Protein AF-0000000076347969 (afdb_homodimer)

Organism: NCBI:txid165179

Sequence (878 aa):
MKRIGMLIGWLVWAAGSSAQSWSLDDCMKYAVKHATEVKREVVNVRQRKQDYQHAVAGFLPTVSGGVQGQYAWGRNIDPETNTYNNVTTFNNYYQLYAELNVFDGFATINALKQAKLSRDYSATAMRKIQDDRAIDVMQKYVDAAYAEASIQIASEKLNESKRMLAKMKRLYELGEKGRPDVVQMESQVAEDEYNLTHQENVAKQSLLALKSAMNFPVDEELKLELKSGYKEVSESGVNYEIVYQGFQHISPDLKSAEYEVERARYDYKIAKGRLLPSLSLGGGISTNYYKNLSQKGQYDGFASQFRNNQGEYLALTLSIPIYNSDRWHSVKKAHNDWQLAQVNLEETRRKLHDQIAQAVMDAEGYAKELHQMQKKVASDSLAYHMSSRKFEEGMLSTFDLHTAAQTLLESRIKELQMQMLLIIKQRLVAYYQGENLIKMKRIGMLIGWLVWAAGSSAQSWSLDDCMKYAVKHATEVKREVVNVRQRKQDYQHAVAGFLPTVSGGVQGQYAWGRNIDPETNTYNNVTTFNNYYQLYAELNVFDGFATINALKQAKLSRDYSATAMRKIQDDRAIDVMQKYVDAAYAEASIQIASEKLNESKRMLAKMKRLYELGEKGRPDVVQMESQVAEDEYNLTHQENVAKQSLLALKSAMNFPVDEELKLELKSGYKEVSESGVNYEIVYQGFQHISPDLKSAEYEVERARYDYKIAKGRLLPSLSLGGGISTNYYKNLSQKGQYDGFASQFRNNQGEYLALTLSIPIYNSDRWHSVKKAHNDWQLAQVNLEETRRKLHDQIAQAVMDAEGYAKELHQMQKKVASDSLAYHMSSRKFEEGMLSTFDLHTAAQTLLESRIKELQMQMLLIIKQRLVAYYQGENLIK

Structure (mmCIF, N/CA/C/O backbone):
data_AF-0000000076347969-model_v1
#
loop_
_entity.id
_entity.type
_entity.pdbx_description
1 polymer 'TolC family protein'
#
loop_
_atom_site.group_PDB
_atom_site.id
_atom_site.type_symbol
_atom_site.label_atom_id
_atom_site.label_alt_id
_atom_site.label_comp_id
_atom_site.label_asym_id
_atom_site.label_entity_id
_atom_site.label_seq_id
_atom_site.pdbx_PDB_ins_code
_atom_site.Cartn_x
_atom_site.Cartn_y
_atom_site.Cartn_z
_atom_site.occupancy
_atom_site.B_iso_or_equiv
_atom_site.auth_seq_id
_atom_site.auth_comp_id
_atom_site.auth_asym_id
_atom_site.auth_atom_id
_atom_site.pdbx_PDB_model_num
ATOM 1 N N . MET A 1 1 ? 59.656 -0.081 49.812 1 28.81 1 MET A N 1
ATOM 2 C CA . MET A 1 1 ? 59.031 1.203 49.5 1 28.81 1 MET A CA 1
ATOM 3 C C . MET A 1 1 ? 58.844 1.384 48 1 28.81 1 MET A C 1
ATOM 5 O O . MET A 1 1 ? 58.062 2.232 47.562 1 28.81 1 MET A O 1
ATOM 9 N N . LYS A 1 2 ? 59.875 0.924 47.188 1 31.64 2 LYS A N 1
ATOM 10 C CA . LYS A 1 2 ? 60 1.455 45.844 1 31.64 2 LYS A CA 1
ATOM 11 C C . LYS A 1 2 ? 58.906 0.905 44.938 1 31.64 2 LYS A C 1
ATOM 13 O O . LYS A 1 2 ? 58.656 1.444 43.844 1 31.64 2 LYS A O 1
ATOM 18 N N . ARG A 1 3 ? 58.594 -0.363 45.125 1 35.5 3 ARG A N 1
ATOM 19 C CA . ARG A 1 3 ? 57.875 -1.072 44.062 1 35.5 3 ARG A CA 1
ATOM 20 C C . ARG A 1 3 ? 56.469 -0.558 43.938 1 35.5 3 ARG A C 1
ATOM 22 O O . ARG A 1 3 ? 55.656 -1.129 43.188 1 35.5 3 ARG A O 1
ATOM 29 N N . ILE A 1 4 ? 56.094 0.316 44.938 1 36 4 ILE A N 1
ATOM 30 C CA . ILE A 1 4 ? 54.719 0.828 44.938 1 36 4 ILE A CA 1
ATOM 31 C C . ILE A 1 4 ? 54.469 1.705 43.719 1 36 4 ILE A C 1
ATOM 33 O O . ILE A 1 4 ? 53.375 2.23 43.531 1 36 4 ILE A O 1
ATOM 37 N N . GLY A 1 5 ? 55.625 2.055 43 1 34.72 5 GLY A N 1
ATOM 38 C CA . GLY A 1 5 ? 55.5 3.18 42.094 1 34.72 5 GLY A CA 1
ATOM 39 C C . GLY A 1 5 ? 54.625 2.879 40.875 1 34.72 5 GLY A C 1
ATOM 40 O O . GLY A 1 5 ? 54.031 3.789 40.281 1 34.72 5 GLY A O 1
ATOM 41 N N . MET A 1 6 ? 54.75 1.655 40.344 1 38.5 6 MET A N 1
ATOM 42 C CA . MET A 1 6 ? 54.344 1.509 38.969 1 38.5 6 MET A CA 1
ATOM 43 C C . MET A 1 6 ? 52.844 1.539 38.812 1 38.5 6 MET A C 1
ATOM 45 O O . MET A 1 6 ? 52.312 1.433 37.719 1 38.5 6 MET A O 1
ATOM 49 N N . LEU A 1 7 ? 52.094 1.315 39.906 1 37.5 7 LEU A N 1
ATOM 50 C CA . LEU A 1 7 ? 50.688 1.041 39.656 1 37.5 7 LEU A CA 1
ATOM 51 C C . LEU A 1 7 ? 49.938 2.307 39.188 1 37.5 7 LEU A C 1
ATOM 53 O O . LEU A 1 7 ? 48.812 2.244 38.719 1 37.5 7 LEU A O 1
ATOM 57 N N . ILE A 1 8 ? 50.594 3.504 39.5 1 36.22 8 ILE A N 1
ATOM 58 C CA . ILE A 1 8 ? 49.688 4.656 39.438 1 36.22 8 ILE A CA 1
ATOM 59 C C . ILE A 1 8 ? 49.406 5 37.969 1 36.22 8 ILE A C 1
ATOM 61 O O . ILE A 1 8 ? 48.469 5.742 37.688 1 36.22 8 ILE A O 1
ATOM 65 N N . GLY A 1 9 ? 50.406 4.664 37.094 1 37.31 9 GLY A N 1
ATOM 66 C CA . GLY A 1 9 ? 50.281 5.441 35.875 1 37.31 9 GLY A CA 1
ATOM 67 C C . GLY A 1 9 ? 49.031 5.078 35.031 1 37.31 9 GLY A C 1
ATOM 68 O O . GLY A 1 9 ? 48.75 5.719 34.031 1 37.31 9 GLY A O 1
ATOM 69 N N . TRP A 1 10 ? 48.656 3.836 35.156 1 40.47 10 TRP A N 1
ATOM 70 C CA . TRP A 1 10 ? 47.781 3.457 34.031 1 40.47 10 TRP A CA 1
ATOM 71 C C . TRP A 1 10 ? 46.406 4.141 34.156 1 40.47 10 TRP A C 1
ATOM 73 O O . TRP A 1 10 ? 45.469 3.74 33.469 1 40.47 10 TRP A O 1
ATOM 83 N N . LEU A 1 11 ? 46.156 4.867 35.281 1 32.38 11 LEU A N 1
ATOM 84 C CA . LEU A 1 11 ? 44.75 5.172 35.406 1 32.38 11 LEU A CA 1
ATOM 85 C C . LEU A 1 11 ? 44.25 6.031 34.25 1 32.38 11 LEU A C 1
ATOM 87 O O . LEU A 1 11 ? 43.188 5.781 33.688 1 32.38 11 LEU A O 1
ATOM 91 N N . VAL A 1 12 ? 44.719 7.32 34.219 1 34.75 12 VAL A N 1
ATOM 92 C CA . VAL A 1 12 ? 43.781 8.398 33.906 1 34.75 12 VAL A CA 1
ATOM 93 C C . VAL A 1 12 ? 43.562 8.492 32.406 1 34.75 12 VAL A C 1
ATOM 95 O O . VAL A 1 12 ? 43.125 9.523 31.906 1 34.75 12 VAL A O 1
ATOM 98 N N . TRP A 1 13 ? 44.094 7.629 31.578 1 37.62 13 TRP A N 1
ATOM 99 C CA . TRP A 1 13 ? 43.688 8.07 30.266 1 37.62 13 TRP A CA 1
ATOM 100 C C . TRP A 1 13 ? 42.156 8.117 30.156 1 37.62 13 TRP A C 1
ATOM 102 O O . TRP A 1 13 ? 41.531 7.098 29.891 1 37.62 13 TRP A O 1
ATOM 112 N N . ALA A 1 14 ? 41.5 8.602 31.219 1 35.88 14 ALA A N 1
ATOM 113 C CA . ALA A 1 14 ? 40.125 8.93 30.875 1 35.88 14 ALA A CA 1
ATOM 114 C C . ALA A 1 14 ? 40.062 9.719 29.562 1 35.88 14 ALA A C 1
ATOM 116 O O . ALA A 1 14 ? 40.5 10.859 29.5 1 35.88 14 ALA A O 1
ATOM 117 N N . ALA A 1 15 ? 40.438 9.164 28.422 1 35.78 15 ALA A N 1
ATOM 118 C CA . ALA A 1 15 ? 40.031 9.766 27.141 1 35.78 15 ALA A CA 1
ATOM 119 C C . ALA A 1 15 ? 38.688 10.484 27.266 1 35.78 15 ALA A C 1
ATOM 121 O O . ALA A 1 15 ? 37.688 9.859 27.578 1 35.78 15 ALA A O 1
ATOM 122 N N . GLY A 1 16 ? 38.594 11.602 27.844 1 36.12 16 GLY A N 1
ATOM 123 C CA . GLY A 1 16 ? 37.406 12.406 27.562 1 36.12 16 GLY A CA 1
ATOM 124 C C . GLY A 1 16 ? 36.906 12.25 26.141 1 36.12 16 GLY A C 1
ATOM 125 O O . GLY A 1 16 ? 37.562 12.711 25.188 1 36.12 16 GLY A O 1
ATOM 126 N N . SER A 1 17 ? 36.562 11.102 25.703 1 40.06 17 SER A N 1
ATOM 127 C CA . SER A 1 17 ? 35.844 11.078 24.438 1 40.06 17 SER A CA 1
ATOM 128 C C . SER A 1 17 ? 34.969 12.32 24.266 1 40.06 17 SER A C 1
ATOM 130 O O . SER A 1 17 ? 33.969 12.492 24.953 1 40.06 17 SER A O 1
ATOM 132 N N . SER A 1 18 ? 35.594 13.445 24.125 1 46.16 18 SER A N 1
ATOM 133 C CA . SER A 1 18 ? 34.781 14.57 23.672 1 46.16 18 SER A CA 1
ATOM 134 C C . SER A 1 18 ? 33.625 14.102 22.797 1 46.16 18 SER A C 1
ATOM 136 O O . SER A 1 18 ? 33.812 13.391 21.812 1 46.16 18 SER A O 1
ATOM 138 N N . ALA A 1 19 ? 32.625 13.852 23.328 1 54.56 19 ALA A N 1
ATOM 139 C CA . ALA A 1 19 ? 31.438 13.461 22.594 1 54.56 19 ALA A CA 1
ATOM 140 C C . ALA A 1 19 ? 31.297 14.266 21.297 1 54.56 19 ALA A C 1
ATOM 142 O O . ALA A 1 19 ? 31.156 15.492 21.344 1 54.56 19 ALA A O 1
ATOM 143 N N . GLN A 1 20 ? 31.859 13.914 20.219 1 70.31 20 GLN A N 1
ATOM 144 C CA . GLN A 1 20 ? 31.797 14.461 18.875 1 70.31 20 GLN A CA 1
ATOM 145 C C . GLN A 1 20 ? 30.359 14.859 18.516 1 70.31 20 GLN A C 1
ATOM 147 O O . GLN A 1 20 ? 29.422 14.117 18.766 1 70.31 20 GLN A O 1
ATOM 152 N N . SER A 1 21 ? 30.156 16.156 18.25 1 88.44 21 SER A N 1
ATOM 153 C CA . SER A 1 21 ? 28.859 16.672 17.812 1 88.44 21 SER A CA 1
ATOM 154 C C . SER A 1 21 ? 28.5 16.125 16.438 1 88.44 21 SER A C 1
ATOM 156 O O . SER A 1 21 ? 29.359 15.992 15.555 1 88.44 21 SER A O 1
ATOM 158 N N . TRP A 1 22 ? 27.391 15.562 16.344 1 92.69 22 TRP A N 1
ATOM 159 C CA . TRP A 1 22 ? 26.891 14.93 15.117 1 92.69 22 TRP A CA 1
ATOM 160 C C . TRP A 1 22 ? 26.141 15.938 14.25 1 92.69 22 TRP A C 1
ATOM 162 O O . TRP A 1 22 ? 25.203 16.594 14.719 1 92.69 22 TRP A O 1
ATOM 172 N N . SER A 1 23 ? 26.641 16.094 13.031 1 92.38 23 SER A N 1
ATOM 173 C CA . SER A 1 23 ? 25.953 16.922 12.047 1 92.38 23 SER A CA 1
ATOM 174 C C . SER A 1 23 ? 24.797 16.156 11.398 1 92.38 23 SER A C 1
ATOM 176 O O . SER A 1 23 ? 24.641 14.961 11.609 1 92.38 23 SER A O 1
ATOM 178 N N . LEU A 1 24 ? 24.016 16.891 10.656 1 93.25 24 LEU A N 1
ATOM 179 C CA . LEU A 1 24 ? 22.906 16.297 9.914 1 93.25 24 LEU A CA 1
ATOM 180 C C . LEU A 1 24 ? 23.406 15.188 8.992 1 93.25 24 LEU A C 1
ATOM 182 O O . LEU A 1 24 ? 22.859 14.086 8.984 1 93.25 24 LEU A O 1
ATOM 186 N N . ASP A 1 25 ? 24.5 15.398 8.305 1 94.38 25 ASP A N 1
ATOM 187 C CA . ASP A 1 25 ? 25.062 14.422 7.371 1 94.38 25 ASP A CA 1
ATOM 188 C C . ASP A 1 25 ? 25.578 13.188 8.109 1 94.38 25 ASP A C 1
ATOM 190 O O . ASP A 1 25 ? 25.422 12.062 7.633 1 94.38 25 ASP A O 1
ATOM 194 N N . ASP A 1 26 ? 26.172 13.445 9.25 1 94.88 26 ASP A N 1
ATOM 195 C CA . ASP A 1 26 ? 26.672 12.328 10.047 1 94.88 26 ASP A CA 1
ATOM 196 C C . ASP A 1 26 ? 25.531 11.406 10.477 1 94.88 26 ASP A C 1
ATOM 198 O O . ASP A 1 26 ? 25.641 10.188 10.398 1 94.88 26 ASP A O 1
ATOM 202 N N . CYS A 1 27 ? 24.453 12.031 10.898 1 96.5 27 CYS A N 1
ATOM 203 C CA . CYS A 1 27 ? 23.312 11.266 11.359 1 96.5 27 CYS A CA 1
ATOM 204 C C . CYS A 1 27 ? 22.688 10.484 10.219 1 96.5 27 CYS A C 1
ATOM 206 O O . CYS A 1 27 ? 22.344 9.305 10.375 1 96.5 27 CYS A O 1
ATOM 208 N N . MET A 1 28 ? 22.547 11.07 9.062 1 97 28 MET A N 1
ATOM 209 C CA . MET A 1 28 ? 21.969 10.406 7.895 1 97 28 MET A CA 1
ATOM 210 C C . MET A 1 28 ? 22.859 9.242 7.441 1 97 28 MET A C 1
ATOM 212 O O . MET A 1 28 ? 22.359 8.148 7.172 1 97 28 MET A O 1
ATOM 216 N N . LYS A 1 29 ? 24.172 9.445 7.41 1 96.56 29 LYS A N 1
ATOM 217 C CA . LYS A 1 29 ? 25.109 8.406 7 1 96.56 29 LYS A CA 1
ATOM 218 C C . LYS A 1 29 ? 25.062 7.211 7.949 1 96.56 29 LYS A C 1
ATOM 220 O O . LYS A 1 29 ? 25.016 6.062 7.508 1 96.56 29 LYS A O 1
ATOM 225 N N . TYR A 1 30 ? 25.062 7.582 9.227 1 96.69 30 TYR A N 1
ATOM 226 C CA . TYR A 1 30 ? 25 6.527 10.234 1 96.69 30 TYR A CA 1
ATOM 227 C C . TYR A 1 30 ? 23.703 5.73 10.109 1 96.69 30 TYR A C 1
ATOM 229 O O . TYR A 1 30 ? 23.719 4.5 10.172 1 96.69 30 TYR A O 1
ATOM 237 N N . ALA A 1 31 ? 22.562 6.406 9.961 1 97.62 31 ALA A N 1
ATOM 238 C CA . ALA A 1 31 ? 21.25 5.773 9.891 1 97.62 31 ALA A CA 1
ATOM 239 C C . ALA A 1 31 ? 21.156 4.828 8.695 1 97.62 31 ALA A C 1
ATOM 241 O O . ALA A 1 31 ? 20.672 3.703 8.82 1 97.62 31 ALA A O 1
ATOM 242 N N . VAL A 1 32 ? 21.688 5.293 7.562 1 97.44 32 VAL A N 1
ATOM 243 C CA . VAL A 1 32 ? 21.641 4.492 6.344 1 97.44 32 VAL A CA 1
ATOM 244 C C . VAL A 1 32 ? 22.484 3.232 6.523 1 97.44 32 VAL A C 1
ATOM 246 O O . VAL A 1 32 ? 22.047 2.135 6.148 1 97.44 32 VAL A O 1
ATOM 249 N N . LYS A 1 33 ? 23.625 3.338 7.125 1 96 33 LYS A N 1
ATOM 250 C CA . LYS A 1 33 ? 24.547 2.221 7.32 1 96 33 LYS A CA 1
ATOM 251 C C . LYS A 1 33 ? 23.969 1.197 8.297 1 96 33 LYS A C 1
ATOM 253 O O . LYS A 1 33 ? 24.219 -0.003 8.164 1 96 33 LYS A O 1
ATOM 258 N N . HIS A 1 34 ? 23.125 1.688 9.219 1 96.06 34 HIS A N 1
ATOM 259 C CA . HIS A 1 34 ? 22.672 0.803 10.289 1 96.06 34 HIS A CA 1
ATOM 260 C C . HIS A 1 34 ? 21.188 0.485 10.164 1 96.06 34 HIS A C 1
ATOM 262 O O . HIS A 1 34 ? 20.594 -0.133 11.055 1 96.06 34 HIS A O 1
ATOM 268 N N . ALA A 1 35 ? 20.594 0.897 9.062 1 96.44 35 ALA A N 1
ATOM 269 C CA . ALA A 1 35 ? 19.172 0.691 8.875 1 96.44 35 ALA A CA 1
ATOM 270 C C .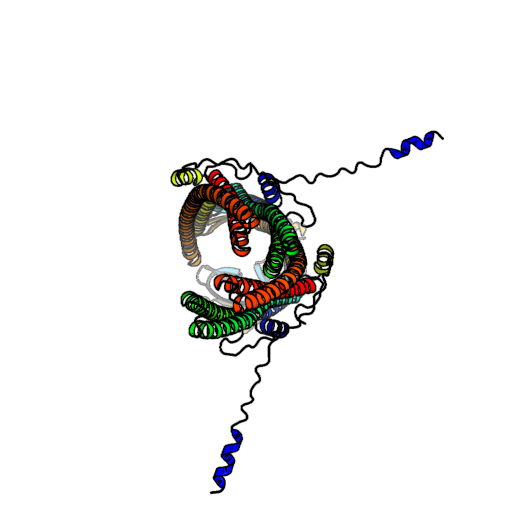 ALA A 1 35 ? 18.859 -0.778 8.609 1 96.44 35 ALA A C 1
ATOM 272 O O . ALA A 1 35 ? 19.5 -1.419 7.781 1 96.44 35 ALA A O 1
ATOM 273 N N . THR A 1 36 ? 17.828 -1.276 9.312 1 96.56 36 THR A N 1
ATOM 274 C CA . THR A 1 36 ? 17.375 -2.65 9.102 1 96.56 36 THR A CA 1
ATOM 275 C C . THR A 1 36 ? 16.875 -2.85 7.676 1 96.56 36 THR A C 1
ATOM 277 O O . THR A 1 36 ? 17.062 -3.92 7.094 1 96.56 36 THR A O 1
ATOM 280 N N . GLU A 1 37 ? 16.219 -1.869 7.141 1 96.81 37 GLU A N 1
ATOM 281 C CA . GLU A 1 37 ? 15.711 -1.935 5.777 1 96.81 37 GLU A CA 1
ATOM 282 C C . GLU A 1 37 ? 16.844 -2.115 4.77 1 96.81 37 GLU A C 1
ATOM 284 O O . GLU A 1 37 ? 16.688 -2.805 3.76 1 96.81 37 GLU A O 1
ATOM 289 N N . VAL A 1 38 ? 17.984 -1.458 4.977 1 96.75 38 VAL A N 1
ATOM 290 C CA . VAL A 1 38 ? 19.141 -1.597 4.094 1 96.75 38 VAL A CA 1
ATOM 291 C C . VAL A 1 38 ? 19.688 -3.016 4.191 1 96.75 38 VAL A C 1
ATOM 293 O O . VAL A 1 38 ? 20.031 -3.627 3.172 1 96.75 38 VAL A O 1
ATOM 296 N N . LYS A 1 39 ? 19.766 -3.566 5.418 1 96.69 39 LYS A N 1
ATOM 297 C CA . LYS A 1 39 ? 20.219 -4.945 5.605 1 96.69 39 LYS A CA 1
ATOM 298 C C . LYS A 1 39 ? 19.297 -5.922 4.875 1 96.69 39 LYS A C 1
ATOM 300 O O . LYS A 1 39 ? 19.781 -6.875 4.25 1 96.69 39 LYS A O 1
ATOM 305 N N . ARG A 1 40 ? 18.062 -5.703 4.988 1 97.75 40 ARG A N 1
ATOM 306 C CA . ARG A 1 40 ? 17.109 -6.539 4.273 1 97.75 40 ARG A CA 1
ATOM 307 C C . ARG A 1 40 ? 17.312 -6.441 2.768 1 97.75 40 ARG A C 1
ATOM 309 O O . ARG A 1 40 ? 17.234 -7.449 2.061 1 97.75 40 ARG A O 1
ATOM 316 N N . GLU A 1 41 ? 17.594 -5.25 2.262 1 97.31 41 GLU A N 1
ATOM 317 C CA . GLU A 1 41 ? 17.766 -5.051 0.826 1 97.31 41 GLU A CA 1
ATOM 318 C C . GLU A 1 41 ? 19.047 -5.727 0.328 1 97.31 41 GLU A C 1
ATOM 320 O O . GLU A 1 41 ? 19.094 -6.211 -0.804 1 97.31 41 GLU A O 1
ATOM 325 N N . VAL A 1 42 ? 20.031 -5.812 1.177 1 97.69 42 VAL A N 1
ATOM 326 C CA . VAL A 1 42 ? 21.234 -6.535 0.822 1 97.69 42 VAL A CA 1
ATOM 327 C C . VAL A 1 42 ? 20.906 -7.996 0.531 1 97.69 42 VAL A C 1
ATOM 329 O O . VAL A 1 42 ? 21.406 -8.578 -0.434 1 97.69 42 VAL A O 1
ATOM 332 N N . VAL A 1 43 ? 20.047 -8.609 1.383 1 98 43 VAL A N 1
ATOM 333 C CA . VAL A 1 43 ? 19.625 -9.984 1.178 1 98 43 VAL A CA 1
ATOM 334 C C . VAL A 1 43 ? 18.797 -10.086 -0.108 1 98 43 VAL A C 1
ATOM 336 O O . VAL A 1 43 ? 18.969 -11.023 -0.891 1 98 43 VAL A O 1
ATOM 339 N N . ASN A 1 44 ? 17.953 -9.117 -0.318 1 97.88 44 ASN A N 1
ATOM 340 C CA . ASN A 1 44 ? 17.141 -9.125 -1.526 1 97.88 44 ASN A CA 1
ATOM 341 C C . ASN A 1 44 ? 18 -9.008 -2.783 1 97.88 44 ASN A C 1
ATOM 343 O O . ASN A 1 44 ? 17.688 -9.609 -3.811 1 97.88 44 ASN A O 1
ATOM 347 N N . VAL A 1 45 ? 19.062 -8.156 -2.736 1 98 45 VAL A N 1
ATOM 348 C CA . VAL A 1 45 ? 19.984 -8.016 -3.852 1 98 45 VAL A CA 1
ATOM 349 C C . VAL A 1 45 ? 20.625 -9.375 -4.164 1 98 45 VAL A C 1
ATOM 351 O O . VAL A 1 45 ? 20.719 -9.766 -5.328 1 98 45 VAL A O 1
ATOM 354 N N . ARG A 1 46 ? 20.984 -10.109 -3.139 1 98.06 46 ARG A N 1
ATOM 355 C CA . ARG A 1 46 ? 21.547 -11.438 -3.312 1 98.06 46 ARG A CA 1
ATOM 356 C C . ARG A 1 46 ? 20.531 -12.398 -3.916 1 98.06 46 ARG A C 1
ATOM 358 O O . ARG A 1 46 ? 20.875 -13.195 -4.797 1 98.06 46 ARG A O 1
ATOM 365 N N . GLN A 1 47 ? 19.359 -12.289 -3.428 1 98.44 47 GLN A N 1
ATOM 366 C CA . GLN A 1 47 ? 18.297 -13.141 -3.945 1 98.44 47 GLN A CA 1
ATOM 367 C C . GLN A 1 47 ? 18.062 -12.883 -5.434 1 98.44 47 GLN A C 1
ATOM 369 O O . GLN A 1 47 ? 17.922 -13.82 -6.215 1 98.44 47 GLN A O 1
ATOM 374 N N . ARG A 1 48 ? 18 -11.617 -5.855 1 98.31 48 ARG A N 1
ATOM 375 C CA . ARG A 1 48 ? 17.781 -11.289 -7.258 1 98.31 48 ARG A CA 1
ATOM 376 C C . ARG A 1 48 ? 18.938 -11.781 -8.125 1 98.31 48 ARG A C 1
ATOM 378 O O . ARG A 1 48 ? 18.719 -12.234 -9.258 1 98.31 48 ARG A O 1
ATOM 385 N N . LYS A 1 49 ? 20.125 -11.719 -7.594 1 98.19 49 LYS A N 1
ATOM 386 C CA . LYS A 1 49 ? 21.281 -12.266 -8.297 1 98.19 49 LYS A CA 1
ATOM 387 C C . LYS A 1 49 ? 21.156 -13.773 -8.477 1 98.19 49 LYS A C 1
ATOM 389 O O . LYS A 1 49 ? 21.422 -14.297 -9.562 1 98.19 49 LYS A O 1
ATOM 394 N N . GLN A 1 50 ? 20.703 -14.445 -7.43 1 98.44 50 GLN A N 1
ATOM 395 C CA . GLN A 1 50 ? 20.516 -15.891 -7.492 1 98.44 50 GLN A CA 1
ATOM 396 C C . GLN A 1 50 ? 19.375 -16.25 -8.438 1 98.44 50 GLN A C 1
ATOM 398 O O . GLN A 1 50 ? 19.438 -17.266 -9.133 1 98.44 50 GLN A O 1
ATOM 403 N N . ASP A 1 51 ? 18.391 -15.461 -8.445 1 98.25 51 ASP A N 1
ATOM 404 C CA . ASP A 1 51 ? 17.297 -15.68 -9.383 1 98.25 51 ASP A CA 1
ATOM 405 C C . ASP A 1 51 ? 17.766 -15.578 -10.828 1 98.25 51 ASP A C 1
ATOM 407 O O . ASP A 1 51 ? 17.328 -16.344 -11.68 1 98.25 51 ASP A O 1
ATOM 411 N N . TYR A 1 52 ? 18.656 -14.633 -11.133 1 98.44 52 TYR A N 1
ATOM 412 C CA . TYR A 1 52 ? 19.234 -14.508 -12.461 1 98.44 52 TYR A CA 1
ATOM 413 C C . TYR A 1 52 ? 20.047 -15.742 -12.82 1 98.44 52 TYR A C 1
ATOM 415 O O . TYR A 1 52 ? 19.938 -16.266 -13.93 1 98.44 52 TYR A O 1
ATOM 423 N N . GLN A 1 53 ? 20.781 -16.281 -11.891 1 98.31 53 GLN A N 1
ATOM 424 C CA . GLN A 1 53 ? 21.562 -17.5 -12.109 1 98.31 53 GLN A CA 1
ATOM 425 C C . GLN A 1 53 ? 20.656 -18.703 -12.359 1 98.31 53 GLN A C 1
ATOM 427 O O . GLN A 1 53 ? 20.953 -19.547 -13.211 1 98.31 53 GLN A O 1
ATOM 432 N N . HIS A 1 54 ? 19.625 -18.734 -11.602 1 97.94 54 HIS A N 1
ATOM 433 C CA . HIS A 1 54 ? 18.641 -19.797 -11.789 1 97.94 54 HIS A CA 1
ATOM 434 C C . HIS A 1 54 ? 18.016 -19.734 -13.18 1 97.94 54 HIS A C 1
ATOM 436 O O . HIS A 1 54 ? 17.812 -20.766 -13.82 1 97.94 54 HIS A O 1
ATOM 442 N N . ALA A 1 55 ? 17.719 -18.531 -13.617 1 97.44 55 ALA A N 1
ATOM 443 C CA . ALA A 1 55 ? 17.125 -18.359 -14.945 1 97.44 55 ALA A CA 1
ATOM 444 C C . ALA A 1 55 ? 18.109 -18.797 -16.031 1 97.44 55 ALA A C 1
ATOM 446 O O . ALA A 1 55 ? 17.703 -19.375 -17.047 1 97.44 55 ALA A O 1
ATOM 447 N N . VAL A 1 56 ? 19.438 -18.547 -15.844 1 97.44 56 VAL A N 1
ATOM 448 C CA . VAL A 1 56 ? 20.469 -19 -16.766 1 97.44 56 VAL A CA 1
ATOM 449 C C . VAL A 1 56 ? 20.5 -20.531 -16.797 1 97.44 56 VAL A C 1
ATOM 451 O O . VAL A 1 56 ? 20.594 -21.141 -17.859 1 97.44 56 VAL A O 1
ATOM 454 N N . ALA A 1 57 ? 20.312 -21.094 -15.57 1 96.81 57 ALA A N 1
ATOM 455 C CA . ALA A 1 57 ? 20.344 -22.547 -15.445 1 96.81 57 ALA A CA 1
ATOM 456 C C . ALA A 1 57 ? 19.125 -23.188 -16.094 1 96.81 57 ALA A C 1
ATOM 458 O O . ALA A 1 57 ? 19.109 -24.391 -16.359 1 96.81 57 ALA A O 1
ATOM 459 N N . GLY A 1 58 ? 18.125 -22.375 -16.375 1 94.5 58 GLY A N 1
ATOM 460 C CA . GLY A 1 58 ? 16.938 -22.875 -17.062 1 94.5 58 GLY A CA 1
ATOM 461 C C . GLY A 1 58 ? 17.203 -23.359 -18.469 1 94.5 58 GLY A C 1
ATOM 462 O O . GLY A 1 58 ? 16.391 -24.078 -19.047 1 94.5 58 GLY A O 1
ATOM 463 N N . PHE A 1 59 ? 18.406 -23.047 -19.047 1 96 59 PHE A N 1
ATOM 464 C CA . PHE A 1 59 ? 18.797 -23.453 -20.391 1 96 59 PHE A CA 1
ATOM 465 C C . PHE A 1 59 ? 19.578 -24.766 -20.344 1 96 59 PHE A C 1
ATOM 467 O O . PHE A 1 59 ? 19.891 -25.328 -21.391 1 96 59 PHE A O 1
ATOM 474 N N . LEU A 1 60 ? 19.797 -25.297 -19.109 1 96.44 60 LEU A N 1
ATOM 475 C CA . LEU A 1 60 ? 20.531 -26.562 -18.953 1 96.44 60 LEU A CA 1
ATOM 476 C C . LEU A 1 60 ? 19.562 -27.734 -18.812 1 96.44 60 LEU A C 1
ATOM 478 O O . LEU A 1 60 ? 18.422 -27.562 -18.375 1 96.44 60 LEU A O 1
ATOM 482 N N . PRO A 1 61 ? 19.969 -28.953 -19.25 1 96.19 61 PRO A N 1
ATOM 483 C CA . PRO A 1 61 ? 19.109 -30.125 -19.078 1 96.19 61 PRO A CA 1
ATOM 484 C C . PRO A 1 61 ? 18.953 -30.547 -17.625 1 96.19 61 PRO A C 1
ATOM 486 O O . PRO A 1 61 ? 19.828 -30.25 -16.797 1 96.19 61 PRO A O 1
ATOM 489 N N . THR A 1 62 ? 17.891 -31.062 -17.297 1 96.75 62 THR A N 1
ATOM 490 C CA . THR A 1 62 ? 17.703 -31.75 -16.016 1 96.75 62 THR A CA 1
ATOM 491 C C . THR A 1 62 ? 18.125 -33.219 -16.109 1 96.75 62 THR A C 1
ATOM 493 O O . THR A 1 62 ? 17.875 -33.875 -17.125 1 96.75 62 THR A O 1
ATOM 496 N N . VAL A 1 63 ? 18.875 -33.656 -15.133 1 96.69 63 VAL A N 1
ATOM 497 C CA . VAL A 1 63 ? 19.328 -35.031 -15.102 1 96.69 63 VAL A CA 1
ATOM 498 C C . VAL A 1 63 ? 18.766 -35.719 -13.859 1 96.69 63 VAL A C 1
ATOM 500 O O . VAL A 1 63 ? 18.828 -35.188 -12.758 1 96.69 63 VAL A O 1
ATOM 503 N N . SER A 1 64 ? 18.203 -36.906 -14.141 1 96.88 64 SER A N 1
ATOM 504 C CA . SER A 1 64 ? 17.656 -37.688 -13.031 1 96.88 64 SER A CA 1
ATOM 505 C C . SER A 1 64 ? 17.984 -39.156 -13.188 1 96.88 64 SER A C 1
ATOM 507 O O . SER A 1 64 ? 18.203 -39.625 -14.305 1 96.88 64 SER A O 1
ATOM 509 N N . GLY A 1 65 ? 18.156 -39.812 -12.086 1 95.5 65 GLY A N 1
ATOM 510 C CA . GLY A 1 65 ? 18.344 -41.25 -12.023 1 95.5 65 GLY A CA 1
ATOM 511 C C . GLY A 1 65 ? 17.328 -41.938 -11.148 1 95.5 65 GLY A C 1
ATOM 512 O O . GLY A 1 65 ? 16.766 -41.344 -10.234 1 95.5 65 GLY A O 1
ATOM 513 N N . GLY A 1 66 ? 17.031 -43.25 -11.648 1 95.69 66 GLY A N 1
ATOM 514 C CA . GLY A 1 66 ? 16.062 -44 -10.867 1 95.69 66 GLY A CA 1
ATOM 515 C C . GLY A 1 66 ? 16.375 -45.5 -10.82 1 95.69 66 GLY A C 1
ATOM 516 O O . GLY A 1 66 ? 17 -46.031 -11.742 1 95.69 66 GLY A O 1
ATOM 517 N N . VAL A 1 67 ? 16.031 -46.125 -9.625 1 94.44 67 VAL A N 1
ATOM 518 C CA . VAL A 1 67 ? 16.078 -47.562 -9.414 1 94.44 67 VAL A CA 1
ATOM 519 C C . VAL A 1 67 ? 14.719 -48.062 -8.914 1 94.44 67 VAL A C 1
ATOM 521 O O . VAL A 1 67 ? 14.117 -47.438 -8.039 1 94.44 67 VAL A O 1
ATOM 524 N N . GLN A 1 68 ? 14.281 -49.125 -9.727 1 95.19 68 GLN A N 1
ATOM 525 C CA . GLN A 1 68 ? 13 -49.688 -9.328 1 95.19 68 GLN A CA 1
ATOM 526 C C . GLN A 1 68 ? 13.109 -51.188 -9.156 1 95.19 68 GLN A C 1
ATOM 528 O O . GLN A 1 68 ? 13.633 -51.906 -10.023 1 95.19 68 GLN A O 1
ATOM 533 N N . GLY A 1 69 ? 12.633 -51.656 -7.961 1 92.75 69 GLY A N 1
ATOM 534 C CA . GLY A 1 69 ? 12.461 -53.094 -7.707 1 92.75 69 GLY A CA 1
ATOM 535 C C . GLY A 1 69 ? 11.008 -53.5 -7.547 1 92.75 69 GLY A C 1
ATOM 536 O O . GLY A 1 69 ? 10.242 -52.812 -6.852 1 92.75 69 GLY A O 1
ATOM 537 N N . GLN A 1 70 ? 10.742 -54.562 -8.438 1 92.31 70 GLN A N 1
ATOM 538 C CA . GLN A 1 70 ? 9.344 -55 -8.422 1 92.31 70 GLN A CA 1
ATOM 539 C C . GLN A 1 70 ? 9.25 -56.5 -8.203 1 92.31 70 GLN A C 1
ATOM 541 O O . GLN A 1 70 ? 9.891 -57.281 -8.914 1 92.31 70 GLN A O 1
ATOM 546 N N . TYR A 1 71 ? 8.453 -56.812 -7.156 1 91.25 71 TYR A N 1
ATOM 547 C CA . TYR A 1 71 ? 8.07 -58.188 -6.883 1 91.25 71 TYR A CA 1
ATOM 548 C C . TYR A 1 71 ? 6.609 -58.438 -7.254 1 91.25 71 TYR A C 1
ATOM 550 O O . TYR A 1 71 ? 5.711 -57.75 -6.746 1 91.25 71 TYR A O 1
ATOM 558 N N . ALA A 1 72 ? 6.426 -59.344 -8.273 1 90.62 72 ALA A N 1
ATOM 559 C CA . ALA A 1 72 ? 5.062 -59.594 -8.75 1 90.62 72 ALA A CA 1
ATOM 560 C C . ALA A 1 72 ? 4.719 -61.062 -8.695 1 90.62 72 ALA A C 1
ATOM 562 O O . ALA A 1 72 ? 5.578 -61.938 -8.938 1 90.62 72 ALA A O 1
ATOM 563 N N . TRP A 1 73 ? 3.453 -61.312 -8.312 1 89.5 73 TRP A N 1
ATOM 564 C CA . TRP A 1 73 ? 2.973 -62.688 -8.258 1 89.5 73 TRP A CA 1
ATOM 565 C C . TRP A 1 73 ? 1.577 -62.812 -8.867 1 89.5 73 TRP A C 1
ATOM 567 O O . TRP A 1 73 ? 0.868 -61.812 -9 1 89.5 73 TRP A O 1
ATOM 577 N N . GLY A 1 74 ? 1.193 -63.906 -9.289 1 89.06 74 GLY A N 1
ATOM 578 C CA . GLY A 1 74 ? -0.04 -64.125 -10.023 1 89.06 74 GLY A CA 1
ATOM 579 C C . GLY A 1 74 ? 0.131 -64 -11.531 1 89.06 74 GLY A C 1
ATOM 580 O O . GLY A 1 74 ? 1.181 -64.375 -12.07 1 89.06 74 GLY A O 1
ATOM 581 N N . ARG A 1 75 ? -0.919 -63.562 -12.328 1 87 75 ARG A N 1
ATOM 582 C CA . ARG A 1 75 ? -0.835 -63.406 -13.773 1 87 75 ARG A CA 1
ATOM 583 C C . ARG A 1 75 ? -0.06 -62.125 -14.125 1 87 75 ARG A C 1
ATOM 585 O O . ARG A 1 75 ? -0.486 -61.031 -13.789 1 87 75 ARG A O 1
ATOM 592 N N . ASN A 1 76 ? 1.034 -62.438 -14.688 1 82.88 76 ASN A N 1
ATOM 593 C CA . ASN A 1 76 ? 1.88 -61.281 -15.016 1 82.88 76 ASN A CA 1
ATOM 594 C C . ASN A 1 76 ? 2.674 -61.531 -16.297 1 82.88 76 ASN A C 1
ATOM 596 O O . ASN A 1 76 ? 2.746 -62.656 -16.781 1 82.88 76 ASN A O 1
ATOM 600 N N . ILE A 1 77 ? 3.096 -60.438 -16.938 1 75.19 77 ILE A N 1
ATOM 601 C CA . ILE A 1 77 ? 3.857 -60.531 -18.188 1 75.19 77 ILE A CA 1
ATOM 602 C C . ILE A 1 77 ? 5.285 -61 -17.891 1 75.19 77 ILE A C 1
ATOM 604 O O . ILE A 1 77 ? 5.93 -60.469 -16.969 1 75.19 77 ILE A O 1
ATOM 608 N N . ASP A 1 78 ? 5.656 -62 -18.609 1 69 78 ASP A N 1
ATOM 609 C CA . ASP A 1 78 ? 7.062 -62.375 -18.578 1 69 78 ASP A CA 1
ATOM 610 C C . ASP A 1 78 ? 7.926 -61.375 -19.344 1 69 78 ASP A C 1
ATOM 612 O O . ASP A 1 78 ? 7.797 -61.219 -20.562 1 69 78 ASP A O 1
ATOM 616 N N . PRO A 1 79 ? 8.664 -60.688 -18.594 1 67.81 79 PRO A N 1
ATOM 617 C CA . PRO A 1 79 ? 9.398 -59.625 -19.281 1 67.81 79 PRO A CA 1
ATOM 618 C C . PRO A 1 79 ? 10.414 -60.156 -20.281 1 67.81 79 PRO A C 1
ATOM 620 O O . PRO A 1 79 ? 10.891 -59.406 -21.156 1 67.81 79 PRO A O 1
ATOM 623 N N . GLU A 1 80 ? 10.766 -61.438 -20.203 1 64 80 GLU A N 1
ATOM 624 C CA . GLU A 1 80 ? 11.695 -62.031 -21.156 1 64 80 GLU A CA 1
ATOM 625 C C . GLU A 1 80 ? 11.016 -62.344 -22.484 1 64 80 GLU A C 1
ATOM 627 O O . GLU A 1 80 ? 11.586 -62.125 -23.547 1 64 80 GLU A O 1
ATOM 632 N N . THR A 1 81 ? 9.844 -62.844 -22.328 1 64.88 81 THR A N 1
ATOM 633 C CA . THR A 1 81 ? 9.148 -63.312 -23.531 1 64.88 81 THR A CA 1
ATOM 634 C C . THR A 1 81 ? 8.008 -62.344 -23.891 1 64.88 81 THR A C 1
ATOM 636 O O . THR A 1 81 ? 7.48 -62.406 -25 1 64.88 81 THR A O 1
ATOM 639 N N . ASN A 1 82 ? 7.562 -61.531 -23.047 1 72.75 82 ASN A N 1
ATOM 640 C CA . ASN A 1 82 ? 6.453 -60.594 -23.188 1 72.75 82 ASN A CA 1
ATOM 641 C C . ASN A 1 82 ? 5.117 -61.312 -23.312 1 72.75 82 ASN A C 1
ATOM 643 O O . ASN A 1 82 ? 4.262 -60.906 -24.109 1 72.75 82 ASN A O 1
ATOM 647 N N . THR A 1 83 ? 4.965 -62.594 -22.594 1 72.44 83 THR A N 1
ATOM 648 C CA . THR A 1 83 ? 3.736 -63.375 -22.578 1 72.44 83 THR A CA 1
ATOM 649 C C . THR A 1 83 ? 3.17 -63.5 -21.172 1 72.44 83 THR A C 1
ATOM 651 O O . THR A 1 83 ? 3.916 -63.406 -20.188 1 72.44 83 THR A O 1
ATOM 654 N N . TYR A 1 84 ? 1.784 -63.562 -21.062 1 77.81 84 TYR A N 1
ATOM 655 C CA . TYR A 1 84 ? 1.113 -63.656 -19.781 1 77.81 84 TYR A CA 1
ATOM 656 C C . TYR A 1 84 ? 1.212 -65.062 -19.219 1 77.81 84 TYR A C 1
ATOM 658 O O . TYR A 1 84 ? 0.949 -66.062 -19.938 1 77.81 84 TYR A O 1
ATOM 666 N N . ASN A 1 85 ? 1.832 -65.188 -17.953 1 79.25 85 ASN A N 1
ATOM 667 C CA . ASN A 1 85 ? 1.89 -66.438 -17.234 1 79.25 85 ASN A CA 1
ATOM 668 C C . ASN A 1 85 ? 1.6 -66.25 -15.75 1 79.25 85 ASN A C 1
ATOM 670 O O . ASN A 1 85 ? 1.639 -65.125 -15.242 1 79.25 85 ASN A O 1
ATOM 674 N N . ASN A 1 86 ? 1.168 -67.312 -15.109 1 84.5 86 ASN A N 1
ATOM 675 C CA . ASN A 1 86 ? 1.041 -67.25 -13.656 1 84.5 86 ASN A CA 1
ATOM 676 C C . ASN A 1 86 ? 2.365 -67.625 -12.969 1 84.5 86 ASN A C 1
ATOM 678 O O . ASN A 1 86 ? 2.697 -68.812 -12.789 1 84.5 86 ASN A O 1
ATOM 682 N N . VAL A 1 87 ? 3.209 -66.625 -12.695 1 83.62 87 VAL A N 1
ATOM 683 C CA . VAL A 1 87 ? 4.539 -66.875 -12.133 1 83.62 87 VAL A CA 1
ATOM 684 C C . VAL A 1 87 ? 4.852 -65.75 -11.125 1 83.62 87 VAL A C 1
ATOM 686 O O . VAL A 1 87 ? 4.195 -64.688 -11.109 1 83.62 87 VAL A O 1
ATOM 689 N N . THR A 1 88 ? 5.863 -66.125 -10.156 1 87.88 88 THR A N 1
ATOM 690 C CA . THR A 1 88 ? 6.441 -65.125 -9.297 1 87.88 88 THR A CA 1
ATOM 691 C C . THR A 1 88 ? 7.738 -64.562 -9.898 1 87.88 88 THR A C 1
ATOM 693 O O . THR A 1 88 ? 8.648 -65.375 -10.219 1 87.88 88 THR A O 1
ATOM 696 N N . THR A 1 89 ? 7.695 -63.25 -10.055 1 86.88 89 THR A N 1
ATOM 697 C CA . THR A 1 89 ? 8.844 -62.656 -10.734 1 86.88 89 THR A CA 1
ATOM 698 C C . THR A 1 89 ? 9.43 -61.5 -9.914 1 86.88 89 THR A C 1
ATOM 700 O O . THR A 1 89 ? 8.734 -60.906 -9.102 1 86.88 89 THR A O 1
ATOM 703 N N . PHE A 1 90 ? 10.797 -61.406 -10.047 1 89.44 90 PHE A N 1
ATOM 704 C CA . PHE A 1 90 ? 11.492 -60.219 -9.562 1 89.44 90 PHE A CA 1
ATOM 705 C C . PHE A 1 90 ? 12.102 -59.438 -10.719 1 89.44 90 PHE A C 1
ATOM 707 O O . PHE A 1 90 ? 12.844 -60 -11.531 1 89.44 90 PHE A O 1
ATOM 714 N N . ASN A 1 91 ? 11.656 -58.219 -10.766 1 89.56 91 ASN A N 1
ATOM 715 C CA . ASN A 1 91 ? 12.203 -57.312 -11.781 1 89.56 91 ASN A CA 1
ATOM 716 C C . ASN A 1 91 ? 12.898 -56.125 -11.148 1 89.56 91 ASN A C 1
ATOM 718 O O . ASN A 1 91 ? 12.391 -55.531 -10.188 1 89.56 91 ASN A O 1
ATOM 722 N N . ASN A 1 92 ? 14.086 -55.812 -11.617 1 92.81 92 ASN A N 1
ATOM 723 C CA . ASN A 1 92 ? 14.859 -54.656 -11.203 1 92.81 92 ASN A CA 1
ATOM 724 C C . ASN A 1 92 ? 15.211 -53.781 -12.398 1 92.81 92 ASN A C 1
ATOM 726 O O . ASN A 1 92 ? 15.789 -54.25 -13.375 1 92.81 92 ASN A O 1
ATOM 730 N N . TYR A 1 93 ? 14.789 -52.5 -12.266 1 92.88 93 TYR A N 1
ATOM 731 C CA . TYR A 1 93 ? 15.016 -51.562 -13.367 1 92.88 93 TYR A CA 1
ATOM 732 C C . TYR A 1 93 ? 15.938 -50.438 -12.953 1 92.88 93 TYR A C 1
ATOM 734 O O . TYR A 1 93 ? 15.812 -49.906 -11.844 1 92.88 93 TYR A O 1
ATOM 742 N N . TYR A 1 94 ? 16.953 -50.094 -13.766 1 95 94 TYR A N 1
ATOM 743 C CA . TYR A 1 94 ? 17.828 -48.938 -13.625 1 95 94 TYR A CA 1
ATOM 744 C C . TYR A 1 94 ? 17.688 -47.969 -14.812 1 95 94 TYR A C 1
ATOM 746 O O . TYR A 1 94 ? 17.641 -48.438 -15.961 1 95 94 TYR A O 1
ATOM 754 N N . GLN A 1 95 ? 17.641 -46.75 -14.445 1 96.5 95 GLN A N 1
ATOM 755 C CA . GLN A 1 95 ? 17.5 -45.812 -15.555 1 96.5 95 GLN A CA 1
ATOM 756 C C . GLN A 1 95 ? 18.156 -44.469 -15.227 1 96.5 95 GLN A C 1
ATOM 758 O O . GLN A 1 95 ? 18.141 -44.031 -14.078 1 96.5 95 GLN A O 1
ATOM 763 N N . LEU A 1 96 ? 18.844 -43.844 -16.172 1 96.44 96 LEU A N 1
ATOM 764 C CA . LEU A 1 96 ? 19.328 -42.469 -16.188 1 96.44 96 LEU A CA 1
ATOM 765 C C . LEU A 1 96 ? 18.703 -41.656 -17.328 1 96.44 96 LEU A C 1
ATOM 767 O O . LEU A 1 96 ? 18.656 -42.156 -18.469 1 96.44 96 LEU A O 1
ATOM 771 N N . TYR A 1 97 ? 18.188 -40.531 -16.969 1 96.19 97 TYR A N 1
ATOM 772 C CA . TYR A 1 97 ? 17.422 -39.75 -17.953 1 96.19 97 TYR A CA 1
ATOM 773 C C . TYR A 1 97 ? 17.781 -38.281 -17.906 1 96.19 97 TYR A C 1
ATOM 775 O O . TYR A 1 97 ? 18 -37.719 -16.828 1 96.19 97 TYR A O 1
ATOM 783 N N . ALA A 1 98 ? 18.031 -37.625 -19.062 1 96.94 98 ALA A N 1
ATOM 784 C CA . ALA A 1 98 ? 18.25 -36.188 -19.188 1 96.94 98 ALA A CA 1
ATOM 785 C C . ALA A 1 98 ? 17.234 -35.562 -20.141 1 96.94 98 ALA A C 1
ATOM 787 O O . ALA A 1 98 ? 16.828 -36.188 -21.125 1 96.94 98 ALA A O 1
ATOM 788 N N . GLU A 1 99 ? 16.828 -34.406 -19.766 1 97.31 99 GLU A N 1
ATOM 789 C CA . GLU A 1 99 ? 15.852 -33.719 -20.578 1 97.31 99 GLU A CA 1
ATOM 790 C C . GLU A 1 99 ? 16.25 -32.25 -20.766 1 97.31 99 GLU A C 1
ATOM 792 O O . GLU A 1 99 ? 16.656 -31.578 -19.797 1 97.31 99 GLU A O 1
ATOM 797 N N . LEU A 1 100 ? 16.172 -31.75 -22 1 96.88 100 LEU A N 1
ATOM 798 C CA . LEU A 1 100 ? 16.5 -30.375 -22.359 1 96.88 100 LEU A CA 1
ATOM 799 C C . LEU A 1 100 ? 15.32 -29.688 -23.031 1 96.88 100 LEU A C 1
ATOM 801 O O . LEU A 1 100 ? 14.742 -30.219 -23.969 1 96.88 100 LEU A O 1
ATO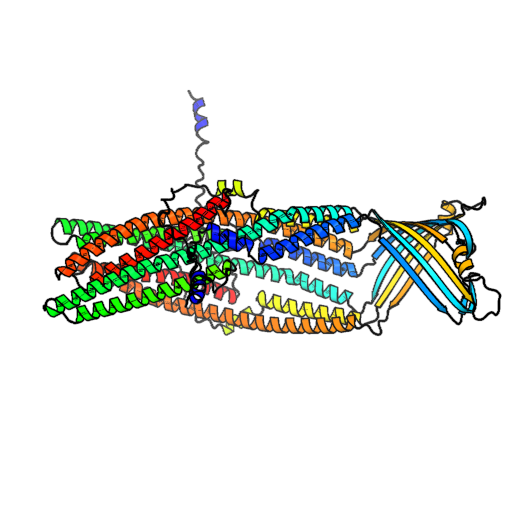M 805 N N . ASN A 1 101 ? 14.961 -28.547 -22.438 1 94.94 101 ASN A N 1
ATOM 806 C CA . ASN A 1 101 ? 13.969 -27.734 -23.109 1 94.94 101 ASN A CA 1
ATOM 807 C C . ASN A 1 101 ? 14.547 -27.031 -24.344 1 94.94 101 ASN A C 1
ATOM 809 O O . ASN A 1 101 ? 15.445 -26.203 -24.219 1 94.94 101 ASN A O 1
ATOM 813 N N . VAL A 1 102 ? 14.023 -27.328 -25.5 1 96.38 102 VAL A N 1
ATOM 814 C CA . VAL A 1 102 ? 14.562 -26.781 -26.75 1 96.38 102 VAL A CA 1
ATOM 815 C C . VAL A 1 102 ? 13.805 -25.516 -27.125 1 96.38 102 VAL A C 1
ATOM 817 O O . VAL A 1 102 ? 14.406 -24.516 -27.516 1 96.38 102 VAL A O 1
ATOM 820 N N . PHE A 1 103 ? 12.523 -25.625 -27.062 1 97.31 103 PHE A N 1
ATOM 821 C CA . PHE A 1 103 ? 11.656 -24.5 -27.375 1 97.31 103 PHE A CA 1
ATOM 822 C C . PHE A 1 103 ? 10.398 -24.531 -26.516 1 97.31 103 PHE A C 1
ATOM 824 O O . PHE A 1 103 ? 9.758 -25.578 -26.375 1 97.31 103 PHE A O 1
ATOM 831 N N . ASP A 1 104 ? 10.086 -23.406 -25.875 1 96.25 104 ASP A N 1
ATOM 832 C CA . ASP A 1 104 ? 8.906 -23.344 -25.016 1 96.25 104 ASP A CA 1
ATOM 833 C C . ASP A 1 104 ? 8.133 -22.047 -25.234 1 96.25 104 ASP A C 1
ATOM 835 O O . ASP A 1 104 ? 7.684 -21.422 -24.266 1 96.25 104 ASP A O 1
ATOM 839 N N . GLY A 1 105 ? 8.031 -21.562 -26.516 1 96.25 105 GLY A N 1
ATOM 840 C CA . GLY A 1 105 ? 7.328 -20.328 -26.828 1 96.25 105 GLY A CA 1
ATOM 841 C C . GLY A 1 105 ? 8.023 -19.094 -26.297 1 96.25 105 GLY A C 1
ATOM 842 O O . GLY A 1 105 ? 7.367 -18.141 -25.859 1 96.25 105 GLY A O 1
ATOM 843 N N . PHE A 1 106 ? 9.242 -19.141 -26.094 1 97.06 106 PHE A N 1
ATOM 844 C CA . PHE A 1 106 ? 10.117 -18.062 -25.656 1 97.06 106 PHE A CA 1
ATOM 845 C C . PHE A 1 106 ? 9.922 -17.781 -24.172 1 97.06 106 PHE A C 1
ATOM 847 O O . PHE A 1 106 ? 10.289 -16.703 -23.672 1 97.06 106 PHE A O 1
ATOM 854 N N . ALA A 1 107 ? 9.258 -18.672 -23.375 1 96.25 107 ALA A N 1
ATOM 855 C CA . ALA A 1 107 ? 9.031 -18.484 -21.953 1 96.25 107 ALA A CA 1
ATOM 856 C C . ALA A 1 107 ? 10.352 -18.422 -21.188 1 96.25 107 ALA A C 1
ATOM 858 O O . ALA A 1 107 ? 10.562 -17.531 -20.359 1 96.25 107 ALA A O 1
ATOM 859 N N . THR A 1 108 ? 11.266 -19.312 -21.484 1 96.5 108 THR A N 1
ATOM 860 C CA . THR A 1 108 ? 12.539 -19.391 -20.781 1 96.5 108 THR A CA 1
ATOM 861 C C . THR A 1 108 ? 13.398 -18.156 -21.062 1 96.5 108 THR A C 1
ATOM 863 O O . THR A 1 108 ? 13.992 -17.594 -20.156 1 96.5 108 THR A O 1
ATOM 866 N N . ILE A 1 109 ? 13.469 -17.719 -22.312 1 97.62 109 ILE A N 1
ATOM 867 C CA . ILE A 1 109 ? 14.273 -16.547 -22.672 1 97.62 109 ILE A CA 1
ATOM 868 C C . ILE A 1 109 ? 13.688 -15.297 -22.031 1 97.62 109 ILE A C 1
ATOM 870 O O . ILE A 1 109 ? 14.422 -14.438 -21.562 1 97.62 109 ILE A O 1
ATOM 874 N N . ASN A 1 110 ? 12.352 -15.188 -22.078 1 98.19 110 ASN A N 1
ATOM 875 C CA . ASN A 1 110 ? 11.711 -14.031 -21.453 1 98.19 110 ASN A CA 1
ATOM 876 C C . ASN A 1 110 ? 11.883 -14.055 -19.938 1 98.19 110 ASN A C 1
ATOM 878 O O . ASN A 1 110 ? 12.008 -13 -19.312 1 98.19 110 ASN A O 1
ATOM 882 N N . ALA A 1 111 ? 11.852 -15.234 -19.297 1 97.5 111 ALA A N 1
ATOM 883 C CA . ALA A 1 111 ? 12.141 -15.359 -17.859 1 97.5 111 ALA A CA 1
ATOM 884 C C . ALA A 1 111 ? 13.562 -14.883 -17.547 1 97.5 111 ALA A C 1
ATOM 886 O O . ALA A 1 111 ? 13.789 -14.242 -16.516 1 97.5 111 ALA A O 1
ATOM 887 N N . LEU A 1 112 ? 14.516 -15.219 -18.438 1 98.38 112 LEU A N 1
ATOM 888 C CA . LEU A 1 112 ? 15.883 -14.75 -18.281 1 98.38 112 LEU A CA 1
ATOM 889 C C . LEU A 1 112 ? 15.961 -13.227 -18.359 1 98.38 112 LEU A C 1
ATOM 891 O O . LEU A 1 112 ? 16.609 -12.586 -17.547 1 98.38 112 LEU A O 1
ATOM 895 N N . LYS A 1 113 ? 15.281 -12.703 -19.375 1 98.5 113 LYS A N 1
ATOM 896 C CA . LYS A 1 113 ? 15.281 -11.25 -19.547 1 98.5 113 LYS A CA 1
ATOM 897 C C . LYS A 1 113 ? 14.664 -10.57 -18.328 1 98.5 113 LYS A C 1
ATOM 899 O O . LYS A 1 113 ? 15.148 -9.531 -17.875 1 98.5 113 LYS A O 1
ATOM 904 N N . GLN A 1 114 ? 13.57 -11.148 -17.766 1 98.25 114 GLN A N 1
ATOM 905 C CA . GLN A 1 114 ? 12.914 -10.625 -16.562 1 98.25 114 GLN A CA 1
ATOM 906 C C . GLN A 1 114 ? 13.859 -10.664 -15.367 1 98.25 114 GLN A C 1
ATOM 908 O O . GLN A 1 114 ? 13.922 -9.695 -14.594 1 98.25 114 GLN A O 1
ATOM 913 N N . ALA A 1 115 ? 14.516 -11.766 -15.18 1 98.19 115 ALA A N 1
ATOM 914 C CA . ALA A 1 115 ? 15.453 -11.898 -14.062 1 98.19 115 ALA A CA 1
ATOM 915 C C . ALA A 1 115 ? 16.609 -10.914 -14.188 1 98.19 115 ALA A C 1
ATOM 917 O O . ALA A 1 115 ? 17.094 -10.375 -13.188 1 98.19 115 ALA A O 1
ATOM 918 N N . LYS A 1 116 ? 17.141 -10.75 -15.414 1 98.56 116 LYS A N 1
ATOM 919 C CA . LYS A 1 116 ? 18.188 -9.766 -15.648 1 98.56 116 LYS A CA 1
ATOM 920 C C . LYS A 1 116 ? 17.719 -8.359 -15.273 1 98.56 116 LYS A C 1
ATOM 922 O O . LYS A 1 116 ? 18.453 -7.609 -14.625 1 98.56 116 LYS A O 1
ATOM 927 N N . LEU A 1 117 ? 16.5 -8.039 -15.734 1 98.38 117 LEU A N 1
ATOM 928 C CA . LEU A 1 117 ? 15.898 -6.758 -15.391 1 98.38 117 LEU A CA 1
ATOM 929 C C . LEU A 1 117 ? 15.859 -6.57 -13.875 1 98.38 117 LEU A C 1
ATOM 931 O O . LEU A 1 117 ? 16.172 -5.492 -13.367 1 98.38 117 LEU A O 1
ATOM 935 N N . SER A 1 118 ? 15.461 -7.605 -13.109 1 98.25 118 SER A N 1
ATOM 936 C CA . SER A 1 118 ? 15.367 -7.566 -11.656 1 98.25 118 SER A CA 1
ATOM 937 C C . SER A 1 118 ? 16.734 -7.371 -11.016 1 98.25 118 SER A C 1
ATOM 939 O O . SER A 1 118 ? 16.875 -6.613 -10.055 1 98.25 118 SER A O 1
ATOM 941 N N . ARG A 1 119 ? 17.719 -8.055 -11.539 1 97.88 119 ARG A N 1
ATOM 942 C CA . ARG A 1 119 ? 19.078 -7.895 -11.047 1 97.88 119 ARG A CA 1
ATOM 943 C C . ARG A 1 119 ? 19.562 -6.461 -11.234 1 97.88 119 ARG A C 1
ATOM 945 O O . ARG A 1 119 ? 20.125 -5.863 -10.312 1 97.88 119 ARG A O 1
ATOM 952 N N . ASP A 1 120 ? 19.297 -5.91 -12.422 1 97.56 120 ASP A N 1
ATOM 953 C CA . ASP A 1 120 ? 19.734 -4.555 -12.734 1 97.56 120 ASP A CA 1
ATOM 954 C C . ASP A 1 120 ? 19 -3.523 -11.891 1 97.56 120 ASP A C 1
ATOM 956 O O . ASP A 1 120 ? 19.531 -2.447 -11.609 1 97.56 120 ASP A O 1
ATOM 960 N N . TYR A 1 121 ? 17.734 -3.822 -11.477 1 97.75 121 TYR A N 1
ATOM 961 C CA . TYR A 1 121 ? 16.891 -2.957 -10.656 1 97.75 121 TYR A CA 1
ATOM 962 C C . TYR A 1 121 ? 17.422 -2.84 -9.242 1 97.75 121 TYR A C 1
ATOM 964 O O . TYR A 1 121 ? 17.094 -1.904 -8.516 1 97.75 121 TYR A O 1
ATOM 972 N N . SER A 1 122 ? 18.281 -3.758 -8.773 1 98 122 SER A N 1
ATOM 973 C CA . SER A 1 122 ? 18.75 -3.855 -7.395 1 98 122 SER A CA 1
ATOM 974 C C . SER A 1 122 ? 19.406 -2.555 -6.938 1 98 122 SER A C 1
ATOM 976 O O . SER A 1 122 ? 19.219 -2.119 -5.805 1 98 122 SER A O 1
ATOM 978 N N . ALA A 1 123 ? 20.188 -1.96 -7.863 1 96.62 123 ALA A N 1
ATOM 979 C CA . ALA A 1 123 ? 20.844 -0.71 -7.508 1 96.62 123 ALA A CA 1
ATOM 980 C C . ALA A 1 123 ? 19.828 0.386 -7.203 1 96.62 123 ALA A C 1
ATOM 982 O O . ALA A 1 123 ? 20 1.134 -6.234 1 96.62 123 ALA A O 1
ATOM 983 N N . THR A 1 124 ? 18.812 0.446 -8.047 1 97.31 124 THR A N 1
ATOM 984 C CA . THR A 1 124 ? 17.75 1.425 -7.844 1 97.31 124 THR A CA 1
ATOM 985 C C . THR A 1 124 ? 17 1.156 -6.543 1 97.31 124 THR A C 1
ATOM 987 O O . THR A 1 124 ? 16.703 2.084 -5.785 1 97.31 124 THR A O 1
ATOM 990 N N . ALA A 1 125 ? 16.688 -0.086 -6.211 1 97.44 125 ALA A N 1
ATOM 991 C CA . ALA A 1 125 ? 15.992 -0.467 -4.984 1 97.44 125 ALA A CA 1
ATOM 992 C C . ALA A 1 125 ? 16.797 -0.076 -3.75 1 97.44 125 ALA A C 1
ATOM 994 O O . ALA A 1 125 ? 16.25 0.443 -2.777 1 97.44 125 ALA A O 1
ATOM 995 N N . MET A 1 126 ? 18.094 -0.32 -3.881 1 97.12 126 MET A N 1
ATOM 996 C CA . MET A 1 126 ? 18.984 0.037 -2.783 1 97.12 126 MET A CA 1
ATOM 997 C C . MET A 1 126 ? 18.984 1.546 -2.561 1 97.12 126 MET A C 1
ATOM 999 O O . MET A 1 126 ? 18.859 2.012 -1.427 1 97.12 126 MET A O 1
ATOM 1003 N N . ARG A 1 127 ? 19.156 2.281 -3.574 1 96.19 127 ARG A N 1
ATOM 1004 C CA . ARG A 1 127 ? 19.172 3.738 -3.486 1 96.19 127 ARG A CA 1
ATOM 1005 C C . ARG A 1 127 ? 17.875 4.262 -2.881 1 96.19 127 ARG A C 1
ATOM 1007 O O . ARG A 1 127 ? 17.891 5.176 -2.057 1 96.19 127 ARG A O 1
ATOM 1014 N N . LYS A 1 128 ? 16.734 3.729 -3.281 1 96.69 128 LYS A N 1
ATOM 1015 C CA . LYS A 1 128 ? 15.422 4.156 -2.781 1 96.69 128 LYS A CA 1
ATOM 1016 C C . LYS A 1 128 ? 15.336 4 -1.266 1 96.69 128 LYS A C 1
ATOM 1018 O O . LYS A 1 128 ? 14.922 4.926 -0.563 1 96.69 128 LYS A O 1
ATOM 1023 N N . ILE A 1 129 ? 15.75 2.885 -0.753 1 97.06 129 ILE A N 1
ATOM 1024 C CA . ILE A 1 129 ? 15.68 2.584 0.672 1 97.06 129 ILE A CA 1
ATOM 1025 C C . ILE A 1 129 ? 16.609 3.52 1.445 1 97.06 129 ILE A C 1
ATOM 1027 O O . ILE A 1 129 ? 16.234 4.023 2.51 1 97.06 129 ILE A O 1
ATOM 1031 N N . GLN A 1 130 ? 17.766 3.76 0.868 1 96.75 130 GLN A N 1
ATOM 1032 C CA . GLN A 1 130 ? 18.734 4.652 1.499 1 96.75 130 GLN A CA 1
ATOM 1033 C C . GLN A 1 130 ? 18.203 6.082 1.56 1 96.75 130 GLN A C 1
ATOM 1035 O O . GLN A 1 130 ? 18.266 6.734 2.605 1 96.75 130 GLN A O 1
ATOM 1040 N N . ASP A 1 131 ? 17.672 6.512 0.453 1 95.81 131 ASP A N 1
ATOM 1041 C CA . ASP A 1 131 ? 17.109 7.859 0.386 1 95.81 131 ASP A CA 1
ATOM 1042 C C . ASP A 1 131 ? 15.945 8.023 1.356 1 95.81 131 ASP A C 1
ATOM 1044 O O . ASP A 1 131 ? 15.844 9.039 2.041 1 95.81 131 ASP A O 1
ATOM 1048 N N . ASP A 1 132 ? 15.062 7.031 1.42 1 96.25 132 ASP A N 1
ATOM 1049 C CA . ASP A 1 132 ? 13.906 7.09 2.309 1 96.25 132 ASP A CA 1
ATOM 1050 C C . ASP A 1 132 ? 14.344 7.203 3.768 1 96.25 132 ASP A C 1
ATOM 1052 O O . ASP A 1 132 ? 13.766 7.98 4.535 1 96.25 132 ASP A O 1
ATOM 1056 N N . ARG A 1 133 ? 15.289 6.441 4.09 1 96.94 133 ARG A N 1
ATOM 1057 C CA . ARG A 1 133 ? 15.789 6.48 5.461 1 96.94 133 ARG A CA 1
ATOM 1058 C C . ARG A 1 133 ? 16.438 7.824 5.77 1 96.94 133 ARG A C 1
ATOM 1060 O O . ARG A 1 133 ? 16.219 8.398 6.836 1 96.94 133 ARG A O 1
ATOM 1067 N N . ALA A 1 134 ? 17.281 8.297 4.855 1 96.81 134 ALA A N 1
ATOM 1068 C CA . ALA A 1 134 ? 17.953 9.586 5.035 1 96.81 134 ALA A CA 1
ATOM 1069 C C . ALA A 1 134 ? 16.922 10.703 5.234 1 96.81 134 ALA A C 1
ATOM 1071 O O . ALA A 1 134 ? 17.078 11.539 6.125 1 96.81 134 ALA A O 1
ATOM 1072 N N . ILE A 1 135 ? 15.883 10.664 4.434 1 95.88 135 ILE A N 1
ATOM 1073 C CA . ILE A 1 135 ? 14.852 11.695 4.504 1 95.88 135 ILE A CA 1
ATOM 1074 C C . ILE A 1 135 ? 14.141 11.625 5.855 1 95.88 135 ILE A C 1
ATOM 1076 O O . ILE A 1 135 ? 13.891 12.656 6.484 1 95.88 135 ILE A O 1
ATOM 1080 N N . ASP A 1 136 ? 13.852 10.477 6.383 1 96.44 136 ASP A N 1
ATOM 1081 C CA . ASP A 1 136 ? 13.195 10.281 7.672 1 96.44 136 ASP A CA 1
ATOM 1082 C C . ASP A 1 136 ? 14.055 10.82 8.812 1 96.44 136 ASP A C 1
ATOM 1084 O O . ASP A 1 136 ? 13.562 11.531 9.688 1 96.44 136 ASP A O 1
ATOM 1088 N N . VAL A 1 137 ? 15.328 10.516 8.695 1 97.06 137 VAL A N 1
ATOM 1089 C CA . VAL A 1 137 ? 16.266 10.938 9.734 1 97.06 137 VAL A CA 1
ATOM 1090 C C . VAL A 1 137 ? 16.453 12.453 9.68 1 97.06 137 VAL A C 1
ATOM 1092 O O . VAL A 1 137 ? 16.578 13.102 10.719 1 97.06 137 VAL A O 1
ATOM 1095 N N . MET A 1 138 ? 16.5 12.992 8.477 1 95.38 138 MET A N 1
ATOM 1096 C CA . MET A 1 138 ? 16.609 14.438 8.32 1 95.38 138 MET A CA 1
ATOM 1097 C C . MET A 1 138 ? 15.5 15.156 9.086 1 95.38 138 MET A C 1
ATOM 1099 O O . MET A 1 138 ? 15.766 16.109 9.82 1 95.38 138 MET A O 1
ATOM 1103 N N . GLN A 1 139 ? 14.273 14.633 8.992 1 94.62 139 GLN A N 1
ATOM 1104 C CA . GLN A 1 139 ? 13.141 15.242 9.68 1 94.62 139 GLN A CA 1
ATOM 1105 C C . GLN A 1 139 ? 13.289 15.117 11.188 1 94.62 139 GLN A C 1
ATOM 1107 O O . GLN A 1 139 ? 13.07 16.094 11.922 1 94.62 139 GLN A O 1
ATOM 1112 N N . LYS A 1 140 ? 13.688 13.992 11.625 1 96.88 140 LYS A N 1
ATOM 1113 C CA . LYS A 1 140 ? 13.836 13.766 13.062 1 96.88 140 LYS A CA 1
ATOM 1114 C C . LYS A 1 140 ? 14.992 14.594 13.633 1 96.88 140 LYS A C 1
ATOM 1116 O O . LYS A 1 140 ? 14.93 15.047 14.773 1 96.88 140 LYS A O 1
ATOM 1121 N N . TYR A 1 141 ? 16.047 14.758 12.898 1 95.5 141 TYR A N 1
ATOM 1122 C CA . TYR A 1 141 ? 17.188 15.555 13.32 1 95.5 141 TYR A CA 1
ATOM 1123 C C . TYR A 1 141 ? 16.766 17 13.57 1 95.5 141 TYR A C 1
ATOM 1125 O O . TYR A 1 141 ? 17.109 17.578 14.602 1 95.5 141 TYR A O 1
ATOM 1133 N N . VAL A 1 142 ? 16.062 17.484 12.633 1 93.25 142 VAL A N 1
ATOM 1134 C CA . VAL A 1 142 ? 15.656 18.875 12.727 1 93.25 142 VAL A CA 1
ATOM 1135 C C . VAL A 1 142 ? 14.727 19.078 13.922 1 93.25 142 VAL A C 1
ATOM 1137 O O . VAL A 1 142 ? 14.828 20.062 14.641 1 93.25 142 VAL A O 1
ATOM 1140 N N . ASP A 1 143 ? 13.859 18.109 14.148 1 93.5 143 ASP A N 1
ATOM 1141 C CA . ASP A 1 143 ? 12.984 18.172 15.312 1 93.5 143 ASP A CA 1
ATOM 1142 C C . ASP A 1 143 ? 13.789 18.172 16.609 1 93.5 143 ASP A C 1
ATOM 1144 O O . ASP A 1 143 ? 13.5 18.938 17.531 1 93.5 143 ASP A O 1
ATOM 1148 N N . ALA A 1 144 ? 14.773 17.344 16.656 1 95.19 144 ALA A N 1
ATOM 1149 C CA . ALA A 1 144 ? 15.609 17.234 17.844 1 95.19 144 ALA A CA 1
ATOM 1150 C C . ALA A 1 144 ? 16.453 18.5 18.047 1 95.19 144 ALA A C 1
ATOM 1152 O O . ALA A 1 144 ? 16.578 19 19.156 1 95.19 144 ALA A O 1
ATOM 1153 N N . ALA A 1 145 ? 17.016 18.953 16.969 1 92.75 145 ALA A N 1
ATOM 1154 C CA . ALA A 1 145 ? 17.812 20.188 17.031 1 92.75 145 ALA A CA 1
ATOM 1155 C C . ALA A 1 145 ? 16.953 21.359 17.484 1 92.75 145 ALA A C 1
ATOM 1157 O O . ALA A 1 145 ? 17.406 22.188 18.297 1 92.75 145 ALA A O 1
ATOM 1158 N N . TYR A 1 146 ? 15.703 21.406 16.953 1 91.94 146 TYR A N 1
ATOM 1159 C CA . TYR A 1 146 ? 14.758 22.453 17.344 1 91.94 146 TYR A CA 1
ATOM 1160 C C . TYR A 1 146 ? 14.453 22.359 18.844 1 91.94 146 TYR A C 1
ATOM 1162 O O . TYR A 1 146 ? 14.469 23.375 19.547 1 91.94 146 TYR A O 1
ATOM 1170 N N . ALA A 1 147 ? 14.219 21.203 19.266 1 93.44 147 ALA A N 1
ATOM 1171 C CA . ALA A 1 147 ? 13.867 21.016 20.672 1 93.44 147 ALA A CA 1
ATOM 1172 C C . ALA A 1 147 ? 15.039 21.375 21.578 1 93.44 147 ALA A C 1
ATOM 1174 O O . ALA A 1 147 ? 14.844 22 22.625 1 93.44 147 ALA A O 1
ATOM 1175 N N . GLU A 1 148 ? 16.188 21.094 21.203 1 92.62 148 GLU A N 1
ATOM 1176 C CA . GLU A 1 148 ? 17.391 21.438 21.969 1 92.62 148 GLU A CA 1
ATOM 1177 C C . GLU A 1 148 ? 17.594 22.953 22.016 1 92.62 148 GLU A C 1
ATOM 1179 O O . GLU A 1 148 ? 17.891 23.516 23.078 1 92.62 148 GLU A O 1
ATOM 1184 N N . ALA A 1 149 ? 17.438 23.547 20.891 1 91.56 149 ALA A N 1
ATOM 1185 C CA . ALA A 1 149 ? 17.609 25 20.828 1 91.56 149 ALA A CA 1
ATOM 1186 C C . ALA A 1 149 ? 16.547 25.719 21.656 1 91.56 149 ALA A C 1
ATOM 1188 O O . ALA A 1 149 ? 16.812 26.781 22.219 1 91.56 149 ALA A O 1
ATOM 1189 N N . SER A 1 150 ? 15.375 25.094 21.781 1 92.88 150 SER A N 1
ATOM 1190 C CA . SER A 1 150 ? 14.266 25.688 22.516 1 92.88 150 SER A CA 1
ATOM 1191 C C . SER A 1 150 ? 14.562 25.719 24.016 1 92.88 150 SER A C 1
ATOM 1193 O O . SER A 1 150 ? 14.062 26.578 24.734 1 92.88 150 SER A O 1
ATOM 1195 N N . ILE A 1 151 ? 15.445 24.828 24.469 1 94.19 151 ILE A N 1
ATOM 1196 C CA . ILE A 1 151 ? 15.828 24.797 25.875 1 94.19 151 ILE A CA 1
ATOM 1197 C C . ILE A 1 151 ? 16.594 26.078 26.219 1 94.19 151 ILE A C 1
ATOM 1199 O O . ILE A 1 151 ? 16.328 26.703 27.266 1 94.19 151 ILE A O 1
ATOM 1203 N N . GLN A 1 152 ? 17.469 26.438 25.375 1 92.06 152 GLN A N 1
ATOM 1204 C CA . GLN A 1 152 ? 18.25 27.641 25.609 1 92.06 152 GLN A CA 1
ATOM 1205 C C . GLN A 1 152 ? 17.359 28.875 25.688 1 92.06 152 GLN A C 1
ATOM 1207 O O . GLN A 1 152 ? 17.547 29.734 26.547 1 92.06 152 GLN A O 1
ATOM 1212 N N . ILE A 1 153 ? 16.375 28.891 24.812 1 91.31 153 ILE A N 1
ATOM 1213 C CA . ILE A 1 153 ? 15.461 30.016 24.797 1 91.31 153 ILE A CA 1
ATOM 1214 C C . ILE A 1 153 ? 14.641 30.047 26.078 1 91.31 153 ILE A C 1
ATOM 1216 O O . ILE A 1 153 ? 14.484 31.109 26.703 1 91.31 153 ILE A O 1
ATOM 1220 N N . ALA A 1 154 ? 14.18 28.891 26.484 1 93.56 154 ALA A N 1
ATOM 1221 C CA . ALA A 1 154 ? 13.383 28.797 27.703 1 93.56 154 ALA A CA 1
ATOM 1222 C C . ALA A 1 154 ? 14.227 29.125 28.938 1 93.56 154 ALA A C 1
ATOM 1224 O O . ALA A 1 154 ? 13.75 29.766 29.875 1 93.56 154 ALA A O 1
ATOM 1225 N N . SER A 1 155 ? 15.469 28.734 28.938 1 95.5 155 SER A N 1
ATOM 1226 C CA . SER A 1 155 ? 16.375 29.016 30.047 1 95.5 155 SER A CA 1
ATOM 1227 C C . SER A 1 155 ? 16.656 30.516 30.172 1 95.5 155 SER A C 1
ATOM 1229 O O . SER A 1 155 ? 16.656 31.062 31.281 1 95.5 155 SER A O 1
ATOM 1231 N N . GLU A 1 156 ? 16.875 31.094 29.047 1 92.38 156 GLU A N 1
ATOM 1232 C CA . GLU A 1 156 ? 17.094 32.531 29.031 1 92.38 156 GLU A CA 1
ATOM 1233 C C . GLU A 1 156 ? 15.867 33.281 29.562 1 92.38 156 GLU A C 1
ATOM 1235 O O . GLU A 1 156 ? 16 34.25 30.312 1 92.38 156 GLU A O 1
ATOM 1240 N N . LYS A 1 157 ? 14.703 32.812 29.234 1 93.25 157 LYS A N 1
ATOM 1241 C CA . LYS A 1 157 ? 13.461 33.438 29.703 1 93.25 157 LYS A CA 1
ATOM 1242 C C . LYS A 1 157 ? 13.312 33.281 31.219 1 93.25 157 LYS A C 1
ATOM 1244 O O . LYS A 1 157 ? 12.898 34.219 31.891 1 93.25 157 LYS A O 1
ATOM 1249 N N . LEU A 1 158 ? 13.617 32.156 31.719 1 94.94 158 LEU A N 1
ATOM 1250 C CA . LEU A 1 158 ? 13.531 31.906 33.156 1 94.94 158 LEU A CA 1
ATOM 1251 C C . LEU A 1 158 ? 14.492 32.812 33.906 1 94.94 158 LEU A C 1
ATOM 1253 O O . LEU A 1 158 ? 14.125 33.406 34.938 1 94.94 158 LEU A O 1
ATOM 1257 N N . ASN A 1 159 ? 15.703 32.906 33.406 1 95.38 159 ASN A N 1
ATOM 1258 C CA . ASN A 1 159 ? 16.688 33.781 34.031 1 95.38 159 ASN A CA 1
ATOM 1259 C C . ASN A 1 159 ? 16.234 35.219 34.062 1 95.38 159 ASN A C 1
ATOM 1261 O O . ASN A 1 159 ? 16.422 35.906 35.062 1 95.38 159 ASN A O 1
ATOM 1265 N N . GLU A 1 160 ? 15.656 35.594 32.969 1 90.25 160 GLU A N 1
ATOM 1266 C CA . GLU A 1 160 ? 15.125 36.938 32.906 1 90.25 160 GLU A CA 1
ATOM 1267 C C . GLU A 1 160 ? 14.008 37.125 33.906 1 90.25 160 GLU A C 1
ATOM 1269 O O . GLU A 1 160 ? 13.953 38.156 34.594 1 90.25 160 GLU A O 1
ATOM 1274 N N . SER A 1 161 ? 13.117 36.188 34.062 1 92.88 161 SER A N 1
ATOM 1275 C CA . SER A 1 161 ? 12 36.281 35.031 1 92.88 161 SER A CA 1
ATOM 1276 C C . SER A 1 161 ? 12.5 36.281 36.469 1 92.88 161 SER A C 1
ATOM 1278 O O . SER A 1 161 ? 11.945 37 37.312 1 92.88 161 SER A O 1
ATOM 1280 N N . LYS A 1 162 ? 13.492 35.594 36.781 1 94.88 162 LYS A N 1
ATOM 1281 C CA . LYS A 1 162 ? 14.07 35.562 38.125 1 94.88 162 LYS A CA 1
ATOM 1282 C C . LYS A 1 162 ? 14.711 36.906 38.469 1 94.88 162 LYS A C 1
ATOM 1284 O O . LYS A 1 162 ? 14.594 37.375 39.594 1 94.88 162 LYS A O 1
ATOM 1289 N N . ARG A 1 163 ? 15.367 37.469 37.5 1 92 163 ARG A N 1
ATOM 1290 C CA . ARG A 1 163 ? 15.953 38.781 37.719 1 92 163 ARG A CA 1
ATOM 1291 C C . ARG A 1 163 ? 14.875 39.812 38 1 92 163 ARG A C 1
ATOM 1293 O O . ARG A 1 163 ? 15.039 40.656 38.906 1 92 163 ARG A O 1
ATOM 1300 N N . MET A 1 164 ? 13.828 39.688 37.281 1 89 164 MET A N 1
ATOM 1301 C CA . MET A 1 164 ? 12.734 40.625 37.469 1 89 164 MET A CA 1
ATOM 1302 C C . MET A 1 164 ? 12.07 40.438 38.844 1 89 164 MET A C 1
ATOM 1304 O O . MET A 1 164 ? 11.664 41.406 39.469 1 89 164 MET A O 1
ATOM 1308 N N . LEU A 1 165 ? 11.945 39.156 39.25 1 93 165 LEU A N 1
ATOM 1309 C CA . LEU A 1 165 ? 11.375 38.875 40.562 1 93 165 LEU A CA 1
ATOM 1310 C C . LEU A 1 165 ? 12.234 39.469 41.656 1 93 165 LEU A C 1
ATOM 1312 O O . LEU A 1 165 ? 11.719 40.062 42.625 1 93 165 LEU A O 1
ATOM 1316 N N . ALA A 1 166 ? 13.531 39.344 41.531 1 93.75 166 ALA A N 1
ATOM 1317 C CA . ALA A 1 166 ? 14.445 39.906 42.531 1 93.75 166 ALA A CA 1
ATOM 1318 C C . ALA A 1 166 ? 14.305 41.406 42.594 1 93.75 166 ALA A C 1
ATOM 1320 O O . ALA A 1 166 ? 14.32 42 43.688 1 93.75 166 ALA A O 1
ATOM 1321 N N . LYS A 1 167 ? 14.172 41.969 41.469 1 88.56 167 LYS A N 1
ATOM 1322 C CA . LYS A 1 167 ? 13.984 43.406 41.438 1 88.56 167 LYS A CA 1
ATOM 1323 C C . LYS A 1 167 ? 12.664 43.812 42.062 1 88.56 167 LYS A C 1
ATOM 1325 O O . LYS A 1 167 ? 12.602 44.781 42.812 1 88.56 167 LYS A O 1
ATOM 1330 N N . MET A 1 168 ? 11.586 43.031 41.812 1 88.81 168 MET A N 1
ATOM 1331 C CA . MET A 1 168 ? 10.266 43.312 42.344 1 88.81 168 MET A CA 1
ATOM 1332 C C . MET A 1 168 ? 10.266 43.188 43.875 1 88.81 168 MET A C 1
ATOM 1334 O O . MET A 1 168 ? 9.609 43.969 44.562 1 88.81 168 MET A O 1
ATOM 1338 N N . LYS A 1 169 ? 10.953 42.25 44.375 1 92.5 169 LYS A N 1
ATOM 1339 C CA . LYS A 1 169 ? 11.062 42.062 45.812 1 92.5 169 LYS A CA 1
ATOM 1340 C C . LYS A 1 169 ? 11.766 43.25 46.469 1 92.5 169 LYS A C 1
ATOM 1342 O O . LYS A 1 169 ? 11.352 43.719 47.531 1 92.5 1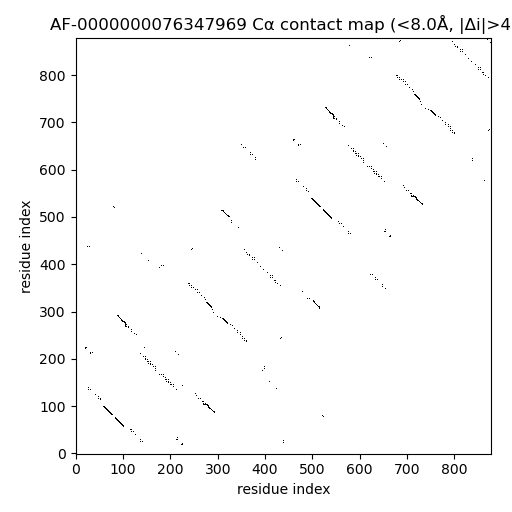69 LYS A O 1
ATOM 1347 N N . ARG A 1 170 ? 12.766 43.75 45.781 1 91.69 170 ARG A N 1
ATOM 1348 C CA . ARG A 1 170 ? 13.477 44.906 46.312 1 91.69 170 ARG A CA 1
ATOM 1349 C C . ARG A 1 170 ? 12.586 46.156 46.312 1 91.69 170 ARG A C 1
ATOM 1351 O O . ARG A 1 170 ? 12.586 46.938 47.281 1 91.69 170 ARG A O 1
ATOM 1358 N N . LEU A 1 171 ? 11.852 46.344 45.281 1 87.88 171 LEU A N 1
ATOM 1359 C CA . LEU A 1 171 ? 10.953 47.5 45.156 1 87.88 171 LEU A CA 1
ATOM 1360 C C . LEU A 1 171 ? 9.82 47.375 46.188 1 87.88 171 LEU A C 1
ATOM 1362 O O . LEU A 1 171 ? 9.352 48.406 46.719 1 87.88 171 LEU A O 1
ATOM 1366 N N . TYR A 1 172 ? 9.391 46.156 46.5 1 90.19 172 TYR A N 1
ATOM 1367 C CA . TYR A 1 172 ? 8.383 45.906 47.531 1 90.19 172 TYR A CA 1
ATOM 1368 C C . TYR A 1 172 ? 8.906 46.281 48.906 1 90.19 172 TYR A C 1
ATOM 1370 O O . TYR A 1 172 ? 8.203 46.906 49.688 1 90.19 172 TYR A O 1
ATOM 1378 N N . GLU A 1 173 ? 10.094 45.969 49.125 1 91.81 173 GLU A N 1
ATOM 1379 C CA . GLU A 1 173 ? 10.719 46.281 50.406 1 91.81 173 GLU A CA 1
ATOM 1380 C C . GLU A 1 173 ? 10.867 47.781 50.562 1 91.81 173 GLU A C 1
ATOM 1382 O O . GLU A 1 173 ? 10.781 48.312 51.688 1 91.81 173 GLU A O 1
ATOM 1387 N N . LEU A 1 174 ? 10.953 48.469 49.438 1 89.75 174 LEU A N 1
ATOM 1388 C CA . LEU A 1 174 ? 11.117 49.906 49.469 1 89.75 174 LEU A CA 1
ATOM 1389 C C . LEU A 1 174 ? 9.758 50.625 49.469 1 89.75 174 LEU A C 1
ATOM 1391 O O . LEU A 1 174 ? 9.695 51.844 49.531 1 89.75 174 LEU A O 1
ATOM 1395 N N . GLY A 1 175 ? 8.617 49.812 49.406 1 86.12 175 GLY A N 1
ATOM 1396 C CA . GLY A 1 175 ? 7.262 50.375 49.469 1 86.12 175 GLY A CA 1
ATOM 1397 C C . GLY A 1 175 ? 6.785 50.906 48.125 1 86.12 175 GLY A C 1
ATOM 1398 O O . GLY A 1 175 ? 5.73 51.531 48.062 1 86.12 175 GLY A O 1
ATOM 1399 N N . GLU A 1 176 ? 7.531 50.625 47.094 1 83.75 176 GLU A N 1
ATOM 1400 C CA . GLU A 1 176 ? 7.227 51.188 45.781 1 83.75 176 GLU A CA 1
ATOM 1401 C C . GLU A 1 176 ? 6.266 50.312 45.031 1 83.75 176 GLU A C 1
ATOM 1403 O O . GLU A 1 176 ? 5.578 50.781 44.094 1 83.75 176 GLU A O 1
ATOM 1408 N N . LYS A 1 177 ? 6.309 49 45.344 1 83.75 177 LYS A N 1
ATOM 1409 C CA . LYS A 1 177 ? 5.402 48.031 44.719 1 83.75 177 LYS A CA 1
ATOM 1410 C C . LYS A 1 177 ? 4.613 47.25 45.781 1 83.75 177 LYS A C 1
ATOM 1412 O O . LYS A 1 177 ? 5.004 47.219 46.938 1 83.75 177 LYS A O 1
ATOM 1417 N N . GLY A 1 178 ? 3.398 46.781 45.312 1 85.69 178 GLY A N 1
ATOM 1418 C CA . GLY A 1 178 ? 2.559 46.031 46.25 1 85.69 178 GLY A CA 1
ATOM 1419 C C . GLY A 1 178 ? 2.828 44.531 46.219 1 85.69 178 GLY A C 1
ATOM 1420 O O . GLY A 1 178 ? 3.545 44.031 45.344 1 85.69 178 GLY A O 1
ATOM 1421 N N . ARG A 1 179 ? 2.238 43.875 47.156 1 88.69 179 ARG A N 1
ATOM 1422 C CA . ARG A 1 179 ? 2.393 42.438 47.281 1 88.69 179 ARG A CA 1
ATOM 1423 C C . ARG A 1 179 ? 1.807 41.688 46.062 1 88.69 179 ARG A C 1
ATOM 1425 O O . ARG A 1 179 ? 2.361 40.688 45.625 1 88.69 179 ARG A O 1
ATOM 1432 N N . PRO A 1 180 ? 0.726 42.188 45.5 1 86.12 180 PRO A N 1
ATOM 1433 C CA . PRO A 1 180 ? 0.162 41.5 44.344 1 86.12 180 PRO A CA 1
ATOM 1434 C C . PRO A 1 180 ? 1.136 41.438 43.156 1 86.12 180 PRO A C 1
ATOM 1436 O O . PRO A 1 180 ? 1.153 40.469 42.406 1 86.12 180 PRO A O 1
ATOM 1439 N N . ASP A 1 181 ? 1.957 42.438 43 1 86.19 181 ASP A N 1
ATOM 1440 C CA . ASP A 1 181 ? 2.941 42.469 41.938 1 86.19 181 ASP A CA 1
ATOM 1441 C C . ASP A 1 181 ? 4.016 41.406 42.156 1 86.19 181 ASP A C 1
ATOM 1443 O O . ASP A 1 181 ? 4.426 40.719 41.188 1 86.19 181 ASP A O 1
ATOM 1447 N N . VAL A 1 182 ? 4.375 41.281 43.344 1 90.31 182 VAL A N 1
ATOM 1448 C CA . VAL A 1 182 ? 5.402 40.312 43.688 1 90.31 182 VAL A CA 1
ATOM 1449 C C . VAL A 1 182 ? 4.859 38.906 43.438 1 90.31 182 VAL A C 1
ATOM 1451 O O . VAL A 1 182 ? 5.531 38.062 42.844 1 90.31 182 VAL A O 1
ATOM 1454 N N . VAL A 1 183 ? 3.631 38.688 43.812 1 91.88 183 VAL A N 1
ATOM 1455 C CA . VAL A 1 183 ? 3.027 37.344 43.688 1 91.88 183 VAL A CA 1
ATOM 1456 C C . VAL A 1 183 ? 2.799 37.031 42.219 1 91.88 183 VAL A C 1
ATOM 1458 O O . VAL A 1 183 ? 2.951 35.875 41.781 1 91.88 183 VAL A O 1
ATOM 1461 N N . GLN A 1 184 ? 2.428 37.969 41.438 1 88.81 184 GLN A N 1
ATOM 1462 C CA . GLN A 1 184 ? 2.248 37.75 40 1 88.81 184 GLN A CA 1
ATOM 1463 C C . GLN A 1 184 ? 3.562 37.375 39.312 1 88.81 184 GLN A C 1
ATOM 1465 O O . GLN A 1 184 ? 3.584 36.5 38.438 1 88.81 184 GLN A O 1
ATOM 1470 N N . MET A 1 185 ? 4.57 38.031 39.781 1 88.69 185 MET A N 1
ATOM 1471 C CA . MET A 1 185 ? 5.875 37.688 39.219 1 88.69 185 MET A CA 1
ATOM 1472 C C . MET A 1 185 ? 6.344 36.312 39.656 1 88.69 185 MET A C 1
ATOM 1474 O O . MET A 1 185 ? 7 35.594 38.875 1 88.69 185 MET A O 1
ATOM 1478 N N . GLU A 1 186 ? 5.992 36 40.875 1 93.44 186 GLU A N 1
ATOM 1479 C CA . GLU A 1 186 ? 6.293 34.656 41.344 1 93.44 186 GLU A CA 1
ATOM 1480 C C . GLU A 1 186 ? 5.586 33.594 40.469 1 93.44 186 GLU A C 1
ATOM 1482 O O . GLU A 1 186 ? 6.168 32.562 40.156 1 93.44 186 GLU A O 1
ATOM 1487 N N . SER A 1 187 ? 4.379 33.844 40.094 1 92.88 187 SER A N 1
ATOM 1488 C CA . SER A 1 187 ? 3.613 32.969 39.219 1 92.88 187 SER A CA 1
ATOM 1489 C C . SER A 1 187 ? 4.273 32.812 37.844 1 92.88 187 SER A C 1
ATOM 1491 O O . SER A 1 187 ? 4.305 31.734 37.281 1 92.88 187 SER A O 1
ATOM 1493 N N . GLN A 1 188 ? 4.824 33.906 37.406 1 89.69 188 GLN A N 1
ATOM 1494 C CA . GLN A 1 188 ? 5.492 33.906 36.094 1 89.69 188 GLN A CA 1
ATOM 1495 C C . GLN A 1 188 ? 6.766 33.062 36.156 1 89.69 188 GLN A C 1
ATOM 1497 O O . GLN A 1 188 ? 7.062 32.312 35.219 1 89.69 188 GLN A O 1
ATOM 1502 N N . VAL A 1 189 ? 7.484 33.25 37.188 1 93.81 189 VAL A N 1
ATOM 1503 C CA . VAL A 1 189 ? 8.695 32.469 37.344 1 93.81 189 VAL A CA 1
ATOM 1504 C C . VAL A 1 189 ? 8.336 30.969 37.375 1 93.81 189 VAL A C 1
ATOM 1506 O O . VAL A 1 189 ? 9.008 30.141 36.75 1 93.81 189 VAL A O 1
ATOM 1509 N N . ALA A 1 190 ? 7.223 30.672 38.062 1 94.62 190 ALA A N 1
ATOM 1510 C CA . ALA A 1 190 ? 6.773 29.281 38.125 1 94.62 190 ALA A CA 1
ATOM 1511 C C . ALA A 1 190 ? 6.387 28.766 36.75 1 94.62 190 ALA A C 1
ATOM 1513 O O . ALA A 1 190 ? 6.672 27.609 36.406 1 94.62 190 ALA A O 1
ATOM 1514 N N . GLU A 1 191 ? 5.676 29.5 35.906 1 92.31 191 GLU A N 1
ATOM 1515 C CA . GLU A 1 191 ? 5.309 29.141 34.531 1 92.31 191 GLU A CA 1
ATOM 1516 C C . GLU A 1 191 ? 6.547 28.906 33.688 1 92.31 191 GLU A C 1
ATOM 1518 O O . GLU A 1 191 ? 6.594 27.938 32.906 1 92.31 191 GLU A O 1
ATOM 1523 N N . ASP A 1 192 ? 7.539 29.766 33.844 1 94.06 192 ASP A N 1
ATOM 1524 C CA . ASP A 1 192 ? 8.758 29.641 33.031 1 94.06 192 ASP A CA 1
ATOM 1525 C C . ASP A 1 192 ? 9.562 28.406 33.469 1 94.06 192 ASP A C 1
ATOM 1527 O O . ASP A 1 192 ? 10.219 27.781 32.625 1 94.06 192 ASP A O 1
ATOM 1531 N N . GLU A 1 193 ? 9.445 28.172 34.75 1 95.81 193 GLU A N 1
ATOM 1532 C CA . GLU A 1 193 ? 10.078 26.938 35.25 1 95.81 193 GLU A CA 1
ATOM 1533 C C . GLU A 1 193 ? 9.422 25.703 34.625 1 95.81 193 GLU A C 1
ATOM 1535 O O . GLU A 1 193 ? 10.109 24.766 34.219 1 95.81 193 GLU A O 1
ATOM 1540 N N . TYR A 1 194 ? 8.102 25.734 34.625 1 95.06 194 TYR A N 1
ATOM 1541 C CA . TYR A 1 194 ? 7.367 24.656 33.969 1 95.06 194 TYR A CA 1
ATOM 1542 C C . TYR A 1 194 ? 7.754 24.531 32.5 1 95.06 194 TYR A C 1
ATOM 1544 O O . TYR A 1 194 ? 8 23.422 32 1 95.06 194 TYR A O 1
ATOM 1552 N N . ASN A 1 195 ? 7.746 25.594 31.797 1 92.81 195 ASN A N 1
ATOM 1553 C CA . ASN A 1 195 ? 8.047 25.609 30.359 1 92.81 195 ASN A CA 1
ATOM 1554 C C . ASN A 1 195 ? 9.438 25.062 30.078 1 92.81 195 ASN A C 1
ATOM 1556 O O . ASN A 1 195 ? 9.641 24.344 29.094 1 92.81 195 ASN A O 1
ATOM 1560 N N . LEU A 1 196 ? 10.422 25.516 30.875 1 94.69 196 LEU A N 1
ATOM 1561 C CA . LEU A 1 196 ? 11.773 24.984 30.703 1 94.69 196 LEU A CA 1
ATOM 1562 C C . LEU A 1 196 ? 11.797 23.469 30.875 1 94.69 196 LEU A C 1
ATOM 1564 O O . LEU A 1 196 ? 12.375 22.766 30.047 1 94.69 196 LEU A O 1
ATOM 1568 N N . THR A 1 197 ? 11.125 23.016 31.922 1 96.44 197 THR A N 1
ATOM 1569 C CA . THR A 1 197 ? 11.055 21.578 32.156 1 96.44 197 THR A CA 1
ATOM 1570 C C . THR A 1 197 ? 10.375 20.859 31 1 96.44 197 THR A C 1
ATOM 1572 O O . THR A 1 197 ? 10.805 19.797 30.578 1 96.44 197 THR A O 1
ATOM 1575 N N . HIS A 1 198 ? 9.297 21.453 30.516 1 94 198 HIS A N 1
ATOM 1576 C CA . HIS A 1 198 ? 8.578 20.906 29.375 1 94 198 HIS A CA 1
ATOM 1577 C C . HIS A 1 198 ? 9.477 20.812 28.141 1 94 198 HIS A C 1
ATOM 1579 O O . HIS A 1 198 ? 9.492 19.797 27.453 1 94 198 HIS A O 1
ATOM 1585 N N . GLN A 1 199 ? 10.195 21.859 27.828 1 94.31 199 GLN A N 1
ATOM 1586 C CA . GLN A 1 199 ? 11.086 21.875 26.688 1 94.31 199 GLN A CA 1
ATOM 1587 C C . GLN A 1 199 ? 12.195 20.828 26.844 1 94.31 199 GLN A C 1
ATOM 1589 O O . GLN A 1 199 ? 12.609 20.203 25.859 1 94.31 199 GLN A O 1
ATOM 1594 N N . GLU A 1 200 ? 12.656 20.703 28.016 1 96.12 200 GLU A N 1
ATOM 1595 C CA . GLU A 1 200 ? 13.664 19.688 28.281 1 96.12 200 GLU A CA 1
ATOM 1596 C C . GLU A 1 200 ? 13.117 18.281 28 1 96.12 200 GLU A C 1
ATOM 1598 O O . GLU A 1 200 ? 13.82 17.453 27.438 1 96.12 200 GLU A O 1
ATOM 1603 N N . ASN A 1 201 ? 11.898 18.062 28.406 1 95.94 201 ASN A N 1
ATOM 1604 C CA . ASN A 1 201 ? 11.25 16.766 28.141 1 95.94 201 ASN A CA 1
ATOM 1605 C C . ASN A 1 201 ? 11.047 16.547 26.656 1 95.94 201 ASN A C 1
ATOM 1607 O O . ASN A 1 201 ? 11.234 15.438 26.156 1 95.94 201 ASN A O 1
ATOM 1611 N N . VAL A 1 202 ? 10.602 17.547 25.953 1 95.06 202 VAL A N 1
ATOM 1612 C CA . VAL A 1 202 ? 10.391 17.469 24.516 1 95.06 202 VAL A CA 1
ATOM 1613 C C . VAL A 1 202 ? 11.719 17.156 23.812 1 95.06 202 VAL A C 1
ATOM 1615 O O . VAL A 1 202 ? 11.766 16.391 22.859 1 95.06 202 VAL A O 1
ATOM 1618 N N . ALA A 1 203 ? 12.781 17.844 24.25 1 95.5 203 ALA A N 1
ATOM 1619 C CA . ALA A 1 203 ? 14.109 17.609 23.672 1 95.5 203 ALA A CA 1
ATOM 1620 C C . ALA A 1 203 ? 14.539 16.156 23.859 1 95.5 203 ALA A C 1
ATOM 1622 O O . ALA A 1 203 ? 15.062 15.531 22.938 1 95.5 203 ALA A O 1
ATOM 1623 N N . LYS A 1 204 ? 14.281 15.648 25.047 1 96.25 204 LYS A N 1
ATOM 1624 C CA . LYS A 1 204 ? 14.609 14.25 25.312 1 96.25 204 LYS A CA 1
ATOM 1625 C C . LYS A 1 204 ? 13.812 13.312 24.422 1 96.25 204 LYS A C 1
ATOM 1627 O O . LYS A 1 204 ? 14.352 12.336 23.891 1 96.25 204 LYS A O 1
ATOM 1632 N N . GLN A 1 205 ? 12.57 13.617 24.25 1 96.44 205 GLN A N 1
ATOM 1633 C CA . GLN A 1 205 ? 11.695 12.797 23.422 1 96.44 205 GLN A CA 1
ATOM 1634 C C . GLN A 1 205 ? 12.125 12.844 21.969 1 96.44 205 GLN A C 1
ATOM 1636 O O . GLN A 1 205 ? 12.148 11.812 21.297 1 96.44 205 GLN A O 1
ATOM 1641 N N . SER A 1 206 ? 12.391 14.031 21.484 1 97.12 206 SER A N 1
ATOM 1642 C CA . SER A 1 206 ? 12.805 14.195 20.094 1 97.12 206 SER A CA 1
ATOM 1643 C C . SER A 1 206 ? 14.148 13.523 19.828 1 97.12 206 SER A C 1
ATOM 1645 O O . SER A 1 206 ? 14.367 12.953 18.766 1 97.12 206 SER A O 1
ATOM 1647 N N . LEU A 1 207 ? 15.023 13.648 20.812 1 96.44 207 LEU A N 1
ATOM 1648 C CA . LEU A 1 207 ? 16.328 13.008 20.688 1 96.44 207 LEU A CA 1
ATOM 1649 C C . LEU A 1 207 ? 16.188 11.484 20.656 1 96.44 207 LEU A C 1
ATOM 1651 O O . LEU A 1 207 ? 16.859 10.805 19.891 1 96.44 207 LEU A O 1
ATOM 1655 N N . LEU A 1 208 ? 15.352 10.984 21.5 1 96.75 208 LEU A N 1
ATOM 1656 C CA . LEU A 1 208 ? 15.078 9.555 21.5 1 96.75 208 LEU A CA 1
ATOM 1657 C C . LEU A 1 208 ? 14.508 9.109 20.156 1 96.75 208 LEU A C 1
ATOM 1659 O O . LEU A 1 208 ? 14.867 8.039 19.656 1 96.75 208 LEU A O 1
ATOM 1663 N N . ALA A 1 209 ? 13.609 9.867 19.609 1 97.25 209 ALA A N 1
ATOM 1664 C CA . ALA A 1 209 ? 13.039 9.562 18.297 1 97.25 209 ALA A CA 1
ATOM 1665 C C . ALA A 1 209 ? 14.117 9.539 17.219 1 97.25 209 ALA A C 1
ATOM 1667 O O . ALA A 1 209 ? 14.086 8.695 16.328 1 97.25 209 ALA A O 1
ATOM 1668 N N . LEU A 1 210 ? 15.023 10.516 17.281 1 97.62 210 LEU A N 1
ATOM 1669 C CA . LEU A 1 210 ? 16.125 10.547 16.344 1 97.62 210 LEU A CA 1
ATOM 1670 C C . LEU A 1 210 ? 17.016 9.312 16.484 1 97.62 210 LEU A C 1
ATOM 1672 O O . LEU A 1 210 ? 17.359 8.664 15.5 1 97.62 210 LEU A O 1
ATOM 1676 N N . LYS A 1 211 ? 17.281 9.008 17.719 1 97.06 211 LYS A N 1
ATOM 1677 C CA . LYS A 1 211 ? 18.078 7.82 17.984 1 97.06 211 LYS A CA 1
ATOM 1678 C C . LYS A 1 211 ? 17.406 6.57 17.422 1 97.06 211 LYS A C 1
ATOM 1680 O O . LYS A 1 211 ? 18.078 5.734 16.797 1 97.06 211 LYS A O 1
ATOM 1685 N N . SER A 1 212 ? 16.172 6.484 17.641 1 96.94 212 SER A N 1
ATOM 1686 C CA . SER A 1 212 ? 15.414 5.344 17.141 1 96.94 212 SER A CA 1
ATOM 1687 C C . SER A 1 212 ? 15.477 5.27 15.617 1 96.94 212 SER A C 1
ATOM 1689 O O . SER A 1 212 ? 15.719 4.203 15.047 1 96.94 212 SER A O 1
ATOM 1691 N N . ALA A 1 213 ? 15.281 6.371 14.945 1 97.12 213 ALA A N 1
ATOM 1692 C CA . ALA A 1 213 ? 15.312 6.422 13.484 1 97.12 213 ALA A CA 1
ATOM 1693 C C . ALA A 1 213 ? 16.688 6.047 12.953 1 97.12 213 ALA A C 1
ATOM 1695 O O . ALA A 1 213 ? 16.812 5.465 11.875 1 97.12 213 ALA A O 1
ATOM 1696 N N . MET A 1 214 ? 17.703 6.328 13.727 1 97.19 214 MET A N 1
ATOM 1697 C CA . MET A 1 214 ? 19.094 6.07 13.336 1 97.19 214 MET A CA 1
ATOM 1698 C C . MET A 1 214 ? 19.5 4.648 13.703 1 97.19 214 MET A C 1
ATOM 1700 O O . MET A 1 214 ? 20.562 4.18 13.281 1 97.19 214 MET A O 1
ATOM 1704 N N . ASN A 1 215 ? 18.625 4.023 14.461 1 96.56 215 ASN A N 1
ATOM 1705 C CA . ASN A 1 215 ? 19.047 2.764 15.07 1 96.56 215 ASN A CA 1
ATOM 1706 C C . ASN A 1 215 ? 20.297 2.945 15.93 1 96.56 215 ASN A C 1
ATOM 1708 O O . ASN A 1 215 ? 21.219 2.131 15.875 1 96.56 215 ASN A O 1
ATOM 1712 N N . PHE A 1 216 ? 20.344 4.082 16.609 1 95.81 216 PHE A N 1
ATOM 1713 C CA . PHE A 1 216 ? 21.406 4.461 17.531 1 95.81 216 PHE A CA 1
ATOM 1714 C C . PHE A 1 216 ? 21.125 3.941 18.938 1 95.81 216 PHE A C 1
ATOM 1716 O O . PHE A 1 216 ? 19.984 3.99 19.406 1 95.81 216 PHE A O 1
ATOM 1723 N N . PRO A 1 217 ? 22.109 3.396 19.562 1 94.31 217 PRO A N 1
ATOM 1724 C CA . PRO A 1 217 ? 21.844 2.869 20.906 1 94.31 217 PRO A CA 1
ATOM 1725 C C . PRO A 1 217 ? 21.328 3.934 21.859 1 94.31 217 PRO A C 1
ATOM 1727 O O . PRO A 1 217 ? 21.875 5.035 21.922 1 94.31 217 PRO A O 1
ATOM 1730 N N . VAL A 1 218 ? 20.328 3.562 22.609 1 91.81 218 VAL A N 1
ATOM 1731 C CA . VAL A 1 218 ? 19.625 4.496 23.484 1 91.81 218 VAL A CA 1
ATOM 1732 C C . VAL A 1 218 ? 20.547 4.93 24.625 1 91.81 218 VAL A C 1
ATOM 1734 O O . VAL A 1 218 ? 20.469 6.066 25.094 1 91.81 218 VAL A O 1
ATOM 1737 N N . ASP A 1 219 ? 21.5 4.09 25.062 1 91.31 219 ASP A N 1
ATOM 1738 C CA . ASP A 1 219 ? 22.312 4.336 26.25 1 91.31 219 ASP A CA 1
ATOM 1739 C C . ASP A 1 219 ? 23.531 5.195 25.922 1 91.31 219 ASP A C 1
ATOM 1741 O O . ASP A 1 219 ? 24.188 5.73 26.812 1 91.31 219 ASP A O 1
ATOM 1745 N N . GLU A 1 220 ? 23.859 5.426 24.672 1 91.62 220 GLU A N 1
ATOM 1746 C CA . GLU A 1 220 ? 24.984 6.254 24.281 1 91.62 220 GLU A CA 1
ATOM 1747 C C . GLU A 1 220 ? 24.578 7.711 24.109 1 91.62 220 GLU A C 1
ATOM 1749 O O . GLU A 1 220 ? 23.453 8 23.703 1 91.62 220 GLU A O 1
ATOM 1754 N N . GLU A 1 221 ? 25.469 8.562 24.391 1 91.69 221 GLU A N 1
ATOM 1755 C CA . GLU A 1 221 ? 25.188 9.992 24.281 1 91.69 221 GLU A CA 1
ATOM 1756 C C . GLU A 1 221 ? 25.328 10.477 22.844 1 91.69 221 GLU A C 1
ATOM 1758 O O . GLU A 1 221 ? 26.266 10.086 22.141 1 91.69 221 GLU A O 1
ATOM 1763 N N . LEU A 1 222 ? 24.312 11.164 22.359 1 94.31 222 LEU A N 1
ATOM 1764 C CA . LEU A 1 222 ? 24.312 11.789 21.047 1 94.31 222 LEU A CA 1
ATOM 1765 C C . LEU A 1 222 ? 24.172 13.305 21.172 1 94.31 222 LEU A C 1
ATOM 1767 O O . LEU A 1 222 ? 23.141 13.812 21.609 1 94.31 222 LEU A O 1
ATOM 1771 N N . LYS A 1 223 ? 25.234 13.984 20.875 1 92.56 223 LYS A N 1
ATOM 1772 C CA . LYS A 1 223 ? 25.203 15.445 20.891 1 92.56 223 LYS A CA 1
ATOM 1773 C C . LYS A 1 223 ? 25.094 16.016 19.469 1 92.56 223 LYS A C 1
ATOM 1775 O O . LYS A 1 223 ? 25.891 15.656 18.594 1 92.56 223 LYS A O 1
ATOM 1780 N N . LEU A 1 224 ? 24.109 16.828 19.281 1 92.88 224 LEU A N 1
ATOM 1781 C CA . LEU A 1 224 ? 23.859 17.375 17.953 1 92.88 224 LEU A CA 1
ATOM 1782 C C . LEU A 1 224 ? 24.625 18.688 17.75 1 92.88 224 LEU A C 1
ATOM 1784 O O . LEU A 1 224 ? 24.812 19.453 18.703 1 92.88 224 LEU A O 1
ATOM 1788 N N . GLU A 1 225 ?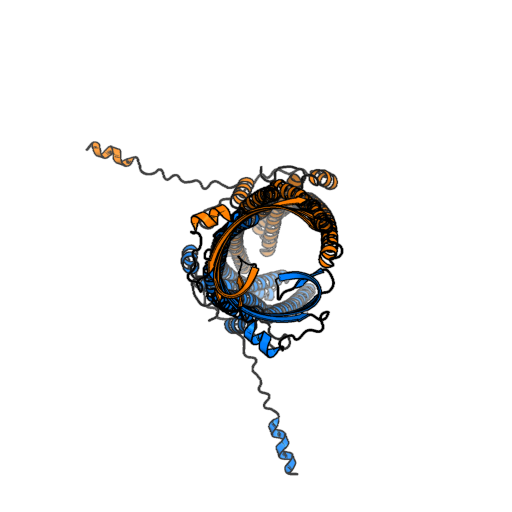 25.078 18.812 16.578 1 85.88 225 GLU A N 1
ATOM 1789 C CA . GLU A 1 225 ? 25.688 20.094 16.188 1 85.88 225 GLU A CA 1
ATOM 1790 C C . GLU A 1 225 ? 24.609 21.125 15.836 1 85.88 225 GLU A C 1
ATOM 1792 O O . GLU A 1 225 ? 23.859 20.938 14.883 1 85.88 225 GLU A O 1
ATOM 1797 N N . LEU A 1 226 ? 24.438 22.047 16.766 1 72.94 226 LEU A N 1
ATOM 1798 C CA . LEU A 1 226 ? 23.438 23.078 16.547 1 72.94 226 LEU A CA 1
ATOM 1799 C C . LEU A 1 226 ? 24.047 24.297 15.852 1 72.94 226 LEU A C 1
ATOM 1801 O O . LEU A 1 226 ? 24.922 24.953 16.422 1 72.94 226 LEU A O 1
ATOM 1805 N N . LYS A 1 227 ? 24.578 24.266 14.734 1 60.09 227 LYS A N 1
ATOM 1806 C CA . LYS A 1 227 ? 25.25 25.406 14.117 1 60.09 227 LYS A CA 1
ATOM 1807 C C . LYS A 1 227 ? 24.281 26.562 13.906 1 60.09 227 LYS A C 1
ATOM 1809 O O . LYS A 1 227 ? 23.172 26.375 13.383 1 60.09 227 LYS A O 1
ATOM 1814 N N . SER A 1 228 ? 24.469 27.641 14.625 1 52.56 228 SER A N 1
ATOM 1815 C CA . SER A 1 228 ? 23.766 28.922 14.578 1 52.56 228 SER A CA 1
ATOM 1816 C C . SER A 1 228 ? 23.75 29.484 13.156 1 52.56 228 SER A C 1
ATOM 1818 O O . SER A 1 228 ? 22.891 30.297 12.82 1 52.56 228 SER A O 1
ATOM 1820 N N . GLY A 1 229 ? 24.766 29.391 12.406 1 48.75 229 GLY A N 1
ATOM 1821 C CA . GLY A 1 229 ? 24.984 30.312 11.297 1 48.75 229 GLY A CA 1
ATOM 1822 C C . GLY A 1 229 ? 24.266 29.906 10.031 1 48.75 229 GLY A C 1
ATOM 1823 O O . GLY A 1 229 ? 24.906 29.672 9 1 48.75 229 GLY A O 1
ATOM 1824 N N . TYR A 1 230 ? 23.172 29.344 10.242 1 47.94 230 TYR A N 1
ATOM 1825 C CA . TYR A 1 230 ? 22.578 29 8.953 1 47.94 230 TYR A CA 1
ATOM 1826 C C . TYR A 1 230 ? 22.297 30.25 8.125 1 47.94 230 TYR A C 1
ATOM 1828 O O . TYR A 1 230 ? 21.672 31.203 8.609 1 47.94 230 TYR A O 1
ATOM 1836 N N . LYS A 1 231 ? 23.203 30.609 7.258 1 48.59 231 LYS A N 1
ATOM 1837 C CA . LYS A 1 231 ? 23.188 31.734 6.328 1 48.59 231 LYS A CA 1
ATOM 1838 C C . LYS A 1 231 ? 21.828 31.875 5.648 1 48.59 231 LYS A C 1
ATOM 1840 O O . LYS A 1 231 ? 21.125 30.891 5.449 1 48.59 231 LYS A O 1
ATOM 1845 N N . GLU A 1 232 ? 21.406 33.125 5.496 1 50.84 232 GLU A N 1
ATOM 1846 C CA . GLU A 1 232 ? 20.266 33.625 4.746 1 50.84 232 GLU A CA 1
ATOM 1847 C C . GLU A 1 232 ? 20.078 32.875 3.436 1 50.84 232 GLU A C 1
ATOM 1849 O O . GLU A 1 232 ? 21.016 32.75 2.648 1 50.84 232 GLU A O 1
ATOM 1854 N N . VAL A 1 233 ? 19.328 31.938 3.51 1 52.75 233 VAL A N 1
ATOM 1855 C CA . VAL A 1 233 ? 19.062 31.234 2.256 1 52.75 233 VAL A CA 1
ATOM 1856 C C . VAL A 1 233 ? 18.25 32.125 1.328 1 52.75 233 VAL A C 1
ATOM 1858 O O . VAL A 1 233 ? 17.25 32.719 1.742 1 52.75 233 VAL A O 1
ATOM 1861 N N . SER A 1 234 ? 18.875 32.531 0.259 1 52.53 234 SER A N 1
ATOM 1862 C CA . SER A 1 234 ? 18.297 33.344 -0.807 1 52.53 234 SER A CA 1
ATOM 1863 C C . SER A 1 234 ? 17 32.719 -1.337 1 52.53 234 SER A C 1
ATOM 1865 O O . SER A 1 234 ? 16.875 31.5 -1.341 1 52.53 234 SER A O 1
ATOM 1867 N N . GLU A 1 235 ? 15.953 33.5 -1.344 1 56.56 235 GLU A N 1
ATOM 1868 C CA . GLU A 1 235 ? 14.734 33.156 -2.066 1 56.56 235 GLU A CA 1
ATOM 1869 C C . GLU A 1 235 ? 15.047 32.562 -3.432 1 56.56 235 GLU A C 1
ATOM 1871 O O . GLU A 1 235 ? 15.562 33.25 -4.316 1 56.56 235 GLU A O 1
ATOM 1876 N N . SER A 1 236 ? 15.469 31.422 -3.545 1 58.47 236 SER A N 1
ATOM 1877 C CA . SER A 1 236 ? 15.703 30.938 -4.902 1 58.47 236 SER A CA 1
ATOM 1878 C C . SER A 1 236 ? 14.383 30.625 -5.605 1 58.47 236 SER A C 1
ATOM 1880 O O . SER A 1 236 ? 13.562 29.859 -5.086 1 58.47 236 SER A O 1
ATOM 1882 N N . GLY A 1 237 ? 13.773 31.609 -6.379 1 72.81 237 GLY A N 1
ATOM 1883 C CA . GLY A 1 237 ? 12.625 31.406 -7.254 1 72.81 237 GLY A CA 1
ATOM 1884 C C . GLY A 1 237 ? 12.75 30.172 -8.125 1 72.81 237 GLY A C 1
ATOM 1885 O O . GLY A 1 237 ? 12.891 30.281 -9.344 1 72.81 237 GLY A O 1
ATOM 1886 N N . VAL A 1 238 ? 12.82 28.969 -7.469 1 84.06 238 VAL A N 1
ATOM 1887 C CA . VAL A 1 238 ? 12.953 27.719 -8.219 1 84.06 238 VAL A CA 1
ATOM 1888 C C . VAL A 1 238 ? 11.602 27.312 -8.789 1 84.06 238 VAL A C 1
ATOM 1890 O O . VAL A 1 238 ? 10.586 27.359 -8.094 1 84.06 238 VAL A O 1
ATOM 1893 N N . ASN A 1 239 ? 11.602 27.125 -10.047 1 89.75 239 ASN A N 1
ATOM 1894 C CA . ASN A 1 239 ? 10.406 26.625 -10.719 1 89.75 239 ASN A CA 1
ATOM 1895 C C . ASN A 1 239 ? 10.266 25.109 -10.531 1 89.75 239 ASN A C 1
ATOM 1897 O O . ASN A 1 239 ? 11.117 24.344 -10.984 1 89.75 239 ASN A O 1
ATOM 1901 N N . TYR A 1 240 ? 9.219 24.688 -9.836 1 92.31 240 TYR A N 1
ATOM 1902 C CA . TYR A 1 240 ? 9.062 23.281 -9.492 1 92.31 240 TYR A CA 1
ATOM 1903 C C . TYR A 1 240 ? 8.906 22.422 -10.742 1 92.31 240 TYR A C 1
ATOM 1905 O O . TYR A 1 240 ? 9.25 21.25 -10.734 1 92.31 240 TYR A O 1
ATOM 1913 N N . GLU A 1 241 ? 8.391 23.016 -11.922 1 92.88 241 GLU A N 1
ATOM 1914 C CA . GLU A 1 241 ? 8.266 22.25 -13.164 1 92.88 241 GLU A CA 1
ATOM 1915 C C . GLU A 1 241 ? 9.633 21.875 -13.719 1 92.88 241 GLU A C 1
ATOM 1917 O O . GLU A 1 241 ? 9.82 20.75 -14.195 1 92.88 241 GLU A O 1
ATOM 1922 N N . ILE A 1 242 ? 10.5 22.766 -13.664 1 93.12 242 ILE A N 1
ATOM 1923 C CA . ILE A 1 242 ? 11.852 22.516 -14.148 1 93.12 242 ILE A CA 1
ATOM 1924 C C . ILE A 1 242 ? 12.523 21.453 -13.289 1 93.12 242 ILE A C 1
ATOM 1926 O O . ILE A 1 242 ? 13.188 20.547 -13.805 1 93.12 242 ILE A O 1
ATOM 1930 N N . VAL A 1 243 ? 12.328 21.562 -11.984 1 95 243 VAL A N 1
ATOM 1931 C CA . VAL A 1 243 ? 12.906 20.609 -11.055 1 95 243 VAL A CA 1
ATOM 1932 C C . VAL A 1 243 ? 12.336 19.219 -11.336 1 95 243 VAL A C 1
ATOM 1934 O O . VAL A 1 243 ? 13.078 18.234 -11.391 1 95 243 VAL A O 1
ATOM 1937 N N . TYR A 1 244 ? 11.07 19.188 -11.57 1 95.44 244 TYR A N 1
ATOM 1938 C CA . TYR A 1 244 ? 10.414 17.922 -11.852 1 95.44 244 TYR A CA 1
ATOM 1939 C C . TYR A 1 244 ? 10.961 17.297 -13.133 1 95.44 244 TYR A C 1
ATOM 1941 O O . TYR A 1 244 ? 11.289 16.109 -13.164 1 95.44 244 TYR A O 1
ATOM 1949 N N . GLN A 1 245 ? 11.062 18.031 -14.195 1 94.06 245 GLN A N 1
ATOM 1950 C CA . GLN A 1 245 ? 11.539 17.531 -15.477 1 94.06 245 GLN A CA 1
ATOM 1951 C C . GLN A 1 245 ? 12.969 17.016 -15.367 1 94.06 245 GLN A C 1
ATOM 1953 O O . GLN A 1 245 ? 13.336 16.047 -16.031 1 94.06 245 GLN A O 1
ATOM 1958 N N . GLY A 1 246 ? 13.727 17.656 -14.562 1 93.69 246 GLY A N 1
ATOM 1959 C CA . GLY A 1 246 ? 15.102 17.219 -14.383 1 93.69 246 GLY A CA 1
ATOM 1960 C C . GLY A 1 246 ? 15.227 15.969 -13.523 1 93.69 246 GLY A C 1
ATOM 1961 O O . GLY A 1 246 ? 16.109 15.141 -13.758 1 93.69 246 GLY A O 1
ATOM 1962 N N . PHE A 1 247 ? 14.328 15.734 -12.562 1 95.75 247 PHE A N 1
ATOM 1963 C CA . PHE A 1 247 ? 14.477 14.688 -11.562 1 95.75 247 PHE A CA 1
ATOM 1964 C C . PHE A 1 247 ? 13.742 13.414 -11.992 1 95.75 247 PHE A C 1
ATOM 1966 O O . PHE A 1 247 ? 14.07 12.32 -11.523 1 95.75 247 PHE A O 1
ATOM 1973 N N . GLN A 1 248 ? 12.742 13.531 -12.82 1 94.38 248 GLN A N 1
ATOM 1974 C CA . GLN A 1 248 ? 11.867 12.414 -13.156 1 94.38 248 GLN A CA 1
ATOM 1975 C C . GLN A 1 248 ? 12.672 11.242 -13.727 1 94.38 248 GLN A C 1
ATOM 1977 O O . GLN A 1 248 ? 12.312 10.078 -13.516 1 94.38 248 GLN A O 1
ATOM 1982 N N . HIS A 1 249 ? 13.82 11.5 -14.344 1 92.12 249 HIS A N 1
ATOM 1983 C CA . HIS A 1 249 ? 14.578 10.445 -15 1 92.12 249 HIS A CA 1
ATOM 1984 C C . HIS A 1 249 ? 15.539 9.766 -14.023 1 92.12 249 HIS A C 1
ATOM 1986 O O . HIS A 1 249 ? 16.047 8.68 -14.312 1 92.12 249 HIS A O 1
ATOM 1992 N N . ILE A 1 250 ? 15.742 10.336 -12.898 1 93.25 250 ILE A N 1
ATOM 1993 C CA . ILE A 1 250 ? 16.703 9.75 -11.969 1 93.25 250 ILE A CA 1
ATOM 1994 C C . ILE A 1 250 ? 16.016 9.359 -10.672 1 93.25 250 ILE A C 1
ATOM 1996 O O . ILE A 1 250 ? 16.641 8.836 -9.75 1 93.25 250 ILE A O 1
ATOM 2000 N N . SER A 1 251 ? 14.703 9.602 -10.539 1 95.88 251 SER A N 1
ATOM 2001 C CA . SER A 1 251 ? 13.93 9.297 -9.336 1 95.88 251 SER A CA 1
ATOM 2002 C C . SER A 1 251 ? 13.867 7.793 -9.086 1 95.88 251 SER A C 1
ATOM 2004 O O . SER A 1 251 ? 13.359 7.043 -9.914 1 95.88 251 SER A O 1
ATOM 2006 N N . PRO A 1 252 ? 14.305 7.352 -7.918 1 96.19 252 PRO A N 1
ATOM 2007 C CA . PRO A 1 252 ? 14.219 5.922 -7.617 1 96.19 252 PRO A CA 1
ATOM 2008 C C . PRO A 1 252 ? 12.781 5.41 -7.578 1 96.19 252 PRO A C 1
ATOM 2010 O O . PRO A 1 252 ? 12.516 4.27 -7.973 1 96.19 252 PRO A O 1
ATOM 2013 N N . ASP A 1 253 ? 11.852 6.242 -7.145 1 96.19 253 ASP A N 1
ATOM 2014 C CA . ASP A 1 253 ? 10.453 5.852 -7.086 1 96.19 253 ASP A CA 1
ATOM 2015 C C . ASP A 1 253 ? 9.891 5.598 -8.484 1 96.19 253 ASP A C 1
ATOM 2017 O O . ASP A 1 253 ? 9.219 4.594 -8.719 1 96.19 253 ASP A O 1
ATOM 2021 N N . LEU A 1 254 ? 10.211 6.516 -9.406 1 97.12 254 LEU A N 1
ATOM 2022 C CA . LEU A 1 254 ? 9.703 6.379 -10.766 1 97.12 254 LEU A CA 1
ATOM 2023 C C . LEU A 1 254 ? 10.375 5.211 -11.477 1 97.12 254 LEU A C 1
ATOM 2025 O O . LEU A 1 254 ? 9.711 4.441 -12.18 1 97.12 254 LEU A O 1
ATOM 2029 N N . LYS A 1 255 ? 11.68 5.07 -11.25 1 97.38 255 LYS A N 1
ATOM 2030 C CA . LYS A 1 255 ? 12.398 3.943 -11.844 1 97.38 255 LYS A CA 1
ATOM 2031 C C . LYS A 1 255 ? 11.859 2.613 -11.32 1 97.38 255 LYS A C 1
ATOM 2033 O O . LYS A 1 255 ? 11.789 1.633 -12.062 1 97.38 255 LYS A O 1
ATOM 2038 N N . SER A 1 256 ? 11.516 2.584 -10.062 1 97.94 256 SER A N 1
ATOM 2039 C CA . SER A 1 256 ? 10.938 1.378 -9.477 1 97.94 256 SER A CA 1
ATOM 2040 C C . SER A 1 256 ? 9.594 1.045 -10.117 1 97.94 256 SER A C 1
ATOM 2042 O O . SER A 1 256 ? 9.305 -0.119 -10.414 1 97.94 256 SER A O 1
ATOM 2044 N N . ALA A 1 257 ? 8.758 2.076 -10.336 1 97.88 257 ALA A N 1
ATOM 2045 C CA . ALA A 1 257 ? 7.465 1.863 -10.984 1 97.88 257 ALA A CA 1
ATOM 2046 C C . ALA A 1 257 ? 7.645 1.409 -12.43 1 97.88 257 ALA A C 1
ATOM 2048 O O . ALA A 1 257 ? 6.895 0.559 -12.922 1 97.88 257 ALA A O 1
ATOM 2049 N N . GLU A 1 258 ? 8.617 1.953 -13.133 1 98 258 GLU A N 1
ATOM 2050 C CA . GLU A 1 258 ? 8.93 1.54 -14.5 1 98 258 GLU A CA 1
ATOM 2051 C C . GLU A 1 258 ? 9.383 0.083 -14.547 1 98 258 GLU A C 1
ATOM 2053 O O . GLU A 1 258 ? 8.992 -0.665 -15.445 1 98 258 GLU A O 1
ATOM 2058 N N . TYR A 1 259 ? 10.203 -0.31 -13.578 1 98.19 259 TYR A N 1
ATOM 2059 C CA . TYR A 1 259 ? 10.633 -1.698 -13.453 1 98.19 259 TYR A CA 1
ATOM 2060 C C . TYR A 1 259 ? 9.438 -2.631 -13.32 1 98.19 259 TYR A C 1
ATOM 2062 O O . TYR A 1 259 ? 9.375 -3.672 -13.977 1 98.19 259 TYR A O 1
ATOM 2070 N N . GLU A 1 260 ? 8.5 -2.207 -12.508 1 98.38 260 GLU A N 1
ATOM 2071 C CA . GLU A 1 260 ? 7.324 -3.049 -12.281 1 98.38 260 GLU A CA 1
ATOM 2072 C C . GLU A 1 260 ? 6.516 -3.223 -13.562 1 98.38 260 GLU A C 1
ATOM 2074 O O . GLU A 1 260 ? 5.941 -4.289 -13.805 1 98.38 260 GLU A O 1
ATOM 2079 N N . VAL A 1 261 ? 6.41 -2.176 -14.398 1 98.62 261 VAL A N 1
ATOM 2080 C CA . VAL A 1 261 ? 5.688 -2.248 -15.664 1 98.62 261 VAL A CA 1
ATOM 2081 C C . VAL A 1 261 ? 6.383 -3.236 -16.594 1 98.62 261 VAL A C 1
ATOM 2083 O O . VAL A 1 261 ? 5.73 -4.105 -17.188 1 98.62 261 VAL A O 1
ATOM 2086 N N . GLU A 1 262 ? 7.699 -3.141 -16.703 1 98.62 262 GLU A N 1
ATOM 2087 C CA . GLU A 1 262 ? 8.453 -4.027 -17.578 1 98.62 262 GLU A CA 1
ATOM 2088 C C . GLU A 1 262 ? 8.414 -5.469 -17.078 1 98.62 262 GLU A C 1
ATOM 2090 O O . GLU A 1 262 ? 8.312 -6.406 -17.875 1 98.62 262 GLU A O 1
ATOM 2095 N N . ARG A 1 263 ? 8.516 -5.605 -15.758 1 98.5 263 ARG A N 1
ATOM 2096 C CA . ARG A 1 263 ? 8.414 -6.941 -15.172 1 98.5 263 ARG A CA 1
ATOM 2097 C C . ARG A 1 263 ? 7.078 -7.59 -15.516 1 98.5 263 ARG A C 1
ATOM 2099 O O . ARG A 1 263 ? 7.035 -8.75 -15.938 1 98.5 263 ARG A O 1
ATOM 2106 N N . ALA A 1 264 ? 5.98 -6.832 -15.344 1 98.56 264 ALA A N 1
ATOM 2107 C CA . ALA A 1 264 ? 4.645 -7.336 -15.656 1 98.56 264 ALA A CA 1
ATOM 2108 C C . ALA A 1 264 ? 4.508 -7.629 -17.141 1 98.56 264 ALA A C 1
ATOM 2110 O O . ALA A 1 264 ? 3.811 -8.57 -17.531 1 98.56 264 ALA A O 1
ATOM 2111 N N . ARG A 1 265 ? 5.137 -6.828 -18 1 98.56 265 ARG A N 1
ATOM 2112 C CA . ARG A 1 265 ? 5.133 -7.066 -19.438 1 98.56 265 ARG A CA 1
ATOM 2113 C C . ARG A 1 265 ? 5.766 -8.414 -19.766 1 98.56 265 ARG A C 1
ATOM 2115 O O . ARG A 1 265 ? 5.242 -9.164 -20.594 1 98.56 265 ARG A O 1
ATOM 2122 N N . TYR A 1 266 ? 6.891 -8.727 -19.078 1 98.62 266 TYR A N 1
ATOM 2123 C CA . TYR A 1 266 ? 7.531 -10.016 -19.297 1 98.62 266 TYR A CA 1
ATOM 2124 C C . TYR A 1 266 ? 6.652 -11.156 -18.797 1 98.62 266 TYR A C 1
ATOM 2126 O O . TYR A 1 266 ? 6.605 -12.227 -19.406 1 98.62 266 TYR A O 1
ATOM 2134 N N . ASP A 1 267 ? 5.945 -10.938 -17.719 1 98.44 267 ASP A N 1
ATOM 2135 C CA . ASP A 1 267 ? 4.996 -11.945 -17.266 1 98.44 267 ASP A CA 1
ATOM 2136 C C . ASP A 1 267 ? 3.93 -12.219 -18.312 1 98.44 267 ASP A C 1
ATOM 2138 O O . ASP A 1 267 ? 3.545 -13.375 -18.531 1 98.44 267 ASP A O 1
ATOM 2142 N N . TYR A 1 268 ? 3.455 -11.18 -19.031 1 98.56 268 TYR A N 1
ATOM 2143 C CA . TYR A 1 268 ? 2.469 -11.305 -20.109 1 98.56 268 TYR A CA 1
ATOM 2144 C C . TYR A 1 268 ? 3.041 -12.07 -21.297 1 98.56 268 TYR A C 1
ATOM 2146 O O . TYR A 1 268 ? 2.381 -12.945 -21.844 1 98.56 268 TYR A O 1
ATOM 2154 N N . LYS A 1 269 ? 4.297 -11.812 -21.562 1 98.5 269 LYS A N 1
ATOM 2155 C CA . LYS A 1 269 ? 4.965 -12.508 -22.656 1 98.5 269 LYS A CA 1
ATOM 2156 C C . LYS A 1 269 ? 5.164 -13.984 -22.328 1 98.5 269 LYS A C 1
ATOM 2158 O O . LYS A 1 269 ? 4.984 -14.852 -23.188 1 98.5 269 LYS A O 1
ATOM 2163 N N . ILE A 1 270 ? 5.539 -14.242 -21.094 1 98.19 270 ILE A N 1
ATOM 2164 C CA . ILE A 1 270 ? 5.734 -15.625 -20.641 1 98.19 270 ILE A CA 1
ATOM 2165 C C . ILE A 1 270 ? 4.406 -16.375 -20.703 1 98.19 270 ILE A C 1
ATOM 2167 O O . ILE A 1 270 ? 4.348 -17.5 -21.203 1 98.19 270 ILE A O 1
ATOM 2171 N N . ALA A 1 271 ? 3.34 -15.75 -20.234 1 97.69 271 ALA A N 1
ATOM 2172 C CA . ALA A 1 271 ? 2.016 -16.359 -20.281 1 97.69 271 ALA A CA 1
ATOM 2173 C C . ALA A 1 271 ? 1.583 -16.625 -21.719 1 97.69 271 ALA A C 1
ATOM 2175 O O . ALA A 1 271 ? 1.032 -17.688 -22.016 1 97.69 271 ALA A O 1
ATOM 2176 N N . LYS A 1 272 ? 1.829 -15.734 -22.656 1 97.19 272 LYS A N 1
ATOM 2177 C CA . LYS A 1 272 ? 1.509 -15.906 -24.062 1 97.19 272 LYS A CA 1
ATOM 2178 C C . LYS A 1 272 ? 2.309 -17.047 -24.672 1 97.19 272 LYS A C 1
ATOM 2180 O O . LYS A 1 272 ? 1.797 -17.797 -25.516 1 97.19 272 LYS A O 1
ATOM 2185 N N . GLY A 1 273 ? 3.541 -17.094 -24.188 1 96.62 273 GLY A N 1
ATOM 2186 C CA . GLY A 1 273 ? 4.395 -18.172 -24.688 1 96.62 273 GLY A CA 1
ATOM 2187 C C . GLY A 1 273 ? 3.857 -19.547 -24.375 1 96.62 273 GLY A C 1
ATOM 2188 O O . GLY A 1 273 ? 4.066 -20.5 -25.141 1 96.62 273 GLY A O 1
ATOM 2189 N N . ARG A 1 274 ? 3.098 -19.688 -23.359 1 95.12 274 ARG A N 1
ATOM 2190 C CA . ARG A 1 274 ? 2.582 -20.984 -22.906 1 95.12 274 ARG A CA 1
ATOM 2191 C C . ARG A 1 274 ? 1.432 -21.453 -23.797 1 95.12 274 ARG A C 1
ATOM 2193 O O . ARG A 1 274 ? 1.013 -22.609 -23.719 1 95.12 274 ARG A O 1
ATOM 2200 N N . LEU A 1 275 ? 0.941 -20.625 -24.75 1 96 275 LEU A N 1
ATOM 2201 C CA . LEU A 1 275 ? -0.086 -21 -25.719 1 96 275 LEU A CA 1
ATOM 2202 C C . LEU A 1 275 ? 0.539 -21.609 -26.953 1 96 275 LEU A C 1
ATOM 2204 O O . LEU A 1 275 ? -0.163 -22.203 -27.781 1 96 275 LEU A O 1
ATOM 2208 N N . LEU A 1 276 ? 1.885 -21.453 -27.047 1 96.75 276 LEU A N 1
ATOM 2209 C CA . LEU A 1 276 ? 2.59 -21.953 -28.234 1 96.75 276 LEU A CA 1
ATOM 2210 C C . LEU A 1 276 ? 3.08 -23.375 -28.016 1 96.75 276 LEU A C 1
ATOM 2212 O O . LEU A 1 276 ? 3.145 -23.859 -26.875 1 96.75 276 LEU A O 1
ATOM 2216 N N . PRO A 1 277 ? 3.418 -24.141 -29.109 1 96.31 277 PRO A N 1
ATOM 2217 C CA . PRO A 1 277 ? 3.982 -25.484 -28.953 1 96.31 277 PRO A CA 1
ATOM 2218 C C . PRO A 1 277 ? 5.312 -25.484 -28.188 1 96.31 277 PRO A C 1
ATOM 2220 O O . PRO A 1 277 ? 6.008 -24.469 -28.172 1 96.31 277 PRO A O 1
ATOM 2223 N N . SER A 1 278 ? 5.555 -26.531 -27.578 1 97 278 SER A N 1
ATOM 2224 C CA . SER A 1 278 ? 6.836 -26.703 -26.906 1 97 278 SER A CA 1
ATOM 2225 C C . SER A 1 278 ? 7.578 -27.938 -27.406 1 97 278 SER A C 1
ATOM 2227 O O . SER A 1 278 ? 6.957 -28.938 -27.766 1 97 278 SER A O 1
ATOM 2229 N N . LEU A 1 279 ? 8.898 -27.781 -27.516 1 97.56 279 LEU A N 1
ATOM 2230 C CA . LEU A 1 279 ? 9.781 -28.828 -28 1 97.56 279 LEU A CA 1
ATOM 2231 C C . LEU A 1 279 ? 10.812 -29.203 -26.938 1 97.56 279 LEU A C 1
ATOM 2233 O O . LEU A 1 279 ? 11.477 -28.328 -26.375 1 97.56 279 LEU A O 1
ATOM 2237 N N . SER A 1 280 ? 10.891 -30.484 -26.625 1 97.31 280 SER A N 1
ATOM 2238 C CA . SER A 1 280 ? 11.883 -30.953 -25.656 1 97.31 280 SER A CA 1
ATOM 2239 C C . SER A 1 280 ? 12.695 -32.094 -26.219 1 97.31 280 SER A C 1
ATOM 2241 O O . SER A 1 280 ? 12.188 -32.906 -27.016 1 97.31 280 SER A O 1
ATOM 2243 N N . LEU A 1 281 ? 13.945 -32.125 -25.859 1 97.44 281 LEU A N 1
ATOM 2244 C CA . LEU A 1 281 ? 14.852 -33.219 -26.203 1 97.44 281 LEU A CA 1
ATOM 2245 C C . LEU A 1 281 ? 15.188 -34.062 -24.969 1 97.44 281 LEU A C 1
ATOM 2247 O O . LEU A 1 281 ? 15.641 -33.531 -23.953 1 97.44 281 LEU A O 1
ATOM 2251 N N . GLY A 1 282 ? 14.836 -35.281 -25.016 1 96.81 282 GLY A N 1
ATOM 2252 C CA . GLY A 1 282 ? 15.148 -36.188 -23.922 1 96.81 282 GLY A CA 1
ATOM 2253 C C . GLY A 1 282 ? 16.016 -37.344 -24.359 1 96.81 282 GLY A C 1
ATOM 2254 O O . GLY A 1 282 ? 15.992 -37.781 -25.516 1 96.81 282 GLY A O 1
ATOM 2255 N N . GLY A 1 283 ? 16.812 -37.812 -23.422 1 95.31 283 GLY A N 1
ATOM 2256 C CA . GLY A 1 283 ? 17.625 -39 -23.609 1 95.31 283 GLY A CA 1
ATOM 2257 C C . GLY A 1 283 ? 17.844 -39.781 -22.312 1 95.31 283 GLY A C 1
ATOM 2258 O O . GLY A 1 283 ? 17.828 -39.188 -21.234 1 95.31 283 GLY A O 1
ATOM 2259 N N . GLY A 1 284 ? 18 -41.062 -22.547 1 95.44 284 GLY A N 1
ATOM 2260 C CA . GLY A 1 284 ? 18.188 -41.875 -21.359 1 95.44 284 GLY A CA 1
ATOM 2261 C C . GLY A 1 284 ? 18.875 -43.219 -21.641 1 95.44 284 GLY A C 1
ATOM 2262 O O . GLY A 1 284 ? 19.047 -43.594 -22.797 1 95.44 284 GLY A O 1
ATOM 2263 N N . ILE A 1 285 ? 19.453 -43.75 -20.609 1 95.62 285 ILE A N 1
ATOM 2264 C CA . ILE A 1 285 ? 20 -45.094 -20.578 1 95.62 285 ILE A CA 1
ATOM 2265 C C . ILE A 1 285 ? 19.297 -45.938 -19.516 1 95.62 285 ILE A C 1
ATOM 2267 O O . ILE A 1 285 ? 19.016 -45.438 -18.422 1 95.62 285 ILE A O 1
ATOM 2271 N N . SER A 1 286 ? 18.906 -47.062 -19.984 1 94.19 286 SER A N 1
ATOM 2272 C CA . SER A 1 286 ? 18.219 -47.938 -19.016 1 94.19 286 SER A CA 1
ATOM 2273 C C . SER A 1 286 ? 18.688 -49.375 -19.141 1 94.19 286 SER A C 1
ATOM 2275 O O . SER A 1 286 ? 19.219 -49.781 -20.188 1 94.19 286 SER A O 1
ATOM 2277 N N . THR A 1 287 ? 18.625 -50.156 -18.062 1 93.19 287 THR A N 1
ATOM 2278 C CA . THR A 1 287 ? 18.875 -51.594 -18 1 93.19 287 THR A CA 1
ATOM 2279 C C . THR A 1 287 ? 17.984 -52.25 -16.953 1 93.19 287 THR A C 1
ATOM 2281 O O . THR A 1 287 ? 17.266 -51.562 -16.219 1 93.19 287 THR A O 1
ATOM 2284 N N . ASN A 1 288 ? 17.859 -53.562 -17.094 1 91.56 288 ASN A N 1
ATOM 2285 C CA . ASN A 1 288 ? 17.031 -54.25 -16.125 1 91.56 288 ASN A CA 1
ATOM 2286 C C . ASN A 1 288 ? 17.578 -55.625 -15.805 1 91.56 288 ASN A C 1
ATOM 2288 O O . ASN A 1 288 ? 18.453 -56.156 -16.5 1 91.56 288 ASN A O 1
ATOM 2292 N N . TYR A 1 289 ? 17.234 -56.094 -14.664 1 89.69 289 TYR A N 1
ATOM 2293 C CA . TYR A 1 289 ? 17.469 -57.469 -14.195 1 89.69 289 TYR A CA 1
ATOM 2294 C C . TYR A 1 289 ? 16.141 -58.156 -13.875 1 89.69 289 TYR A C 1
ATOM 2296 O O . TYR A 1 289 ? 15.266 -57.594 -13.234 1 89.69 289 TYR A O 1
ATOM 2304 N N . TYR A 1 290 ? 16.078 -59.375 -14.492 1 88.56 290 TYR A N 1
ATOM 2305 C CA . TYR A 1 290 ? 14.859 -60.156 -14.312 1 88.56 290 TYR A CA 1
ATOM 2306 C C . TYR A 1 290 ? 15.172 -61.562 -13.773 1 88.56 290 TYR A C 1
ATOM 2308 O O . TYR A 1 290 ? 16.172 -62.156 -14.164 1 88.56 290 TYR A O 1
ATOM 2316 N N . LYS A 1 291 ? 14.289 -61.938 -12.828 1 86.88 291 LYS A N 1
ATOM 2317 C CA . LYS A 1 291 ? 14.383 -63.312 -12.32 1 86.88 291 LYS A CA 1
ATOM 2318 C C . LYS A 1 291 ? 13 -63.906 -12.086 1 86.88 291 LYS A C 1
ATOM 2320 O O . LYS A 1 291 ? 12.148 -63.281 -11.461 1 86.88 291 LYS A O 1
ATOM 2325 N N . ASN A 1 292 ? 12.789 -65 -12.75 1 85.75 292 ASN A N 1
ATOM 2326 C CA . ASN A 1 292 ? 11.609 -65.812 -12.422 1 85.75 292 ASN A CA 1
ATOM 2327 C C . ASN A 1 292 ? 11.852 -66.688 -11.188 1 85.75 292 ASN A C 1
ATOM 2329 O O . ASN A 1 292 ? 12.656 -67.625 -11.227 1 85.75 292 ASN A O 1
ATOM 2333 N N . LEU A 1 293 ? 11.094 -66.438 -10.25 1 85.31 293 LEU A N 1
ATOM 2334 C CA . LEU A 1 293 ? 11.352 -67.125 -8.977 1 85.31 293 LEU A CA 1
ATOM 2335 C C . LEU A 1 293 ? 10.586 -68.438 -8.875 1 85.31 293 LEU A C 1
ATOM 2337 O O . LEU A 1 293 ? 10.836 -69.188 -7.973 1 85.31 293 LEU A O 1
ATOM 2341 N N . SER A 1 294 ? 9.57 -68.5 -9.727 1 80.62 294 SER A N 1
ATOM 2342 C CA . SER A 1 294 ? 8.781 -69.75 -9.703 1 80.62 294 SER A CA 1
ATOM 2343 C C . SER A 1 294 ? 9.461 -70.875 -10.516 1 80.62 294 SER A C 1
ATOM 2345 O O . SER A 1 294 ? 9.125 -72 -10.367 1 80.62 294 SER A O 1
ATOM 2347 N N . GLN A 1 295 ? 10.18 -70.562 -11.508 1 74.75 295 GLN A N 1
ATOM 2348 C CA . GLN A 1 295 ? 10.766 -71.562 -12.383 1 74.75 295 GLN A CA 1
ATOM 2349 C C . GLN A 1 295 ? 12.227 -71.812 -12.031 1 74.75 295 GLN A C 1
ATOM 2351 O O . GLN A 1 295 ? 12.969 -70.875 -11.734 1 74.75 295 GLN A O 1
ATOM 2356 N N . LYS A 1 296 ? 12.57 -73.125 -11.68 1 71.62 296 LYS A N 1
ATOM 2357 C CA . LYS A 1 296 ? 13.906 -73.562 -11.32 1 71.62 296 LYS A CA 1
ATOM 2358 C C . LYS A 1 296 ? 14.852 -73.5 -12.516 1 71.62 296 LYS A C 1
ATOM 2360 O O . LYS A 1 296 ? 15.438 -74.5 -12.898 1 71.62 296 LYS A O 1
ATOM 2365 N N . GLY A 1 297 ? 14.797 -72.438 -13.32 1 62.38 297 GLY A N 1
ATOM 2366 C CA . GLY A 1 297 ? 15.672 -72.5 -14.484 1 62.38 297 GLY A CA 1
ATOM 2367 C C . GLY A 1 297 ? 16.875 -71.562 -14.367 1 62.38 297 GLY A C 1
ATOM 2368 O O . GLY A 1 297 ? 16.984 -70.812 -13.414 1 62.38 297 GLY A O 1
ATOM 2369 N N . GLN A 1 298 ? 17.891 -71.875 -15.344 1 66.25 298 GLN A N 1
ATOM 2370 C CA . GLN A 1 298 ? 19.141 -71.125 -15.398 1 66.25 298 GLN A CA 1
ATOM 2371 C C . GLN A 1 298 ? 18.906 -69.688 -15.883 1 66.25 298 GLN A C 1
ATOM 2373 O O . GLN A 1 298 ? 18.297 -69.438 -16.938 1 66.25 298 GLN A O 1
ATOM 2378 N N . TYR A 1 299 ? 18.969 -68.688 -15.016 1 75.25 299 TYR A N 1
ATOM 2379 C CA . TYR A 1 299 ? 18.922 -67.25 -15.375 1 75.25 299 TYR A CA 1
ATOM 2380 C C . TYR A 1 299 ? 20.328 -66.688 -15.406 1 75.25 299 TYR A C 1
ATOM 2382 O O . TYR A 1 299 ? 21.219 -67.125 -14.672 1 75.25 299 TYR A O 1
ATOM 2390 N N . ASP A 1 300 ? 20.469 -65.812 -16.375 1 80.62 300 ASP A N 1
ATOM 2391 C CA . ASP A 1 300 ? 21.734 -65.062 -16.406 1 80.62 300 ASP A CA 1
ATOM 2392 C C . ASP A 1 300 ? 21.938 -64.25 -15.125 1 80.62 300 ASP A C 1
ATOM 2394 O O . ASP A 1 300 ? 20.969 -63.844 -14.5 1 80.62 300 ASP A O 1
ATOM 2398 N N . GLY A 1 301 ? 23.25 -64.25 -14.758 1 85.94 301 GLY A N 1
ATOM 2399 C CA . GLY A 1 301 ? 23.594 -63.5 -13.562 1 85.94 301 GLY A CA 1
ATOM 2400 C C . GLY A 1 301 ? 23.297 -62 -13.68 1 85.94 301 GLY A C 1
ATOM 2401 O O . GLY A 1 301 ? 22.984 -61.531 -14.766 1 85.94 301 GLY A O 1
ATOM 2402 N N . PHE A 1 302 ? 23.359 -61.312 -12.539 1 90.31 302 PHE A N 1
ATOM 2403 C CA . PHE A 1 302 ? 23.031 -59.906 -12.453 1 90.31 302 PHE A CA 1
ATOM 2404 C C . PHE A 1 302 ? 23.922 -59.062 -13.367 1 90.31 302 PHE A C 1
ATOM 2406 O O . PHE A 1 302 ? 23.438 -58.25 -14.164 1 90.31 302 PHE A O 1
ATOM 2413 N N . ALA A 1 303 ? 25.203 -59.312 -13.32 1 91.44 303 ALA A N 1
ATOM 2414 C CA . ALA A 1 303 ? 26.172 -58.531 -14.078 1 91.44 303 ALA A CA 1
ATOM 2415 C C . ALA A 1 303 ? 25.969 -58.719 -15.586 1 91.44 303 ALA A C 1
ATOM 2417 O O . ALA A 1 303 ? 26.062 -57.75 -16.344 1 91.44 303 ALA A O 1
ATOM 2418 N N . SER A 1 304 ? 25.703 -59.906 -15.977 1 91.12 304 SER A N 1
ATOM 2419 C CA . SER A 1 304 ? 25.5 -60.188 -17.391 1 91.12 304 SER A CA 1
ATOM 2420 C C . SER A 1 304 ? 24.219 -59.531 -17.906 1 91.12 304 SER A C 1
ATOM 2422 O O . SER A 1 304 ? 24.219 -58.906 -18.969 1 91.12 304 SER A O 1
ATOM 2424 N N . GLN A 1 305 ? 23.266 -59.625 -17.109 1 90.69 305 GLN A N 1
ATOM 2425 C CA . GLN A 1 305 ? 22 -59.031 -17.531 1 90.69 305 GLN A CA 1
ATOM 2426 C C . GLN A 1 305 ? 22.078 -57.5 -17.562 1 90.69 305 GLN A C 1
ATOM 2428 O O . GLN A 1 305 ? 21.547 -56.875 -18.469 1 90.69 305 GLN A O 1
ATOM 2433 N N . PHE A 1 306 ? 22.781 -57.031 -16.594 1 91.31 306 PHE A N 1
ATOM 2434 C CA . PHE A 1 306 ? 22.922 -55.594 -16.5 1 91.31 306 PHE A CA 1
ATOM 2435 C C . PHE A 1 306 ? 23.594 -55 -17.75 1 91.31 306 PHE A C 1
ATOM 2437 O O . PHE A 1 306 ? 23.219 -53.938 -18.219 1 91.31 306 PHE A O 1
ATOM 2444 N N . ARG A 1 307 ? 24.516 -55.719 -18.266 1 90.88 307 ARG A N 1
ATOM 2445 C CA . ARG A 1 307 ? 25.234 -55.281 -19.453 1 90.88 307 ARG A CA 1
ATOM 2446 C C . ARG A 1 307 ? 24.453 -55.562 -20.734 1 90.88 307 ARG A C 1
ATOM 2448 O O . ARG A 1 307 ? 24.344 -54.719 -21.609 1 90.88 307 ARG A O 1
ATOM 2455 N N . ASN A 1 308 ? 23.844 -56.719 -20.781 1 87.69 308 ASN A N 1
ATOM 2456 C CA . ASN A 1 308 ? 23.219 -57.188 -22.016 1 87.69 308 ASN A CA 1
ATOM 2457 C C . ASN A 1 308 ? 21.844 -56.531 -22.219 1 87.69 308 ASN A C 1
ATOM 2459 O O . ASN A 1 308 ? 21.375 -56.438 -23.359 1 87.69 308 ASN A O 1
ATOM 2463 N N . ASN A 1 309 ? 21.281 -56.062 -21.125 1 88.56 309 ASN A N 1
ATOM 2464 C CA . ASN A 1 309 ? 19.938 -55.531 -21.25 1 88.56 309 ASN A CA 1
ATOM 2465 C C . ASN A 1 309 ? 19.984 -54 -21.375 1 88.56 309 ASN A C 1
ATOM 2467 O O . ASN A 1 309 ? 18.938 -53.344 -21.344 1 88.56 309 ASN A O 1
ATOM 2471 N N . GLN A 1 310 ? 21.078 -53.469 -21.609 1 92.12 310 GLN A N 1
ATOM 2472 C CA . GLN A 1 310 ? 21.234 -52.031 -21.672 1 92.12 310 GLN A CA 1
ATOM 2473 C C . GLN A 1 310 ? 20.641 -51.469 -22.969 1 92.12 310 GLN A C 1
ATOM 2475 O O . GLN A 1 310 ? 20.891 -52 -24.047 1 92.12 310 GLN A O 1
ATOM 2480 N N . GLY A 1 311 ? 19.844 -50.469 -22.75 1 91.75 311 GLY A N 1
ATOM 2481 C CA . GLY A 1 311 ? 19.297 -49.719 -23.875 1 91.75 311 GLY A CA 1
ATOM 2482 C C . GLY A 1 311 ? 19.453 -48.219 -23.719 1 91.75 311 GLY A C 1
ATOM 2483 O O . GLY A 1 311 ? 19.391 -47.688 -22.609 1 91.75 311 GLY A O 1
ATOM 2484 N N . GLU A 1 312 ? 19.703 -47.531 -24.844 1 94.19 312 GLU A N 1
ATOM 2485 C CA . GLU A 1 312 ? 19.797 -46.062 -24.891 1 94.19 312 GLU A CA 1
ATOM 2486 C C . GLU A 1 312 ? 18.812 -45.5 -25.891 1 94.19 312 GLU A C 1
ATOM 2488 O O . GLU A 1 312 ? 18.391 -46.156 -26.828 1 94.19 312 GLU A O 1
ATOM 2493 N N . TYR A 1 313 ? 18.438 -44.312 -25.641 1 94.06 313 TYR A N 1
ATOM 2494 C CA . TYR A 1 313 ? 17.531 -43.719 -26.594 1 94.06 313 TYR A CA 1
ATOM 2495 C C . TYR A 1 313 ? 17.625 -42.188 -26.547 1 94.06 313 TYR A C 1
ATOM 2497 O O . TYR A 1 313 ? 18.109 -41.625 -25.547 1 94.06 313 TYR A O 1
ATOM 2505 N N . LEU A 1 314 ? 17.266 -41.5 -27.656 1 94.88 314 LEU A N 1
ATOM 2506 C CA . LEU A 1 314 ? 17.047 -40.062 -27.812 1 94.88 314 LEU A CA 1
ATOM 2507 C C . LEU A 1 314 ? 15.656 -39.781 -28.359 1 94.88 314 LEU A C 1
ATOM 2509 O O . LEU A 1 314 ? 15.203 -40.438 -29.281 1 94.88 314 LEU A O 1
ATOM 2513 N N . ALA A 1 315 ? 15.039 -38.875 -27.703 1 96.25 315 ALA A N 1
ATOM 2514 C CA . ALA A 1 315 ? 13.664 -38.594 -28.125 1 96.25 315 ALA A CA 1
ATOM 2515 C C . ALA A 1 315 ? 13.422 -37.094 -28.25 1 96.25 315 ALA A C 1
ATOM 2517 O O . ALA A 1 315 ? 13.844 -36.312 -27.391 1 96.25 315 ALA A O 1
ATOM 2518 N N . LEU A 1 316 ? 12.797 -36.688 -29.344 1 96.69 316 LEU A N 1
ATOM 2519 C CA . LEU A 1 316 ? 12.281 -35.344 -29.547 1 96.69 316 LEU A CA 1
ATOM 2520 C C . LEU A 1 316 ? 10.766 -35.312 -29.406 1 96.69 316 LEU A C 1
ATOM 2522 O O . LEU A 1 316 ? 10.062 -36.062 -30.109 1 96.69 316 LEU A O 1
ATOM 2526 N N . THR A 1 317 ? 10.328 -34.531 -28.469 1 97 317 THR A N 1
ATOM 2527 C CA . THR A 1 317 ? 8.898 -34.5 -28.203 1 97 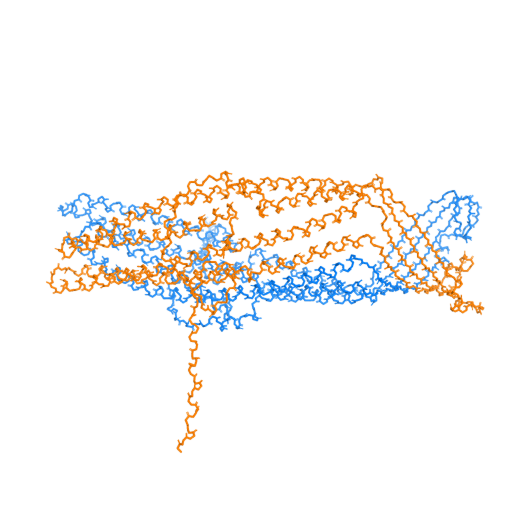317 THR A CA 1
ATOM 2528 C C . THR A 1 317 ? 8.336 -33.094 -28.438 1 97 317 THR A C 1
ATOM 2530 O O . THR A 1 317 ? 8.781 -32.125 -27.828 1 97 317 THR A O 1
ATOM 2533 N N . LEU A 1 318 ? 7.348 -32.969 -29.375 1 97 318 LEU A N 1
ATOM 2534 C CA . LEU A 1 318 ? 6.625 -31.734 -29.641 1 97 318 LEU A CA 1
ATOM 2535 C C . LEU A 1 318 ? 5.23 -31.781 -29.031 1 97 318 LEU A C 1
ATOM 2537 O O . LEU A 1 318 ? 4.441 -32.688 -29.328 1 97 318 LEU A O 1
ATOM 2541 N N . SER A 1 319 ? 5.008 -30.859 -28.141 1 96.31 319 SER A N 1
ATOM 2542 C CA . SER A 1 319 ? 3.695 -30.734 -27.516 1 96.31 319 SER A CA 1
ATOM 2543 C C . SER A 1 319 ? 2.977 -29.484 -28.016 1 96.31 319 SER A C 1
ATOM 2545 O O . SER A 1 319 ? 3.523 -28.375 -27.953 1 96.31 319 SER A O 1
ATOM 2547 N N . ILE A 1 320 ? 1.747 -29.641 -28.547 1 96.25 320 ILE A N 1
ATOM 2548 C CA . ILE A 1 320 ? 0.988 -28.531 -29.109 1 96.25 320 ILE A CA 1
ATOM 2549 C C . ILE A 1 320 ? -0.304 -28.328 -28.312 1 96.25 320 ILE A C 1
ATOM 2551 O O . ILE A 1 320 ? -1.271 -29.078 -28.5 1 96.25 320 ILE A O 1
ATOM 2555 N N . PRO A 1 321 ? -0.295 -27.344 -27.531 1 94.06 321 PRO A N 1
ATOM 2556 C CA . PRO A 1 321 ? -1.569 -27.031 -26.875 1 94.06 321 PRO A CA 1
ATOM 2557 C C . PRO A 1 321 ? -2.59 -26.422 -27.828 1 94.06 321 PRO A C 1
ATOM 2559 O O . PRO A 1 321 ? -2.316 -25.391 -28.469 1 94.06 321 PRO A O 1
ATOM 2562 N N . ILE A 1 322 ? -3.695 -27.016 -28.016 1 95.62 322 ILE A N 1
ATOM 2563 C CA . ILE A 1 322 ? -4.711 -26.547 -28.953 1 95.62 322 ILE A CA 1
ATOM 2564 C C . ILE A 1 322 ? -5.727 -25.672 -28.219 1 95.62 322 ILE A C 1
ATOM 2566 O O . ILE A 1 322 ? -5.992 -24.547 -28.625 1 95.62 322 ILE A O 1
ATOM 2570 N N . TYR A 1 323 ? -6.266 -26.234 -27.188 1 95.38 323 TYR A N 1
ATOM 2571 C CA . TYR A 1 323 ? -7.195 -25.438 -26.391 1 95.38 323 TYR A CA 1
ATOM 2572 C C . TYR A 1 323 ? -7.074 -25.797 -24.906 1 95.38 323 TYR A C 1
ATOM 2574 O O . TYR A 1 323 ? -7.168 -26.969 -24.531 1 95.38 323 TYR A O 1
ATOM 2582 N N . ASN A 1 324 ? -6.852 -24.75 -24.125 1 93.19 324 ASN A N 1
ATOM 2583 C CA . ASN A 1 324 ? -6.797 -24.828 -22.656 1 93.19 324 ASN A CA 1
ATOM 2584 C C . ASN A 1 324 ? -7.27 -23.531 -22.016 1 93.19 324 ASN A C 1
ATOM 2586 O O . ASN A 1 324 ? -6.602 -22.5 -22.109 1 93.19 324 ASN A O 1
ATOM 2590 N N . SER A 1 325 ? -8.359 -23.578 -21.422 1 93.81 325 SER A N 1
ATOM 2591 C CA . SER A 1 325 ? -8.977 -22.375 -20.891 1 93.81 325 SER A CA 1
ATOM 2592 C C . SER A 1 325 ? -8.117 -21.734 -19.812 1 93.81 325 SER A C 1
ATOM 2594 O O . SER A 1 325 ? -8.086 -20.516 -19.672 1 93.81 325 SER A O 1
ATOM 2596 N N . ASP A 1 326 ? -7.473 -22.531 -18.969 1 94.31 326 ASP A N 1
ATOM 2597 C CA . ASP A 1 326 ? -6.621 -22 -17.906 1 94.31 326 ASP A CA 1
ATOM 2598 C C . ASP A 1 326 ? -5.484 -21.156 -18.484 1 94.31 326 ASP A C 1
ATOM 2600 O O . ASP A 1 326 ? -5.172 -20.094 -17.953 1 94.31 326 ASP A O 1
ATOM 2604 N N . ARG A 1 327 ? -4.871 -21.656 -19.531 1 94.62 327 ARG A N 1
ATOM 2605 C CA . ARG A 1 327 ? -3.77 -20.938 -20.172 1 94.62 327 ARG A CA 1
ATOM 2606 C C . ARG A 1 327 ? -4.246 -19.609 -20.75 1 94.62 327 ARG A C 1
ATOM 2608 O O . ARG A 1 327 ? -3.58 -18.578 -20.609 1 94.62 327 ARG A O 1
ATOM 2615 N N . TRP A 1 328 ? -5.387 -19.703 -21.406 1 95.94 328 TRP A N 1
ATOM 2616 C CA . TRP A 1 328 ? -5.945 -18.484 -21.969 1 95.94 328 TRP A CA 1
ATOM 2617 C C . TRP A 1 328 ? -6.273 -17.469 -20.891 1 95.94 328 TRP A C 1
ATOM 2619 O O . TRP A 1 328 ? -6.004 -16.281 -21.031 1 95.94 328 TRP A O 1
ATOM 2629 N N . HIS A 1 329 ? -6.855 -17.938 -19.844 1 96.44 329 HIS A N 1
ATOM 2630 C CA . HIS A 1 329 ? -7.191 -17.078 -18.719 1 96.44 329 HIS A CA 1
ATOM 2631 C C . HIS A 1 329 ? -5.941 -16.453 -18.094 1 96.44 329 HIS A C 1
ATOM 2633 O O . HIS A 1 329 ? -5.941 -15.289 -17.734 1 96.44 329 HIS A O 1
ATOM 2639 N N . SER A 1 330 ? -4.914 -17.219 -17.969 1 97.19 330 SER A N 1
ATOM 2640 C CA . SER A 1 330 ? -3.658 -16.719 -17.406 1 97.19 330 SER A CA 1
ATOM 2641 C C . SER A 1 330 ? -3.094 -15.578 -18.234 1 97.19 330 SER A C 1
ATOM 2643 O O . SER A 1 330 ? -2.543 -14.617 -17.688 1 97.19 330 SER A O 1
ATOM 2645 N N . VAL A 1 331 ? -3.219 -15.68 -19.562 1 97.75 331 VAL A N 1
ATOM 2646 C CA . VAL A 1 331 ? -2.762 -14.617 -20.438 1 97.75 331 VAL A CA 1
ATOM 2647 C C . VAL A 1 331 ? -3.559 -13.336 -20.172 1 97.75 331 VAL A C 1
ATOM 2649 O O . VAL A 1 331 ? -2.982 -12.258 -20.031 1 97.75 331 VAL A O 1
ATOM 2652 N N . LYS A 1 332 ? -4.863 -13.508 -20.109 1 97.69 332 LYS A N 1
ATOM 2653 C CA . LYS A 1 332 ? -5.715 -12.352 -19.875 1 97.69 332 LYS A CA 1
ATOM 2654 C C . LYS A 1 332 ? -5.402 -11.711 -18.516 1 97.69 332 LYS A C 1
ATOM 2656 O O . LYS A 1 332 ? -5.352 -10.484 -18.406 1 97.69 332 LYS A O 1
ATOM 2661 N N . LYS A 1 333 ? -5.211 -12.516 -17.5 1 97.75 333 LYS A N 1
ATOM 2662 C CA . LYS A 1 333 ? -4.859 -12.023 -16.172 1 97.75 333 LYS A CA 1
ATOM 2663 C C . LYS A 1 333 ? -3.535 -11.266 -16.188 1 97.75 333 LYS A C 1
ATOM 2665 O O . LYS A 1 333 ? -3.426 -10.18 -15.625 1 97.75 333 LYS A O 1
ATOM 2670 N N . ALA A 1 334 ? -2.551 -11.867 -16.844 1 98 334 ALA A N 1
ATOM 2671 C CA . ALA A 1 334 ? -1.247 -11.211 -16.938 1 98 334 ALA A CA 1
ATOM 2672 C C . ALA A 1 334 ? -1.355 -9.875 -17.672 1 98 334 ALA A C 1
ATOM 2674 O O . ALA A 1 334 ? -0.671 -8.914 -17.312 1 98 334 ALA A O 1
ATOM 2675 N N . HIS A 1 335 ? -2.168 -9.867 -18.734 1 98.31 335 HIS A N 1
ATOM 2676 C CA . HIS A 1 335 ? -2.398 -8.625 -19.453 1 98.31 335 HIS A CA 1
ATOM 2677 C C . HIS A 1 335 ? -2.998 -7.562 -18.531 1 98.31 335 HIS A C 1
ATOM 2679 O O . HIS A 1 335 ? -2.564 -6.406 -18.547 1 98.31 335 HIS A O 1
ATOM 2685 N N . ASN A 1 336 ? -3.99 -7.918 -17.75 1 98.12 336 ASN A N 1
ATOM 2686 C CA . ASN A 1 336 ? -4.602 -7.004 -16.797 1 98.12 336 ASN A CA 1
ATOM 2687 C C . ASN A 1 336 ? -3.59 -6.523 -15.75 1 98.12 336 ASN A C 1
ATOM 2689 O O . ASN A 1 336 ? -3.576 -5.344 -15.391 1 98.12 336 ASN A O 1
ATOM 2693 N N . ASP A 1 337 ? -2.752 -7.391 -15.281 1 97.69 337 ASP A N 1
ATOM 2694 C CA . ASP A 1 337 ? -1.716 -7.02 -14.32 1 97.69 337 ASP A CA 1
ATOM 2695 C C . ASP A 1 337 ? -0.754 -5.996 -14.922 1 97.69 337 ASP A C 1
ATOM 2697 O O . ASP A 1 337 ? -0.309 -5.074 -14.227 1 97.69 337 ASP A O 1
ATOM 2701 N N . TRP A 1 338 ? -0.413 -6.199 -16.156 1 98.38 338 TRP A N 1
ATOM 2702 C CA . TRP A 1 338 ? 0.429 -5.242 -16.875 1 98.38 338 TRP A CA 1
ATOM 2703 C C . TRP A 1 338 ? -0.249 -3.877 -16.953 1 98.38 338 TRP A C 1
ATOM 2705 O O . TRP A 1 338 ? 0.386 -2.846 -16.719 1 98.38 338 TRP A O 1
ATOM 2715 N N . GLN A 1 339 ? -1.553 -3.867 -17.219 1 97.81 339 GLN A N 1
ATOM 2716 C CA . GLN A 1 339 ? -2.307 -2.617 -17.25 1 97.81 339 GLN A CA 1
ATOM 2717 C C . GLN A 1 339 ? -2.338 -1.954 -15.883 1 97.81 339 GLN A C 1
ATOM 2719 O O . GLN A 1 339 ? -2.213 -0.733 -15.773 1 97.81 339 GLN A O 1
ATOM 2724 N N . LEU A 1 340 ? -2.541 -2.74 -14.844 1 97.62 340 LEU A N 1
ATOM 2725 C CA . LEU A 1 340 ? -2.533 -2.215 -13.484 1 97.62 340 LEU A CA 1
ATOM 2726 C C . LEU A 1 340 ? -1.191 -1.569 -13.156 1 97.62 340 LEU A C 1
ATOM 2728 O O . LEU A 1 340 ? -1.144 -0.512 -12.531 1 97.62 340 LEU A O 1
ATOM 2732 N N . ALA A 1 341 ? -0.101 -2.217 -13.578 1 97.94 341 ALA A N 1
ATOM 2733 C CA . ALA A 1 341 ? 1.229 -1.652 -13.359 1 97.94 341 ALA A CA 1
ATOM 2734 C C . ALA A 1 341 ? 1.374 -0.306 -14.062 1 97.94 341 ALA A C 1
ATOM 2736 O O . ALA A 1 341 ? 2.027 0.604 -13.547 1 97.94 341 ALA A O 1
ATOM 2737 N N . GLN A 1 342 ? 0.778 -0.205 -15.227 1 97.94 342 GLN A N 1
ATOM 2738 C CA . GLN A 1 342 ? 0.815 1.055 -15.969 1 97.94 342 GLN A CA 1
ATOM 2739 C C . GLN A 1 342 ? 0.05 2.146 -15.227 1 97.94 342 GLN A C 1
ATOM 2741 O O . GLN A 1 342 ? 0.496 3.295 -15.164 1 97.94 342 GLN A O 1
ATOM 2746 N N . VAL A 1 343 ? -1.09 1.834 -14.672 1 96.81 343 VAL A N 1
ATOM 2747 C CA . VAL A 1 343 ? -1.868 2.775 -13.875 1 96.81 343 VAL A CA 1
ATOM 2748 C C . VAL A 1 343 ? -1.059 3.217 -12.656 1 96.81 343 VAL A C 1
ATOM 2750 O O . VAL A 1 343 ? -1.034 4.402 -12.312 1 96.81 343 VAL A O 1
ATOM 2753 N N . ASN A 1 344 ? -0.358 2.334 -12.031 1 96.56 344 ASN A N 1
ATOM 2754 C CA . ASN A 1 344 ? 0.47 2.652 -10.875 1 96.56 344 ASN A CA 1
ATOM 2755 C C . ASN A 1 344 ? 1.627 3.574 -11.25 1 96.56 344 ASN A C 1
ATOM 2757 O O . ASN A 1 344 ? 2.021 4.434 -10.461 1 96.56 344 ASN A O 1
ATOM 2761 N N . LEU A 1 345 ? 2.221 3.314 -12.398 1 97.44 345 LEU A N 1
ATOM 2762 C CA . LEU A 1 345 ? 3.277 4.195 -12.883 1 97.44 345 LEU A CA 1
ATOM 2763 C C . LEU A 1 345 ? 2.76 5.621 -13.047 1 97.44 345 LEU A C 1
ATOM 2765 O O . LEU A 1 345 ? 3.42 6.578 -12.633 1 97.44 345 LEU A O 1
ATOM 2769 N N . GLU A 1 346 ? 1.6 5.754 -13.641 1 95.62 346 GLU A N 1
ATOM 2770 C CA . GLU A 1 346 ? 0.989 7.07 -13.797 1 95.62 346 GLU A CA 1
ATOM 2771 C C . GLU A 1 346 ? 0.751 7.734 -12.445 1 95.62 346 GLU A C 1
ATOM 2773 O O . GLU A 1 346 ? 0.991 8.93 -12.289 1 95.62 346 GLU A O 1
ATOM 2778 N N . GLU A 1 347 ? 0.259 7.02 -11.5 1 94.94 347 GLU A N 1
ATOM 2779 C CA . GLU A 1 347 ? 0.038 7.531 -10.148 1 94.94 347 GLU A CA 1
ATOM 2780 C C . GLU A 1 347 ? 1.346 7.988 -9.508 1 94.94 347 GLU A C 1
ATOM 2782 O O . GLU A 1 347 ? 1.396 9.039 -8.875 1 94.94 347 GLU A O 1
ATOM 2787 N N . THR A 1 348 ? 2.371 7.18 -9.672 1 96.31 348 THR A N 1
ATOM 2788 C CA . THR A 1 348 ? 3.676 7.508 -9.109 1 96.31 348 THR A CA 1
ATOM 2789 C C . THR A 1 348 ? 4.223 8.797 -9.719 1 96.31 348 THR A C 1
ATOM 2791 O O . THR A 1 348 ? 4.812 9.617 -9.023 1 96.31 348 THR A O 1
ATOM 2794 N N . ARG A 1 349 ? 4.043 8.922 -10.984 1 95.31 349 ARG A N 1
ATOM 2795 C CA . ARG A 1 349 ? 4.453 10.141 -11.672 1 95.31 349 ARG A CA 1
ATOM 2796 C C . ARG A 1 349 ? 3.754 11.367 -11.086 1 95.31 349 ARG A C 1
ATOM 2798 O O . ARG A 1 349 ? 4.395 12.383 -10.812 1 95.31 349 ARG A O 1
ATOM 2805 N N . ARG A 1 350 ? 2.523 11.273 -10.938 1 93.38 350 ARG A N 1
ATOM 2806 C CA . ARG A 1 350 ? 1.732 12.367 -10.391 1 93.38 350 ARG A CA 1
ATOM 2807 C C . ARG A 1 350 ? 2.15 12.688 -8.961 1 93.38 350 ARG A C 1
ATOM 2809 O O . ARG A 1 350 ? 2.303 13.859 -8.594 1 93.38 350 ARG A O 1
ATOM 2816 N N . LYS A 1 351 ? 2.289 11.68 -8.148 1 94.12 351 LYS A N 1
ATOM 2817 C CA . LYS A 1 351 ? 2.691 11.867 -6.762 1 94.12 351 LYS A CA 1
ATOM 2818 C C . LYS A 1 351 ? 4.055 12.547 -6.668 1 94.12 351 LYS A C 1
ATOM 2820 O O . LYS A 1 351 ? 4.266 13.422 -5.828 1 94.12 351 LYS A O 1
ATOM 2825 N N . LEU A 1 352 ? 4.961 12.109 -7.508 1 96 352 LEU A N 1
ATOM 2826 C CA . LEU A 1 352 ? 6.277 12.742 -7.539 1 96 352 LEU A CA 1
ATOM 2827 C C . LEU A 1 352 ? 6.168 14.219 -7.891 1 96 352 LEU A C 1
ATOM 2829 O O . LEU A 1 352 ? 6.789 15.062 -7.242 1 96 352 LEU A O 1
ATOM 2833 N N . HIS A 1 353 ? 5.375 14.508 -8.914 1 94.75 353 HIS A N 1
ATOM 2834 C CA . HIS A 1 353 ? 5.148 15.891 -9.312 1 94.75 353 HIS A CA 1
ATOM 2835 C C . HIS A 1 353 ? 4.605 16.719 -8.148 1 94.75 353 HIS A C 1
ATOM 2837 O O . HIS A 1 353 ? 5.117 17.797 -7.863 1 94.75 353 HIS A O 1
ATOM 2843 N N . ASP A 1 354 ? 3.629 16.188 -7.449 1 93.62 354 ASP A N 1
ATOM 2844 C CA . ASP A 1 354 ? 3.018 16.875 -6.316 1 93.62 354 ASP A CA 1
ATOM 2845 C C . ASP A 1 354 ? 4.031 17.094 -5.195 1 93.62 354 ASP A C 1
ATOM 2847 O O . ASP A 1 354 ? 4.062 18.156 -4.578 1 93.62 354 ASP A O 1
ATOM 2851 N N . GLN A 1 355 ? 4.793 16.125 -4.941 1 94.44 355 GLN A N 1
ATOM 2852 C CA . GLN A 1 355 ? 5.77 16.188 -3.861 1 94.44 355 GLN A CA 1
ATOM 2853 C C . GLN A 1 355 ? 6.816 17.266 -4.133 1 94.44 355 GLN A C 1
ATOM 2855 O O . GLN A 1 355 ? 7.184 18.031 -3.234 1 94.44 355 GLN A O 1
ATOM 2860 N N . ILE A 1 356 ? 7.281 17.328 -5.316 1 95.38 356 ILE A N 1
ATOM 2861 C CA . ILE A 1 356 ? 8.273 18.312 -5.695 1 95.38 356 ILE A CA 1
ATOM 2862 C C . ILE A 1 356 ? 7.66 19.719 -5.625 1 95.38 356 ILE A C 1
ATOM 2864 O O . ILE A 1 356 ? 8.258 20.641 -5.059 1 95.38 356 ILE A O 1
ATOM 2868 N N . ALA A 1 357 ? 6.438 19.844 -6.168 1 93.81 357 ALA A N 1
ATOM 2869 C CA . ALA A 1 357 ? 5.738 21.125 -6.102 1 93.81 357 ALA A CA 1
ATOM 2870 C C . ALA A 1 357 ? 5.559 21.5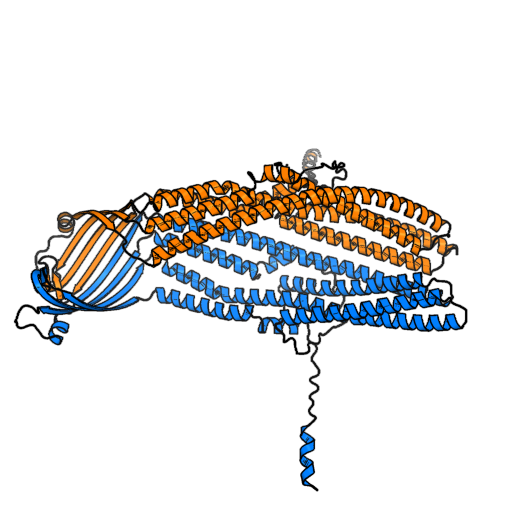78 -4.652 1 93.81 357 ALA A C 1
ATOM 2872 O O . ALA A 1 357 ? 5.816 22.734 -4.32 1 93.81 357 ALA A O 1
ATOM 2873 N N . GLN A 1 358 ? 5.188 20.672 -3.793 1 93.81 358 GLN A N 1
ATOM 2874 C CA . GLN A 1 358 ? 4.977 20.984 -2.383 1 93.81 358 GLN A CA 1
ATOM 2875 C C . GLN A 1 358 ? 6.277 21.391 -1.707 1 93.81 358 GLN A C 1
ATOM 2877 O O . GLN A 1 358 ? 6.301 22.359 -0.93 1 93.81 358 GLN A O 1
ATOM 2882 N N . ALA A 1 359 ? 7.297 20.656 -1.998 1 94.38 359 ALA A N 1
ATOM 2883 C CA . ALA A 1 359 ? 8.586 20.969 -1.386 1 94.38 359 ALA A CA 1
ATOM 2884 C C . ALA A 1 359 ? 9.055 22.375 -1.771 1 94.38 359 ALA A C 1
ATOM 2886 O O . ALA A 1 359 ? 9.5 23.141 -0.917 1 94.38 359 ALA A O 1
ATOM 2887 N N . VAL A 1 360 ? 8.93 22.734 -3.004 1 93.94 360 VAL A N 1
ATOM 2888 C CA . VAL A 1 360 ? 9.352 24.031 -3.5 1 93.94 360 VAL A CA 1
ATOM 2889 C C . VAL A 1 360 ? 8.469 25.125 -2.898 1 93.94 360 VAL A C 1
ATOM 2891 O O . VAL A 1 360 ? 8.977 26.141 -2.41 1 93.94 360 VAL A O 1
ATOM 2894 N N . MET A 1 361 ? 7.16 24.875 -2.871 1 91.44 361 MET A N 1
ATOM 2895 C CA . MET A 1 361 ? 6.219 25.844 -2.32 1 91.44 361 MET A CA 1
ATOM 2896 C C . MET A 1 361 ? 6.457 26.047 -0.828 1 91.44 361 MET A C 1
ATOM 2898 O O . MET A 1 361 ? 6.395 27.172 -0.332 1 91.44 361 MET A O 1
ATOM 2902 N N . ASP A 1 362 ? 6.746 25 -0.155 1 92.62 362 ASP A N 1
ATOM 2903 C CA . ASP A 1 362 ? 7.035 25.094 1.272 1 92.62 362 ASP A CA 1
ATOM 2904 C C . ASP A 1 362 ? 8.312 25.891 1.522 1 92.62 362 ASP A C 1
ATOM 2906 O O . ASP A 1 362 ? 8.352 26.734 2.414 1 92.62 362 ASP A O 1
ATOM 2910 N N . ALA A 1 363 ? 9.336 25.578 0.782 1 93.12 363 ALA A N 1
ATOM 2911 C CA . ALA A 1 363 ? 10.594 26.312 0.943 1 93.12 363 ALA A CA 1
ATOM 2912 C C . ALA A 1 363 ? 10.391 27.812 0.743 1 93.12 363 ALA A C 1
ATOM 2914 O O . ALA A 1 363 ? 10.867 28.625 1.541 1 93.12 363 ALA A O 1
ATOM 2915 N N . GLU A 1 364 ? 9.633 28.125 -0.26 1 91.75 364 GLU A N 1
ATOM 2916 C CA . GLU A 1 364 ? 9.344 29.531 -0.531 1 91.75 364 GLU A CA 1
ATOM 2917 C C . GLU A 1 364 ? 8.484 30.141 0.575 1 91.75 364 GLU A C 1
ATOM 2919 O O . GLU A 1 364 ? 8.742 31.266 1.02 1 91.75 364 GLU A O 1
ATOM 2924 N N . GLY A 1 365 ? 7.469 29.359 0.987 1 91.5 365 GLY A N 1
ATOM 2925 C CA . GLY A 1 365 ? 6.598 29.844 2.051 1 91.5 365 GLY A CA 1
ATOM 2926 C C . GLY A 1 365 ? 7.32 30.062 3.365 1 91.5 365 GLY A C 1
ATOM 2927 O O . GLY A 1 365 ? 7.168 31.109 3.996 1 91.5 365 GLY A O 1
ATOM 2928 N N . TYR A 1 366 ? 8.164 29.188 3.748 1 92.56 366 TYR A N 1
ATOM 2929 C CA . TYR A 1 366 ? 8.898 29.297 5.004 1 92.56 366 TYR A CA 1
ATOM 2930 C C . TYR A 1 366 ? 9.93 30.406 4.941 1 92.56 366 TYR A C 1
ATOM 2932 O O . TYR A 1 366 ? 10.195 31.078 5.945 1 92.56 366 TYR A O 1
ATOM 2940 N N . ALA A 1 367 ? 10.547 30.625 3.789 1 92.12 367 ALA A N 1
ATOM 2941 C CA . ALA A 1 367 ? 11.477 31.75 3.631 1 92.12 367 ALA A CA 1
ATOM 2942 C C . ALA A 1 367 ? 10.781 33.062 3.873 1 92.12 367 ALA A C 1
ATOM 2944 O O . ALA A 1 367 ? 11.297 33.938 4.602 1 92.12 367 ALA A O 1
ATOM 2945 N N . LYS A 1 368 ? 9.602 33.188 3.299 1 91.62 368 LYS A N 1
ATOM 2946 C CA . LYS A 1 368 ? 8.828 34.406 3.473 1 91.62 368 LYS A CA 1
ATOM 2947 C C . LYS A 1 368 ? 8.398 34.594 4.926 1 91.62 368 LYS A C 1
ATOM 2949 O O . LYS A 1 368 ? 8.5 35.688 5.48 1 91.62 368 LYS A O 1
ATOM 2954 N N . GLU A 1 369 ? 7.949 33.5 5.527 1 92.44 369 GLU A N 1
ATOM 2955 C CA . GLU A 1 369 ? 7.504 33.562 6.918 1 92.44 369 GLU A CA 1
ATOM 2956 C C . GLU A 1 369 ? 8.664 33.875 7.859 1 92.44 369 GLU A C 1
ATOM 2958 O O . GLU A 1 369 ? 8.492 34.594 8.844 1 92.44 369 GLU A O 1
ATOM 2963 N N . LEU A 1 370 ? 9.844 33.344 7.531 1 92.12 370 LEU A N 1
ATOM 2964 C CA . LEU A 1 370 ? 11.016 33.594 8.359 1 92.12 370 LEU A CA 1
ATOM 2965 C C . LEU A 1 370 ? 11.383 35.062 8.32 1 92.12 370 LEU A C 1
ATOM 2967 O O . LEU A 1 370 ? 11.648 35.688 9.359 1 92.12 370 LEU A O 1
ATOM 2971 N N . HIS A 1 371 ? 11.328 35.656 7.18 1 91.06 371 HIS A N 1
ATOM 2972 C CA . HIS A 1 371 ? 11.633 37.094 7.031 1 91.06 371 HIS A CA 1
ATOM 2973 C C . HIS A 1 371 ? 10.68 37.938 7.852 1 91.06 371 HIS A C 1
ATOM 2975 O O . HIS A 1 371 ? 11.109 38.844 8.562 1 91.06 371 HIS A O 1
ATOM 2981 N N . GLN A 1 372 ? 9.406 37.531 7.797 1 91.56 372 GLN A N 1
ATOM 2982 C CA . GLN A 1 372 ? 8.398 38.281 8.539 1 91.56 372 GLN A CA 1
ATOM 2983 C C . GLN A 1 372 ? 8.562 38.094 10.047 1 91.56 372 GLN A C 1
ATOM 2985 O O . GLN A 1 372 ? 8.398 39.031 10.82 1 91.56 372 GLN A O 1
ATOM 2990 N N . MET A 1 373 ? 8.891 36.906 10.422 1 92.38 373 MET A N 1
ATOM 2991 C CA . MET A 1 373 ? 9.047 36.594 11.844 1 92.38 373 MET A CA 1
ATOM 2992 C C . MET A 1 373 ? 10.273 37.281 12.422 1 92.38 373 MET A C 1
ATOM 2994 O O . MET A 1 373 ? 10.266 37.719 13.578 1 92.38 373 MET A O 1
ATOM 2998 N N . GLN A 1 374 ? 11.344 37.469 11.625 1 92.06 374 GLN A N 1
ATOM 2999 C CA . GLN A 1 374 ? 12.523 38.188 12.062 1 92.06 374 GLN A CA 1
ATOM 3000 C C . GLN A 1 374 ? 12.195 39.656 12.336 1 92.06 374 GLN A C 1
ATOM 3002 O O . GLN A 1 374 ? 12.672 40.219 13.32 1 92.06 374 GLN A O 1
ATOM 3007 N N . LYS A 1 375 ? 11.328 40.156 11.516 1 90.5 375 LYS A N 1
ATOM 3008 C CA . LYS A 1 375 ? 10.859 41.531 11.75 1 90.5 375 LYS A CA 1
ATOM 3009 C C . LYS A 1 375 ? 10.055 41.625 13.039 1 90.5 375 LYS A C 1
ATOM 3011 O O . LYS A 1 375 ? 10.195 42.562 13.805 1 90.5 375 LYS A O 1
ATOM 3016 N N . LYS A 1 376 ? 9.242 40.594 13.25 1 92.62 376 LYS A N 1
ATOM 3017 C CA . LYS A 1 376 ? 8.43 40.594 14.461 1 92.62 376 LYS A CA 1
ATOM 3018 C C . LYS A 1 376 ? 9.297 40.469 15.711 1 92.62 376 LYS A C 1
ATOM 3020 O O . LYS A 1 376 ? 9.055 41.125 16.719 1 92.62 376 LYS A O 1
ATOM 3025 N N . VAL A 1 377 ? 10.297 39.625 15.625 1 93.81 377 VAL A N 1
ATOM 3026 C CA . VAL A 1 377 ? 11.188 39.438 16.766 1 93.81 377 VAL A CA 1
ATOM 3027 C C . VAL A 1 377 ? 11.898 40.75 17.094 1 93.81 377 VAL A C 1
ATOM 3029 O O . VAL A 1 377 ? 12.055 41.125 18.25 1 93.81 377 VAL A O 1
ATOM 3032 N N . ALA A 1 378 ? 12.312 41.469 16.109 1 92.56 378 ALA A N 1
ATOM 3033 C CA . ALA A 1 378 ? 12.969 42.75 16.328 1 92.56 378 ALA A CA 1
ATOM 3034 C C . ALA A 1 378 ? 12.023 43.75 17 1 92.56 378 ALA A C 1
ATOM 3036 O O . ALA A 1 378 ? 12.414 44.438 17.938 1 92.56 378 ALA A O 1
ATOM 3037 N N . SER A 1 379 ? 10.789 43.688 16.5 1 90.19 379 SER A N 1
ATOM 3038 C CA . SER A 1 379 ? 9.789 44.594 17.078 1 90.19 379 SER A CA 1
ATOM 3039 C C . SER A 1 379 ? 9.438 44.188 18.5 1 90.19 379 SER A C 1
ATOM 3041 O O . SER A 1 379 ? 9.289 45.031 19.375 1 90.19 379 SER A O 1
ATOM 3043 N N . ASP A 1 380 ? 9.305 42.875 18.719 1 92.25 380 ASP A N 1
ATOM 3044 C CA . ASP A 1 380 ? 8.984 42.375 20.047 1 92.25 380 ASP A CA 1
ATOM 3045 C C . ASP A 1 380 ? 10.117 42.656 21.031 1 92.25 380 ASP A C 1
ATOM 3047 O O . ASP A 1 380 ? 9.875 42.906 22.219 1 92.25 380 ASP A O 1
ATOM 3051 N N . SER A 1 381 ? 11.344 42.594 20.578 1 92.31 381 SER A N 1
ATOM 3052 C CA . SER A 1 381 ? 12.5 42.875 21.422 1 92.31 381 SER A CA 1
ATOM 3053 C C . SER A 1 381 ? 12.508 44.312 21.875 1 92.31 381 SER A C 1
ATOM 3055 O O . SER A 1 381 ? 12.75 44.594 23.047 1 92.31 381 SER A O 1
ATOM 3057 N N . LEU A 1 382 ? 12.203 45.219 20.953 1 91.38 382 LEU A N 1
ATOM 3058 C CA . LEU A 1 382 ? 12.133 46.656 21.281 1 91.38 382 LEU A CA 1
ATOM 3059 C C . LEU A 1 382 ? 10.984 46.938 22.234 1 91.38 382 LEU A C 1
ATOM 3061 O O . LEU A 1 382 ? 11.133 47.688 23.188 1 91.38 382 LEU A O 1
ATOM 3065 N N . ALA A 1 383 ? 9.852 46.281 21.969 1 87.5 383 ALA A N 1
ATOM 3066 C CA . ALA A 1 383 ? 8.68 46.469 22.812 1 87.5 383 ALA A CA 1
ATOM 3067 C C . ALA A 1 383 ? 8.961 45.969 24.234 1 87.5 383 ALA A C 1
ATOM 3069 O O . ALA A 1 383 ? 8.555 46.625 25.203 1 87.5 383 ALA A O 1
ATOM 3070 N N . TYR A 1 384 ? 9.625 44.906 24.359 1 91.12 384 TYR A N 1
ATOM 3071 C CA . TYR A 1 384 ? 9.961 44.375 25.672 1 91.12 384 TYR A CA 1
ATOM 3072 C C . TYR A 1 384 ? 10.93 45.312 26.406 1 91.12 384 TYR A C 1
ATOM 3074 O O . TYR A 1 384 ? 10.766 45.562 27.594 1 91.12 384 TYR A O 1
ATOM 3082 N N . HIS A 1 385 ? 11.906 45.844 25.75 1 90.38 385 HIS A N 1
ATOM 3083 C CA . HIS A 1 385 ? 12.891 46.719 26.344 1 90.38 385 HIS A CA 1
ATOM 3084 C C . HIS A 1 385 ? 12.234 48 26.875 1 90.38 385 HIS A C 1
ATOM 3086 O O . HIS A 1 385 ? 12.508 48.406 28 1 90.38 385 HIS A O 1
ATOM 3092 N N . MET A 1 386 ? 11.367 48.5 26.094 1 87.62 386 MET A N 1
ATOM 3093 C CA . MET A 1 386 ? 10.688 49.719 26.5 1 87.62 386 MET A CA 1
ATOM 3094 C C . MET A 1 386 ? 9.727 49.469 27.656 1 87.62 386 MET A C 1
ATOM 3096 O O . MET A 1 386 ? 9.617 50.281 28.578 1 87.62 386 MET A O 1
ATOM 3100 N N . SER A 1 387 ? 9.031 48.312 27.578 1 86.12 387 SER A N 1
ATOM 3101 C CA . SER A 1 387 ? 8.125 47.938 28.656 1 86.12 387 SER A CA 1
ATOM 3102 C C . SER A 1 387 ? 8.883 47.719 29.969 1 86.12 387 SER A C 1
ATOM 3104 O O . SER A 1 387 ? 8.398 48.062 31.047 1 86.12 387 SER A O 1
ATOM 3106 N N . SER A 1 388 ? 10.047 47.156 29.891 1 86.5 388 SER A N 1
ATOM 3107 C CA . SER A 1 388 ? 10.875 46.906 31.062 1 86.5 388 SER A CA 1
ATOM 3108 C C . SER A 1 388 ? 11.312 48.219 31.719 1 86.5 388 SER A C 1
ATOM 3110 O O . SER A 1 388 ? 11.289 48.344 32.938 1 86.5 388 SER A O 1
ATOM 3112 N N . ARG A 1 389 ? 11.617 49.219 30.953 1 84 389 ARG A N 1
ATOM 3113 C CA . ARG A 1 389 ? 12.023 50.531 31.453 1 84 389 ARG A CA 1
ATOM 3114 C C . ARG A 1 389 ? 10.859 51.25 32.125 1 84 389 ARG A C 1
ATOM 3116 O O . ARG A 1 389 ? 11.008 51.812 33.219 1 84 389 ARG A O 1
ATOM 3123 N N . LYS A 1 390 ? 9.75 51.188 31.484 1 84.88 390 LYS A N 1
ATOM 3124 C CA . LYS A 1 390 ? 8.555 51.812 32.062 1 84.88 390 LYS A CA 1
ATOM 3125 C C . LYS A 1 390 ? 8.141 51.156 33.344 1 84.88 390 LYS A C 1
ATOM 3127 O O . LYS A 1 390 ? 7.633 51.812 34.25 1 84.88 390 LYS A O 1
ATOM 3132 N N . PHE A 1 391 ? 8.281 49.875 33.344 1 82.81 391 PHE A N 1
ATOM 3133 C CA . PHE A 1 391 ? 7.953 49.125 34.531 1 82.81 391 PHE A CA 1
ATOM 3134 C C . PHE A 1 391 ? 8.859 49.531 35.688 1 82.81 391 PHE A C 1
ATOM 3136 O O . PHE A 1 391 ? 8.391 49.719 36.812 1 82.81 391 PHE A O 1
ATOM 3143 N N . GLU A 1 392 ? 10.07 49.781 35.438 1 79.19 392 GLU A N 1
ATOM 3144 C CA . GLU A 1 392 ? 11.039 50.188 36.438 1 79.19 392 GLU A CA 1
ATOM 3145 C C . GLU A 1 392 ? 10.727 51.594 36.969 1 79.19 392 GLU A C 1
ATOM 3147 O O . GLU A 1 392 ? 11.008 51.875 38.125 1 79.19 392 GLU A O 1
ATOM 3152 N N . GLU A 1 393 ? 10.016 52.344 36.125 1 80.38 393 GLU A N 1
ATOM 3153 C CA . GLU A 1 393 ? 9.648 53.688 36.531 1 80.38 393 GLU A CA 1
ATOM 3154 C C . GLU A 1 393 ? 8.281 53.719 37.219 1 80.38 393 GLU A C 1
ATOM 3156 O O . GLU A 1 393 ? 7.805 54.781 37.656 1 80.38 393 GLU A O 1
ATOM 3161 N N . GLY A 1 394 ? 7.613 52.469 37.375 1 76.44 394 GLY A N 1
ATOM 3162 C CA . GLY A 1 394 ? 6.34 52.344 38.062 1 76.44 394 GLY A CA 1
ATOM 3163 C C . GLY A 1 394 ? 5.148 52.688 37.188 1 76.44 394 GLY A C 1
ATOM 3164 O O . GLY A 1 394 ? 4.027 52.812 37.688 1 76.44 394 GLY A O 1
ATOM 3165 N N . MET A 1 395 ? 5.391 52.75 35.875 1 77.06 395 MET A N 1
ATOM 3166 C CA . MET A 1 395 ? 4.352 53.25 34.969 1 77.06 395 MET A CA 1
ATOM 3167 C C . MET A 1 395 ? 3.711 52.094 34.188 1 77.06 395 MET A C 1
ATOM 3169 O O . MET A 1 395 ? 2.953 52.344 33.25 1 77.06 395 MET A O 1
ATOM 3173 N N . LEU A 1 396 ? 4.133 50.875 34.5 1 79.38 396 LEU A N 1
ATOM 3174 C CA . LEU A 1 396 ? 3.584 49.719 33.781 1 79.38 396 LEU A CA 1
ATOM 3175 C C . LEU A 1 396 ? 3.209 48.594 34.75 1 79.38 396 LEU A C 1
ATOM 3177 O O . LEU A 1 396 ? 3.896 48.406 35.75 1 79.38 396 LEU A O 1
ATOM 3181 N N . SER A 1 397 ? 2.074 47.906 34.375 1 78.44 397 SER A N 1
ATOM 3182 C CA . SER A 1 397 ? 1.643 46.812 35.25 1 78.44 397 SER A CA 1
ATOM 3183 C C . SER A 1 397 ? 2.496 45.594 35.031 1 78.44 397 SER A C 1
ATOM 3185 O O . SER A 1 397 ? 3.143 45.438 34 1 78.44 397 SER A O 1
ATOM 3187 N N . THR A 1 398 ? 2.518 44.781 36.062 1 77.25 398 THR A N 1
ATOM 3188 C CA . THR A 1 398 ? 3.213 43.531 35.969 1 77.25 398 THR A CA 1
ATOM 3189 C C . THR A 1 398 ? 2.629 42.656 34.875 1 77.25 398 THR A C 1
ATOM 3191 O O . THR A 1 398 ? 3.361 41.938 34.188 1 77.25 398 THR A O 1
ATOM 3194 N N . PHE A 1 399 ? 1.352 42.781 34.688 1 76.38 399 PHE A N 1
ATOM 3195 C CA . PHE A 1 399 ? 0.668 42 33.625 1 76.38 399 PHE A CA 1
ATOM 3196 C C . PHE A 1 399 ? 1.14 42.438 32.25 1 76.38 399 PHE A C 1
ATOM 3198 O O . PHE A 1 399 ? 1.348 41.562 31.375 1 76.38 399 PHE A O 1
ATOM 3205 N N . ASP A 1 400 ? 1.347 43.688 32.062 1 81.5 400 ASP A N 1
ATOM 3206 C CA . ASP A 1 400 ? 1.79 44.188 30.766 1 81.5 400 ASP A CA 1
ATOM 3207 C C . ASP A 1 400 ? 3.217 43.75 30.453 1 81.5 400 ASP A C 1
ATOM 3209 O O . ASP A 1 400 ? 3.531 43.406 29.312 1 81.5 400 ASP A O 1
ATOM 3213 N N . LEU A 1 401 ? 4.027 43.812 31.453 1 83.06 401 LEU A N 1
ATOM 3214 C CA . LEU A 1 401 ? 5.402 43.375 31.266 1 83.06 401 LEU A CA 1
ATOM 3215 C C . LEU A 1 401 ? 5.449 41.875 30.922 1 83.06 401 LEU A C 1
ATOM 3217 O O . LEU A 1 401 ? 6.195 41.469 30.031 1 83.06 401 LEU A O 1
ATOM 3221 N N . HIS A 1 402 ? 4.629 41.156 31.578 1 80.88 402 HIS A N 1
ATOM 3222 C CA . HIS A 1 402 ? 4.555 39.719 31.312 1 80.88 402 HIS A CA 1
ATOM 3223 C C . HIS A 1 402 ? 4.098 39.469 29.875 1 80.88 402 HIS A C 1
ATOM 3225 O O . HIS A 1 402 ? 4.641 38.594 29.203 1 80.88 402 HIS A O 1
ATOM 3231 N N . THR A 1 403 ? 3.104 40.094 29.453 1 82.75 403 THR A N 1
ATOM 3232 C CA . THR A 1 403 ? 2.559 39.906 28.109 1 82.75 403 THR A CA 1
ATOM 3233 C C . THR A 1 403 ? 3.613 40.219 27.062 1 82.75 403 THR A C 1
ATOM 3235 O O . THR A 1 403 ? 3.734 39.5 26.062 1 82.75 403 THR A O 1
ATOM 3238 N N . ALA A 1 404 ? 4.371 41.25 27.266 1 84.94 404 ALA A N 1
ATOM 3239 C CA . ALA A 1 404 ? 5.438 41.625 26.328 1 84.94 404 ALA A CA 1
ATOM 3240 C C . ALA A 1 404 ? 6.52 40.531 26.297 1 84.94 404 ALA A C 1
ATOM 3242 O O . ALA A 1 404 ? 7.008 40.188 25.219 1 84.94 404 ALA A O 1
ATOM 3243 N N . ALA A 1 405 ? 6.859 40.062 27.453 1 87.31 405 ALA A N 1
ATOM 3244 C CA . ALA A 1 405 ? 7.883 39.031 27.547 1 87.31 405 ALA A CA 1
ATOM 3245 C C . ALA A 1 405 ? 7.422 37.75 26.875 1 87.31 405 ALA A C 1
ATOM 3247 O O . ALA A 1 405 ? 8.203 37.094 26.172 1 87.31 405 ALA A O 1
ATOM 3248 N N . GLN A 1 406 ? 6.172 37.406 27.109 1 84.62 406 GLN A N 1
ATOM 3249 C CA . GLN A 1 406 ? 5.613 36.188 26.531 1 84.62 406 GLN A CA 1
ATOM 3250 C C . GLN A 1 406 ? 5.527 36.281 25.016 1 84.62 406 GLN A C 1
ATOM 3252 O O . GLN A 1 406 ? 5.781 35.312 24.297 1 84.62 406 GLN A O 1
ATOM 3257 N N . THR A 1 407 ? 5.137 37.375 24.531 1 87.12 407 THR A N 1
ATOM 3258 C CA . THR A 1 407 ? 5.043 37.625 23.094 1 87.12 407 THR A CA 1
ATOM 3259 C C . THR A 1 407 ? 6.41 37.469 22.438 1 87.12 407 THR A C 1
ATOM 3261 O O . THR A 1 407 ? 6.531 36.875 21.375 1 87.12 407 THR A O 1
ATOM 3264 N N . LEU A 1 408 ? 7.469 38.031 23.062 1 90.5 408 LEU A N 1
ATOM 3265 C CA . LEU A 1 408 ? 8.828 37.938 22.547 1 90.5 408 LEU A CA 1
ATOM 3266 C C . LEU A 1 408 ? 9.289 36.469 22.531 1 90.5 408 LEU A C 1
ATOM 3268 O O . LEU A 1 408 ? 9.883 36 21.562 1 90.5 408 LEU A O 1
ATOM 3272 N N . LEU A 1 409 ? 8.984 35.812 23.594 1 89.19 409 LEU A N 1
ATOM 3273 C CA . LEU A 1 409 ? 9.352 34.375 23.672 1 89.19 409 LEU A CA 1
ATOM 3274 C C . LEU A 1 409 ? 8.703 33.594 22.547 1 89.19 409 LEU A C 1
ATOM 3276 O O . LEU A 1 409 ? 9.367 32.781 21.891 1 89.19 409 LEU A O 1
ATOM 3280 N N . GLU A 1 410 ? 7.41 33.75 22.328 1 88.25 410 GLU A N 1
ATOM 3281 C CA . GLU A 1 410 ? 6.664 33.031 21.297 1 88.25 410 GLU A CA 1
ATOM 3282 C C . GLU A 1 410 ? 7.23 33.312 19.906 1 88.25 410 GLU A C 1
ATOM 3284 O O . GLU A 1 410 ? 7.348 32.375 19.078 1 88.25 410 GLU A O 1
ATOM 3289 N N . SER A 1 411 ? 7.516 34.531 19.656 1 92.56 411 SER A N 1
ATOM 3290 C CA . SER A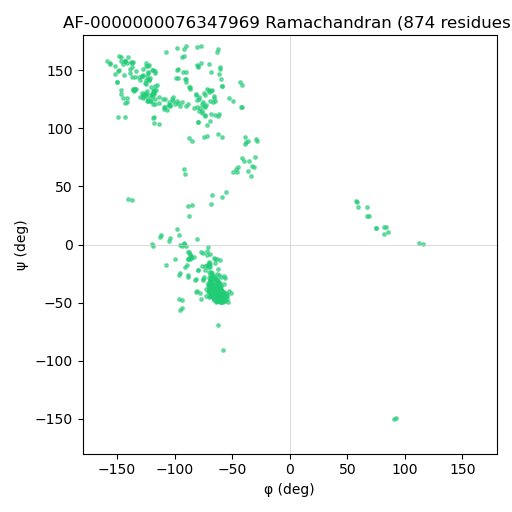 1 411 ? 8.055 34.875 18.344 1 92.56 411 SER A CA 1
ATOM 3291 C C . SER A 1 411 ? 9.438 34.281 18.125 1 92.56 411 SER A C 1
ATOM 3293 O O . SER A 1 411 ? 9.766 33.844 17.031 1 92.56 411 SER A O 1
ATOM 3295 N N . ARG A 1 412 ? 10.281 34.281 19.188 1 90.5 412 ARG A N 1
ATOM 3296 C CA . ARG A 1 412 ? 11.602 33.688 19.078 1 90.5 412 ARG A CA 1
ATOM 3297 C C . ARG A 1 412 ? 11.5 32.188 18.797 1 90.5 412 ARG A C 1
ATOM 3299 O O . ARG A 1 412 ? 12.258 31.641 17.984 1 90.5 412 ARG A O 1
ATOM 3306 N N . ILE A 1 413 ? 10.594 31.547 19.422 1 88.56 413 ILE A N 1
ATOM 3307 C CA . ILE A 1 413 ? 10.375 30.109 19.234 1 88.56 413 ILE A CA 1
ATOM 3308 C C . ILE A 1 413 ? 9.914 29.844 17.797 1 88.56 413 ILE A C 1
ATOM 3310 O O . ILE A 1 413 ? 10.406 28.938 17.141 1 88.56 413 ILE A O 1
ATOM 3314 N N . LYS A 1 414 ? 8.992 30.609 17.344 1 90 414 LYS A N 1
ATOM 3315 C CA . LYS A 1 414 ? 8.461 30.453 16 1 90 414 LYS A CA 1
ATOM 3316 C C . LYS A 1 414 ? 9.531 30.734 14.945 1 90 414 LYS A C 1
ATOM 3318 O O . LYS A 1 414 ? 9.57 30.062 13.906 1 90 414 LYS A O 1
ATOM 3323 N N . GLU A 1 415 ? 10.352 31.766 15.172 1 91.75 415 GLU A N 1
ATOM 3324 C CA . GLU A 1 415 ? 11.469 32.062 14.273 1 91.75 415 GLU A CA 1
ATOM 3325 C C . GLU A 1 415 ? 12.383 30.844 14.133 1 91.75 415 GLU A C 1
ATOM 3327 O O . GLU A 1 415 ? 12.742 30.469 13.016 1 91.75 415 GLU A O 1
ATOM 3332 N N . LEU A 1 416 ? 12.711 30.312 15.25 1 89.06 416 LEU A N 1
ATOM 3333 C CA . LEU A 1 416 ? 13.562 29.125 15.25 1 89.06 416 LEU A CA 1
ATOM 3334 C C . LEU A 1 416 ? 12.898 27.984 14.477 1 89.06 416 LEU A C 1
ATOM 3336 O O . LEU A 1 416 ? 13.562 27.281 13.711 1 89.06 416 LEU A O 1
ATOM 3340 N N . GLN A 1 417 ? 11.633 27.781 14.672 1 88.62 417 GLN A N 1
ATOM 3341 C CA . GLN A 1 417 ? 10.883 26.734 13.977 1 88.62 417 GLN A CA 1
ATOM 3342 C C . GLN A 1 417 ? 10.922 26.938 12.469 1 88.62 417 GLN A C 1
ATOM 3344 O O . GLN A 1 417 ? 11.164 25.984 11.719 1 88.62 417 GLN A O 1
ATOM 3349 N N . MET A 1 418 ? 10.633 28.109 12.039 1 90.62 418 MET A N 1
ATOM 3350 C CA . MET A 1 418 ? 10.625 28.406 10.617 1 90.62 418 MET A CA 1
ATOM 3351 C C . MET A 1 418 ? 12.008 28.203 10.008 1 90.62 418 MET A C 1
ATOM 3353 O O . MET A 1 418 ? 12.125 27.703 8.883 1 90.62 418 MET A O 1
ATOM 3357 N N . GLN A 1 419 ? 13.016 28.625 10.75 1 89.62 419 GLN A N 1
ATOM 3358 C CA . GLN A 1 419 ? 14.383 28.422 10.289 1 89.62 419 GLN A CA 1
ATOM 3359 C C . GLN A 1 419 ? 14.68 26.938 10.078 1 89.62 419 GLN A C 1
ATOM 3361 O O . GLN A 1 419 ? 15.258 26.562 9.055 1 89.62 419 GLN A O 1
ATOM 3366 N N . MET A 1 420 ? 14.281 26.203 11.008 1 88.5 420 MET A N 1
ATOM 3367 C CA . MET A 1 420 ? 14.531 24.766 10.953 1 88.5 420 MET A CA 1
ATOM 3368 C C . MET A 1 420 ? 13.758 24.125 9.805 1 88.5 420 MET A C 1
ATOM 3370 O O . MET A 1 420 ? 14.305 23.297 9.07 1 88.5 420 MET A O 1
ATOM 3374 N N . LEU A 1 421 ? 12.516 24.469 9.602 1 89.56 421 LEU A N 1
ATOM 3375 C CA . LEU A 1 421 ? 11.688 23.922 8.531 1 89.56 421 LEU A CA 1
ATOM 3376 C C . LEU A 1 421 ? 12.234 24.328 7.164 1 89.56 421 LEU A C 1
ATOM 3378 O O . LEU A 1 421 ? 12.188 23.531 6.219 1 89.56 421 LEU A O 1
ATOM 3382 N N . LEU A 1 422 ? 12.664 25.547 7.102 1 91.62 422 LEU A N 1
ATOM 3383 C CA . LEU A 1 422 ? 13.234 26.016 5.852 1 91.62 422 LEU A CA 1
ATOM 3384 C C . LEU A 1 422 ? 14.453 25.188 5.457 1 91.62 422 LEU A C 1
ATOM 3386 O O . LEU A 1 422 ? 14.602 24.812 4.293 1 91.62 422 LEU A O 1
ATOM 3390 N N . ILE A 1 423 ? 15.289 24.812 6.348 1 88.19 423 ILE A N 1
ATOM 3391 C CA . ILE A 1 423 ? 16.5 24.031 6.094 1 88.19 423 ILE A CA 1
ATOM 3392 C C . ILE A 1 423 ? 16.125 22.672 5.5 1 88.19 423 ILE A C 1
ATOM 3394 O O . ILE A 1 423 ? 16.719 22.234 4.516 1 88.19 423 ILE A O 1
ATOM 3398 N N . ILE A 1 424 ? 15.164 22.062 6.055 1 91 424 ILE A N 1
ATOM 3399 C CA . ILE A 1 424 ? 14.734 20.75 5.602 1 91 424 ILE A CA 1
ATOM 3400 C C . ILE A 1 424 ? 14.211 20.844 4.172 1 91 424 ILE A C 1
ATOM 3402 O O . ILE A 1 424 ? 14.562 20.016 3.32 1 91 424 ILE A O 1
ATOM 3406 N N . LYS A 1 425 ? 13.336 21.812 3.941 1 92.94 425 LYS A N 1
ATOM 3407 C CA . LYS A 1 425 ? 12.695 21.906 2.635 1 92.94 425 LYS A CA 1
ATOM 3408 C C . LYS A 1 425 ? 13.695 22.312 1.559 1 92.94 425 LYS A C 1
ATOM 3410 O O . LYS A 1 425 ? 13.617 21.844 0.42 1 92.94 425 LYS A O 1
ATOM 3415 N N . GLN A 1 426 ? 14.672 23.125 1.94 1 91.56 426 GLN A N 1
ATOM 3416 C CA . GLN A 1 426 ? 15.727 23.484 0.998 1 91.56 426 GLN A CA 1
ATOM 3417 C C . GLN A 1 426 ? 16.594 22.281 0.653 1 91.56 426 GLN A C 1
ATOM 3419 O O . GLN A 1 426 ? 16.969 22.094 -0.504 1 91.56 426 GLN A O 1
ATOM 3424 N N . ARG A 1 427 ? 16.922 21.516 1.629 1 92.5 427 ARG A N 1
ATOM 3425 C CA . ARG A 1 427 ? 17.672 20.297 1.396 1 92.5 427 ARG A CA 1
ATOM 3426 C C . ARG A 1 427 ? 16.906 19.344 0.483 1 92.5 427 ARG A C 1
ATOM 3428 O O . ARG A 1 427 ? 17.484 18.719 -0.405 1 92.5 427 ARG A O 1
ATOM 3435 N N . LEU A 1 428 ? 15.664 19.25 0.692 1 93.5 428 LEU A N 1
ATOM 3436 C CA . LEU A 1 428 ? 14.812 18.375 -0.118 1 93.5 428 LEU A CA 1
ATOM 3437 C C . LEU A 1 428 ? 14.75 18.875 -1.561 1 93.5 428 LEU A C 1
ATOM 3439 O O . LEU A 1 428 ? 14.82 18.062 -2.496 1 93.5 428 LEU A O 1
ATOM 3443 N N . VAL A 1 429 ? 14.594 20.172 -1.709 1 94.62 429 VAL A N 1
ATOM 3444 C CA . VAL A 1 429 ? 14.57 20.75 -3.047 1 94.62 429 VAL A CA 1
ATOM 3445 C C . VAL A 1 429 ? 15.898 20.5 -3.752 1 94.62 429 VAL A C 1
ATOM 3447 O O . VAL A 1 429 ? 15.914 20.141 -4.934 1 94.62 429 VAL A O 1
ATOM 3450 N N . ALA A 1 430 ? 16.969 20.609 -3.061 1 93.44 430 ALA A N 1
ATOM 3451 C CA . ALA A 1 430 ? 18.297 20.344 -3.625 1 93.44 430 ALA A CA 1
ATOM 3452 C C . ALA A 1 430 ? 18.406 18.875 -4.07 1 93.44 430 ALA A C 1
ATOM 3454 O O . ALA A 1 430 ? 18.984 18.594 -5.125 1 93.44 430 ALA A O 1
ATOM 3455 N N . TYR A 1 431 ? 17.875 17.984 -3.312 1 94.44 431 TYR A N 1
ATOM 3456 C CA . TYR A 1 431 ? 17.812 16.562 -3.674 1 94.44 431 TYR A CA 1
ATOM 3457 C C . TYR A 1 431 ? 17.078 16.375 -4.992 1 94.44 431 TYR A C 1
ATOM 3459 O O . TYR A 1 431 ? 17.531 15.641 -5.867 1 94.44 431 TYR A O 1
ATOM 3467 N N . TYR A 1 432 ? 15.938 17.078 -5.09 1 95.06 432 TYR A N 1
ATOM 3468 C CA . TYR A 1 432 ? 15.133 16.953 -6.301 1 95.06 432 TYR A CA 1
ATOM 3469 C C . TYR A 1 432 ? 15.82 17.609 -7.488 1 95.06 432 TYR A C 1
ATOM 3471 O O . TYR A 1 432 ? 15.469 17.359 -8.641 1 95.06 432 TYR A O 1
ATOM 3479 N N . GLN A 1 433 ? 16.75 18.438 -7.215 1 93.81 433 GLN A N 1
ATOM 3480 C CA . GLN A 1 433 ? 17.516 19.078 -8.281 1 93.81 433 GLN A CA 1
ATOM 3481 C C . GLN A 1 433 ? 18.703 18.203 -8.695 1 93.81 433 GLN A C 1
ATOM 3483 O O . GLN A 1 433 ? 19.453 18.562 -9.609 1 93.81 433 GLN A O 1
ATOM 3488 N N . GLY A 1 434 ? 18.969 17.125 -7.961 1 90.94 434 GLY A N 1
ATOM 3489 C CA . GLY A 1 434 ? 19.969 16.172 -8.383 1 90.94 434 GLY A CA 1
ATOM 3490 C C . GLY A 1 434 ? 21.156 16.094 -7.445 1 90.94 434 GLY A C 1
ATOM 3491 O O . GLY A 1 434 ? 22.109 15.336 -7.68 1 90.94 434 GLY A O 1
ATOM 3492 N N . GLU A 1 435 ? 21.078 16.891 -6.418 1 90.12 435 GLU A N 1
ATOM 3493 C CA . GLU A 1 435 ? 22.172 16.859 -5.449 1 90.12 435 GLU A CA 1
ATOM 3494 C C . GLU A 1 435 ? 22.031 15.672 -4.508 1 90.12 435 GLU A C 1
ATOM 3496 O O . GLU A 1 435 ? 20.922 15.195 -4.254 1 90.12 435 GLU A O 1
ATOM 3501 N N . ASN A 1 436 ? 23.172 15.227 -4.004 1 88.81 436 ASN A N 1
ATOM 3502 C CA . ASN A 1 436 ? 23.141 14.141 -3.029 1 88.81 436 ASN A CA 1
ATOM 3503 C C . ASN A 1 436 ? 22.5 14.586 -1.715 1 88.81 436 ASN A C 1
ATOM 3505 O O . ASN A 1 436 ? 22.781 15.688 -1.231 1 88.81 436 ASN A O 1
ATOM 3509 N N . LEU A 1 437 ? 21.609 13.75 -1.259 1 89.88 437 LEU A N 1
ATOM 3510 C CA . LEU A 1 437 ? 20.953 14.062 0.004 1 89.88 437 LEU A CA 1
ATOM 3511 C C . LEU A 1 437 ? 21.953 14.102 1.148 1 89.88 437 LEU A C 1
ATOM 3513 O O . LEU A 1 437 ? 21.891 14.992 2 1 89.88 437 LEU A O 1
ATOM 3517 N N . ILE A 1 438 ? 22.828 13.094 1.074 1 87.75 438 ILE A N 1
ATOM 3518 C CA . ILE A 1 438 ? 23.906 13.062 2.051 1 87.75 438 ILE A CA 1
ATOM 3519 C C . ILE A 1 438 ? 25.172 13.68 1.443 1 87.75 438 ILE A C 1
ATOM 3521 O O . ILE A 1 438 ? 25.625 13.25 0.387 1 87.75 438 ILE A O 1
ATOM 3525 N N . LYS A 1 439 ? 25.688 14.68 2.029 1 79.5 439 LYS A N 1
ATOM 3526 C CA . LYS A 1 439 ? 26.875 15.352 1.505 1 79.5 439 LYS A CA 1
ATOM 3527 C C . LYS A 1 439 ? 28.141 14.734 2.062 1 79.5 439 LYS A C 1
ATOM 3529 O O . LYS A 1 439 ? 28.156 14.203 3.176 1 79.5 439 LYS A O 1
ATOM 3534 N N . MET B 1 1 ? -4.66 52.906 -50.469 1 27.48 1 MET B N 1
ATOM 3535 C CA . MET B 1 1 ? -5.234 53.344 -49.219 1 27.48 1 MET B CA 1
ATOM 3536 C C . MET B 1 1 ? -6.156 52.25 -48.625 1 27.48 1 MET B C 1
ATOM 3538 O O . MET B 1 1 ? -6.367 52.188 -47.438 1 27.48 1 MET B O 1
ATOM 3542 N N . LYS B 1 2 ? -7.117 51.719 -49.531 1 32.09 2 LYS B N 1
ATOM 3543 C CA . LYS B 1 2 ? -8.336 51.125 -49 1 32.09 2 LYS B CA 1
ATOM 3544 C C . LYS B 1 2 ? -8.047 49.781 -48.344 1 32.09 2 LYS B C 1
ATOM 3546 O O . LYS B 1 2 ? -8.844 49.281 -47.531 1 32.09 2 LYS B O 1
ATOM 3551 N N . ARG B 1 3 ? -7.223 48.938 -49 1 34.78 3 ARG B N 1
ATOM 3552 C CA . ARG B 1 3 ? -7.238 47.5 -48.75 1 34.78 3 ARG B CA 1
ATOM 3553 C C . ARG B 1 3 ? -6.633 47.188 -47.406 1 34.78 3 ARG B C 1
ATOM 3555 O O . ARG B 1 3 ? -6.395 46.031 -47.094 1 34.78 3 ARG B O 1
ATOM 3562 N N . ILE B 1 4 ? -6.004 48.312 -46.781 1 35.56 4 ILE B N 1
ATOM 3563 C CA . ILE B 1 4 ? -5.305 48.156 -45.531 1 35.56 4 ILE B CA 1
ATOM 3564 C C . ILE B 1 4 ? -6.277 47.656 -44.438 1 35.56 4 ILE B C 1
ATOM 3566 O O . ILE B 1 4 ? -5.887 47.438 -43.312 1 35.56 4 ILE B O 1
ATOM 3570 N N . GLY B 1 5 ? -7.668 47.75 -44.781 1 32.59 5 GLY B N 1
ATOM 3571 C CA . GLY B 1 5 ? -8.625 47.719 -43.688 1 32.59 5 GLY B CA 1
ATOM 3572 C C . GLY B 1 5 ? -8.711 46.375 -43 1 32.59 5 GLY B C 1
ATOM 3573 O O . GLY B 1 5 ? -9.07 46.312 -41.812 1 32.59 5 GLY B O 1
ATOM 3574 N N . MET B 1 6 ? -8.672 45.312 -43.812 1 37.34 6 MET B N 1
ATOM 3575 C CA . MET B 1 6 ? -9.352 44.125 -43.312 1 37.34 6 MET B CA 1
ATOM 3576 C C . MET B 1 6 ? -8.516 43.406 -42.219 1 37.34 6 MET B C 1
ATOM 3578 O O . MET B 1 6 ? -8.914 42.375 -41.688 1 37.34 6 MET B O 1
ATOM 3582 N N . LEU B 1 7 ? -7.191 43.719 -42.188 1 37.88 7 LEU B N 1
ATOM 3583 C CA . LEU B 1 7 ? -6.383 42.75 -41.469 1 37.88 7 LEU B CA 1
ATOM 3584 C C . LEU B 1 7 ? -6.633 42.844 -39.969 1 37.88 7 LEU B C 1
ATOM 3586 O O . LEU B 1 7 ? -6.141 42 -39.188 1 37.88 7 LEU B O 1
ATOM 3590 N N . ILE B 1 8 ? -7.227 44 -39.5 1 34.97 8 ILE B N 1
ATOM 3591 C CA . ILE B 1 8 ? -7.086 44.281 -38.094 1 34.97 8 ILE B CA 1
ATOM 3592 C C . ILE B 1 8 ? -7.965 43.344 -37.281 1 34.97 8 ILE B C 1
ATOM 3594 O O . ILE B 1 8 ? -7.918 43.344 -36.031 1 34.97 8 ILE B O 1
ATOM 3598 N N . GLY B 1 9 ? -9.055 42.75 -37.938 1 35.88 9 GLY B N 1
ATOM 3599 C CA . GLY B 1 9 ? -10.07 42.281 -37 1 35.88 9 GLY B CA 1
ATOM 3600 C C . GLY B 1 9 ? -9.625 41.094 -36.188 1 35.88 9 GLY B C 1
ATOM 3601 O O . GLY B 1 9 ? -10.383 40.562 -35.375 1 35.88 9 GLY B O 1
ATOM 3602 N N . TRP B 1 10 ? -8.758 40.25 -36.75 1 40.44 10 TRP B N 1
ATOM 3603 C CA . TRP B 1 10 ? -8.773 38.906 -36.156 1 40.44 10 TRP B CA 1
ATOM 3604 C C . TRP B 1 10 ? -8.172 38.906 -34.75 1 40.44 10 TRP B C 1
ATOM 3606 O O . TRP B 1 10 ? -7.762 37.875 -34.25 1 40.44 10 TRP B O 1
ATOM 3616 N N . LEU B 1 11 ? -7.684 40.062 -34.25 1 31.66 11 LEU B N 1
ATOM 3617 C CA . LEU B 1 11 ? -6.801 39.938 -33.094 1 31.66 11 LEU B CA 1
ATOM 3618 C C . LEU B 1 11 ? -7.508 39.219 -31.953 1 31.66 11 LEU B C 1
ATOM 3620 O O . LEU B 1 11 ? -6.969 38.25 -31.375 1 31.66 11 LEU B O 1
ATOM 3624 N N . VAL B 1 12 ? -8.234 40 -31 1 33.19 12 VAL B N 1
ATOM 3625 C CA . VAL B 1 12 ? -8.102 39.906 -29.547 1 33.19 12 VAL B CA 1
ATOM 3626 C C . VAL B 1 12 ? -9.031 38.844 -29 1 33.19 12 VAL B C 1
ATOM 3628 O O . VAL B 1 12 ? -10.18 39.125 -28.641 1 33.19 12 VAL B O 1
ATOM 3631 N N . TRP B 1 13 ? -9.469 37.844 -29.719 1 37.41 13 TRP B N 1
ATOM 3632 C CA . TRP B 1 13 ? -10.266 36.938 -28.891 1 37.41 13 TRP B CA 1
ATOM 3633 C C . TRP B 1 13 ? -9.461 36.469 -27.688 1 37.41 13 TRP B C 1
ATOM 3635 O O . TRP B 1 13 ? -8.711 35.5 -27.781 1 37.41 13 TRP B O 1
ATOM 3645 N N . ALA B 1 14 ? -8.75 37.375 -27 1 36.12 14 ALA B N 1
ATOM 3646 C CA . ALA B 1 14 ? -8.273 36.938 -25.703 1 36.12 14 ALA B CA 1
ATOM 3647 C C . ALA B 1 14 ? -9.398 36.312 -24.891 1 36.12 14 ALA B C 1
ATOM 3649 O O . ALA B 1 14 ? -10.328 37 -24.453 1 36.12 14 ALA B O 1
ATOM 3650 N N . ALA B 1 15 ? -10.016 35.219 -25.297 1 36.97 15 ALA B N 1
ATOM 3651 C CA . ALA B 1 15 ? -10.875 34.469 -24.406 1 36.97 15 ALA B CA 1
ATOM 3652 C C . ALA B 1 15 ? -10.352 34.469 -22.969 1 36.97 15 ALA B C 1
ATOM 3654 O O . ALA B 1 15 ? -9.289 33.906 -22.688 1 36.97 15 ALA B O 1
ATOM 3655 N N . GLY B 1 16 ? -10.406 35.5 -22.266 1 37.03 16 GLY B N 1
ATOM 3656 C CA . GLY B 1 16 ? -10.266 35.375 -20.828 1 37.03 16 GLY B CA 1
ATOM 3657 C C . GLY B 1 16 ? -10.898 34.125 -20.266 1 37.03 16 GLY B C 1
ATOM 3658 O O . GLY B 1 16 ? -12.125 33.969 -20.266 1 37.03 16 GLY B O 1
ATOM 3659 N N . SER B 1 17 ? -10.508 32.938 -20.562 1 40.69 17 SER B N 1
ATOM 3660 C CA . SER B 1 17 ? -11 31.797 -19.797 1 40.69 17 SER B CA 1
ATOM 3661 C C . SER B 1 17 ? -11.281 32.188 -18.344 1 40.69 17 SER B C 1
ATOM 3663 O O . SER B 1 17 ? -10.352 32.406 -17.578 1 40.69 17 SER B O 1
ATOM 3665 N N . SER B 1 18 ? -12.211 33 -18.094 1 46.31 18 SER B N 1
ATOM 3666 C CA . SER B 1 18 ? -12.68 33.125 -16.719 1 46.31 18 SER B CA 1
ATOM 3667 C C . SER B 1 18 ? -12.5 31.844 -15.93 1 46.31 18 SER B C 1
ATOM 3669 O O . SER B 1 18 ? -12.984 30.781 -16.344 1 46.31 18 SER B O 1
ATOM 3671 N N . ALA B 1 19 ? -11.516 31.656 -15.367 1 55.81 19 ALA B N 1
ATOM 3672 C CA . ALA B 1 19 ? -11.281 30.5 -14.523 1 55.81 19 ALA B CA 1
ATOM 3673 C C . ALA B 1 19 ? -12.539 30.125 -13.742 1 55.81 19 ALA B C 1
ATOM 3675 O O . ALA B 1 19 ? -13.031 30.922 -12.938 1 55.81 19 ALA B O 1
ATOM 3676 N N . GLN B 1 20 ? -13.453 29.328 -14.203 1 72.06 20 GLN B N 1
ATOM 3677 C CA . GLN B 1 20 ? -14.672 28.766 -13.633 1 72.06 20 GLN B CA 1
ATOM 3678 C C . GLN B 1 20 ? -14.438 28.312 -12.195 1 72.06 20 GLN B C 1
ATOM 3680 O O . GLN B 1 20 ? -13.438 27.656 -11.891 1 72.06 20 GLN B O 1
ATOM 3685 N N . SER B 1 21 ? -15.188 28.938 -11.258 1 88.5 21 SER B N 1
ATOM 3686 C CA . SER B 1 21 ? -15.148 28.547 -9.852 1 88.5 21 SER B CA 1
ATOM 3687 C C . SER B 1 21 ? -15.703 27.141 -9.648 1 88.5 21 SER B C 1
ATOM 3689 O O . SER B 1 21 ? -16.688 26.75 -10.297 1 88.5 21 SER B O 1
ATOM 3691 N N . TRP B 1 22 ? -14.992 26.344 -9.031 1 93 22 TRP B N 1
ATOM 3692 C CA . TRP B 1 22 ? -15.328 24.938 -8.805 1 93 22 TRP B CA 1
ATOM 3693 C C . TRP B 1 22 ? -16.109 24.766 -7.496 1 93 22 TRP B C 1
ATOM 3695 O O . TRP B 1 22 ? -15.641 25.188 -6.438 1 93 22 TRP B O 1
ATOM 3705 N N . SER B 1 23 ? -17.344 24.25 -7.621 1 92.06 23 SER B N 1
ATOM 3706 C CA . SER B 1 23 ? -18.141 23.906 -6.441 1 92.06 23 SER B CA 1
ATOM 3707 C C . SER B 1 23 ? -17.672 22.594 -5.832 1 92.06 23 SER B C 1
ATOM 3709 O O . SER B 1 23 ? -16.859 21.891 -6.418 1 92.06 23 SER B O 1
ATOM 3711 N N . LEU B 1 24 ? -18.188 22.297 -4.684 1 92.81 24 LEU B N 1
ATOM 3712 C CA . LEU B 1 24 ? -17.891 21.047 -4.008 1 92.81 24 LEU B CA 1
ATOM 3713 C C . LEU B 1 24 ? -18.266 19.859 -4.895 1 92.81 24 LEU B C 1
ATOM 3715 O O . LEU B 1 24 ? -17.453 18.938 -5.062 1 92.81 24 LEU B O 1
ATOM 3719 N N . ASP B 1 25 ? -19.391 19.891 -5.539 1 94.19 25 ASP B N 1
ATOM 3720 C CA . ASP B 1 25 ? -19.859 18.812 -6.398 1 94.19 25 ASP B CA 1
ATOM 3721 C C . ASP B 1 25 ? -18.969 18.656 -7.633 1 94.19 25 ASP B C 1
ATOM 3723 O O . ASP B 1 25 ? -18.672 17.547 -8.062 1 94.19 25 ASP B O 1
ATOM 3727 N N . ASP B 1 26 ? -18.578 19.781 -8.164 1 94.88 26 ASP B N 1
ATOM 3728 C CA . ASP B 1 26 ? -17.672 19.75 -9.312 1 94.88 26 ASP B CA 1
ATOM 3729 C C . ASP B 1 26 ? -16.359 19.047 -8.969 1 94.88 26 ASP B C 1
ATOM 3731 O O . ASP B 1 26 ? -15.875 18.203 -9.734 1 94.88 26 ASP B O 1
ATOM 3735 N N . CYS B 1 27 ? -15.859 19.375 -7.793 1 96.44 27 CYS B N 1
ATOM 3736 C CA . CYS B 1 27 ? -14.586 18.797 -7.363 1 96.44 27 CYS B CA 1
ATOM 3737 C C . CYS B 1 27 ? -14.727 17.297 -7.117 1 96.44 27 CYS B C 1
ATOM 3739 O O . CYS B 1 27 ? -13.875 16.516 -7.535 1 96.44 27 CYS B O 1
ATOM 3741 N N . MET B 1 28 ? -15.789 16.906 -6.504 1 96.75 28 MET B N 1
ATOM 3742 C CA . MET B 1 28 ? -16.016 15.5 -6.238 1 96.75 28 MET B CA 1
ATOM 3743 C C . MET B 1 28 ? -16.188 14.719 -7.539 1 96.75 28 MET B C 1
ATOM 3745 O O . MET B 1 28 ? -15.602 13.648 -7.711 1 96.75 28 MET B O 1
ATOM 3749 N N . LYS B 1 29 ? -16.969 15.266 -8.492 1 96.44 29 LYS B N 1
ATOM 3750 C CA . LYS B 1 29 ? -17.203 14.609 -9.781 1 96.44 29 LYS B CA 1
ATOM 3751 C C . LYS B 1 29 ? -15.898 14.445 -10.555 1 96.44 29 LYS B C 1
ATOM 3753 O O . LYS B 1 29 ? -15.625 13.375 -11.102 1 96.44 29 LYS B O 1
ATOM 3758 N N . TYR B 1 30 ? -15.148 15.508 -10.57 1 96.56 30 TYR B N 1
ATOM 3759 C CA . TYR B 1 30 ? -13.859 15.469 -11.266 1 96.56 30 TYR B CA 1
ATOM 3760 C C . TYR B 1 30 ? -12.945 14.422 -10.641 1 96.56 30 TYR B C 1
ATOM 3762 O O . TYR B 1 30 ? -12.297 13.648 -11.359 1 96.56 30 TYR B O 1
ATOM 3770 N N . ALA B 1 31 ? -12.836 14.383 -9.289 1 97.12 31 ALA B N 1
ATOM 3771 C CA . ALA B 1 31 ? -11.945 13.477 -8.57 1 97.12 31 ALA B CA 1
ATOM 3772 C C . ALA B 1 31 ? -12.297 12.023 -8.859 1 97.12 31 ALA B C 1
ATOM 3774 O O . ALA B 1 31 ? -11.414 11.203 -9.109 1 97.12 31 ALA B O 1
ATOM 3775 N N . VAL B 1 32 ? -13.57 11.766 -8.852 1 97 32 VAL B N 1
ATOM 3776 C CA . VAL B 1 32 ? -14.023 10.398 -9.086 1 97 32 VAL B CA 1
ATOM 3777 C C . VAL B 1 32 ? -13.664 9.977 -10.508 1 97 32 VAL B C 1
ATOM 3779 O O . VAL B 1 32 ? -13.188 8.859 -10.734 1 97 32 VAL B O 1
ATOM 3782 N N . LYS B 1 33 ? -13.82 10.828 -11.438 1 95.25 33 LYS B N 1
ATOM 3783 C CA . LYS B 1 33 ? -13.562 10.531 -12.844 1 95.25 33 LYS B CA 1
ATOM 3784 C C . LYS B 1 33 ? -12.07 10.32 -13.102 1 95.25 33 LYS B C 1
ATOM 3786 O O . LYS B 1 33 ? -11.688 9.539 -13.969 1 95.25 33 LYS B O 1
ATOM 3791 N N . HIS B 1 34 ? -11.242 10.969 -12.281 1 94.69 34 HIS B N 1
ATOM 3792 C CA . HIS B 1 34 ? -9.812 10.961 -12.586 1 94.69 34 HIS B CA 1
ATOM 3793 C C . HIS B 1 34 ? -9.031 10.172 -11.531 1 94.69 34 HIS B C 1
ATOM 3795 O O . HIS B 1 34 ? -7.801 10.164 -11.547 1 94.69 34 HIS B O 1
ATOM 3801 N N . ALA B 1 35 ? -9.75 9.531 -10.617 1 95.31 35 ALA B N 1
ATOM 3802 C CA . ALA B 1 35 ? -9.102 8.797 -9.531 1 95.31 35 ALA B CA 1
ATOM 3803 C C . ALA B 1 35 ? -8.398 7.551 -10.062 1 95.31 35 ALA B C 1
ATOM 3805 O O . ALA B 1 35 ? -8.977 6.789 -10.836 1 95.31 35 ALA B O 1
ATOM 3806 N N . THR B 1 36 ? -7.191 7.375 -9.641 1 95.44 36 THR B N 1
ATOM 3807 C CA . THR B 1 36 ? -6.43 6.191 -10.031 1 95.44 36 THR B CA 1
ATOM 3808 C C . THR B 1 36 ? -7.102 4.922 -9.516 1 95.44 36 THR B C 1
ATOM 3810 O O . THR B 1 36 ? -7.062 3.881 -10.172 1 95.44 36 THR B O 1
ATOM 3813 N N . GLU B 1 37 ? -7.652 5.02 -8.32 1 96.06 37 GLU B N 1
ATOM 3814 C CA . GLU B 1 37 ? -8.352 3.877 -7.742 1 96.06 37 GLU B CA 1
ATOM 3815 C C . GLU B 1 37 ? -9.516 3.436 -8.625 1 96.06 37 GLU B C 1
ATOM 3817 O O . GLU B 1 37 ? -9.82 2.244 -8.719 1 96.06 37 GLU B O 1
ATOM 3822 N N . VAL B 1 38 ? -10.203 4.387 -9.203 1 96.38 38 VAL B N 1
ATOM 3823 C CA . VAL B 1 38 ? -11.297 4.07 -10.109 1 96.38 38 VAL B CA 1
ATOM 3824 C C . VAL B 1 38 ? -10.75 3.395 -11.367 1 96.38 38 VAL B C 1
ATOM 3826 O O . VAL B 1 38 ? -11.32 2.412 -11.852 1 96.38 38 VAL B O 1
ATOM 3829 N N . LYS B 1 39 ? -9.625 3.893 -11.891 1 95.88 39 LYS B N 1
ATOM 3830 C CA . LYS B 1 39 ? -8.984 3.27 -13.047 1 95.88 39 LYS B CA 1
ATOM 3831 C C . LYS B 1 39 ? -8.586 1.826 -12.742 1 95.88 39 LYS B C 1
ATOM 3833 O O . LYS B 1 39 ? -8.781 0.937 -13.57 1 95.88 39 LYS B O 1
ATOM 3838 N N . ARG B 1 40 ? -8.055 1.614 -11.586 1 97.12 40 ARG B N 1
ATOM 3839 C CA . ARG B 1 40 ? -7.703 0.264 -11.164 1 97.12 40 ARG B CA 1
ATOM 3840 C C . ARG B 1 40 ? -8.938 -0.629 -11.086 1 97.12 40 ARG B C 1
ATOM 3842 O O . ARG B 1 40 ? -8.898 -1.791 -11.5 1 97.12 40 ARG B O 1
ATOM 3849 N N . GLU B 1 41 ? -10.008 -0.062 -10.539 1 96.81 41 GLU B N 1
ATOM 3850 C CA . GLU B 1 41 ? -11.234 -0.85 -10.391 1 96.81 41 GLU B CA 1
ATOM 3851 C C . GLU B 1 41 ? -11.828 -1.201 -11.75 1 96.81 41 GLU B C 1
ATOM 3853 O O . GLU B 1 41 ? -12.422 -2.27 -11.914 1 96.81 41 GLU B O 1
ATOM 3858 N N . VAL B 1 42 ? -11.625 -0.375 -12.75 1 97.19 42 VAL B N 1
ATOM 3859 C CA . VAL B 1 42 ? -12.062 -0.69 -14.102 1 97.19 42 VAL B CA 1
ATOM 3860 C C . VAL B 1 42 ? -11.359 -1.955 -14.594 1 97.19 42 VAL B C 1
ATOM 3862 O O . VAL B 1 42 ? -11.992 -2.834 -15.18 1 97.19 42 VAL B O 1
ATOM 3865 N N . VAL B 1 43 ? -10.055 -2.064 -14.32 1 97.19 43 VAL B N 1
ATOM 3866 C CA . VAL B 1 43 ? -9.297 -3.254 -14.703 1 97.19 43 VAL B CA 1
ATOM 3867 C C . VAL B 1 43 ? -9.797 -4.461 -13.906 1 97.19 43 VAL B C 1
ATOM 3869 O O . VAL B 1 43 ? -9.961 -5.547 -14.461 1 97.19 43 VAL B O 1
ATOM 3872 N N . ASN B 1 44 ? -10.094 -4.254 -12.656 1 96.94 44 ASN B N 1
ATOM 3873 C CA . ASN B 1 44 ? -10.578 -5.34 -11.812 1 96.94 44 ASN B CA 1
ATOM 3874 C C . ASN B 1 44 ? -11.953 -5.832 -12.266 1 96.94 44 ASN B C 1
ATOM 3876 O O . ASN B 1 44 ? -12.242 -7.031 -12.203 1 96.94 44 ASN B O 1
ATOM 3880 N N . VAL B 1 45 ? -12.828 -4.879 -12.672 1 97.62 45 VAL B N 1
ATOM 3881 C CA . VAL B 1 45 ? -14.133 -5.246 -13.227 1 97.62 45 VAL B CA 1
ATOM 3882 C C . VAL B 1 45 ? -13.945 -6.133 -14.453 1 97.62 45 VAL B C 1
ATOM 3884 O O . VAL B 1 45 ? -14.617 -7.156 -14.594 1 97.62 45 VAL B O 1
ATOM 3887 N N . ARG B 1 46 ? -13.023 -5.793 -15.312 1 97.5 46 ARG B N 1
ATOM 3888 C CA . ARG B 1 46 ? -12.719 -6.605 -16.484 1 97.5 46 ARG B CA 1
ATOM 3889 C C . ARG B 1 46 ? -12.203 -7.98 -16.078 1 97.5 46 ARG B C 1
ATOM 3891 O O . ARG B 1 46 ? -12.602 -9 -16.641 1 97.5 46 ARG B O 1
ATOM 3898 N N . GLN B 1 47 ? -11.344 -8.016 -15.07 1 97.75 47 GLN B N 1
ATOM 3899 C CA . GLN B 1 47 ? -10.797 -9.273 -14.578 1 97.75 47 GLN B CA 1
ATOM 3900 C C . GLN B 1 47 ? -11.914 -10.18 -14.055 1 97.75 47 GLN B C 1
ATOM 3902 O O . GLN B 1 47 ? -11.938 -11.375 -14.359 1 97.75 47 GLN B O 1
ATOM 3907 N N . ARG B 1 48 ? -12.805 -9.625 -13.305 1 98 48 ARG B N 1
ATOM 3908 C CA . ARG B 1 48 ? -13.898 -10.422 -12.766 1 98 48 ARG B CA 1
ATOM 3909 C C . ARG B 1 48 ? -14.797 -10.945 -13.883 1 98 48 ARG B C 1
ATOM 3911 O O . ARG B 1 48 ? -15.281 -12.078 -13.812 1 98 48 ARG B O 1
ATOM 3918 N N . LYS B 1 49 ? -15.039 -10.133 -14.875 1 98 49 LYS B N 1
ATOM 3919 C CA . LYS B 1 49 ? -15.789 -10.586 -16.047 1 98 49 LYS B CA 1
ATOM 3920 C C . LYS B 1 49 ? -15.078 -11.734 -16.75 1 98 49 LYS B C 1
ATOM 3922 O O . LYS B 1 49 ? -15.703 -12.734 -17.109 1 98 49 LYS B O 1
ATOM 3927 N N . GLN B 1 50 ? -13.797 -11.594 -16.891 1 98 50 GLN B N 1
ATOM 3928 C CA . GLN B 1 50 ? -13 -12.633 -17.531 1 98 50 GLN B CA 1
ATOM 3929 C C . GLN B 1 50 ? -12.938 -13.891 -16.672 1 98 50 GLN B C 1
ATOM 3931 O O . GLN B 1 50 ? -12.898 -15.008 -17.188 1 98 50 GLN B O 1
ATOM 3936 N N . ASP B 1 51 ? -12.898 -13.711 -15.352 1 97.75 51 ASP B N 1
ATOM 3937 C CA . ASP B 1 51 ? -12.969 -14.852 -14.445 1 97.75 51 ASP B CA 1
ATOM 3938 C C . ASP B 1 51 ? -14.273 -15.625 -14.625 1 97.75 51 ASP B C 1
ATOM 3940 O O . ASP B 1 51 ? -14.273 -16.859 -14.594 1 97.75 51 ASP B O 1
ATOM 3944 N N . TYR B 1 52 ? -15.375 -14.961 -14.812 1 98.19 52 TYR B N 1
ATOM 3945 C CA . TYR B 1 52 ? -16.656 -15.594 -15.07 1 98.19 52 TYR B CA 1
ATOM 3946 C C . TYR B 1 52 ? -16.625 -16.359 -16.391 1 98.19 52 TYR B C 1
ATOM 3948 O O . TYR B 1 52 ? -17.078 -17.516 -16.453 1 98.19 52 TYR B O 1
ATOM 3956 N N . GLN B 1 53 ? -16.078 -15.781 -17.406 1 97.88 53 GLN B N 1
ATOM 3957 C CA . GLN B 1 53 ? -15.961 -16.453 -18.703 1 97.88 53 GLN B CA 1
ATOM 3958 C C . GLN B 1 53 ? -15.094 -17.703 -18.594 1 97.88 53 GLN B C 1
ATOM 3960 O O . GLN B 1 53 ? -15.383 -18.719 -19.219 1 97.88 53 GLN B O 1
ATOM 3965 N N . HIS B 1 54 ? -14.016 -17.594 -17.797 1 97.25 54 HIS B N 1
ATOM 3966 C CA . HIS B 1 54 ? -13.148 -18.734 -17.562 1 97.25 54 HIS B CA 1
ATOM 3967 C C . HIS B 1 54 ? -13.891 -19.859 -16.844 1 97.25 54 HIS B C 1
ATOM 3969 O O . HIS B 1 54 ? -13.711 -21.031 -17.156 1 97.25 54 HIS B O 1
ATOM 3975 N N . ALA B 1 55 ? -14.688 -19.438 -15.859 1 97.19 55 ALA B N 1
ATOM 3976 C CA . ALA B 1 55 ? -15.469 -20.422 -15.133 1 97.19 55 ALA B CA 1
ATOM 3977 C C . ALA B 1 55 ? -16.453 -21.125 -16.062 1 97.19 55 ALA B C 1
ATOM 3979 O O . ALA B 1 55 ? -16.672 -22.344 -15.945 1 97.19 55 ALA B O 1
ATOM 3980 N N . VAL B 1 56 ? -17.062 -20.438 -17.031 1 97.25 56 VAL B N 1
ATOM 3981 C CA . VAL B 1 56 ? -17.953 -21.031 -18.031 1 97.25 56 VAL B CA 1
ATOM 3982 C C . VAL B 1 56 ? -17.156 -21.984 -18.922 1 97.25 56 VAL B C 1
ATOM 3984 O O . VAL B 1 56 ? -17.625 -23.094 -19.219 1 97.25 56 VAL B O 1
ATOM 3987 N N . ALA B 1 57 ? -15.953 -21.578 -19.234 1 96.25 57 ALA B N 1
ATOM 3988 C CA . ALA B 1 57 ? -15.102 -22.391 -20.094 1 96.25 57 ALA B CA 1
ATOM 3989 C C . ALA B 1 57 ? -14.641 -23.656 -19.391 1 96.25 57 ALA B C 1
ATOM 3991 O O . ALA B 1 57 ? -14.18 -24.609 -20.016 1 96.25 57 ALA B O 1
ATOM 3992 N N . GLY B 1 58 ? -14.789 -23.688 -18.031 1 93.81 58 GLY B N 1
ATOM 3993 C CA . GLY B 1 58 ? -14.453 -24.859 -17.25 1 93.81 58 GLY B CA 1
ATOM 3994 C C . GLY B 1 58 ? -15.305 -26.062 -17.594 1 93.81 58 GLY B C 1
ATOM 3995 O O . GLY B 1 58 ? -14.953 -27.203 -17.266 1 93.81 58 GLY B O 1
ATOM 3996 N N . PHE B 1 59 ? -16.406 -25.844 -18.359 1 95.38 59 PHE B N 1
ATOM 3997 C CA . PHE B 1 59 ? -17.312 -26.922 -18.766 1 95.38 59 PHE B CA 1
ATOM 3998 C C . PHE B 1 59 ? -16.938 -27.438 -20.141 1 95.38 59 PHE B C 1
ATOM 4000 O O . PHE B 1 59 ? -17.531 -28.406 -20.625 1 95.38 59 PHE B O 1
ATOM 4007 N N . LEU B 1 60 ? -15.891 -26.875 -20.766 1 95.88 60 LEU B N 1
ATOM 4008 C CA . LEU B 1 60 ? -15.43 -27.312 -22.078 1 95.88 60 LEU B CA 1
ATOM 4009 C C . LEU B 1 60 ? -14.242 -28.266 -21.938 1 95.88 60 LEU B C 1
ATOM 4011 O O . LEU B 1 60 ? -13.508 -28.219 -20.953 1 95.88 60 LEU B O 1
ATOM 4015 N N . PRO B 1 61 ? -14.07 -29.219 -22.906 1 95.75 61 PRO B N 1
ATOM 4016 C CA . PRO B 1 61 ? -12.914 -30.109 -22.844 1 95.75 61 PRO B CA 1
ATOM 4017 C C . PRO B 1 61 ? -11.594 -29.391 -23.141 1 95.75 61 PRO B C 1
ATOM 4019 O O . PRO B 1 61 ? -11.586 -28.359 -23.797 1 95.75 61 PRO B O 1
ATOM 4022 N N . THR B 1 62 ? -10.562 -29.906 -22.656 1 95.44 62 THR B N 1
ATOM 4023 C CA . THR B 1 62 ? -9.219 -29.516 -23.062 1 95.44 62 THR B CA 1
ATOM 4024 C C . THR B 1 62 ? -8.734 -30.359 -24.234 1 95.44 62 THR B C 1
ATOM 4026 O O . THR B 1 62 ? -8.992 -31.562 -24.281 1 95.44 62 THR B O 1
ATOM 4029 N N . VAL B 1 63 ? -8.039 -29.688 -25.203 1 96.38 63 VAL B N 1
ATOM 4030 C CA . VAL B 1 63 ? -7.543 -30.391 -26.375 1 96.38 63 VAL B CA 1
ATOM 4031 C C . VAL B 1 63 ? -6.043 -30.156 -26.531 1 96.38 63 VAL B C 1
ATOM 4033 O O . VAL B 1 63 ? -5.574 -29.016 -26.422 1 96.38 63 VAL B O 1
ATOM 4036 N N . SER B 1 64 ? -5.359 -31.25 -26.703 1 95.5 64 SER B N 1
ATOM 4037 C CA . SER B 1 64 ? -3.918 -31.156 -26.922 1 95.5 64 SER B CA 1
ATOM 4038 C C . SER B 1 64 ? -3.451 -32.125 -28 1 95.5 64 SER B C 1
ATOM 4040 O O . SER B 1 64 ? -4.094 -33.156 -28.234 1 95.5 64 SER B O 1
ATOM 4042 N N . GLY B 1 65 ? -2.398 -31.766 -28.688 1 95.56 65 GLY B N 1
ATOM 4043 C CA . GLY B 1 65 ? -1.724 -32.594 -29.656 1 95.56 65 GLY B CA 1
ATOM 4044 C C . GLY B 1 65 ? -0.254 -32.812 -29.344 1 95.56 65 GLY B C 1
ATOM 4045 O O . GLY B 1 65 ? 0.35 -32.031 -28.609 1 95.56 65 GLY B O 1
ATOM 4046 N N . GLY B 1 66 ? 0.224 -33.906 -29.844 1 95.44 66 GLY B N 1
ATOM 4047 C CA . GLY B 1 66 ? 1.63 -34.188 -29.609 1 95.44 66 GLY B CA 1
ATOM 4048 C C . GLY B 1 66 ? 2.27 -35.031 -30.719 1 95.44 66 GLY B C 1
ATOM 4049 O O . GLY B 1 66 ? 1.587 -35.781 -31.391 1 95.44 66 GLY B O 1
ATOM 4050 N N . VAL B 1 67 ? 3.568 -34.75 -30.953 1 95.25 67 VAL B N 1
ATOM 4051 C CA . VAL B 1 67 ? 4.414 -35.531 -31.859 1 95.25 67 VAL B CA 1
ATOM 4052 C C . VAL B 1 67 ? 5.699 -35.938 -31.141 1 95.25 67 VAL B C 1
ATOM 4054 O O . VAL B 1 67 ? 6.297 -35.125 -30.422 1 95.25 67 VAL B O 1
ATOM 4057 N N . GLN B 1 68 ? 6.031 -37.188 -31.203 1 95.69 68 GLN B N 1
ATOM 4058 C CA . GLN B 1 68 ? 7.262 -37.656 -30.594 1 95.69 68 GLN B CA 1
ATOM 4059 C C . GLN B 1 68 ? 8.078 -38.5 -31.578 1 95.69 68 GLN B C 1
ATOM 4061 O O . GLN B 1 68 ? 7.547 -39.406 -32.25 1 95.69 68 GLN B O 1
ATOM 4066 N N . GLY B 1 69 ? 9.344 -38.125 -31.75 1 94.56 69 GLY B N 1
ATOM 4067 C CA . GLY B 1 69 ? 10.32 -38.938 -32.469 1 94.56 69 GLY B CA 1
ATOM 4068 C C . GLY B 1 69 ? 11.398 -39.531 -31.562 1 94.56 69 GLY B C 1
ATOM 4069 O O . GLY B 1 69 ? 11.992 -38.781 -30.766 1 94.56 69 GLY B O 1
ATOM 4070 N N . GLN B 1 70 ? 11.539 -40.812 -31.625 1 93.81 70 GLN B N 1
ATOM 4071 C CA . GLN B 1 70 ? 12.492 -41.469 -30.734 1 93.81 70 GLN B CA 1
ATOM 4072 C C . GLN B 1 70 ? 13.453 -42.344 -31.516 1 93.81 70 GLN B C 1
ATOM 4074 O O . GLN B 1 70 ? 13.031 -43.125 -32.375 1 93.81 70 GLN B O 1
ATOM 4079 N N . TYR B 1 71 ? 14.672 -42.125 -31.281 1 93.25 71 TYR B N 1
ATOM 4080 C CA . TYR B 1 71 ? 15.75 -42.969 -31.766 1 93.25 71 TYR B CA 1
ATOM 4081 C C . TYR B 1 71 ? 16.328 -43.844 -30.656 1 93.25 71 TYR B C 1
ATOM 4083 O O . TYR B 1 71 ? 16.766 -43.312 -29.625 1 93.25 71 TYR B O 1
ATOM 4091 N N . ALA B 1 72 ? 16.266 -45.156 -30.812 1 92.44 72 ALA B N 1
ATOM 4092 C CA . ALA B 1 72 ? 16.734 -46.031 -29.766 1 92.44 72 ALA B CA 1
ATOM 4093 C C . ALA B 1 72 ? 17.719 -47.062 -30.312 1 92.44 72 ALA B C 1
ATOM 4095 O O . ALA B 1 72 ? 17.578 -47.531 -31.438 1 92.44 72 ALA B O 1
ATOM 4096 N N . TRP B 1 73 ? 18.703 -47.406 -29.5 1 91.25 73 TRP B N 1
ATOM 4097 C CA . TRP B 1 73 ? 19.672 -48.438 -29.891 1 91.25 73 TRP B CA 1
ATOM 4098 C C . TRP B 1 73 ? 20.062 -49.281 -28.688 1 91.25 73 TRP B C 1
ATOM 4100 O O . TRP B 1 73 ? 19.859 -48.875 -27.531 1 91.25 73 TRP B O 1
ATOM 4110 N N . GLY B 1 74 ? 20.516 -50.406 -28.891 1 89.12 74 GLY B N 1
ATOM 4111 C CA . GLY B 1 74 ? 20.734 -51.438 -27.859 1 89.12 74 GLY B CA 1
ATOM 4112 C C . GLY B 1 74 ? 19.547 -52.375 -27.688 1 89.12 74 GLY B C 1
ATOM 4113 O O . GLY B 1 74 ? 18.875 -52.688 -28.656 1 89.12 74 GLY B O 1
ATOM 4114 N N . ARG B 1 75 ? 19.375 -52.875 -26.453 1 85.31 75 ARG B N 1
ATOM 4115 C CA . ARG B 1 75 ? 18.234 -53.75 -26.188 1 85.31 75 ARG B CA 1
ATOM 4116 C C . ARG B 1 75 ? 16.938 -52.969 -26.062 1 85.31 75 ARG B C 1
ATOM 4118 O O . ARG B 1 75 ? 16.812 -52.094 -25.188 1 85.31 75 ARG B O 1
ATOM 4125 N N . ASN B 1 76 ? 16.125 -53.25 -26.984 1 82 76 ASN B N 1
ATOM 4126 C CA . ASN B 1 76 ? 14.836 -52.562 -26.969 1 82 76 ASN B CA 1
ATOM 4127 C C . ASN B 1 76 ? 13.727 -53.438 -27.547 1 82 76 ASN B C 1
ATOM 4129 O O . ASN B 1 76 ? 13.992 -54.5 -28.109 1 82 76 ASN B O 1
ATOM 4133 N N . ILE B 1 77 ? 12.547 -53.062 -27.25 1 74.25 77 ILE B N 1
ATOM 4134 C CA . ILE B 1 77 ? 11.406 -53.844 -27.719 1 74.25 77 ILE B CA 1
ATOM 4135 C C . ILE B 1 77 ? 11.133 -53.531 -29.188 1 74.25 77 ILE B C 1
ATOM 4137 O O . ILE B 1 77 ? 11.047 -52.344 -29.578 1 74.25 77 ILE B O 1
ATOM 4141 N N . ASP B 1 78 ? 11.086 -54.562 -29.938 1 66.75 78 ASP B N 1
ATOM 4142 C CA . ASP B 1 78 ? 10.578 -54.406 -31.312 1 66.75 78 ASP B CA 1
ATOM 4143 C C . ASP B 1 78 ? 9.062 -54.219 -31.312 1 66.75 78 ASP B C 1
ATOM 4145 O O . ASP B 1 78 ? 8.32 -55.125 -30.922 1 66.75 78 ASP B O 1
ATOM 4149 N N . PRO B 1 79 ? 8.672 -53.094 -31.656 1 67.81 79 PRO B N 1
ATOM 4150 C CA . PRO B 1 79 ? 7.23 -52.844 -31.562 1 67.81 79 PRO B CA 1
ATOM 4151 C C . PRO B 1 79 ? 6.414 -53.75 -32.469 1 67.81 79 PRO B C 1
ATOM 4153 O O . PRO B 1 79 ? 5.207 -53.906 -32.281 1 67.81 79 PRO B O 1
ATOM 4156 N N . GLU B 1 80 ? 7.027 -54.344 -33.531 1 61.75 80 GLU B N 1
ATOM 4157 C CA . GLU B 1 80 ? 6.32 -55.25 -34.438 1 61.75 80 GLU B CA 1
ATOM 4158 C C . GLU B 1 80 ? 6.109 -56.625 -33.844 1 61.75 80 GLU B C 1
ATOM 4160 O O . GLU B 1 80 ? 5.023 -57.188 -33.969 1 61.75 80 GLU B O 1
ATOM 4165 N N . THR B 1 81 ? 7.133 -57.094 -33.312 1 64 81 THR B N 1
ATOM 4166 C CA . THR B 1 81 ? 7.062 -58.469 -32.781 1 64 81 THR B CA 1
ATOM 4167 C C . THR B 1 81 ? 6.844 -58.469 -31.281 1 64 81 THR B C 1
ATOM 4169 O O . THR B 1 81 ? 6.504 -59.5 -30.703 1 64 81 THR B O 1
ATOM 4172 N N . ASN B 1 82 ? 7 -57.312 -30.672 1 71.62 82 ASN B N 1
ATOM 4173 C CA . ASN B 1 82 ? 6.887 -57.125 -29.219 1 71.62 82 ASN B CA 1
ATOM 4174 C C . ASN B 1 82 ? 7.902 -58 -28.469 1 71.62 82 ASN B C 1
ATOM 4176 O O . ASN B 1 82 ? 7.578 -58.594 -27.438 1 71.62 82 ASN B O 1
ATOM 4180 N N . THR B 1 83 ? 9.047 -58.188 -29.141 1 70.69 83 THR B N 1
ATOM 4181 C CA . THR B 1 83 ? 10.117 -58.938 -28.516 1 70.69 83 THR B CA 1
ATOM 4182 C C . THR B 1 83 ? 11.367 -58.094 -28.344 1 70.69 83 THR B C 1
ATOM 4184 O O . THR B 1 83 ? 11.578 -57.125 -29.094 1 70.69 83 THR B O 1
ATOM 4187 N N . TYR B 1 84 ? 12.172 -58.375 -27.312 1 76.12 84 TYR B N 1
ATOM 4188 C CA . TYR B 1 84 ? 13.414 -57.656 -27.062 1 76.12 84 TYR B CA 1
ATOM 4189 C C . TYR B 1 84 ? 14.508 -58.094 -28.031 1 76.12 84 TYR B C 1
ATOM 4191 O O . TYR B 1 84 ? 14.719 -59.312 -28.219 1 76.12 84 TYR B O 1
ATOM 4199 N N . ASN B 1 85 ? 15.023 -57.125 -28.75 1 76.94 85 ASN B N 1
ATOM 4200 C CA . ASN B 1 85 ? 16.172 -57.375 -29.609 1 76.94 85 ASN B CA 1
ATOM 4201 C C . ASN B 1 85 ? 17.203 -56.25 -29.516 1 76.94 85 ASN B C 1
ATOM 4203 O O . ASN B 1 85 ? 16.906 -55.156 -29.031 1 76.94 85 ASN B O 1
ATOM 4207 N N . ASN B 1 86 ? 18.422 -56.594 -29.844 1 82.88 86 ASN B N 1
ATOM 4208 C CA . ASN B 1 86 ? 19.453 -55.562 -29.953 1 82.88 86 ASN B CA 1
ATOM 4209 C C . ASN B 1 86 ? 19.453 -54.906 -31.344 1 82.88 86 ASN B C 1
ATOM 4211 O O . ASN B 1 86 ? 20.078 -55.438 -32.281 1 82.88 86 ASN B O 1
ATOM 4215 N N . VAL B 1 87 ? 18.688 -53.875 -31.5 1 83.38 87 VAL B N 1
ATOM 4216 C CA . VAL B 1 87 ? 18.531 -53.219 -32.812 1 83.38 87 VAL B CA 1
ATOM 4217 C C . VAL B 1 87 ? 18.484 -51.688 -32.625 1 83.38 87 VAL B C 1
ATOM 4219 O O . VAL B 1 87 ? 18.297 -51.219 -31.516 1 83.38 87 VAL B O 1
ATOM 4222 N N . THR B 1 88 ? 18.734 -50.969 -33.75 1 88.06 88 THR B N 1
ATOM 4223 C CA . THR B 1 88 ? 18.484 -49.531 -33.812 1 88.06 88 THR B CA 1
ATOM 4224 C C . THR B 1 88 ? 17.141 -49.25 -34.469 1 88.06 88 THR B C 1
ATOM 4226 O O . THR B 1 88 ? 16.875 -49.75 -35.562 1 88.06 88 THR B O 1
ATOM 4229 N N . THR B 1 89 ? 16.359 -48.562 -33.75 1 87.75 89 THR B N 1
ATOM 4230 C CA . THR B 1 89 ? 15.008 -48.344 -34.25 1 87.75 89 THR B CA 1
ATOM 4231 C C . THR B 1 89 ? 14.672 -46.844 -34.25 1 87.75 89 THR B C 1
ATOM 4233 O O . THR B 1 89 ? 15.266 -46.094 -33.469 1 87.75 89 THR B O 1
ATOM 4236 N N . PHE B 1 90 ? 13.781 -46.438 -35.188 1 91.25 90 PHE B N 1
ATOM 4237 C CA . PHE B 1 90 ? 13.148 -45.125 -35.188 1 91.25 90 PHE B CA 1
ATOM 4238 C C . PHE B 1 90 ? 11.633 -45.25 -35.031 1 91.25 90 PHE B C 1
ATOM 4240 O O . PHE B 1 90 ? 11 -45.969 -35.812 1 91.25 90 PHE B O 1
ATOM 4247 N N . ASN B 1 91 ? 11.188 -44.656 -34.031 1 90.5 91 ASN B N 1
ATOM 4248 C CA . ASN B 1 91 ? 9.742 -44.625 -33.781 1 90.5 91 ASN B CA 1
ATOM 4249 C C . ASN B 1 91 ? 9.211 -43.188 -33.781 1 90.5 91 ASN B C 1
ATOM 4251 O O . ASN B 1 91 ? 9.828 -42.281 -33.219 1 90.5 91 ASN B O 1
ATOM 4255 N N . ASN B 1 92 ? 8.102 -42.938 -34.5 1 93.44 92 ASN B N 1
ATOM 4256 C CA . ASN B 1 92 ? 7.406 -41.656 -34.562 1 93.44 92 ASN B CA 1
ATOM 4257 C C . ASN B 1 92 ? 5.938 -41.812 -34.156 1 93.44 92 ASN B C 1
ATOM 4259 O O . ASN B 1 92 ? 5.219 -42.656 -34.719 1 93.44 92 ASN B O 1
ATOM 4263 N N . TYR B 1 93 ? 5.59 -41.031 -33.156 1 94.19 93 TYR B N 1
ATOM 4264 C CA . TYR B 1 93 ? 4.234 -41.125 -32.625 1 94.19 93 TYR B CA 1
ATOM 4265 C C . TYR B 1 93 ? 3.488 -39.781 -32.812 1 94.19 93 TYR B C 1
ATOM 4267 O O . TYR B 1 93 ? 4.047 -38.719 -32.562 1 94.19 93 TYR B O 1
ATOM 4275 N N . TYR B 1 94 ? 2.238 -39.844 -33.344 1 95.75 94 TYR B N 1
ATOM 4276 C CA . TYR B 1 94 ? 1.312 -38.719 -33.438 1 95.75 94 TYR B CA 1
ATOM 4277 C C . TYR B 1 94 ? 0.072 -38.969 -32.562 1 95.75 94 TYR B C 1
ATOM 4279 O O . TYR B 1 94 ? -0.485 -40.062 -32.594 1 95.75 94 TYR B O 1
ATOM 4287 N N . GLN B 1 95 ? -0.298 -37.906 -31.891 1 96.94 95 GLN B N 1
ATOM 4288 C CA . GLN B 1 95 ? -1.469 -38.094 -31.047 1 96.94 95 GLN B CA 1
ATOM 4289 C C . GLN B 1 95 ? -2.266 -36.812 -30.891 1 96.94 95 GLN B C 1
ATOM 4291 O O . GLN B 1 95 ? -1.688 -35.719 -30.812 1 96.94 95 GLN B O 1
ATOM 4296 N N . LEU B 1 96 ? -3.605 -36.875 -30.906 1 96.38 96 LEU B N 1
ATOM 4297 C CA . LEU B 1 96 ? -4.574 -35.875 -30.531 1 96.38 96 LEU B CA 1
ATOM 4298 C C . LEU B 1 96 ? -5.465 -36.344 -29.391 1 96.38 96 LEU B C 1
ATOM 4300 O O . LEU B 1 96 ? -5.984 -37.469 -29.438 1 96.38 96 LEU B O 1
ATOM 4304 N N . TYR B 1 97 ? -5.566 -35.5 -28.344 1 96.25 97 TYR B N 1
ATOM 4305 C CA . TYR B 1 97 ? -6.262 -35.938 -27.141 1 96.25 97 TYR B CA 1
ATOM 4306 C C . TYR B 1 97 ? -7.18 -34.844 -26.609 1 96.25 97 TYR B C 1
ATOM 4308 O O . TYR B 1 97 ? -6.824 -33.656 -26.625 1 96.25 97 TYR B O 1
ATOM 4316 N N . ALA B 1 98 ? -8.438 -35.219 -26.266 1 96.62 98 ALA B N 1
ATOM 4317 C CA . ALA B 1 98 ? -9.391 -34.344 -25.609 1 96.62 98 ALA B CA 1
ATOM 4318 C C . ALA B 1 98 ? -9.891 -34.938 -24.297 1 96.62 98 ALA B C 1
ATOM 4320 O O . ALA B 1 98 ? -10.047 -36.156 -24.188 1 96.62 98 ALA B O 1
ATOM 4321 N N . GLU B 1 99 ? -10.062 -34 -23.344 1 96.94 99 GLU B N 1
ATOM 4322 C CA . GLU B 1 99 ? -10.539 -34.438 -22.031 1 96.94 99 GLU B CA 1
ATOM 4323 C C . GLU B 1 99 ? -11.625 -33.531 -21.516 1 96.94 99 GLU B C 1
ATOM 4325 O O . GLU B 1 99 ? -11.5 -32.312 -21.578 1 96.94 99 GLU B O 1
ATOM 4330 N N . LEU B 1 100 ? -12.734 -34.156 -21 1 96.5 100 LEU B N 1
ATOM 4331 C CA . LEU B 1 100 ? -13.883 -33.406 -20.469 1 96.5 100 LEU B CA 1
ATOM 4332 C C . LEU B 1 100 ? -14.18 -33.844 -19.047 1 96.5 100 LEU B C 1
ATOM 4334 O O . LEU B 1 100 ? -14.258 -35.031 -18.75 1 96.5 100 LEU B O 1
ATOM 4338 N N . ASN B 1 101 ? -14.281 -32.844 -18.203 1 94.62 101 ASN B N 1
ATOM 4339 C CA . ASN B 1 101 ? -14.742 -33.094 -16.844 1 94.62 101 ASN B CA 1
ATOM 4340 C C . ASN B 1 101 ? -16.25 -33.344 -16.812 1 94.62 101 ASN B C 1
ATOM 4342 O O . ASN B 1 101 ? -17.031 -32.438 -17.078 1 94.62 101 ASN B O 1
ATOM 4346 N N . VAL B 1 102 ? -16.672 -34.5 -16.375 1 96.56 102 VAL B N 1
ATOM 4347 C CA . VAL B 1 102 ? -18.094 -34.812 -16.359 1 96.56 102 VAL B CA 1
ATOM 4348 C C . VAL B 1 102 ? -18.688 -34.531 -14.984 1 96.56 102 VAL B C 1
ATOM 4350 O O . VAL B 1 102 ? -19.766 -33.969 -14.883 1 96.56 102 VAL B O 1
ATOM 4353 N N . PHE B 1 103 ? -17.984 -35 -14.016 1 97.25 103 PHE B N 1
ATOM 4354 C CA . PHE B 1 103 ? -18.422 -34.781 -12.641 1 97.25 103 PHE B CA 1
ATOM 4355 C C . PHE B 1 103 ? -17.219 -34.625 -11.719 1 97.25 103 PHE B C 1
ATOM 4357 O O . PHE B 1 103 ? -16.25 -35.375 -11.805 1 97.25 103 PHE B O 1
ATOM 4364 N N . ASP B 1 104 ? -17.297 -33.562 -10.867 1 96.38 104 ASP B N 1
ATOM 4365 C CA . ASP B 1 104 ? -16.172 -33.312 -9.969 1 96.38 104 ASP B CA 1
ATOM 4366 C C . ASP B 1 104 ? -16.672 -32.875 -8.586 1 96.38 104 ASP B C 1
ATOM 4368 O O . ASP B 1 104 ? -16.109 -31.969 -7.969 1 96.38 104 ASP B O 1
ATOM 4372 N N . GLY B 1 105 ? -17.75 -33.469 -8.102 1 96.38 105 GLY B N 1
ATOM 4373 C CA . GLY B 1 105 ? -18.312 -33.125 -6.801 1 96.38 105 GLY B CA 1
ATOM 4374 C C . GLY B 1 105 ? -18.891 -31.75 -6.75 1 96.38 105 GLY B C 1
ATOM 4375 O O . GLY B 1 105 ? -18.781 -31.047 -5.738 1 96.38 105 GLY B O 1
ATOM 4376 N N . PHE B 1 106 ? -19.281 -31.219 -7.816 1 96.94 106 PHE B N 1
ATOM 4377 C CA . PHE B 1 106 ? -19.938 -29.922 -7.988 1 96.94 106 PHE B CA 1
ATOM 4378 C C . PHE B 1 106 ? -18.953 -28.781 -7.844 1 96.94 106 PHE B C 1
ATOM 4380 O O . PHE B 1 106 ? -19.344 -27.625 -7.625 1 96.94 106 PHE B O 1
ATOM 4387 N N . ALA B 1 107 ? -17.672 -29.062 -7.887 1 96.12 107 ALA B N 1
ATOM 4388 C CA . ALA B 1 107 ? -16.641 -28.016 -7.758 1 96.12 107 ALA B CA 1
ATOM 4389 C C . ALA B 1 107 ? -16.734 -27.016 -8.898 1 96.12 107 ALA B C 1
ATOM 4391 O O . ALA B 1 107 ? -16.719 -25.797 -8.672 1 96.12 107 ALA B O 1
ATOM 4392 N N . THR B 1 108 ? -16.891 -27.5 -10.117 1 96.38 108 THR B N 1
ATOM 4393 C CA . THR B 1 108 ? -16.938 -26.625 -11.297 1 96.38 108 THR B CA 1
ATOM 4394 C C . THR B 1 108 ? -18.188 -25.766 -11.281 1 96.38 108 THR B C 1
ATOM 4396 O O . THR B 1 108 ? -18.125 -24.562 -11.57 1 96.38 108 THR B O 1
ATOM 4399 N N . ILE B 1 109 ? -19.328 -26.297 -10.93 1 97.56 109 ILE B N 1
ATOM 4400 C CA . ILE B 1 109 ? -20.578 -25.547 -10.898 1 97.56 109 ILE B CA 1
ATOM 4401 C C . ILE B 1 109 ? -20.5 -24.484 -9.797 1 97.56 109 ILE B C 1
ATOM 4403 O O . ILE B 1 109 ? -20.953 -23.359 -9.984 1 97.56 109 ILE B O 1
ATOM 4407 N N . ASN B 1 110 ? -19.984 -24.875 -8.633 1 98.12 110 ASN B N 1
ATOM 4408 C CA . ASN B 1 110 ? -19.859 -23.906 -7.543 1 98.12 110 ASN B CA 1
ATOM 4409 C C . ASN B 1 110 ? -18.844 -22.812 -7.887 1 98.12 110 ASN B C 1
ATOM 4411 O O . ASN B 1 110 ? -19.016 -21.672 -7.484 1 98.12 110 ASN B O 1
ATOM 4415 N N . ALA B 1 111 ? -17.781 -23.172 -8.57 1 97.44 111 ALA B N 1
ATOM 4416 C CA . ALA B 1 111 ? -16.828 -22.172 -9.062 1 97.44 111 ALA B CA 1
ATOM 4417 C C . ALA B 1 111 ? -17.516 -21.172 -9.992 1 97.44 111 ALA B C 1
ATOM 4419 O O . ALA B 1 111 ? -17.219 -19.984 -9.961 1 97.44 111 ALA B O 1
ATOM 4420 N N . LEU B 1 112 ? -18.391 -21.656 -10.867 1 98.25 112 LEU B N 1
ATOM 4421 C CA . LEU B 1 112 ? -19.156 -20.797 -11.758 1 98.25 112 LEU B CA 1
ATOM 4422 C C . LEU B 1 112 ? -20.047 -19.844 -10.961 1 98.25 112 LEU B C 1
ATOM 4424 O O . LEU B 1 112 ? -20.094 -18.656 -11.242 1 98.25 112 LEU B O 1
ATOM 4428 N N . LYS B 1 113 ? -20.734 -20.422 -9.992 1 98.5 113 LYS B N 1
ATOM 4429 C CA . LYS B 1 113 ? -21.594 -19.594 -9.156 1 98.5 113 LYS B CA 1
ATOM 4430 C C . LYS B 1 113 ? -20.781 -18.531 -8.422 1 98.5 113 LYS B C 1
ATOM 4432 O O . LYS B 1 113 ? -21.219 -17.375 -8.312 1 98.5 113 LYS B O 1
ATOM 4437 N N . GLN B 1 114 ? -19.625 -18.875 -7.918 1 98.19 114 GLN B N 1
ATOM 4438 C CA . GLN B 1 114 ? -18.734 -17.953 -7.242 1 98.19 114 GLN B CA 1
ATOM 4439 C C . GLN B 1 114 ? -18.297 -16.828 -8.188 1 98.19 114 GLN B C 1
ATOM 4441 O O . GLN B 1 114 ? -18.281 -15.656 -7.801 1 98.19 114 GLN B O 1
ATOM 4446 N N . ALA B 1 115 ? -17.875 -17.203 -9.367 1 98.25 115 ALA B N 1
ATOM 4447 C CA . ALA B 1 115 ? -17.422 -16.219 -10.359 1 98.25 115 ALA B CA 1
ATOM 4448 C C . ALA B 1 115 ? -18.562 -15.273 -10.742 1 98.25 115 ALA B C 1
ATOM 4450 O O . ALA B 1 115 ? -18.344 -14.078 -10.961 1 98.25 115 ALA B O 1
ATOM 4451 N N . LYS B 1 116 ? -19.781 -15.82 -10.891 1 98.44 116 LYS B N 1
ATOM 4452 C CA . LYS B 1 116 ? -20.953 -14.992 -11.18 1 98.44 116 LYS B CA 1
ATOM 4453 C C . LYS B 1 116 ? -21.188 -13.977 -10.062 1 98.44 116 LYS B C 1
ATOM 4455 O O . LYS B 1 116 ? -21.438 -12.805 -10.328 1 98.44 116 LYS B O 1
ATOM 4460 N N . LEU B 1 117 ? -21.125 -14.469 -8.844 1 98.31 117 LEU B N 1
ATOM 4461 C CA . LEU B 1 117 ? -21.234 -13.602 -7.684 1 98.31 117 LEU B CA 1
ATOM 4462 C C . LEU B 1 117 ? -20.219 -12.469 -7.742 1 98.31 117 LEU B C 1
ATOM 4464 O O . LEU B 1 117 ? -20.562 -11.305 -7.484 1 98.31 117 LEU B O 1
ATOM 4468 N N . SER B 1 118 ? -18.984 -12.766 -8.047 1 98.06 118 SER B N 1
ATOM 4469 C CA . SER B 1 118 ? -17.906 -11.789 -8.141 1 98.06 118 SER B CA 1
ATOM 4470 C C . SER B 1 118 ? -18.188 -10.766 -9.242 1 98.06 118 SER B C 1
ATOM 4472 O O . SER B 1 118 ? -17.953 -9.57 -9.062 1 98.06 118 SER B O 1
ATOM 4474 N N . ARG B 1 119 ? -18.625 -11.234 -10.398 1 97.75 119 ARG B N 1
ATOM 4475 C CA . ARG B 1 119 ? -18.984 -10.336 -11.492 1 97.75 119 ARG B CA 1
ATOM 4476 C C . ARG B 1 119 ? -20.078 -9.367 -11.07 1 97.75 119 ARG B C 1
ATOM 4478 O O . ARG B 1 119 ? -19.984 -8.164 -11.32 1 97.75 119 ARG B O 1
ATOM 4485 N N . ASP B 1 120 ? -21.062 -9.891 -10.375 1 97.44 120 ASP B N 1
ATOM 4486 C CA . ASP B 1 120 ? -22.188 -9.07 -9.945 1 97.44 120 ASP B CA 1
ATOM 4487 C C . ASP B 1 120 ? -21.766 -8.078 -8.867 1 97.44 120 ASP B C 1
ATOM 4489 O O . ASP B 1 120 ? -22.344 -6.992 -8.75 1 97.44 120 ASP B O 1
ATOM 4493 N N . TYR B 1 121 ? -20.75 -8.422 -8.078 1 97.56 121 TYR B N 1
ATOM 4494 C CA . TYR B 1 121 ? -20.203 -7.586 -7.012 1 97.56 121 TYR B CA 1
ATOM 4495 C C . TYR B 1 121 ? -19.484 -6.367 -7.574 1 97.56 121 TYR B C 1
ATOM 4497 O O . TYR B 1 121 ? -19.266 -5.383 -6.867 1 97.56 121 TYR B O 1
ATOM 4505 N N . SER B 1 122 ? -19.141 -6.355 -8.859 1 97.81 122 SER B N 1
ATOM 4506 C CA . SER B 1 122 ? -18.297 -5.332 -9.484 1 97.81 122 SER B CA 1
ATOM 4507 C C . SER B 1 122 ? -18.938 -3.951 -9.359 1 97.81 122 SER B C 1
ATOM 4509 O O . SER B 1 122 ? -18.25 -2.961 -9.117 1 97.81 122 SER B O 1
ATOM 4511 N N . ALA B 1 123 ? -20.25 -3.945 -9.492 1 96.44 123 ALA B N 1
ATOM 4512 C CA . ALA B 1 123 ? -20.938 -2.662 -9.398 1 96.44 123 ALA B CA 1
ATOM 4513 C C . ALA B 1 123 ? -20.812 -2.07 -8 1 96.44 123 ALA B C 1
ATOM 4515 O O . ALA B 1 123 ? -20.562 -0.874 -7.844 1 96.44 123 ALA B O 1
ATOM 4516 N N . THR B 1 124 ? -21 -2.922 -6.996 1 97 124 THR B N 1
ATOM 4517 C CA . THR B 1 124 ? -20.844 -2.5 -5.609 1 97 124 THR B CA 1
ATOM 4518 C C . THR B 1 124 ? -19.422 -2.051 -5.328 1 97 124 THR B C 1
ATOM 4520 O O . THR B 1 124 ? -19.203 -1.029 -4.672 1 97 124 THR B O 1
ATOM 4523 N N . ALA B 1 125 ? -18.438 -2.77 -5.805 1 97.25 125 ALA B N 1
ATOM 4524 C CA . ALA B 1 125 ? -17.031 -2.43 -5.613 1 97.25 125 ALA B CA 1
ATOM 4525 C C . ALA B 1 125 ? -16.703 -1.067 -6.219 1 97.25 125 ALA B C 1
ATOM 4527 O O . ALA B 1 125 ? -16.016 -0.254 -5.598 1 97.25 125 ALA B O 1
ATOM 4528 N N . MET B 1 126 ? -17.203 -0.837 -7.402 1 96.94 126 MET B N 1
ATOM 4529 C CA . MET B 1 126 ? -17 0.44 -8.078 1 96.94 126 MET B CA 1
ATOM 4530 C C . MET B 1 126 ? -17.625 1.584 -7.285 1 96.94 126 MET B C 1
ATOM 4532 O O . MET B 1 126 ? -16.984 2.617 -7.078 1 96.94 126 MET B O 1
ATOM 4536 N N . ARG B 1 127 ? -18.844 1.381 -6.848 1 95.75 127 ARG B N 1
ATOM 4537 C CA . ARG B 1 127 ? -19.516 2.398 -6.059 1 95.75 127 ARG B CA 1
ATOM 4538 C C . ARG B 1 127 ? -18.75 2.721 -4.785 1 95.75 127 ARG B C 1
ATOM 4540 O O . ARG B 1 127 ? -18.625 3.889 -4.406 1 95.75 127 ARG B O 1
ATOM 4547 N N . LYS B 1 128 ? -18.266 1.747 -4.102 1 96.12 128 LYS B N 1
ATOM 4548 C CA . LYS B 1 128 ? -17.5 1.935 -2.869 1 96.12 128 LYS B CA 1
ATOM 4549 C C . LYS B 1 128 ? -16.281 2.824 -3.104 1 96.12 128 LYS B C 1
ATOM 4551 O O . LYS B 1 128 ? -16.047 3.773 -2.352 1 96.12 128 LYS B O 1
ATOM 4556 N N . ILE B 1 129 ? -15.523 2.553 -4.16 1 96.81 129 ILE B N 1
ATOM 4557 C CA . ILE B 1 129 ? -14.312 3.297 -4.48 1 96.81 129 ILE B CA 1
ATOM 4558 C C . ILE B 1 129 ? -14.664 4.742 -4.812 1 96.81 129 ILE B C 1
ATOM 4560 O O . ILE B 1 129 ? -13.977 5.672 -4.379 1 96.81 129 ILE B O 1
ATOM 4564 N N . GLN B 1 130 ? -15.727 4.902 -5.535 1 96.44 130 GLN B N 1
ATOM 4565 C CA . GLN B 1 130 ? -16.172 6.238 -5.914 1 96.44 130 GLN B CA 1
ATOM 4566 C C . GLN B 1 130 ? -16.609 7.043 -4.691 1 96.44 130 GLN B C 1
ATOM 4568 O O . GLN B 1 130 ? -16.219 8.203 -4.535 1 96.44 130 GLN B O 1
ATOM 4573 N N . ASP B 1 131 ? -17.375 6.391 -3.842 1 95.25 131 ASP B N 1
ATOM 4574 C CA . ASP B 1 131 ? -17.844 7.047 -2.625 1 95.25 131 ASP B CA 1
ATOM 4575 C C . ASP B 1 131 ? -16.672 7.422 -1.718 1 95.25 131 ASP B C 1
ATOM 4577 O O . ASP B 1 131 ? -16.641 8.523 -1.165 1 95.25 131 ASP B O 1
ATOM 4581 N N . ASP B 1 132 ? -15.75 6.516 -1.57 1 95.56 132 ASP B N 1
ATOM 4582 C CA . ASP B 1 132 ? -14.594 6.77 -0.723 1 95.56 132 ASP B CA 1
ATOM 4583 C C . ASP B 1 132 ? -13.789 7.965 -1.228 1 95.56 132 ASP B C 1
ATOM 4585 O O . ASP B 1 132 ? -13.352 8.805 -0.438 1 95.56 132 ASP B O 1
ATOM 4589 N N . ARG B 1 133 ? -13.602 8.023 -2.537 1 96.5 133 ARG B N 1
ATOM 4590 C CA . ARG B 1 133 ? -12.859 9.141 -3.119 1 96.5 133 ARG B CA 1
ATOM 4591 C C . ARG B 1 133 ? -13.617 10.453 -2.938 1 96.5 133 ARG B C 1
ATOM 4593 O O . ARG B 1 133 ? -13.023 11.477 -2.602 1 96.5 133 ARG B O 1
ATOM 4600 N N . ALA B 1 134 ? -14.922 10.383 -3.164 1 96.38 134 ALA B N 1
ATOM 4601 C CA . ALA B 1 134 ? -15.75 11.578 -2.994 1 96.38 134 ALA B CA 1
ATOM 4602 C C . ALA B 1 134 ? -15.672 12.102 -1.563 1 96.38 134 ALA B C 1
ATOM 4604 O O . ALA B 1 134 ? -15.516 13.305 -1.345 1 96.38 134 ALA B O 1
ATOM 4605 N N . ILE B 1 135 ? -15.742 11.203 -0.591 1 94.94 135 ILE B N 1
ATOM 4606 C CA . ILE B 1 135 ? -15.695 11.578 0.818 1 94.94 135 ILE B CA 1
ATOM 4607 C C . ILE B 1 135 ? -14.344 12.211 1.141 1 94.94 135 ILE B C 1
ATOM 4609 O O . ILE B 1 135 ? -14.273 13.227 1.833 1 94.94 135 ILE B O 1
ATOM 4613 N N . ASP B 1 136 ? -13.281 11.703 0.632 1 95.94 136 ASP B N 1
ATOM 4614 C CA . ASP B 1 136 ? -11.938 12.227 0.852 1 95.94 136 ASP B CA 1
ATOM 4615 C C . ASP B 1 136 ? -11.789 13.633 0.284 1 95.94 136 ASP B C 1
ATOM 4617 O O . ASP B 1 136 ? -11.266 14.531 0.95 1 95.94 136 ASP B O 1
ATOM 4621 N N . VAL B 1 137 ? -12.289 13.797 -0.942 1 96.69 137 VAL B N 1
ATOM 4622 C CA . VAL B 1 137 ? -12.195 15.094 -1.614 1 96.69 137 VAL B CA 1
ATOM 4623 C C . VAL B 1 137 ? -13.07 16.109 -0.893 1 96.69 137 VAL B C 1
ATOM 4625 O O . VAL B 1 137 ? -12.703 17.297 -0.792 1 96.69 137 VAL B O 1
ATOM 4628 N N . MET B 1 138 ? -14.242 15.688 -0.404 1 94.81 138 MET B N 1
ATOM 4629 C CA . MET B 1 138 ? -15.117 16.578 0.359 1 94.81 138 MET B CA 1
ATOM 4630 C C . MET B 1 138 ? -14.375 17.188 1.537 1 94.81 138 MET B C 1
ATOM 4632 O O . MET B 1 138 ? -14.438 18.406 1.752 1 94.81 138 MET B O 1
ATOM 4636 N N . GLN B 1 139 ? -13.586 16.359 2.211 1 93.88 139 GLN B N 1
ATOM 4637 C CA . GLN B 1 139 ? -12.828 16.844 3.363 1 93.88 139 GLN B CA 1
ATOM 4638 C C . GLN B 1 139 ? -11.742 17.828 2.939 1 93.88 139 GLN B C 1
ATOM 4640 O O . GLN B 1 139 ? -11.586 18.875 3.549 1 93.88 139 GLN B O 1
ATOM 4645 N N . LYS B 1 140 ? -11.031 17.516 1.915 1 96.38 140 LYS B N 1
ATOM 4646 C CA . LYS B 1 140 ? -9.953 18.375 1.442 1 96.38 140 LYS B CA 1
ATOM 4647 C C . LYS B 1 140 ? -10.508 19.703 0.9 1 96.38 140 LYS B C 1
ATOM 4649 O O . LYS B 1 140 ? -9.867 20.75 1.019 1 96.38 140 LYS B O 1
ATOM 4654 N N . TYR B 1 141 ? -11.688 19.656 0.273 1 95.12 141 TYR B N 1
ATOM 4655 C CA . TYR B 1 141 ? -12.328 20.859 -0.253 1 95.12 141 TYR B CA 1
ATOM 4656 C C . TYR B 1 141 ? -12.664 21.844 0.869 1 95.12 141 TYR B C 1
ATOM 4658 O O . TYR B 1 141 ? -12.375 23.031 0.77 1 95.12 141 TYR B O 1
ATOM 4666 N N . VAL B 1 142 ? -13.234 21.281 1.869 1 92.56 142 VAL B N 1
ATOM 4667 C CA . VAL B 1 142 ? -13.648 22.125 2.988 1 92.56 142 VAL B CA 1
ATOM 4668 C C . VAL B 1 142 ? -12.414 22.75 3.648 1 92.56 142 VAL B C 1
ATOM 4670 O O . VAL B 1 142 ? -12.422 23.922 4.008 1 92.56 142 VAL B O 1
ATOM 4673 N N . ASP B 1 143 ? -11.352 21.984 3.758 1 92.88 143 ASP B N 1
ATOM 4674 C CA . ASP B 1 143 ? -10.109 22.5 4.316 1 92.88 143 ASP B CA 1
ATOM 4675 C C . ASP B 1 143 ? -9.555 23.641 3.463 1 92.88 143 ASP B C 1
ATOM 4677 O O . ASP B 1 143 ? -9.125 24.672 3.99 1 92.88 143 ASP B O 1
ATOM 4681 N N . ALA B 1 144 ? -9.57 23.438 2.188 1 94.69 144 ALA B N 1
ATOM 4682 C CA . ALA B 1 144 ? -9.062 24.453 1.272 1 94.69 144 ALA B CA 1
ATOM 4683 C C . ALA B 1 144 ? -9.945 25.703 1.289 1 94.69 144 ALA B C 1
ATOM 4685 O O . ALA B 1 144 ? -9.438 26.828 1.301 1 94.69 144 ALA B O 1
ATOM 4686 N N . ALA B 1 145 ? -11.258 25.5 1.293 1 92.06 145 ALA B N 1
ATOM 4687 C CA . ALA B 1 145 ? -12.195 26.609 1.354 1 92.06 145 ALA B CA 1
ATOM 4688 C C . ALA B 1 145 ? -12.031 27.406 2.65 1 92.06 145 ALA B C 1
ATOM 4690 O O . ALA B 1 145 ? -12.039 28.641 2.639 1 92.06 145 ALA B O 1
ATOM 4691 N N . TYR B 1 146 ? -11.828 26.641 3.746 1 91.19 146 TYR B N 1
ATOM 4692 C CA . TYR B 1 146 ? -11.578 27.25 5.039 1 91.19 146 TYR B CA 1
ATOM 4693 C C . TYR B 1 146 ? -10.305 28.094 5.008 1 91.19 146 TYR B C 1
ATOM 4695 O O . TYR B 1 146 ? -10.289 29.234 5.469 1 91.19 146 TYR B O 1
ATOM 4703 N N . ALA B 1 147 ? -9.297 27.531 4.477 1 92.62 147 ALA B N 1
ATOM 4704 C CA . ALA B 1 147 ? -8.016 28.234 4.426 1 92.62 147 ALA B CA 1
ATOM 4705 C C . ALA B 1 147 ? -8.109 29.484 3.562 1 92.62 147 ALA B C 1
ATOM 4707 O O . ALA B 1 147 ? -7.547 30.531 3.912 1 92.62 147 ALA B O 1
ATOM 4708 N N . GLU B 1 148 ? -8.836 29.438 2.52 1 92 148 GLU B N 1
ATOM 4709 C CA . GLU B 1 148 ? -9.023 30.594 1.647 1 92 148 GLU B CA 1
ATOM 4710 C C . GLU B 1 148 ? -9.82 31.688 2.348 1 92 148 GLU B C 1
ATOM 4712 O O . GLU B 1 148 ? -9.453 32.875 2.277 1 92 148 GLU B O 1
ATOM 4717 N N . ALA B 1 149 ? -10.867 31.297 3.006 1 90.56 149 ALA B N 1
ATOM 4718 C CA . ALA B 1 149 ? -11.688 32.25 3.734 1 90.56 149 ALA B CA 1
ATOM 4719 C C . ALA B 1 149 ? -10.898 32.906 4.859 1 90.56 149 ALA B C 1
ATOM 4721 O O . ALA B 1 149 ? -11.125 34.094 5.18 1 90.56 149 ALA B O 1
ATOM 4722 N N . SER B 1 150 ? -9.969 32.188 5.402 1 91.56 150 SER B N 1
ATOM 4723 C CA . SER B 1 150 ? -9.172 32.688 6.516 1 91.56 150 SER B CA 1
ATOM 4724 C C . SER B 1 150 ? -8.242 33.812 6.062 1 91.56 150 SER B C 1
ATOM 4726 O O . SER B 1 150 ? -7.871 34.688 6.855 1 91.56 150 SER B O 1
ATOM 4728 N N . ILE B 1 151 ? -7.887 33.812 4.785 1 93.62 151 ILE B N 1
ATOM 4729 C CA . ILE B 1 151 ? -7.039 34.875 4.25 1 93.62 151 ILE B CA 1
ATOM 4730 C C . ILE B 1 151 ? -7.762 36.219 4.348 1 93.62 151 ILE B C 1
ATOM 4732 O O . ILE B 1 151 ? -7.168 37.219 4.754 1 93.62 151 ILE B O 1
ATOM 4736 N N . GLN B 1 152 ? -9.016 36.25 4.023 1 90.44 152 GLN B N 1
ATOM 4737 C CA . GLN B 1 152 ? -9.797 37.469 4.07 1 90.44 152 GLN B CA 1
ATOM 4738 C C . GLN B 1 152 ? -9.898 38 5.496 1 90.44 152 GLN B C 1
ATOM 4740 O O . GLN B 1 152 ? -9.758 39.219 5.727 1 90.44 152 GLN B O 1
ATOM 4745 N N . ILE B 1 153 ? -10.07 37.062 6.398 1 89.5 153 ILE B N 1
ATOM 4746 C CA . ILE B 1 153 ? -10.172 37.469 7.801 1 89.5 153 ILE B CA 1
ATOM 4747 C C . ILE B 1 153 ? -8.852 38.062 8.281 1 89.5 153 ILE B C 1
ATOM 4749 O O . ILE B 1 153 ? -8.82 39.094 8.93 1 89.5 153 ILE B O 1
ATOM 4753 N N . ALA B 1 154 ? -7.781 37.375 7.918 1 92.5 154 ALA B N 1
ATOM 4754 C CA . ALA B 1 154 ? -6.453 37.844 8.312 1 92.5 154 ALA B CA 1
ATOM 4755 C C . ALA B 1 154 ? -6.129 39.188 7.652 1 92.5 154 ALA B C 1
ATOM 4757 O O . ALA B 1 154 ? -5.523 40.062 8.281 1 92.5 154 ALA B O 1
ATOM 4758 N N . SER B 1 155 ? -6.547 39.375 6.438 1 94.62 155 SER B N 1
ATOM 4759 C CA . SER B 1 155 ? -6.312 40.625 5.711 1 94.62 155 SER B CA 1
ATOM 4760 C C . SER B 1 155 ? -7.066 41.781 6.348 1 94.62 155 SER B C 1
ATOM 4762 O O . SER B 1 155 ? -6.52 42.875 6.504 1 94.62 155 SER B O 1
ATOM 4764 N N . GLU B 1 156 ? -8.297 41.531 6.703 1 90.94 156 GLU B N 1
ATOM 4765 C CA . GLU B 1 156 ? -9.094 42.562 7.379 1 90.94 156 GLU B CA 1
ATOM 4766 C C . GLU B 1 156 ? -8.469 42.938 8.719 1 90.94 156 GLU B C 1
ATOM 4768 O O . GLU B 1 156 ? -8.445 44.125 9.07 1 90.94 156 GLU B O 1
ATOM 4773 N N . LYS B 1 157 ? -7.949 42 9.422 1 91.44 157 LYS B N 1
ATOM 4774 C CA . LYS B 1 157 ? -7.301 42.25 10.703 1 91.44 157 LYS B CA 1
ATOM 4775 C C . LYS B 1 157 ? -6.051 43.094 10.523 1 91.44 157 LYS B C 1
ATOM 4777 O O . LYS B 1 157 ? -5.805 44.031 11.305 1 91.44 157 LYS B O 1
ATOM 4782 N N . LEU B 1 158 ? -5.262 42.75 9.531 1 94.06 158 LEU B N 1
ATOM 4783 C CA . LEU B 1 158 ? -4.055 43.531 9.258 1 94.06 158 LEU B CA 1
ATOM 4784 C C . LEU B 1 158 ? -4.398 45 8.922 1 94.06 158 LEU B C 1
ATOM 4786 O O . LEU B 1 158 ? -3.758 45.906 9.422 1 94.06 158 LEU B O 1
ATOM 4790 N N . ASN B 1 159 ? -5.406 45.188 8.086 1 94.38 159 ASN B N 1
ATOM 4791 C CA . ASN B 1 159 ? -5.836 46.531 7.719 1 94.38 159 ASN B CA 1
ATOM 4792 C C . ASN B 1 159 ? -6.285 47.344 8.938 1 94.38 159 ASN B C 1
ATOM 4794 O O . ASN B 1 159 ? -5.961 48.531 9.062 1 94.38 159 ASN B O 1
ATOM 4798 N N . GLU B 1 160 ? -7 46.656 9.781 1 88.56 160 GLU B N 1
ATOM 4799 C CA . GLU B 1 160 ? -7.438 47.312 11.023 1 88.56 160 GLU B CA 1
ATOM 4800 C C . GLU B 1 160 ? -6.242 47.688 11.883 1 88.56 160 GLU B C 1
ATOM 4802 O O . GLU B 1 160 ? -6.207 48.812 12.43 1 88.56 160 GLU B O 1
ATOM 4807 N N . SER B 1 161 ? -5.277 46.781 12.039 1 91.56 161 SER B N 1
ATOM 4808 C CA . SER B 1 161 ? -4.094 47.062 12.844 1 91.56 161 SER B CA 1
ATOM 4809 C C . SER B 1 161 ? -3.27 48.219 12.258 1 91.56 161 SER B C 1
ATOM 4811 O O . SER B 1 161 ? -2.723 49.031 12.992 1 91.56 161 SER B O 1
ATOM 4813 N N . LYS B 1 162 ? -3.154 48.281 10.984 1 94 162 LYS B N 1
ATOM 4814 C CA . LYS B 1 162 ? -2.424 49.344 10.32 1 94 162 LYS B CA 1
ATOM 4815 C C . LYS B 1 162 ? -3.104 50.719 10.555 1 94 162 LYS B C 1
ATOM 4817 O O . LYS B 1 162 ? -2.432 51.719 10.773 1 94 162 LYS B O 1
ATOM 4822 N N . ARG B 1 163 ? -4.422 50.75 10.523 1 91.31 163 ARG B N 1
ATOM 4823 C CA . ARG B 1 163 ? -5.168 52 10.812 1 91.31 163 ARG B CA 1
ATOM 4824 C C . ARG B 1 163 ? -4.938 52.438 12.242 1 91.31 163 ARG B C 1
ATOM 4826 O O . ARG B 1 163 ? -4.754 53.625 12.5 1 91.31 163 ARG B O 1
ATOM 4833 N N . MET B 1 164 ? -4.918 51.5 13.102 1 87.56 164 MET B N 1
ATOM 4834 C CA . MET B 1 164 ? -4.703 51.812 14.516 1 87.56 164 MET B CA 1
ATOM 4835 C C . MET B 1 164 ? -3.293 52.344 14.742 1 87.56 164 MET B C 1
ATOM 4837 O O . MET B 1 164 ? -3.092 53.25 15.547 1 87.56 164 MET B O 1
ATOM 4841 N N . LEU B 1 165 ? -2.332 51.719 14.055 1 92.12 165 LEU B N 1
ATOM 4842 C CA . LEU B 1 165 ? -0.958 52.188 14.172 1 92.12 165 LEU B CA 1
ATOM 4843 C C . LEU B 1 165 ? -0.838 53.625 13.688 1 92.12 165 LEU B C 1
ATOM 4845 O O . LEU B 1 165 ? -0.165 54.438 14.32 1 92.12 165 LEU B O 1
ATOM 4849 N N . ALA B 1 166 ? -1.479 53.969 12.57 1 93 166 ALA B N 1
ATOM 4850 C CA . ALA B 1 166 ? -1.458 55.312 12.047 1 93 166 ALA B CA 1
ATOM 4851 C C . ALA B 1 166 ? -2.059 56.312 13.047 1 93 166 ALA B C 1
ATOM 4853 O O . ALA B 1 166 ? -1.528 57.406 13.242 1 93 166 ALA B O 1
ATOM 4854 N N . LYS B 1 167 ? -3.088 55.906 13.664 1 87.75 167 LYS B N 1
ATOM 4855 C CA . LYS B 1 167 ? -3.723 56.719 14.68 1 87.75 167 LYS B CA 1
ATOM 4856 C C . LYS B 1 167 ? -2.803 56.938 15.883 1 87.75 167 LYS B C 1
ATOM 4858 O O . LYS B 1 167 ? -2.695 58.031 16.422 1 87.75 167 LYS B O 1
ATOM 4863 N N . MET B 1 168 ? -2.172 55.781 16.312 1 87.5 168 MET B N 1
ATOM 4864 C CA . MET B 1 168 ? -1.276 55.844 17.469 1 87.5 168 MET B CA 1
ATOM 4865 C C . MET B 1 168 ? -0.086 56.75 17.188 1 87.5 168 MET B C 1
ATOM 4867 O O . MET B 1 168 ? 0.371 57.469 18.078 1 87.5 168 MET B O 1
ATOM 4871 N N . LYS B 1 169 ? 0.418 56.719 16.016 1 91.69 169 LYS B N 1
ATOM 4872 C CA . LYS B 1 169 ? 1.528 57.562 15.641 1 91.69 169 LYS B CA 1
ATOM 4873 C C . LYS B 1 169 ? 1.121 59.062 15.695 1 91.69 169 LYS B C 1
ATOM 4875 O O . LYS B 1 169 ? 1.895 59.906 16.156 1 91.69 169 LYS B O 1
ATOM 4880 N N . ARG B 1 170 ? -0.106 59.375 15.305 1 91.19 170 ARG B N 1
ATOM 4881 C CA . ARG B 1 170 ? -0.615 60.75 15.367 1 91.19 170 ARG B CA 1
ATOM 4882 C C . ARG B 1 170 ? -0.779 61.219 16.812 1 91.19 170 ARG B C 1
ATOM 4884 O O . ARG B 1 170 ? -0.434 62.344 17.141 1 91.19 170 ARG B O 1
ATOM 4891 N N . LEU B 1 171 ? -1.285 60.344 17.672 1 87.5 171 LEU B N 1
ATOM 4892 C CA . LEU B 1 171 ? -1.479 60.688 19.078 1 87.5 171 LEU B CA 1
ATOM 4893 C C . LEU B 1 171 ? -0.139 60.875 19.781 1 87.5 171 LEU B C 1
ATOM 4895 O O . LEU B 1 171 ? -0.022 61.688 20.703 1 87.5 171 LEU B O 1
ATOM 4899 N N . TYR B 1 172 ? 0.843 60.094 19.344 1 88.25 172 TYR B N 1
ATOM 4900 C CA . TYR B 1 172 ? 2.193 60.219 19.875 1 88.25 172 TYR B CA 1
ATOM 4901 C C . TYR B 1 172 ? 2.785 61.594 19.5 1 88.25 172 TYR B C 1
ATOM 4903 O O . TYR B 1 172 ? 3.402 62.25 20.328 1 88.25 172 TYR B O 1
ATOM 4911 N N . GLU B 1 173 ? 2.57 62.031 18.328 1 91.19 173 GLU B N 1
ATOM 4912 C CA . GLU B 1 173 ? 3.057 63.312 17.859 1 91.19 173 GLU B CA 1
ATOM 4913 C C . GLU B 1 173 ? 2.396 64.438 18.625 1 91.19 173 GLU B C 1
ATOM 4915 O O . GLU B 1 173 ? 3.021 65.5 18.859 1 91.19 173 GLU B O 1
ATOM 4920 N N . LEU B 1 174 ? 1.206 64.188 19.078 1 88.88 174 LEU B N 1
ATOM 4921 C CA . LEU B 1 174 ? 0.45 65.188 19.812 1 88.88 174 LEU B CA 1
ATOM 4922 C C . LEU B 1 174 ? 0.757 65.125 21.297 1 88.88 174 LEU B C 1
ATOM 4924 O O . LEU B 1 174 ? 0.26 65.938 22.078 1 88.88 174 LEU B O 1
ATOM 4928 N N . GLY B 1 175 ? 1.546 64.125 21.75 1 84.81 175 GLY B N 1
ATOM 4929 C CA . GLY B 1 175 ? 1.97 64 23.141 1 84.81 175 GLY B CA 1
ATOM 4930 C C . GLY B 1 175 ? 0.964 63.281 24 1 84.81 175 GLY B C 1
ATOM 4931 O O . GLY B 1 175 ? 1.113 63.25 25.234 1 84.81 175 GLY B O 1
ATOM 4932 N N . GLU B 1 176 ? -0.021 62.688 23.406 1 82.06 176 GLU B N 1
ATOM 4933 C CA . GLU B 1 176 ? -1.103 62.062 24.156 1 82.06 176 GLU B CA 1
ATOM 4934 C C . GLU B 1 176 ? -0.76 60.625 24.484 1 82.06 176 GLU B C 1
ATOM 4936 O O . GLU B 1 176 ? -1.311 60.031 25.438 1 82.06 176 GLU B O 1
ATOM 4941 N N . LYS B 1 177 ? 0.105 59.969 23.672 1 81.56 177 LYS B N 1
ATOM 4942 C CA . LYS B 1 177 ? 0.54 58.594 23.906 1 81.56 177 LYS B CA 1
ATOM 4943 C C . LYS B 1 177 ? 2.062 58.5 23.953 1 81.56 177 LYS B C 1
ATOM 4945 O O . LYS B 1 177 ? 2.758 59.375 23.484 1 81.56 177 LYS B O 1
ATOM 4950 N N . GLY B 1 178 ? 2.529 57.5 24.609 1 80.56 178 GLY B N 1
ATOM 4951 C CA . GLY B 1 178 ? 3.967 57.312 24.734 1 80.56 178 GLY B CA 1
ATOM 4952 C C . GLY B 1 178 ? 4.551 56.438 23.641 1 80.56 178 GLY B C 1
ATOM 4953 O O . GLY B 1 178 ? 3.814 55.812 22.891 1 80.56 178 GLY B O 1
ATOM 4954 N N . ARG B 1 179 ? 5.844 56.406 23.547 1 83.06 179 ARG B N 1
ATOM 4955 C CA . ARG B 1 179 ? 6.574 55.625 22.562 1 83.06 179 ARG B CA 1
ATOM 4956 C C . ARG B 1 179 ? 6.344 54.125 22.75 1 83.06 179 ARG B C 1
ATOM 4958 O O . ARG B 1 179 ? 6.234 53.375 21.781 1 83.06 179 ARG B O 1
ATOM 4965 N N . PRO B 1 180 ? 6.137 53.688 23.953 1 79 180 PRO B N 1
ATOM 4966 C CA . PRO B 1 180 ? 5.891 52.25 24.141 1 79 180 PRO B CA 1
ATOM 4967 C C . PRO B 1 180 ? 4.594 51.781 23.484 1 79 180 PRO B C 1
ATOM 4969 O O . PRO B 1 180 ? 4.523 50.656 23 1 79 180 PRO B O 1
ATOM 4972 N N . ASP B 1 181 ? 3.658 52.656 23.469 1 82.25 181 ASP B N 1
ATOM 4973 C CA . ASP B 1 181 ? 2.383 52.281 22.844 1 82.25 181 ASP B CA 1
ATOM 4974 C C . ASP B 1 181 ? 2.533 52.125 21.328 1 82.25 181 ASP B C 1
ATOM 4976 O O . ASP B 1 181 ? 1.961 51.188 20.75 1 82.25 181 ASP B O 1
ATOM 4980 N N . VAL B 1 182 ? 3.309 52.969 20.766 1 87.31 182 VAL B N 1
ATOM 4981 C CA . VAL B 1 182 ? 3.52 52.938 19.328 1 87.31 182 VAL B CA 1
ATOM 4982 C C . VAL B 1 182 ? 4.281 51.656 18.953 1 87.31 182 VAL B C 1
ATOM 4984 O O . VAL B 1 182 ? 3.912 50.969 18 1 87.31 182 VAL B O 1
ATOM 4987 N N . VAL B 1 183 ? 5.285 51.312 19.734 1 86.56 183 VAL B N 1
ATOM 4988 C CA . VAL B 1 183 ? 6.117 50.156 19.422 1 86.56 183 VAL B CA 1
ATOM 4989 C C . VAL B 1 183 ? 5.312 48.875 19.641 1 86.56 183 VAL B C 1
ATOM 4991 O O . VAL B 1 183 ? 5.492 47.906 18.906 1 86.56 183 VAL B O 1
ATOM 4994 N N . GLN B 1 184 ? 4.457 48.875 20.578 1 84.25 184 GLN B N 1
ATOM 4995 C CA . GLN B 1 184 ? 3.576 47.719 20.797 1 84.25 184 GLN B CA 1
ATOM 4996 C C . GLN B 1 184 ? 2.639 47.5 19.625 1 84.25 184 GLN B C 1
ATOM 4998 O O . GLN B 1 184 ? 2.381 46.375 19.219 1 84.25 184 GLN B O 1
ATOM 5003 N N . MET B 1 185 ? 2.174 48.594 19.156 1 86.81 185 MET B N 1
ATOM 5004 C CA . MET B 1 185 ? 1.28 48.5 18.016 1 86.81 185 MET B CA 1
ATOM 5005 C C . MET B 1 185 ? 2.045 48.062 16.766 1 86.81 185 MET B C 1
ATOM 5007 O O . MET B 1 185 ? 1.503 47.344 15.922 1 86.81 185 MET B O 1
ATOM 5011 N N . GLU B 1 186 ? 3.287 48.5 16.672 1 89.69 186 GLU B N 1
ATOM 5012 C CA . GLU B 1 186 ? 4.133 48.031 15.57 1 89.69 186 GLU B CA 1
ATOM 5013 C C . GLU B 1 186 ? 4.344 46.5 15.641 1 89.69 186 GLU B C 1
ATOM 5015 O O . GLU B 1 186 ? 4.34 45.844 14.609 1 89.69 186 GLU B O 1
ATOM 5020 N N . SER B 1 187 ? 4.484 46 16.797 1 88.81 187 SER B N 1
ATOM 5021 C CA . SER B 1 187 ? 4.598 44.562 17.016 1 88.81 187 SER B CA 1
ATOM 5022 C C . SER B 1 187 ? 3.332 43.812 16.578 1 88.81 187 SER B C 1
ATOM 5024 O O . SER B 1 187 ? 3.404 42.75 15.992 1 88.81 187 SER B O 1
ATOM 5026 N N . GLN B 1 188 ? 2.25 44.438 16.859 1 87.75 188 GLN B N 1
ATOM 5027 C CA . GLN B 1 188 ? 0.974 43.844 16.484 1 87.75 188 GLN B CA 1
ATOM 5028 C C . GLN B 1 188 ? 0.808 43.812 14.961 1 87.75 188 GLN B C 1
ATOM 5030 O O . GLN B 1 188 ? 0.326 42.812 14.414 1 87.75 188 GLN B O 1
ATOM 5035 N N . VAL B 1 189 ? 1.163 44.875 14.32 1 92.06 189 VAL B N 1
ATOM 5036 C CA . VAL B 1 189 ? 1.091 44.906 12.867 1 92.06 189 VAL B CA 1
ATOM 5037 C C . VAL B 1 189 ? 2.01 43.844 12.273 1 92.06 189 VAL B C 1
ATOM 5039 O O . VAL B 1 189 ? 1.633 43.156 11.328 1 92.06 189 VAL B O 1
ATOM 5042 N N . ALA B 1 190 ? 3.199 43.719 12.859 1 90.56 190 ALA B N 1
ATOM 5043 C CA . ALA B 1 190 ? 4.129 42.688 12.398 1 90.56 190 ALA B CA 1
ATOM 5044 C C . ALA B 1 190 ? 3.541 41.281 12.578 1 90.56 190 ALA B C 1
ATOM 5046 O O . ALA B 1 190 ? 3.719 40.406 11.727 1 90.56 190 ALA B O 1
ATOM 5047 N N . GLU B 1 191 ? 2.844 40.969 13.648 1 89.62 191 GLU B N 1
ATOM 5048 C CA . GLU B 1 191 ? 2.176 39.719 13.914 1 89.62 191 GLU B CA 1
ATOM 5049 C C . GLU B 1 191 ? 1.086 39.438 12.883 1 89.62 191 GLU B C 1
ATOM 5051 O O . GLU B 1 191 ? 0.958 38.312 12.391 1 89.62 191 GLU B O 1
ATOM 5056 N N . ASP B 1 192 ? 0.344 40.469 12.641 1 92.44 192 ASP B N 1
ATOM 5057 C CA . ASP B 1 192 ? -0.753 40.312 11.688 1 92.44 192 ASP B CA 1
ATOM 5058 C C . ASP B 1 192 ? -0.226 40.094 10.273 1 92.44 192 ASP B C 1
ATOM 5060 O O . ASP B 1 192 ? -0.841 39.375 9.484 1 92.44 192 ASP B O 1
ATOM 5064 N N . GLU B 1 193 ? 0.888 40.781 10.008 1 92.94 193 GLU B N 1
ATOM 5065 C CA . GLU B 1 193 ? 1.531 40.531 8.727 1 92.94 193 GLU B CA 1
ATOM 5066 C C . GLU B 1 193 ? 1.995 39.094 8.609 1 92.94 193 GLU B C 1
ATOM 5068 O O . GLU B 1 193 ? 1.797 38.438 7.57 1 92.94 193 GLU B O 1
ATOM 5073 N N . TYR B 1 194 ? 2.58 38.594 9.648 1 91.5 194 TYR B N 1
ATOM 5074 C CA . TYR B 1 194 ? 2.986 37.188 9.68 1 91.5 194 TYR B CA 1
ATOM 5075 C C . TYR B 1 194 ? 1.783 36.25 9.523 1 91.5 194 TYR B C 1
ATOM 5077 O O . TYR B 1 194 ? 1.824 35.312 8.758 1 91.5 194 TYR B O 1
ATOM 5085 N N . ASN B 1 195 ? 0.787 36.531 10.289 1 90.44 195 ASN B N 1
ATOM 5086 C CA . ASN B 1 195 ? -0.405 35.688 10.266 1 90.44 195 ASN B CA 1
ATOM 5087 C C . ASN B 1 195 ? -1.019 35.625 8.867 1 90.44 195 ASN B C 1
ATOM 5089 O O . ASN B 1 195 ? -1.465 34.562 8.43 1 90.44 195 ASN B O 1
ATOM 5093 N N . LEU B 1 196 ? -1.103 36.781 8.242 1 93.25 196 LEU B N 1
ATOM 5094 C CA . LEU B 1 196 ? -1.62 36.781 6.879 1 93.25 196 LEU B CA 1
ATOM 5095 C C . LEU B 1 196 ? -0.766 35.938 5.961 1 93.25 196 LEU B C 1
ATOM 5097 O O . LEU B 1 196 ? -1.294 35.094 5.215 1 93.25 196 LEU B O 1
ATOM 5101 N N . THR B 1 197 ? 0.526 36.094 6.023 1 92.94 197 THR B N 1
ATOM 5102 C CA . THR B 1 197 ? 1.438 35.312 5.219 1 92.94 197 THR B CA 1
ATOM 5103 C C . THR B 1 197 ? 1.265 33.812 5.531 1 92.94 197 THR B C 1
ATOM 5105 O O . THR B 1 197 ? 1.249 32.969 4.621 1 92.94 197 THR B O 1
ATOM 5108 N N . HIS B 1 198 ? 1.104 33.469 6.77 1 91.62 198 HIS B N 1
ATOM 5109 C CA . HIS B 1 198 ? 0.894 32.094 7.199 1 91.62 198 HIS B CA 1
ATOM 5110 C C . HIS B 1 198 ? -0.4 31.531 6.625 1 91.62 198 HIS B C 1
ATOM 5112 O O . HIS B 1 198 ? -0.42 30.406 6.121 1 91.62 198 HIS B O 1
ATOM 5118 N N . GLN B 1 199 ? -1.41 32.312 6.738 1 92.56 199 GLN B N 1
ATOM 5119 C CA . GLN B 1 199 ? -2.691 31.859 6.203 1 92.56 199 GLN B CA 1
ATOM 5120 C C . GLN B 1 199 ? -2.615 31.656 4.691 1 92.56 199 GLN B C 1
ATOM 5122 O O . GLN B 1 199 ? -3.238 30.734 4.148 1 92.56 199 GLN B O 1
ATOM 5127 N N . GLU B 1 200 ? -1.927 32.531 4.043 1 94.31 200 GLU B N 1
ATOM 5128 C CA . GLU B 1 200 ? -1.729 32.375 2.604 1 94.31 200 GLU B CA 1
ATOM 5129 C C . GLU B 1 200 ? -1 31.078 2.277 1 94.31 200 GLU B C 1
ATOM 5131 O O . GLU B 1 200 ? -1.354 30.391 1.324 1 94.31 200 GLU B O 1
ATOM 5136 N N . ASN B 1 201 ? -0.032 30.797 3.021 1 91.75 201 ASN B N 1
ATOM 5137 C CA . ASN B 1 201 ? 0.713 29.562 2.828 1 91.75 201 ASN B CA 1
ATOM 5138 C C . ASN B 1 201 ? -0.155 28.328 3.104 1 91.75 201 ASN B C 1
ATOM 5140 O O . ASN B 1 201 ? -0.09 27.344 2.371 1 91.75 201 ASN B O 1
ATOM 5144 N N . VAL B 1 202 ? -0.88 28.375 4.148 1 92.5 202 VAL B N 1
ATOM 5145 C CA . VAL B 1 202 ? -1.778 27.281 4.492 1 92.5 202 VAL B CA 1
ATOM 5146 C C . VAL B 1 202 ? -2.797 27.062 3.371 1 92.5 202 VAL B C 1
ATOM 5148 O O . VAL B 1 202 ? -3.133 25.938 3.031 1 92.5 202 VAL B O 1
ATOM 5151 N N . ALA B 1 203 ? -3.279 28.172 2.857 1 94.31 203 ALA B N 1
ATOM 5152 C CA . ALA B 1 203 ? -4.23 28.094 1.752 1 94.31 203 ALA B CA 1
ATOM 5153 C C . ALA B 1 203 ? -3.602 27.422 0.537 1 94.31 203 ALA B C 1
ATOM 5155 O O . ALA B 1 203 ? -4.227 26.562 -0.098 1 94.31 203 ALA B O 1
ATOM 5156 N N . LYS B 1 204 ? -2.404 27.781 0.246 1 94.12 204 LYS B N 1
ATOM 5157 C CA . LYS B 1 204 ? -1.698 27.172 -0.87 1 94.12 204 LYS B CA 1
ATOM 5158 C C . LYS B 1 204 ? -1.503 25.672 -0.631 1 94.12 204 LYS B C 1
ATOM 5160 O O . LYS B 1 204 ? -1.696 24.859 -1.54 1 94.12 204 LYS B O 1
ATOM 5165 N N . GLN B 1 205 ? -1.166 25.328 0.562 1 93.12 205 GLN B N 1
ATOM 5166 C CA . GLN B 1 205 ? -0.943 23.922 0.928 1 93.12 205 GLN B CA 1
ATOM 5167 C C . GLN B 1 205 ? -2.236 23.125 0.844 1 93.12 205 GLN B C 1
ATOM 5169 O O . GLN B 1 205 ? -2.246 22 0.328 1 93.12 205 GLN B O 1
ATOM 5174 N N . SER B 1 206 ? -3.248 23.703 1.395 1 95.25 206 SER B N 1
ATOM 5175 C CA . SER B 1 206 ? -4.535 23.016 1.387 1 95.25 206 SER B CA 1
ATOM 5176 C C . SER B 1 206 ? -5.066 22.859 -0.033 1 95.25 206 SER B C 1
ATOM 5178 O O . SER B 1 206 ? -5.672 21.828 -0.365 1 95.25 206 SER B O 1
ATOM 5180 N N . LEU B 1 207 ? -4.871 23.875 -0.814 1 95.5 207 LEU B N 1
ATOM 5181 C CA . LEU B 1 207 ? -5.293 23.797 -2.207 1 95.5 207 LEU B CA 1
ATOM 5182 C C . LEU B 1 207 ? -4.508 22.734 -2.955 1 95.5 207 LEU B C 1
ATOM 5184 O O . LEU B 1 207 ? -5.074 21.984 -3.764 1 95.5 207 LEU B O 1
ATOM 5188 N N . LEU B 1 208 ? -3.25 22.703 -2.75 1 94.44 208 LEU B N 1
ATOM 5189 C CA . LEU B 1 208 ? -2.426 21.656 -3.359 1 94.44 208 LEU B CA 1
ATOM 5190 C C . LEU B 1 208 ? -2.896 20.266 -2.936 1 94.44 208 LEU B C 1
ATOM 5192 O O . LEU B 1 208 ? -2.943 19.344 -3.754 1 94.44 208 LEU B O 1
ATOM 5196 N N . ALA B 1 209 ? -3.211 20.125 -1.673 1 95.31 209 ALA B N 1
ATOM 5197 C CA . ALA B 1 209 ? -3.73 18.859 -1.169 1 95.31 209 ALA B CA 1
ATOM 5198 C C . ALA B 1 209 ? -5.027 18.469 -1.875 1 95.31 209 ALA B C 1
ATOM 5200 O O . ALA B 1 209 ? -5.242 17.297 -2.207 1 95.31 209 ALA B O 1
ATOM 5201 N N . LEU B 1 210 ? -5.887 19.469 -2.035 1 96.88 210 LEU B N 1
ATOM 5202 C CA . LEU B 1 210 ? -7.133 19.234 -2.76 1 96.88 210 LEU B CA 1
ATOM 5203 C C . LEU B 1 210 ? -6.852 18.812 -4.199 1 96.88 210 LEU B C 1
ATOM 5205 O O . LEU B 1 210 ? -7.418 17.828 -4.691 1 96.88 210 LEU B O 1
ATOM 5209 N N . LYS B 1 211 ? -5.957 19.531 -4.82 1 95.81 211 LYS B N 1
ATOM 5210 C CA . LYS B 1 211 ? -5.594 19.188 -6.191 1 95.81 211 LYS B CA 1
ATOM 5211 C C . LYS B 1 211 ? -5.059 17.766 -6.285 1 95.81 211 LYS B C 1
ATOM 5213 O O . LYS B 1 211 ? -5.426 17.016 -7.195 1 95.81 211 LYS B O 1
ATOM 5218 N N . SER B 1 212 ? -4.262 17.438 -5.344 1 95.06 212 SER B N 1
ATOM 5219 C CA . SER B 1 212 ? -3.701 16.094 -5.309 1 95.06 212 SER B CA 1
ATOM 5220 C C . SER B 1 212 ? -4.797 15.047 -5.16 1 95.06 212 SER B C 1
ATOM 5222 O O . SER B 1 212 ? -4.805 14.047 -5.883 1 95.06 212 SER B O 1
ATOM 5224 N N . ALA B 1 213 ? -5.703 15.289 -4.258 1 95.75 213 ALA B N 1
ATOM 5225 C CA . ALA B 1 213 ? -6.797 14.352 -4.027 1 95.75 213 ALA B CA 1
ATOM 5226 C C . ALA B 1 213 ? -7.672 14.211 -5.273 1 95.75 213 ALA B C 1
ATOM 5228 O O . ALA B 1 213 ? -8.211 13.133 -5.543 1 95.75 213 ALA B O 1
ATOM 5229 N N . MET B 1 214 ? -7.781 15.227 -6.031 1 96.44 214 MET B N 1
ATOM 5230 C CA . MET B 1 214 ? -8.609 15.258 -7.234 1 96.44 214 MET B CA 1
ATOM 5231 C C . MET B 1 214 ? -7.84 14.719 -8.438 1 96.44 214 MET B C 1
ATOM 5233 O O . MET B 1 214 ? -8.414 14.523 -9.508 1 96.44 214 MET B O 1
ATOM 5237 N N . ASN B 1 215 ? -6.559 14.531 -8.195 1 95.06 215 ASN B N 1
ATOM 5238 C CA . ASN B 1 215 ? -5.699 14.25 -9.336 1 95.06 215 ASN B CA 1
ATOM 5239 C C . ASN B 1 215 ? -5.758 15.375 -10.367 1 95.06 215 ASN B C 1
ATOM 5241 O O . ASN B 1 215 ? -5.832 15.117 -11.57 1 95.06 215 ASN B O 1
ATOM 5245 N N . PHE B 1 216 ? -5.859 16.562 -9.867 1 94.5 216 PHE B N 1
ATOM 5246 C CA . PHE B 1 216 ? -5.879 17.797 -10.648 1 94.5 216 PHE B CA 1
ATOM 5247 C C . PHE B 1 216 ? -4.461 18.297 -10.906 1 94.5 216 PHE B C 1
ATOM 5249 O O . PHE B 1 216 ? -3.609 18.25 -10.016 1 94.5 216 PHE B O 1
ATOM 5256 N N . PRO B 1 217 ? -4.184 18.703 -12.141 1 90.31 217 PRO B N 1
ATOM 5257 C CA . PRO B 1 217 ? -2.822 19.156 -12.422 1 90.31 217 PRO B CA 1
ATOM 5258 C C . PRO B 1 217 ? -2.398 20.328 -11.547 1 90.31 217 PRO B C 1
ATOM 5260 O O . PRO B 1 217 ? -3.152 21.297 -11.391 1 90.31 217 PRO B O 1
ATOM 5263 N N . VAL B 1 218 ? -1.245 20.25 -11.07 1 87.94 218 VAL B N 1
ATOM 5264 C CA . VAL B 1 218 ? -0.734 21.203 -10.102 1 87.94 218 VAL B CA 1
ATOM 5265 C C . VAL B 1 218 ? -0.547 22.562 -10.773 1 87.94 218 VAL B C 1
ATOM 5267 O O . VAL B 1 218 ? -0.71 23.609 -10.141 1 87.94 218 VAL B O 1
ATOM 5270 N N . ASP B 1 219 ? -0.235 22.578 -12.07 1 84.94 219 ASP B N 1
ATOM 5271 C CA . ASP B 1 219 ? 0.124 23.812 -12.773 1 84.94 219 ASP B CA 1
ATOM 5272 C C . ASP B 1 219 ? -1.122 24.578 -13.211 1 84.94 219 ASP B C 1
ATOM 5274 O O . ASP B 1 219 ? -1.037 25.75 -13.578 1 84.94 219 ASP B O 1
ATOM 5278 N N . GLU B 1 220 ? -2.279 23.984 -13.117 1 88.81 220 GLU B N 1
ATOM 5279 C CA . GLU B 1 220 ? -3.518 24.641 -13.516 1 88.81 220 GLU B CA 1
ATOM 5280 C C . GLU B 1 220 ? -4.168 25.344 -12.336 1 88.81 220 GLU B C 1
ATOM 5282 O O . GLU B 1 220 ? -4.07 24.891 -11.195 1 88.81 220 GLU B O 1
ATOM 5287 N N . GLU B 1 221 ? -4.828 26.422 -12.664 1 91.25 221 GLU B N 1
ATOM 5288 C CA . GLU B 1 221 ? -5.477 27.203 -11.609 1 91.25 221 GLU B CA 1
ATOM 5289 C C . GLU B 1 221 ? -6.824 26.594 -11.227 1 91.25 221 GLU B C 1
ATOM 5291 O O . GLU B 1 221 ? -7.594 26.172 -12.102 1 91.25 221 GLU B O 1
ATOM 5296 N N . LEU B 1 222 ? -7.023 26.406 -9.953 1 94.25 222 LEU B N 1
ATOM 5297 C CA . LEU B 1 222 ? -8.281 25.938 -9.391 1 94.25 222 LEU B CA 1
ATOM 5298 C C . LEU B 1 222 ? -8.875 26.969 -8.438 1 94.25 222 LEU B C 1
ATOM 5300 O O . LEU B 1 222 ? -8.297 27.25 -7.379 1 94.25 222 LEU B O 1
ATOM 5304 N N . LYS B 1 223 ? -9.945 27.594 -8.852 1 92.88 223 LYS B N 1
ATOM 5305 C CA . LYS B 1 223 ? -10.641 28.547 -7.996 1 92.88 223 LYS B CA 1
ATOM 5306 C C . LYS B 1 223 ? -11.891 27.922 -7.375 1 92.88 223 LYS B C 1
ATOM 5308 O O . LYS B 1 223 ? -12.727 27.375 -8.086 1 92.88 223 LYS B O 1
ATOM 5313 N N . LEU B 1 224 ? -11.93 28.031 -6.086 1 92.88 224 LEU B N 1
ATOM 5314 C CA . LEU B 1 224 ? -13.039 27.406 -5.375 1 92.88 224 LEU B CA 1
ATOM 5315 C C . LEU B 1 224 ? -14.195 28.375 -5.215 1 92.88 224 LEU B C 1
ATOM 5317 O O . LEU B 1 224 ? -13.984 29.578 -5.07 1 92.88 224 LEU B O 1
ATOM 5321 N N . GLU B 1 225 ? -15.359 27.859 -5.332 1 85.88 225 GLU B N 1
ATOM 5322 C CA . GLU B 1 225 ? -16.562 28.641 -5.039 1 85.88 225 GLU B CA 1
ATOM 5323 C C . GLU B 1 225 ? -16.812 28.719 -3.535 1 85.88 225 GLU B C 1
ATOM 5325 O O . GLU B 1 225 ? -17.031 27.688 -2.883 1 85.88 225 GLU B O 1
ATOM 5330 N N . LEU B 1 226 ? -16.516 29.906 -3.029 1 73.5 226 LEU B N 1
ATOM 5331 C CA . LEU B 1 226 ? -16.719 30.094 -1.599 1 73.5 226 LEU B CA 1
ATOM 5332 C C . LEU B 1 226 ? -18.109 30.641 -1.314 1 73.5 226 LEU B C 1
ATOM 5334 O O . LEU B 1 226 ? -18.453 31.75 -1.714 1 73.5 226 LEU B O 1
ATOM 5338 N N . LYS B 1 227 ? -19.125 30.047 -1.54 1 61.28 227 LYS B N 1
ATOM 5339 C CA . LYS B 1 227 ? -20.469 30.594 -1.346 1 61.28 227 LYS B CA 1
ATOM 5340 C C . LYS B 1 227 ? -20.719 30.922 0.122 1 61.28 227 LYS B C 1
ATOM 5342 O O . LYS B 1 227 ? -20.469 30.109 1.002 1 61.28 227 LYS B O 1
ATOM 5347 N N . SER B 1 228 ? -20.812 32.156 0.47 1 52.88 228 SER B N 1
ATOM 5348 C CA . SER B 1 228 ? -21.141 32.75 1.768 1 52.88 228 SER B CA 1
ATOM 5349 C C . SER B 1 228 ? -22.438 32.125 2.32 1 52.88 228 SER B C 1
ATOM 5351 O O . SER B 1 228 ? -22.625 32.094 3.535 1 52.88 228 SER B O 1
ATOM 5353 N N . GLY B 1 229 ? -23.406 31.906 1.569 1 49.12 229 GLY B N 1
ATOM 5354 C CA . GLY B 1 229 ? -24.766 31.844 2.068 1 49.12 229 GLY B CA 1
ATOM 5355 C C . GLY B 1 229 ? -25.172 30.453 2.523 1 49.12 229 GLY B C 1
ATOM 5356 O O . GLY B 1 229 ? -26.125 29.875 1.981 1 49.12 229 GLY B O 1
ATOM 5357 N N . TYR B 1 230 ? -24.234 29.781 3.021 1 48.41 230 TYR B N 1
ATOM 5358 C CA . TYR B 1 230 ? -24.719 28.469 3.453 1 48.41 230 TYR B CA 1
ATOM 5359 C C . TYR B 1 230 ? -25.828 28.625 4.492 1 48.41 230 TYR B C 1
ATOM 5361 O O . TYR B 1 230 ? -25.656 29.344 5.484 1 48.41 230 TYR B O 1
ATOM 5369 N N . LYS B 1 231 ? -27.031 28.641 4.008 1 48.75 231 LYS B N 1
ATOM 5370 C CA . LYS B 1 231 ? -28.281 28.766 4.758 1 48.75 231 LYS B CA 1
ATOM 5371 C C . LYS B 1 231 ? -28.25 27.922 6.023 1 48.75 231 LYS B C 1
ATOM 5373 O O . LYS B 1 231 ? -27.609 26.859 6.051 1 48.75 231 LYS B O 1
ATOM 5378 N N . GLU B 1 232 ? -28.734 28.484 7.113 1 50.72 232 GLU B N 1
ATOM 5379 C CA . GLU B 1 232 ? -29.031 27.906 8.414 1 50.72 232 GLU B CA 1
ATOM 5380 C C . GLU B 1 232 ? -29.578 26.484 8.281 1 50.72 232 GLU B C 1
ATOM 5382 O O . GLU B 1 232 ? -30.547 26.25 7.551 1 50.72 232 GLU B O 1
ATOM 5387 N N . VAL B 1 233 ? -28.734 25.594 8.266 1 52.78 233 VAL B N 1
ATOM 5388 C CA . VAL B 1 233 ? -29.234 24.234 8.227 1 52.78 233 VAL B CA 1
ATOM 5389 C C . VAL B 1 233 ? -30 23.938 9.516 1 52.78 233 VAL B C 1
ATOM 5391 O O . VAL B 1 233 ? -29.5 24.203 10.617 1 52.78 233 VAL B O 1
ATOM 5394 N N . SER B 1 234 ? -31.234 23.797 9.375 1 52.41 234 SER B N 1
ATOM 5395 C CA . SER B 1 234 ? -32.156 23.422 10.445 1 52.41 234 SER B CA 1
ATOM 5396 C C . SER B 1 234 ? -31.656 22.203 11.219 1 52.41 234 SER B C 1
ATOM 5398 O O . SER B 1 234 ? -31 21.328 10.648 1 52.41 234 SER B O 1
ATOM 5400 N N . GLU B 1 235 ? -31.516 22.375 12.516 1 56.03 235 GLU B N 1
ATOM 5401 C CA . GLU B 1 235 ? -31.312 21.25 13.43 1 56.03 235 GLU B CA 1
ATOM 5402 C C . GLU B 1 235 ? -32.188 20.047 13.039 1 56.03 235 GLU B C 1
ATOM 5404 O O . GLU B 1 235 ? -33.406 20.094 13.195 1 56.03 235 GLU B O 1
ATOM 5409 N N . SER B 1 236 ? -31.906 19.422 12.062 1 58.09 236 SER B N 1
ATOM 5410 C CA . SER B 1 236 ? -32.781 18.266 11.812 1 58.09 236 SER B CA 1
ATOM 5411 C C . SER B 1 236 ? -32.531 17.156 12.812 1 58.09 236 SER B C 1
ATOM 5413 O O . SER B 1 236 ? -31.391 16.719 12.984 1 58.09 236 SER B O 1
ATOM 5415 N N . GLY B 1 237 ? -33.281 17.109 13.922 1 72.94 237 GLY B N 1
ATOM 5416 C CA . GLY B 1 237 ? -33.281 15.992 14.859 1 72.94 237 GLY B CA 1
ATOM 5417 C C . GLY B 1 237 ? -33.344 14.633 14.18 1 72.94 237 GLY B C 1
ATOM 5418 O O . GLY B 1 237 ? -34.375 13.953 14.234 1 72.94 237 GLY B O 1
ATOM 5419 N N . VAL B 1 238 ? -32.281 14.297 13.453 1 83.88 238 VAL B N 1
ATOM 5420 C CA . VAL B 1 238 ? -32.25 13.023 12.75 1 83.88 238 VAL B CA 1
ATOM 5421 C C . VAL B 1 238 ? -31.859 11.906 13.727 1 83.88 238 VAL B C 1
ATOM 5423 O O . VAL B 1 238 ? -30.922 12.062 14.508 1 83.88 238 VAL B O 1
ATOM 5426 N N . ASN B 1 239 ? -32.688 10.906 13.812 1 90.62 239 ASN B N 1
ATOM 5427 C CA . ASN B 1 239 ? -32.375 9.719 14.609 1 90.62 239 ASN B CA 1
ATOM 5428 C C . ASN B 1 239 ? -31.406 8.797 13.883 1 90.62 239 ASN B C 1
ATOM 5430 O O . ASN B 1 239 ? -31.734 8.258 12.82 1 90.62 239 ASN B O 1
ATOM 5434 N N . TYR B 1 240 ? -30.219 8.594 14.477 1 93.62 240 TYR B N 1
ATOM 5435 C CA . TYR B 1 240 ? -29.172 7.844 13.781 1 93.62 240 TYR B CA 1
ATOM 5436 C C . TYR B 1 240 ? -29.594 6.387 13.594 1 93.62 240 TYR B C 1
ATOM 5438 O O . TYR B 1 240 ? -29.141 5.727 12.648 1 93.62 240 TYR B O 1
ATOM 5446 N N . GLU B 1 241 ? -30.469 5.824 14.484 1 94.75 241 GLU B N 1
ATOM 5447 C CA . GLU B 1 241 ? -30.938 4.445 14.328 1 94.75 241 GLU B CA 1
ATOM 5448 C C . GLU B 1 241 ? -31.766 4.285 13.07 1 94.75 241 GLU B C 1
ATOM 5450 O O . GLU B 1 241 ? -31.641 3.281 12.359 1 94.75 241 GLU B O 1
ATOM 5455 N N . ILE B 1 242 ? -32.594 5.191 12.844 1 93.56 242 ILE B N 1
ATOM 5456 C CA . ILE B 1 242 ? -33.469 5.164 11.656 1 93.56 242 ILE B CA 1
ATOM 5457 C C . ILE B 1 242 ? -32.594 5.277 10.398 1 93.56 242 ILE B C 1
ATOM 5459 O O . ILE B 1 242 ? -32.812 4.566 9.422 1 93.56 242 ILE B O 1
ATOM 5463 N N . VAL B 1 243 ? -31.625 6.141 10.445 1 95.12 243 VAL B N 1
ATOM 5464 C CA . VAL B 1 243 ? -30.703 6.32 9.32 1 95.12 243 VAL B CA 1
ATOM 5465 C C . VAL B 1 243 ? -29.953 5.023 9.062 1 95.12 243 VAL B C 1
ATOM 5467 O O . VAL B 1 243 ? -29.828 4.586 7.914 1 95.12 243 VAL B O 1
ATOM 5470 N N . TYR B 1 244 ? -29.453 4.445 10.133 1 96 244 TYR B N 1
ATOM 5471 C CA . TYR B 1 244 ? -28.719 3.195 10.008 1 96 244 TYR B CA 1
ATOM 5472 C C . TYR B 1 244 ? -29.578 2.109 9.383 1 96 244 TYR B C 1
ATOM 5474 O O . TYR B 1 244 ? -29.156 1.416 8.461 1 96 244 TYR B O 1
ATOM 5482 N N . GLN B 1 245 ? -30.812 1.924 9.82 1 94.56 245 GLN B N 1
ATOM 5483 C CA . GLN B 1 245 ? -31.719 0.888 9.32 1 94.56 245 GLN B CA 1
ATOM 5484 C C . GLN B 1 245 ? -32.031 1.096 7.84 1 94.56 245 GLN B C 1
ATOM 5486 O O . GLN B 1 245 ? -32.188 0.129 7.09 1 94.56 245 GLN B O 1
ATOM 5491 N N . GLY B 1 246 ? -32.094 2.293 7.512 1 93.31 246 GLY B N 1
ATOM 5492 C CA . GLY B 1 246 ? -32.344 2.598 6.117 1 93.31 246 GLY B CA 1
ATOM 5493 C C . GLY B 1 246 ? -31.156 2.398 5.211 1 93.31 246 GLY B C 1
ATOM 5494 O O . GLY B 1 246 ? -31.297 1.991 4.059 1 93.31 246 GLY B O 1
ATOM 5495 N N . PHE B 1 247 ? -29.922 2.572 5.715 1 95.62 247 PHE B N 1
ATOM 5496 C CA . PHE B 1 247 ? -28.734 2.604 4.887 1 95.62 247 PHE B CA 1
ATOM 5497 C C . PHE B 1 247 ? -28.062 1.232 4.84 1 95.62 247 PHE B C 1
ATOM 5499 O O . PHE B 1 247 ? -27.328 0.924 3.9 1 95.62 247 PHE B O 1
ATOM 5506 N N . GLN B 1 248 ? -28.234 0.445 5.797 1 94.25 248 GLN B N 1
ATOM 5507 C CA . GLN B 1 248 ? -27.516 -0.817 5.941 1 94.25 248 GLN B CA 1
ATOM 5508 C C . GLN B 1 248 ? -27.703 -1.699 4.711 1 94.25 248 GLN B C 1
ATOM 5510 O O . GLN B 1 248 ? -26.812 -2.451 4.332 1 94.25 248 GLN B O 1
ATOM 5515 N N . HIS B 1 249 ? -28.844 -1.581 3.984 1 91.88 249 HIS B N 1
ATOM 5516 C CA . HIS B 1 249 ? -29.141 -2.463 2.861 1 91.88 249 HIS B CA 1
ATOM 5517 C C . HIS B 1 249 ? -28.531 -1.931 1.567 1 91.88 249 HIS B C 1
ATOM 5519 O O . HIS B 1 249 ? -28.422 -2.66 0.579 1 91.88 249 HIS B O 1
ATOM 5525 N N . ILE B 1 250 ? -28.094 -0.731 1.622 1 92.88 250 ILE B N 1
ATOM 5526 C CA . ILE B 1 250 ? -27.578 -0.166 0.384 1 92.88 250 ILE B CA 1
ATOM 5527 C C . ILE B 1 250 ? -26.109 0.219 0.572 1 92.88 250 ILE B C 1
ATOM 5529 O O . ILE B 1 250 ? -25.469 0.713 -0.357 1 92.88 250 ILE B O 1
ATOM 5533 N N . SER B 1 251 ? -25.516 -0.006 1.784 1 95.62 251 SER B N 1
ATOM 5534 C CA . SER B 1 251 ? -24.141 0.342 2.096 1 95.62 251 SER B CA 1
ATOM 5535 C C . SER B 1 251 ? -23.156 -0.493 1.276 1 95.62 251 SER B C 1
ATOM 5537 O O . SER B 1 251 ? -23.141 -1.721 1.386 1 95.62 251 SER B O 1
ATOM 5539 N N . PRO B 1 252 ? -22.328 0.18 0.549 1 95.94 252 PRO B N 1
ATOM 5540 C CA . PRO B 1 252 ? -21.344 -0.583 -0.219 1 95.94 252 PRO B CA 1
ATOM 5541 C C . PRO B 1 252 ? -20.391 -1.379 0.671 1 95.94 252 PRO B C 1
ATOM 5543 O O . PRO B 1 252 ? -19.969 -2.482 0.306 1 95.94 252 PRO B O 1
ATOM 5546 N N . ASP B 1 253 ? -20.047 -0.904 1.847 1 96.06 253 ASP B N 1
ATOM 5547 C CA . ASP B 1 253 ? -19.156 -1.599 2.77 1 96.06 253 ASP B CA 1
ATOM 5548 C C . ASP B 1 253 ? -19.797 -2.893 3.275 1 96.06 253 ASP B C 1
ATOM 5550 O O . ASP B 1 253 ? -19.141 -3.939 3.303 1 96.06 253 ASP B O 1
ATOM 5554 N N . LEU B 1 254 ? -21.031 -2.77 3.615 1 97.06 254 LEU B N 1
ATOM 5555 C CA . LEU B 1 254 ? -21.719 -3.947 4.137 1 97.06 254 LEU B CA 1
ATOM 5556 C C . LEU B 1 254 ? -21.969 -4.969 3.033 1 97.06 254 LEU B C 1
ATOM 5558 O O . LEU B 1 254 ? -21.781 -6.172 3.24 1 97.06 254 LEU B O 1
ATOM 5562 N N . LYS B 1 255 ? -22.359 -4.473 1.873 1 97.38 255 LYS B N 1
ATOM 5563 C CA . LYS B 1 255 ? -22.562 -5.367 0.735 1 97.38 255 LYS B CA 1
ATOM 5564 C C . LYS B 1 255 ? -21.266 -6.074 0.357 1 97.38 255 LYS B C 1
ATOM 5566 O O . LYS B 1 255 ? -21.281 -7.238 -0.051 1 97.38 255 LYS B O 1
ATOM 5571 N N . SER B 1 256 ? -20.156 -5.375 0.463 1 97.94 256 SER B N 1
ATOM 5572 C CA . SER B 1 256 ? -18.859 -5.98 0.186 1 97.94 256 SER B CA 1
ATOM 5573 C C . SER B 1 256 ? -18.531 -7.09 1.187 1 97.94 256 SER B C 1
ATOM 5575 O O . SER B 1 256 ? -18.031 -8.148 0.81 1 97.94 256 SER B O 1
ATOM 5577 N N . ALA B 1 257 ? -18.812 -6.844 2.439 1 97.94 257 ALA B N 1
ATOM 5578 C CA . ALA B 1 257 ? -18.578 -7.855 3.465 1 97.94 257 ALA B CA 1
ATOM 5579 C C . ALA B 1 257 ? -19.484 -9.07 3.256 1 97.94 257 ALA B C 1
ATOM 5581 O O . ALA B 1 257 ? -19.062 -10.211 3.457 1 97.94 257 ALA B O 1
ATOM 5582 N N . GLU B 1 258 ? -20.734 -8.836 2.871 1 98.06 258 GLU B N 1
ATOM 5583 C CA . GLU B 1 258 ? -21.672 -9.922 2.562 1 98.06 258 GLU B CA 1
ATOM 5584 C C . GLU B 1 258 ? -21.172 -10.758 1.387 1 98.06 258 GLU B C 1
ATOM 5586 O O . GLU B 1 258 ? -21.266 -11.984 1.405 1 98.06 258 GLU B O 1
ATOM 5591 N N . TYR B 1 259 ? -20.672 -10.07 0.414 1 98.19 259 TYR B N 1
ATOM 5592 C CA . TYR B 1 259 ? -20.078 -10.75 -0.731 1 98.19 259 TYR B CA 1
ATOM 5593 C C . TYR B 1 259 ? -18.953 -11.68 -0.29 1 98.19 259 TYR B C 1
ATOM 5595 O O . TYR B 1 259 ? -18.859 -12.82 -0.744 1 98.19 259 TYR B O 1
ATOM 5603 N N . GLU B 1 260 ? -18.094 -11.219 0.609 1 98.5 260 GLU B N 1
ATOM 5604 C CA . GLU B 1 260 ? -16.953 -12.016 1.063 1 98.5 260 GLU B CA 1
ATOM 5605 C C . GLU B 1 260 ? -17.422 -13.273 1.793 1 98.5 260 GLU B C 1
ATOM 5607 O O . GLU B 1 260 ? -16.781 -14.328 1.682 1 98.5 260 GLU B O 1
ATOM 5612 N N . VAL B 1 261 ? -18.5 -13.172 2.518 1 98.69 261 VAL B N 1
ATOM 5613 C CA . VAL B 1 261 ? -19.047 -14.32 3.225 1 98.69 261 VAL B CA 1
ATOM 5614 C C . VAL B 1 261 ? -19.531 -15.359 2.219 1 98.69 261 VAL B C 1
ATOM 5616 O O . VAL B 1 261 ? -19.219 -16.547 2.334 1 98.69 261 VAL B O 1
ATOM 5619 N N . GLU B 1 262 ? -20.281 -14.914 1.219 1 98.69 262 GLU B N 1
ATOM 5620 C CA . GLU B 1 262 ? -20.812 -15.836 0.215 1 98.69 262 GLU B CA 1
ATOM 5621 C C . GLU B 1 262 ? -19.688 -16.453 -0.621 1 98.69 262 GLU B C 1
ATOM 5623 O O . GLU B 1 262 ? -19.75 -17.625 -0.971 1 98.69 262 GLU B O 1
ATOM 5628 N N . ARG B 1 263 ? -18.688 -15.625 -0.921 1 98.62 263 ARG B N 1
ATOM 5629 C CA . ARG B 1 263 ? -17.547 -16.125 -1.659 1 98.62 263 ARG B CA 1
ATOM 5630 C C . ARG B 1 263 ? -16.844 -17.234 -0.883 1 98.62 263 ARG B C 1
ATOM 5632 O O . ARG B 1 263 ? -16.531 -18.297 -1.441 1 98.62 263 ARG B O 1
ATOM 5639 N N . ALA B 1 264 ? -16.594 -16.969 0.389 1 98.69 264 ALA B N 1
ATOM 5640 C CA . ALA B 1 264 ? -15.938 -17.969 1.243 1 98.69 264 ALA B CA 1
ATOM 5641 C C . ALA B 1 264 ? -16.797 -19.219 1.381 1 98.69 264 ALA B C 1
ATOM 5643 O O . ALA B 1 264 ? -16.266 -20.328 1.478 1 98.69 264 ALA B O 1
ATOM 5644 N N . ARG B 1 265 ? -18.109 -19.062 1.418 1 98.69 265 ARG B N 1
ATOM 5645 C CA . ARG B 1 265 ? -19.016 -20.203 1.472 1 98.69 265 ARG B CA 1
ATOM 5646 C C . ARG B 1 265 ? -18.844 -21.094 0.241 1 98.69 265 ARG B C 1
ATOM 5648 O O . ARG B 1 265 ? -18.812 -22.328 0.354 1 98.69 265 ARG B O 1
ATOM 5655 N N . TYR B 1 266 ? -18.734 -20.453 -0.917 1 98.62 266 TYR B N 1
ATOM 5656 C CA . TYR B 1 266 ? -18.531 -21.219 -2.139 1 98.62 266 TYR B CA 1
ATOM 5657 C C . TYR B 1 266 ? -17.172 -21.906 -2.121 1 98.62 266 TYR B C 1
ATOM 5659 O O . TYR B 1 266 ? -17.031 -23.031 -2.615 1 98.62 266 TYR B O 1
ATOM 5667 N N . ASP B 1 267 ? -16.172 -21.266 -1.582 1 98.56 267 ASP B N 1
ATOM 5668 C CA . ASP B 1 267 ? -14.875 -21.922 -1.433 1 98.56 267 ASP B CA 1
ATOM 5669 C C . ASP B 1 267 ? -14.992 -23.188 -0.587 1 98.56 267 ASP B C 1
ATOM 5671 O O . ASP B 1 267 ? -14.367 -24.203 -0.896 1 98.56 267 ASP B O 1
ATOM 5675 N N . TYR B 1 268 ? -15.766 -23.109 0.453 1 98.56 268 TYR B N 1
ATOM 5676 C CA . TYR B 1 268 ? -16 -24.25 1.323 1 98.56 268 TYR B CA 1
ATOM 5677 C C . TYR B 1 268 ? -16.719 -25.375 0.57 1 98.56 268 TYR B C 1
ATOM 5679 O O . TYR B 1 268 ? -16.328 -26.547 0.674 1 98.56 268 TYR B O 1
ATOM 5687 N N . LYS B 1 269 ? -17.656 -25.031 -0.26 1 98.44 269 LYS B N 1
ATOM 5688 C CA . LYS B 1 269 ? -18.391 -26.016 -1.051 1 98.44 269 LYS B CA 1
ATOM 5689 C C . LYS B 1 269 ? -17.484 -26.672 -2.088 1 98.44 269 LYS B C 1
ATOM 5691 O O . LYS B 1 269 ? -17.578 -27.891 -2.322 1 98.44 269 LYS B O 1
ATOM 5696 N N . ILE B 1 270 ? -16.672 -25.844 -2.664 1 98.25 270 ILE B N 1
ATOM 5697 C CA . ILE B 1 270 ? -15.734 -26.359 -3.654 1 98.25 270 ILE B CA 1
ATOM 5698 C C . ILE B 1 270 ? -14.766 -27.344 -2.986 1 98.25 270 ILE B C 1
ATOM 5700 O O . ILE B 1 270 ? -14.516 -28.422 -3.508 1 98.25 270 ILE B O 1
ATOM 5704 N N . ALA B 1 271 ? -14.211 -26.953 -1.848 1 98 271 ALA B N 1
ATOM 5705 C CA . ALA B 1 271 ? -13.297 -27.828 -1.111 1 98 271 ALA B CA 1
ATOM 5706 C C . ALA B 1 271 ? -13.977 -29.141 -0.721 1 98 271 ALA B C 1
ATOM 5708 O O . ALA B 1 271 ? -13.375 -30.203 -0.819 1 98 271 ALA B O 1
ATOM 5709 N N . LYS B 1 272 ? -15.242 -29.125 -0.298 1 97.25 272 LYS B N 1
ATOM 5710 C CA . LYS B 1 272 ? -16.016 -30.312 0.052 1 97.25 272 LYS B CA 1
ATOM 5711 C C . LYS B 1 272 ? -16.219 -31.203 -1.166 1 97.25 272 LYS B C 1
ATOM 5713 O O . LYS B 1 272 ? -16.203 -32.438 -1.054 1 97.25 272 LYS B O 1
ATOM 5718 N N . GLY B 1 273 ? -16.469 -30.469 -2.25 1 96.75 273 GLY B N 1
ATOM 5719 C CA . GLY B 1 273 ? -16.656 -31.219 -3.48 1 96.75 273 GLY B CA 1
ATOM 5720 C C . GLY B 1 273 ? -15.453 -32.062 -3.859 1 96.75 273 GLY B C 1
ATOM 5721 O O . GLY B 1 273 ? -15.602 -33.125 -4.461 1 96.75 273 GLY B O 1
ATOM 5722 N N . ARG B 1 274 ? -14.289 -31.688 -3.49 1 95.56 274 ARG B N 1
ATOM 5723 C CA . ARG B 1 274 ? -13.055 -32.375 -3.861 1 95.56 274 ARG B CA 1
ATOM 5724 C C . ARG B 1 274 ? -12.883 -33.656 -3.066 1 95.56 274 ARG B C 1
ATOM 5726 O O . ARG B 1 274 ? -12.031 -34.5 -3.396 1 95.56 274 ARG B O 1
ATOM 5733 N N . LEU B 1 275 ? -13.727 -33.938 -2.059 1 96.5 275 LEU B N 1
ATOM 5734 C CA . LEU B 1 275 ? -13.719 -35.188 -1.302 1 96.5 275 LEU B CA 1
ATOM 5735 C C . LEU B 1 275 ? -14.555 -36.25 -2 1 96.5 275 LEU B C 1
ATOM 5737 O O . LEU B 1 275 ? -14.469 -37.438 -1.66 1 96.5 275 LEU B O 1
ATOM 5741 N N . LEU B 1 276 ? -15.32 -35.844 -3.008 1 96.94 276 LEU B N 1
ATOM 5742 C CA . LEU B 1 276 ? -16.219 -36.75 -3.703 1 96.94 276 LEU B CA 1
ATOM 5743 C C . LEU B 1 276 ? -15.555 -37.344 -4.93 1 96.94 276 LEU B C 1
ATOM 5745 O O . LEU B 1 276 ? -14.531 -36.844 -5.395 1 96.94 276 LEU B O 1
ATOM 5749 N N . PRO B 1 277 ? -16.094 -38.469 -5.469 1 96.5 277 PRO B N 1
ATOM 5750 C CA . PRO B 1 277 ? -15.539 -39.031 -6.703 1 96.5 277 PRO B CA 1
ATOM 5751 C C . PRO B 1 277 ? -15.617 -38.062 -7.883 1 96.5 277 PRO B C 1
ATOM 5753 O O . PRO B 1 277 ? -16.453 -37.188 -7.895 1 96.5 277 PRO B O 1
ATOM 5756 N N . SER B 1 278 ? -14.703 -38.219 -8.734 1 97 278 SER B N 1
ATOM 5757 C CA . SER B 1 278 ? -14.727 -37.406 -9.961 1 97 278 SER B CA 1
ATOM 5758 C C . SER B 1 278 ? -14.766 -38.312 -11.195 1 97 278 SER B C 1
ATOM 5760 O O . SER B 1 278 ? -14.195 -39.406 -11.195 1 97 278 SER B O 1
ATOM 5762 N N . LEU B 1 279 ? -15.5 -37.875 -12.203 1 97.75 279 LEU B N 1
ATOM 5763 C CA . LEU B 1 279 ? -15.68 -38.594 -13.453 1 97.75 279 LEU B CA 1
ATOM 5764 C C . LEU B 1 279 ? -15.211 -37.75 -14.641 1 97.75 279 LEU B C 1
ATOM 5766 O O . LEU B 1 279 ? -15.602 -36.594 -14.773 1 97.75 279 LEU B O 1
ATOM 5770 N N . SER B 1 280 ? -14.273 -38.312 -15.406 1 97.25 280 SER B N 1
ATOM 5771 C CA . SER B 1 280 ? -13.805 -37.625 -16.594 1 97.25 280 SER B CA 1
ATOM 5772 C C . SER B 1 280 ? -13.961 -38.5 -17.844 1 97.25 280 SER B C 1
ATOM 5774 O O . SER B 1 280 ? -13.875 -39.719 -17.781 1 97.25 280 SER B O 1
ATOM 5776 N N . LEU B 1 281 ? -14.273 -37.812 -18.953 1 97.62 281 LEU B N 1
ATOM 5777 C CA . LEU B 1 281 ? -14.367 -38.438 -20.266 1 97.62 281 LEU B CA 1
ATOM 5778 C C . LEU B 1 281 ? -13.211 -38 -21.156 1 97.62 281 LEU B C 1
ATOM 5780 O O . LEU B 1 281 ? -12.992 -36.812 -21.359 1 97.62 281 LEU B O 1
ATOM 5784 N N . GLY B 1 282 ? -12.375 -38.969 -21.547 1 96.88 282 GLY B N 1
ATOM 5785 C CA . GLY B 1 282 ? -11.266 -38.688 -22.453 1 96.88 282 GLY B CA 1
ATOM 5786 C C . GLY B 1 282 ? -11.375 -39.438 -23.781 1 96.88 282 GLY B C 1
ATOM 5787 O O . GLY B 1 282 ? -12.008 -40.469 -23.844 1 96.88 282 GLY B O 1
ATOM 5788 N N . GLY B 1 283 ? -10.852 -38.812 -24.828 1 96 283 GLY B N 1
ATOM 5789 C CA . GLY B 1 283 ? -10.75 -39.438 -26.141 1 96 283 GLY B CA 1
ATOM 5790 C C . GLY B 1 283 ? -9.555 -38.938 -26.938 1 96 283 GLY B C 1
ATOM 5791 O O . GLY B 1 283 ? -9.102 -37.812 -26.75 1 96 283 GLY B O 1
ATOM 5792 N N . GLY B 1 284 ? -9.086 -39.875 -27.75 1 96 284 GLY B N 1
ATOM 5793 C CA . GLY B 1 284 ? -7.918 -39.5 -28.531 1 96 284 GLY B CA 1
ATOM 5794 C C . GLY B 1 284 ? -7.77 -40.312 -29.812 1 96 284 GLY B C 1
ATOM 5795 O O . GLY B 1 284 ? -8.469 -41.312 -30.016 1 96 284 GLY B O 1
ATOM 5796 N N . ILE B 1 285 ? -7.078 -39.75 -30.766 1 96.69 285 ILE B N 1
ATOM 5797 C CA . ILE B 1 285 ? -6.648 -40.375 -32 1 96.69 285 ILE B CA 1
ATOM 5798 C C . ILE B 1 285 ? -5.121 -40.406 -32.062 1 96.69 285 ILE B C 1
ATOM 5800 O O . ILE B 1 285 ? -4.469 -39.438 -31.703 1 96.69 285 ILE B O 1
ATOM 5804 N N . SER B 1 286 ? -4.609 -41.562 -32.25 1 95.56 286 SER B N 1
ATOM 5805 C CA . SER B 1 286 ? -3.156 -41.688 -32.344 1 95.56 286 SER B CA 1
ATOM 5806 C C . SER B 1 286 ? -2.744 -42.562 -33.531 1 95.56 286 SER B C 1
ATOM 5808 O O . SER B 1 286 ? -3.537 -43.375 -34.031 1 95.56 286 SER B O 1
ATOM 5810 N N . THR B 1 287 ? -1.591 -42.312 -34.125 1 95.19 287 THR B N 1
ATOM 5811 C CA . THR B 1 287 ? -0.947 -43.125 -35.156 1 95.19 287 THR B CA 1
ATOM 5812 C C . THR B 1 287 ? 0.568 -43.125 -34.969 1 95.19 287 THR B C 1
ATOM 5814 O O . THR B 1 287 ? 1.097 -42.375 -34.125 1 95.19 287 THR B O 1
ATOM 5817 N N . ASN B 1 288 ? 1.288 -44.125 -35.5 1 92.94 288 ASN B N 1
ATOM 5818 C CA . ASN B 1 288 ? 2.736 -44.188 -35.375 1 92.94 288 ASN B CA 1
ATOM 5819 C C . ASN B 1 288 ? 3.408 -44.688 -36.625 1 92.94 288 ASN B C 1
ATOM 5821 O O . ASN B 1 288 ? 2.74 -45.219 -37.531 1 92.94 288 ASN B O 1
ATOM 5825 N N . TYR B 1 289 ? 4.582 -44.375 -36.812 1 91.12 289 TYR B N 1
ATOM 5826 C CA . TYR B 1 289 ? 5.496 -44.875 -37.844 1 91.12 289 TYR B CA 1
ATOM 5827 C C . TYR B 1 289 ? 6.727 -45.5 -37.219 1 91.12 289 TYR B C 1
ATOM 5829 O O . TYR B 1 289 ? 7.328 -44.969 -36.281 1 91.12 289 TYR B O 1
ATOM 5837 N N . TYR B 1 290 ? 7.066 -46.719 -37.625 1 89.12 290 TYR B N 1
ATOM 5838 C CA . TYR B 1 290 ? 8.195 -47.469 -37.094 1 89.12 290 TYR B CA 1
ATOM 5839 C C . TYR B 1 290 ? 9.133 -47.906 -38.219 1 89.12 290 TYR B C 1
ATOM 5841 O O . TYR B 1 290 ? 8.68 -48.281 -39.281 1 89.12 290 TYR B O 1
ATOM 5849 N N . LYS B 1 291 ? 10.406 -47.781 -37.938 1 87.75 291 LYS B N 1
ATOM 5850 C CA . LYS B 1 291 ? 11.406 -48.281 -38.844 1 87.75 291 LYS B CA 1
ATOM 5851 C C . LYS B 1 291 ? 12.586 -48.906 -38.094 1 87.75 291 LYS B C 1
ATOM 5853 O O . LYS B 1 291 ? 13.117 -48.312 -37.156 1 87.75 291 LYS B O 1
ATOM 5858 N N . ASN B 1 292 ? 12.898 -50.156 -38.438 1 86.19 292 ASN B N 1
ATOM 5859 C CA . ASN B 1 292 ? 14.125 -50.781 -37.969 1 86.19 292 ASN B CA 1
ATOM 5860 C C . ASN B 1 292 ? 15.312 -50.406 -38.844 1 86.19 292 ASN B C 1
ATOM 5862 O O . ASN B 1 292 ? 15.375 -50.781 -40 1 86.19 292 ASN B O 1
ATOM 5866 N N . LEU B 1 293 ? 16.219 -49.781 -38.281 1 85.75 293 LEU B N 1
ATOM 5867 C CA . LEU B 1 293 ? 17.328 -49.25 -39.062 1 85.75 293 LEU B CA 1
ATOM 5868 C C . LEU B 1 293 ? 18.453 -50.25 -39.188 1 85.75 293 LEU B C 1
ATOM 5870 O O . LEU B 1 293 ? 19.375 -50.062 -40 1 85.75 293 LEU B O 1
ATOM 5874 N N . SER B 1 294 ? 18.453 -51.219 -38.344 1 81.62 294 SER B N 1
ATOM 5875 C CA . SER B 1 294 ? 19.484 -52.25 -38.375 1 81.62 294 SER B CA 1
ATOM 5876 C C . SER B 1 294 ? 19.172 -53.312 -39.406 1 81.62 294 SER B C 1
ATOM 5878 O O . SER B 1 294 ? 20.062 -54.094 -39.812 1 81.62 294 SER B O 1
ATOM 5880 N N . GLN B 1 295 ? 17.938 -53.625 -39.719 1 75.38 295 GLN B N 1
ATOM 5881 C CA . GLN B 1 295 ? 17.562 -54.719 -40.625 1 75.38 295 GLN B CA 1
ATOM 5882 C C . GLN B 1 295 ? 17.203 -54.156 -42 1 75.38 295 GLN B C 1
ATOM 5884 O O . GLN B 1 295 ? 16.531 -53.156 -42.125 1 75.38 295 GLN B O 1
ATOM 5889 N N . LYS B 1 296 ? 17.891 -54.625 -43.125 1 70.56 296 LYS B N 1
ATOM 5890 C CA . LYS B 1 296 ? 17.688 -54.25 -44.531 1 70.56 296 LYS B CA 1
ATOM 5891 C C . LYS B 1 296 ? 16.359 -54.75 -45.062 1 70.56 296 LYS B C 1
ATOM 5893 O O . LYS B 1 296 ? 16.016 -54.5 -46.219 1 70.56 296 LYS B O 1
ATOM 5898 N N . GLY B 1 297 ? 15.297 -54.781 -44.188 1 62.56 297 GLY B N 1
ATOM 5899 C CA . GLY B 1 297 ? 14.086 -55.344 -44.75 1 62.56 297 GLY B CA 1
ATOM 5900 C C . GLY B 1 297 ? 13.102 -54.312 -45.25 1 62.56 297 GLY B C 1
ATOM 5901 O O . GLY B 1 297 ? 13.312 -53.094 -45.062 1 62.56 297 GLY B O 1
ATOM 5902 N N . GLN B 1 298 ? 12.062 -54.906 -46 1 66.81 298 GLN B N 1
ATOM 5903 C CA . GLN B 1 298 ? 11.016 -54.094 -46.625 1 66.81 298 GLN B CA 1
ATOM 5904 C C . GLN B 1 298 ? 10.055 -53.531 -45.531 1 66.81 298 GLN B C 1
ATOM 5906 O O . GLN B 1 298 ? 9.477 -54.312 -44.781 1 66.81 298 GLN B O 1
ATOM 5911 N N . TYR B 1 299 ? 10.141 -52.312 -45.156 1 76.06 299 TYR B N 1
ATOM 5912 C CA . TYR B 1 299 ? 9.172 -51.656 -44.281 1 76.06 299 TYR B CA 1
ATOM 5913 C C . TYR B 1 299 ? 8.156 -50.875 -45.094 1 76.06 299 TYR B C 1
ATOM 5915 O O . TYR B 1 299 ? 8.469 -50.375 -46.188 1 76.06 299 TYR B O 1
ATOM 5923 N N . ASP B 1 300 ? 6.941 -50.906 -44.594 1 81 300 ASP B N 1
ATOM 5924 C CA . ASP B 1 300 ? 5.922 -50.062 -45.25 1 81 300 ASP B CA 1
ATOM 5925 C C . ASP B 1 300 ? 6.289 -48.594 -45.188 1 81 300 ASP B C 1
ATOM 5927 O O . ASP B 1 300 ? 6.957 -48.156 -44.25 1 81 300 ASP B O 1
ATOM 5931 N N . GLY B 1 301 ? 5.879 -47.906 -46.281 1 86.38 301 GLY B N 1
ATOM 5932 C CA . GLY B 1 301 ? 6.16 -46.469 -46.344 1 86.38 301 GLY B CA 1
ATOM 5933 C C . GLY B 1 301 ? 5.457 -45.688 -45.25 1 86.38 301 GLY B C 1
ATOM 5934 O O . GLY B 1 301 ? 4.578 -46.219 -44.562 1 86.38 301 GLY B O 1
ATOM 5935 N N . PHE B 1 302 ? 5.848 -44.469 -45.031 1 90.81 302 PHE B N 1
ATOM 5936 C CA . PHE B 1 302 ? 5.336 -43.594 -44 1 90.81 302 PHE B CA 1
ATOM 5937 C C . PHE B 1 302 ? 3.826 -43.406 -44.125 1 90.81 302 PHE B C 1
ATOM 5939 O O . PHE B 1 302 ? 3.09 -43.594 -43.156 1 90.81 302 PHE B O 1
ATOM 5946 N N . ALA B 1 303 ? 3.35 -43.125 -45.312 1 92 303 ALA B N 1
ATOM 5947 C CA . ALA B 1 303 ? 1.938 -42.844 -45.531 1 92 303 ALA B CA 1
ATOM 5948 C C . ALA B 1 303 ? 1.069 -44.062 -45.25 1 92 303 ALA B C 1
ATOM 5950 O O . ALA B 1 303 ? -0.015 -43.938 -44.656 1 92 303 ALA B O 1
ATOM 5951 N N . SER B 1 304 ? 1.514 -45.156 -45.656 1 91.75 304 SER B N 1
ATOM 5952 C CA . SER B 1 304 ? 0.762 -46.406 -45.438 1 91.75 304 SER B CA 1
ATOM 5953 C C . SER B 1 304 ? 0.698 -46.75 -43.938 1 91.75 304 SER B C 1
ATOM 5955 O O . SER B 1 304 ? -0.37 -47.062 -43.406 1 91.75 304 SER B O 1
ATOM 5957 N N . GLN B 1 305 ? 1.759 -46.562 -43.281 1 92.12 305 GLN B N 1
ATOM 5958 C CA . GLN B 1 305 ? 1.776 -46.844 -41.875 1 92.12 305 GLN B CA 1
ATOM 5959 C C . GLN B 1 305 ? 0.928 -45.844 -41.094 1 92.12 305 GLN B C 1
ATOM 5961 O O . GLN B 1 305 ? 0.234 -46.25 -40.125 1 92.12 305 GLN B O 1
ATOM 5966 N N . PHE B 1 306 ? 1.015 -44.656 -41.531 1 92.56 306 PHE B N 1
ATOM 5967 C CA . PHE B 1 306 ? 0.261 -43.594 -40.875 1 92.56 306 PHE B CA 1
ATOM 5968 C C . PHE B 1 306 ? -1.232 -43.906 -40.906 1 92.56 306 PHE B C 1
ATOM 5970 O O . PHE B 1 306 ? -1.942 -43.656 -39.906 1 92.56 306 PHE B O 1
ATOM 5977 N N . ARG B 1 307 ? -1.745 -44.406 -41.938 1 92.75 307 ARG B N 1
ATOM 5978 C CA . ARG B 1 307 ? -3.162 -44.719 -42.094 1 92.75 307 ARG B CA 1
ATOM 5979 C C . ARG B 1 307 ? -3.51 -46.031 -41.438 1 92.75 307 ARG B C 1
ATOM 5981 O O . ARG B 1 307 ? -4.516 -46.156 -40.719 1 92.75 307 ARG B O 1
ATOM 5988 N N . ASN B 1 308 ? -2.666 -47 -41.562 1 91.62 308 ASN B N 1
ATOM 5989 C CA . ASN B 1 308 ? -2.977 -48.344 -41.094 1 91.62 308 ASN B CA 1
ATOM 5990 C C . ASN B 1 308 ? -2.783 -48.5 -39.594 1 91.62 308 ASN B C 1
ATOM 5992 O O . ASN B 1 308 ? -3.398 -49.344 -38.969 1 91.62 308 ASN B O 1
ATOM 5996 N N . ASN B 1 309 ? -1.948 -47.594 -39.031 1 90.94 309 ASN B N 1
ATOM 5997 C CA . ASN B 1 309 ? -1.664 -47.719 -37.625 1 90.94 309 ASN B CA 1
ATOM 5998 C C . ASN B 1 309 ? -2.559 -46.812 -36.781 1 90.94 309 ASN B C 1
ATOM 6000 O O . ASN B 1 309 ? -2.365 -46.688 -35.562 1 90.94 309 ASN B O 1
ATOM 6004 N N . GLN B 1 310 ? -3.512 -46.219 -37.375 1 93.75 310 GLN B N 1
ATOM 6005 C CA . GLN B 1 310 ? -4.371 -45.281 -36.688 1 93.75 310 GLN B CA 1
ATOM 6006 C C . GLN B 1 310 ? -5.285 -46 -35.688 1 93.75 310 GLN B C 1
ATOM 6008 O O . GLN B 1 310 ? -5.863 -47.031 -36 1 93.75 310 GLN B O 1
ATOM 6013 N N . GLY B 1 311 ? -5.27 -45.406 -34.469 1 94.38 311 GLY B N 1
ATOM 6014 C CA . GLY B 1 311 ? -6.176 -45.875 -33.438 1 94.38 311 GLY B CA 1
ATOM 6015 C C . GLY B 1 311 ? -6.961 -44.75 -32.781 1 94.38 311 GLY B C 1
ATOM 6016 O O . GLY B 1 311 ? -6.461 -43.656 -32.625 1 94.38 311 GLY B O 1
ATOM 6017 N N . GLU B 1 312 ? -8.211 -45.062 -32.5 1 95.31 312 GLU B N 1
ATOM 6018 C CA . GLU B 1 312 ? -9.078 -44.125 -31.781 1 95.31 312 GLU B CA 1
ATOM 6019 C C . GLU B 1 312 ? -9.625 -44.781 -30.5 1 95.31 312 GLU B C 1
ATOM 6021 O O . GLU B 1 312 ? -9.75 -46 -30.438 1 95.31 312 GLU B O 1
ATOM 6026 N N . TYR B 1 313 ? -9.82 -43.938 -29.516 1 95.38 313 TYR B N 1
ATOM 6027 C CA . TYR B 1 313 ? -10.375 -44.531 -28.297 1 95.38 313 TYR B CA 1
ATOM 6028 C C . TYR B 1 313 ? -11.18 -43.5 -27.531 1 95.38 313 TYR B C 1
ATOM 6030 O O . TYR B 1 313 ? -11.023 -42.312 -27.719 1 95.38 313 TYR B O 1
ATOM 6038 N N . LEU B 1 314 ? -12.125 -43.938 -26.766 1 95.31 314 LEU B N 1
ATOM 6039 C CA . LEU B 1 314 ? -12.875 -43.219 -25.734 1 95.31 314 LEU B CA 1
ATOM 6040 C C . LEU B 1 314 ? -12.695 -43.875 -24.375 1 95.31 314 LEU B C 1
ATOM 6042 O O . LEU B 1 314 ? -12.68 -45.125 -24.266 1 95.31 314 LEU B O 1
ATOM 6046 N N . ALA B 1 315 ? -12.469 -43.031 -23.391 1 95.94 315 ALA B N 1
ATOM 6047 C CA . ALA B 1 315 ? -12.242 -43.594 -22.062 1 95.94 315 ALA B CA 1
ATOM 6048 C C . ALA B 1 315 ? -13.031 -42.812 -21.016 1 95.94 315 ALA B C 1
ATOM 6050 O O . ALA B 1 315 ? -13.047 -41.594 -21.016 1 95.94 315 ALA B O 1
ATOM 6051 N N . LEU B 1 316 ? -13.734 -43.531 -20.172 1 96.88 316 LEU B N 1
ATOM 6052 C CA . LEU B 1 316 ? -14.367 -42.969 -18.984 1 96.88 316 LEU B CA 1
ATOM 6053 C C . LEU B 1 316 ? -13.586 -43.344 -17.719 1 96.88 316 LEU B C 1
ATOM 6055 O O . LEU B 1 316 ? -13.344 -44.531 -17.484 1 96.88 316 LEU B O 1
ATOM 6059 N N . THR B 1 317 ? -13.188 -42.312 -17.031 1 97.31 317 THR B N 1
ATOM 6060 C CA . THR B 1 317 ? -12.359 -42.594 -15.859 1 97.31 317 THR B CA 1
ATOM 6061 C C . THR B 1 317 ? -13.031 -42.062 -14.594 1 97.31 317 THR B C 1
ATOM 6063 O O . THR B 1 317 ? -13.367 -40.875 -14.492 1 97.31 317 THR B O 1
ATOM 6066 N N . LEU B 1 318 ? -13.242 -43 -13.625 1 97.44 318 LEU B N 1
ATOM 6067 C CA . LEU B 1 318 ? -13.773 -42.625 -12.32 1 97.44 318 LEU B CA 1
ATOM 6068 C C . LEU B 1 318 ? -12.672 -42.625 -11.266 1 97.44 318 LEU B C 1
ATOM 6070 O O . LEU B 1 318 ? -11.992 -43.625 -11.07 1 97.44 318 LEU B O 1
ATOM 6074 N N . SER B 1 319 ? -12.453 -41.5 -10.672 1 96.62 319 SER B N 1
ATOM 6075 C CA . SER B 1 319 ? -11.477 -41.375 -9.594 1 96.62 319 SER B CA 1
ATOM 6076 C C . SER B 1 319 ? -12.156 -41.156 -8.242 1 96.62 319 SER B C 1
ATOM 6078 O O . SER B 1 319 ? -12.914 -40.219 -8.062 1 96.62 319 SER B O 1
ATOM 6080 N N . ILE B 1 320 ? -11.945 -42.094 -7.285 1 96.38 320 ILE B N 1
ATOM 6081 C CA . ILE B 1 320 ? -12.594 -42.031 -5.98 1 96.38 320 ILE B CA 1
ATOM 6082 C C . ILE B 1 320 ? -11.555 -41.781 -4.895 1 96.38 320 ILE B C 1
ATOM 6084 O O . ILE B 1 320 ? -10.812 -42.719 -4.523 1 96.38 320 ILE B O 1
ATOM 6088 N N . PRO B 1 321 ? -11.469 -40.625 -4.414 1 95 321 PRO B N 1
ATOM 6089 C CA . PRO B 1 321 ? -10.578 -40.406 -3.273 1 95 321 PRO B CA 1
ATOM 6090 C C . PRO B 1 321 ? -11.086 -41.062 -1.996 1 95 321 PRO B C 1
ATOM 6092 O O . PRO B 1 321 ? -12.227 -40.844 -1.588 1 95 321 PRO B O 1
ATOM 6095 N N . ILE B 1 322 ? -10.297 -41.875 -1.438 1 95.69 322 ILE B N 1
ATOM 6096 C CA . ILE B 1 322 ? -10.68 -42.594 -0.225 1 95.69 322 ILE B CA 1
ATOM 6097 C C . ILE B 1 322 ? -10.156 -41.844 1 1 95.69 322 ILE B C 1
ATOM 6099 O O . ILE B 1 322 ? -10.922 -41.531 1.917 1 95.69 322 ILE B O 1
ATOM 6103 N N . TYR B 1 323 ? -8.828 -41.625 1.003 1 95.12 323 TYR B N 1
ATOM 6104 C CA . TYR B 1 323 ? -8.227 -40.844 2.086 1 95.12 323 TYR B CA 1
ATOM 6105 C C . TYR B 1 323 ? -7.098 -39.969 1.565 1 95.12 323 TYR B C 1
ATOM 6107 O O . TYR B 1 323 ? -6.168 -40.469 0.922 1 95.12 323 TYR B O 1
ATOM 6115 N N . ASN B 1 324 ? -7.219 -38.719 1.769 1 94.56 324 ASN B N 1
ATOM 6116 C CA . ASN B 1 324 ? -6.203 -37.719 1.49 1 94.56 324 ASN B CA 1
ATOM 6117 C C . ASN B 1 324 ? -6.195 -36.625 2.551 1 94.56 324 ASN B C 1
ATOM 6119 O O . ASN B 1 324 ? -7.121 -35.812 2.623 1 94.56 324 ASN B O 1
ATOM 6123 N N . SER B 1 325 ? -5.242 -36.594 3.314 1 95.38 325 SER B N 1
ATOM 6124 C CA . SER B 1 325 ? -5.199 -35.688 4.445 1 95.38 325 SER B CA 1
ATOM 6125 C C . SER B 1 325 ? -5.188 -34.25 3.975 1 95.38 325 SER B C 1
ATOM 6127 O O . SER B 1 325 ? -5.727 -33.344 4.648 1 95.38 325 SER B O 1
ATOM 6129 N N . ASP B 1 326 ? -4.559 -33.906 2.916 1 95.5 326 ASP B N 1
ATOM 6130 C CA . ASP B 1 326 ? -4.5 -32.562 2.395 1 95.5 326 ASP B CA 1
ATOM 6131 C C . ASP B 1 326 ? -5.891 -32.031 2.025 1 95.5 326 ASP B C 1
ATOM 6133 O O . ASP B 1 326 ? -6.227 -30.891 2.301 1 95.5 326 ASP B O 1
ATOM 6137 N N . ARG B 1 327 ? -6.711 -32.875 1.4 1 95.31 327 ARG B N 1
ATOM 6138 C CA . ARG B 1 327 ? -8.055 -32.469 0.997 1 95.31 327 ARG B CA 1
ATOM 6139 C C . ARG B 1 327 ? -8.938 -32.219 2.213 1 95.31 327 ARG B C 1
ATOM 6141 O O . ARG B 1 327 ? -9.703 -31.234 2.238 1 95.31 327 ARG B O 1
ATOM 6148 N N . TRP B 1 328 ? -8.781 -33.062 3.176 1 96.81 328 TRP B N 1
ATOM 6149 C CA . TRP B 1 328 ? -9.555 -32.875 4.398 1 96.81 328 TRP B CA 1
ATOM 6150 C C . TRP B 1 328 ? -9.148 -31.578 5.098 1 96.81 328 TRP B C 1
ATOM 6152 O O . TRP B 1 328 ? -10.008 -30.844 5.582 1 96.81 328 TRP B O 1
ATOM 6162 N N . HIS B 1 329 ? -7.867 -31.406 5.156 1 97.12 329 HIS B N 1
ATOM 6163 C CA . HIS B 1 329 ? -7.363 -30.172 5.762 1 97.12 329 HIS B CA 1
ATOM 6164 C C . HIS B 1 329 ? -7.867 -28.938 5.016 1 97.12 329 HIS B C 1
ATOM 6166 O O . HIS B 1 329 ? -8.227 -27.938 5.637 1 97.12 329 HIS B O 1
ATOM 6172 N N . SER B 1 330 ? -7.867 -28.969 3.756 1 98.06 330 SER B N 1
ATOM 6173 C CA . SER B 1 330 ? -8.344 -27.859 2.941 1 98.06 330 SER B CA 1
ATOM 6174 C C . SER B 1 330 ? -9.797 -27.531 3.246 1 98.06 330 SER B C 1
ATOM 6176 O O . SER B 1 330 ? -10.188 -26.359 3.262 1 98.06 330 SER B O 1
ATOM 6178 N N . VAL B 1 331 ? -10.641 -28.578 3.457 1 98 331 VAL B N 1
ATOM 6179 C CA . VAL B 1 331 ? -12.047 -28.375 3.797 1 98 331 VAL B CA 1
ATOM 6180 C C . VAL B 1 331 ? -12.156 -27.656 5.133 1 98 331 VAL B C 1
ATOM 6182 O O . VAL B 1 331 ? -12.906 -26.672 5.262 1 98 331 VAL B O 1
ATOM 6185 N N . LYS B 1 332 ? -11.391 -28.109 6.055 1 98.31 332 LYS B N 1
ATOM 6186 C CA . LYS B 1 332 ? -11.43 -27.484 7.375 1 98.31 332 LYS B CA 1
ATOM 6187 C C . LYS B 1 332 ? -10.938 -26.031 7.316 1 98.31 332 LYS B C 1
ATOM 6189 O O . LYS B 1 332 ? -11.508 -25.156 7.961 1 98.31 332 LYS B O 1
ATOM 6194 N N . LYS B 1 333 ? -9.883 -25.812 6.602 1 98.31 333 LYS B N 1
ATOM 6195 C CA . LYS B 1 333 ? -9.367 -24.469 6.426 1 98.31 333 LYS B CA 1
ATOM 6196 C C . LYS B 1 333 ? -10.406 -23.547 5.785 1 98.31 333 LYS B C 1
ATOM 6198 O O . LYS B 1 333 ? -10.625 -22.438 6.242 1 98.31 333 LYS B O 1
ATOM 6203 N N . ALA B 1 334 ? -11.031 -24.031 4.711 1 98.5 334 ALA B N 1
ATOM 6204 C CA . ALA B 1 334 ? -12.047 -23.25 4.023 1 98.5 334 ALA B CA 1
ATOM 6205 C C . ALA B 1 334 ? -13.219 -22.938 4.945 1 98.5 334 ALA B C 1
ATOM 6207 O O . ALA B 1 334 ? -13.797 -21.859 4.887 1 98.5 334 ALA B O 1
ATOM 6208 N N . HIS B 1 335 ? -13.617 -23.922 5.738 1 98.5 335 HIS B N 1
ATOM 6209 C CA . HIS B 1 335 ? -14.672 -23.703 6.719 1 98.5 335 HIS B CA 1
ATOM 6210 C C . HIS B 1 335 ? -14.297 -22.578 7.691 1 98.5 335 HIS B C 1
ATOM 6212 O O . HIS B 1 335 ? -15.117 -21.719 7.996 1 98.5 335 HIS B O 1
ATOM 6218 N N . ASN B 1 336 ? -13.078 -22.594 8.227 1 98.5 336 ASN B N 1
ATOM 6219 C CA . ASN B 1 336 ? -12.586 -21.547 9.109 1 98.5 336 ASN B CA 1
ATOM 6220 C C . ASN B 1 336 ? -12.578 -20.188 8.422 1 98.5 336 ASN B C 1
ATOM 6222 O O . ASN B 1 336 ? -12.945 -19.172 9.031 1 98.5 336 ASN B O 1
ATOM 6226 N N . ASP B 1 337 ? -12.18 -20.172 7.23 1 98.5 337 ASP B N 1
ATOM 6227 C CA . ASP B 1 337 ? -12.172 -18.922 6.477 1 98.5 337 ASP B CA 1
ATOM 6228 C C . ASP B 1 337 ? -13.586 -18.359 6.324 1 98.5 337 ASP B C 1
ATOM 6230 O O . ASP B 1 337 ? -13.781 -17.156 6.375 1 98.5 337 ASP B O 1
ATOM 6234 N N . TRP B 1 338 ? -14.547 -19.266 6.082 1 98.62 338 TRP B N 1
ATOM 6235 C CA . TRP B 1 338 ? -15.945 -18.859 6.008 1 98.62 338 TRP B CA 1
ATOM 6236 C C . TRP B 1 338 ? -16.406 -18.266 7.332 1 98.62 338 TRP B C 1
ATOM 6238 O O . TRP B 1 338 ? -17.062 -17.219 7.355 1 98.62 338 TRP B O 1
ATOM 6248 N N . GLN B 1 339 ? -16.016 -18.812 8.43 1 98.44 339 GLN B N 1
ATOM 6249 C CA . GLN B 1 339 ? -16.344 -18.281 9.75 1 98.44 339 GLN B CA 1
ATOM 6250 C C . GLN B 1 339 ? -15.688 -16.922 9.984 1 98.44 339 GLN B C 1
ATOM 6252 O O . GLN B 1 339 ? -16.297 -16.016 10.547 1 98.44 339 GLN B O 1
ATOM 6257 N N . LEU B 1 340 ? -14.438 -16.828 9.578 1 98.19 340 LEU B N 1
ATOM 6258 C CA . LEU B 1 340 ? -13.734 -15.547 9.703 1 98.19 340 LEU B CA 1
ATOM 6259 C C . LEU B 1 340 ? -14.453 -14.453 8.922 1 98.19 340 LEU B C 1
ATOM 6261 O O . LEU B 1 340 ? -14.562 -13.32 9.398 1 98.19 340 LEU B O 1
ATOM 6265 N N . ALA B 1 341 ? -14.883 -14.789 7.715 1 98.44 341 ALA B N 1
ATOM 6266 C CA . ALA B 1 341 ? -15.617 -13.82 6.91 1 98.44 341 ALA B CA 1
ATOM 6267 C C . ALA B 1 341 ? -16.891 -13.367 7.621 1 98.44 341 ALA B C 1
ATOM 6269 O O . ALA B 1 341 ? -17.281 -12.203 7.523 1 98.44 341 ALA B O 1
ATOM 6270 N N . GLN B 1 342 ? -17.531 -14.289 8.344 1 98.56 342 GLN B N 1
ATOM 6271 C CA . GLN B 1 342 ? -18.719 -13.953 9.109 1 98.56 342 GLN B CA 1
ATOM 6272 C C . GLN B 1 342 ? -18.391 -13 10.25 1 98.56 342 GLN B C 1
ATOM 6274 O O . GLN B 1 342 ? -19.156 -12.062 10.523 1 98.56 342 GLN B O 1
ATOM 6279 N N . VAL B 1 343 ? -17.328 -13.203 10.922 1 98.38 343 VAL B N 1
ATOM 6280 C CA . VAL B 1 343 ? -16.875 -12.312 11.992 1 98.38 343 VAL B CA 1
ATOM 6281 C C . VAL B 1 343 ? -16.594 -10.93 11.422 1 98.38 343 VAL B C 1
ATOM 6283 O O . VAL B 1 343 ? -16.969 -9.914 12.016 1 98.38 343 VAL B O 1
ATOM 6286 N N . ASN B 1 344 ? -15.945 -10.898 10.297 1 98.12 344 ASN B N 1
ATOM 6287 C CA . ASN B 1 344 ? -15.641 -9.625 9.656 1 98.12 344 ASN B CA 1
ATOM 6288 C C . ASN B 1 344 ? -16.906 -8.875 9.266 1 98.12 344 ASN B C 1
ATOM 6290 O O . ASN B 1 344 ? -16.953 -7.645 9.328 1 98.12 344 ASN B O 1
ATOM 6294 N N . LEU B 1 345 ? -17.906 -9.594 8.766 1 98.19 345 LEU B N 1
ATOM 6295 C CA . LEU B 1 345 ? -19.188 -8.977 8.445 1 98.19 345 LEU B CA 1
ATOM 6296 C C . LEU B 1 345 ? -19.797 -8.328 9.688 1 98.19 345 LEU B C 1
ATOM 6298 O O . LEU B 1 345 ? -20.281 -7.195 9.617 1 98.19 345 LEU B O 1
ATOM 6302 N N . GLU B 1 346 ? -19.719 -8.984 10.812 1 97.88 346 GLU B N 1
ATOM 6303 C CA . GLU B 1 346 ? -20.234 -8.43 12.062 1 97.88 346 GLU B CA 1
ATOM 6304 C C . GLU B 1 346 ? -19.469 -7.184 12.469 1 97.88 346 GLU B C 1
ATOM 6306 O O . GLU B 1 346 ? -20.062 -6.203 12.93 1 97.88 346 GLU B O 1
ATOM 6311 N N . GLU B 1 347 ? -18.203 -7.227 12.336 1 97.5 347 GLU B N 1
ATOM 6312 C CA . GLU B 1 347 ? -17.375 -6.066 12.633 1 97.5 347 GLU B CA 1
ATOM 6313 C C . GLU B 1 347 ? -17.734 -4.883 11.742 1 97.5 347 GLU B C 1
ATOM 6315 O O . GLU B 1 347 ? -17.812 -3.746 12.211 1 97.5 347 GLU B O 1
ATOM 6320 N N . THR B 1 348 ? -17.906 -5.18 10.453 1 97.81 348 THR B N 1
ATOM 6321 C CA . THR B 1 348 ? -18.25 -4.133 9.492 1 97.81 348 THR B CA 1
ATOM 6322 C C . THR B 1 348 ? -19.609 -3.51 9.836 1 97.81 348 THR B C 1
ATOM 6324 O O . THR B 1 348 ? -19.781 -2.295 9.719 1 97.81 348 THR B O 1
ATOM 6327 N N . ARG B 1 349 ? -20.516 -4.332 10.25 1 97.25 349 ARG B N 1
ATOM 6328 C CA . ARG B 1 349 ? -21.828 -3.854 10.688 1 97.25 349 ARG B CA 1
ATOM 6329 C C . ARG B 1 349 ? -21.703 -2.895 11.867 1 97.25 349 ARG B C 1
ATOM 6331 O O . ARG B 1 349 ? -22.297 -1.82 11.867 1 97.25 349 ARG B O 1
ATOM 6338 N N . ARG B 1 350 ? -20.969 -3.254 12.828 1 97.06 350 ARG B N 1
ATOM 6339 C CA . ARG B 1 350 ? -20.75 -2.418 14.008 1 97.06 350 ARG B CA 1
ATOM 6340 C C . ARG B 1 350 ? -20.062 -1.109 13.633 1 97.06 350 ARG B C 1
ATOM 6342 O O . ARG B 1 350 ? -20.469 -0.039 14.094 1 97.06 350 ARG B O 1
ATOM 6349 N N . LYS B 1 351 ? -19.031 -1.207 12.836 1 97.06 351 LYS B N 1
ATOM 6350 C CA . LYS B 1 351 ? -18.312 -0.016 12.414 1 97.06 351 LYS B CA 1
ATOM 6351 C C . LYS B 1 351 ? -19.219 0.951 11.664 1 97.06 351 LYS B C 1
ATOM 6353 O O . LYS B 1 351 ? -19.141 2.164 11.867 1 97.06 351 LYS B O 1
ATOM 6358 N N . LEU B 1 352 ? -20.047 0.389 10.758 1 97.19 352 LEU B N 1
ATOM 6359 C CA . LEU B 1 352 ? -20.984 1.223 10.016 1 97.19 352 LEU B CA 1
ATOM 6360 C C . LEU B 1 352 ? -21.953 1.93 10.961 1 97.19 352 LEU B C 1
ATOM 6362 O O . LEU B 1 352 ? -22.188 3.131 10.828 1 97.19 352 LEU B O 1
ATOM 6366 N N . HIS B 1 353 ? -22.484 1.188 11.945 1 96.81 353 HIS B N 1
ATOM 6367 C CA . HIS B 1 353 ? -23.375 1.755 12.953 1 96.81 353 HIS B CA 1
ATOM 6368 C C . HIS B 1 353 ? -22.703 2.906 13.695 1 96.81 353 HIS B C 1
ATOM 6370 O O . HIS B 1 353 ? -23.281 3.986 13.828 1 96.81 353 HIS B O 1
ATOM 6376 N N . ASP B 1 354 ? -21.484 2.701 14.109 1 96.56 354 ASP B N 1
ATOM 6377 C CA . ASP B 1 354 ? -20.734 3.713 14.844 1 96.56 354 ASP B CA 1
ATOM 6378 C C . ASP B 1 354 ? -20.469 4.945 13.977 1 96.56 354 ASP B C 1
ATOM 6380 O O . ASP B 1 354 ? -20.578 6.078 14.453 1 96.56 354 ASP B O 1
ATOM 6384 N N . GLN B 1 355 ? -20.125 4.738 12.781 1 95.88 355 GLN B N 1
ATOM 6385 C CA . GLN B 1 355 ? -19.828 5.832 11.859 1 95.88 355 GLN B CA 1
ATOM 6386 C C . GLN B 1 355 ? -21.047 6.707 11.625 1 95.88 355 GLN B C 1
ATOM 6388 O O . GLN B 1 355 ? -20.953 7.938 11.617 1 95.88 355 GLN B O 1
ATOM 6393 N N . ILE B 1 356 ? -22.172 6.082 11.438 1 96.19 356 ILE B N 1
ATOM 6394 C CA . ILE B 1 356 ? -23.406 6.82 11.211 1 96.19 356 ILE B CA 1
ATOM 6395 C C . ILE B 1 356 ? -23.781 7.586 12.477 1 96.19 356 ILE B C 1
ATOM 6397 O O . ILE B 1 356 ? -24.109 8.773 12.414 1 96.19 356 ILE B O 1
ATOM 6401 N N . ALA B 1 357 ? -23.703 6.918 13.633 1 96.31 357 ALA B N 1
ATOM 6402 C CA . ALA B 1 357 ? -24 7.578 14.906 1 96.31 357 ALA B CA 1
ATOM 6403 C C . ALA B 1 357 ? -23.078 8.781 15.109 1 96.31 357 ALA B C 1
ATOM 6405 O O . ALA B 1 357 ? -23.547 9.859 15.492 1 96.31 357 ALA B O 1
ATOM 6406 N N . GLN B 1 358 ? -21.828 8.617 14.812 1 95.81 358 GLN B N 1
ATOM 6407 C CA . GLN B 1 358 ? -20.859 9.695 14.984 1 95.81 358 GLN B CA 1
ATOM 6408 C C . GLN B 1 358 ? -21.156 10.859 14.039 1 95.81 358 GLN B C 1
ATOM 6410 O O . GLN B 1 358 ? -21.078 12.023 14.438 1 95.81 358 GLN B O 1
ATOM 6415 N N . ALA B 1 359 ? -21.484 10.531 12.828 1 95.06 359 ALA B N 1
ATOM 6416 C CA . ALA B 1 359 ? -21.766 11.578 11.852 1 95.06 359 ALA B CA 1
ATOM 6417 C C . ALA B 1 359 ? -22.969 12.406 12.273 1 95.06 359 ALA B C 1
ATOM 6419 O O . ALA B 1 359 ? -22.953 13.641 12.203 1 95.06 359 ALA B O 1
ATOM 6420 N N . VAL B 1 360 ? -24.016 11.773 12.742 1 94.88 360 VAL B N 1
ATOM 6421 C CA . VAL B 1 360 ? -25.234 12.445 13.164 1 94.88 360 VAL B CA 1
ATOM 6422 C C . VAL B 1 360 ? -24.953 13.281 14.414 1 94.88 360 VAL B C 1
ATOM 6424 O O . VAL B 1 360 ? -25.344 14.453 14.492 1 94.88 360 VAL B O 1
ATOM 6427 N N . MET B 1 361 ? -24.203 12.711 15.352 1 94.44 361 MET B N 1
ATOM 6428 C CA . MET B 1 361 ? -23.859 13.422 16.578 1 94.44 361 MET B CA 1
ATOM 6429 C C . MET B 1 361 ? -22.984 14.633 16.281 1 94.44 361 MET B C 1
ATOM 6431 O O . MET B 1 361 ? -23.156 15.695 16.875 1 94.44 361 MET B O 1
ATOM 6435 N N . ASP B 1 362 ? -22.078 14.438 15.422 1 93.94 362 ASP B N 1
ATOM 6436 C CA . ASP B 1 362 ? -21.203 15.547 15.031 1 93.94 362 ASP B CA 1
ATOM 6437 C C . ASP B 1 362 ? -22.016 16.672 14.383 1 93.94 362 ASP B C 1
ATOM 6439 O O . ASP B 1 362 ? -21.812 17.844 14.688 1 93.94 362 ASP B O 1
ATOM 6443 N N . ALA B 1 363 ? -22.906 16.328 13.453 1 93.44 363 ALA B N 1
ATOM 6444 C CA . ALA B 1 363 ? -23.719 17.344 12.781 1 93.44 363 ALA B CA 1
ATOM 6445 C C . ALA B 1 363 ? -24.547 18.141 13.789 1 93.44 363 ALA B C 1
ATOM 6447 O O . ALA B 1 363 ? -24.594 19.375 13.734 1 93.44 363 ALA B O 1
ATOM 6448 N N . GLU B 1 364 ? -25.109 17.422 14.734 1 92.44 364 GLU B N 1
ATOM 6449 C CA . GLU B 1 364 ? -25.906 18.078 15.773 1 92.44 364 GLU B CA 1
ATOM 6450 C C . GLU B 1 364 ? -25.016 18.938 16.672 1 92.44 364 GLU B C 1
ATOM 6452 O O . GLU B 1 364 ? -25.375 20.062 17.016 1 92.44 364 GLU B O 1
ATOM 6457 N N . GLY B 1 365 ? -23.875 18.344 17.047 1 92.81 365 GLY B N 1
ATOM 6458 C CA . GLY B 1 365 ? -22.953 19.062 17.891 1 92.81 365 GLY B CA 1
ATOM 6459 C C . GLY B 1 365 ? -22.422 20.328 17.25 1 92.81 365 GLY B C 1
ATOM 6460 O O . GLY B 1 365 ? -22.453 21.406 17.859 1 92.81 365 GLY B O 1
ATOM 6461 N N . TYR B 1 366 ? -22.031 20.281 16.016 1 92.81 366 TYR B N 1
ATOM 6462 C CA . TYR B 1 366 ? -21.484 21.438 15.305 1 92.81 366 TYR B CA 1
ATOM 6463 C C . TYR B 1 366 ? -22.562 22.484 15.07 1 92.81 366 TYR B C 1
ATOM 6465 O O . TYR B 1 366 ? -22.297 23.688 15.086 1 92.81 366 TYR B O 1
ATOM 6473 N N . ALA B 1 367 ? -23.797 22.094 14.82 1 91.81 367 ALA B N 1
ATOM 6474 C CA . ALA B 1 367 ? -24.891 23.031 14.672 1 91.81 367 ALA B CA 1
ATOM 6475 C C . ALA B 1 367 ? -25.094 23.844 15.945 1 91.81 367 ALA B C 1
ATOM 6477 O O . ALA B 1 367 ? -25.219 25.078 15.891 1 91.81 367 ALA B O 1
ATOM 6478 N N . LYS B 1 368 ? -25.031 23.125 17.062 1 91.62 368 LYS B N 1
ATOM 6479 C CA . LYS B 1 368 ? -25.188 23.797 18.344 1 91.62 368 LYS B CA 1
ATOM 6480 C C . LYS B 1 368 ? -24.016 24.734 18.625 1 91.62 368 LYS B C 1
ATOM 6482 O O . LYS B 1 368 ? -24.203 25.875 19.062 1 91.62 368 LYS B O 1
ATOM 6487 N N . GLU B 1 369 ? -22.828 24.234 18.312 1 92.56 369 GLU B N 1
ATOM 6488 C CA . GLU B 1 369 ? -21.625 25.031 18.547 1 92.56 369 GLU B CA 1
ATOM 6489 C C . GLU B 1 369 ? -21.609 26.25 17.641 1 92.56 369 GLU B C 1
ATOM 6491 O O . GLU B 1 369 ? -21.172 27.328 18.047 1 92.56 369 GLU B O 1
ATOM 6496 N N . LEU B 1 370 ? -22.078 26.078 16.422 1 92.69 370 LEU B N 1
ATOM 6497 C CA . LEU B 1 370 ? -22.109 27.203 15.484 1 92.69 370 LEU B CA 1
ATOM 6498 C C . LEU B 1 370 ? -23.047 28.297 15.984 1 92.69 370 LEU B C 1
ATOM 6500 O O . LEU B 1 370 ? -22.688 29.484 15.953 1 92.69 370 LEU B O 1
ATOM 6504 N N . HIS B 1 371 ? -24.156 27.891 16.516 1 91.38 371 HIS B N 1
ATOM 6505 C CA . HIS B 1 371 ? -25.109 28.844 17.062 1 91.38 371 HIS B CA 1
ATOM 6506 C C . HIS B 1 371 ? -24.516 29.625 18.234 1 91.38 371 HIS B C 1
ATOM 6508 O O . HIS B 1 371 ? -24.641 30.859 18.297 1 91.38 371 HIS B O 1
ATOM 6514 N N . GLN B 1 372 ? -23.781 28.922 19.062 1 93.31 372 GLN B N 1
ATOM 6515 C CA . GLN B 1 372 ? -23.156 29.547 20.219 1 93.31 372 GLN B CA 1
ATOM 6516 C C . GLN B 1 372 ? -22.031 30.484 19.781 1 93.31 372 GLN B C 1
ATOM 6518 O O . GLN B 1 372 ? -21.859 31.562 20.344 1 93.31 372 GLN B O 1
ATOM 6523 N N . MET B 1 373 ? -21.312 30.047 18.797 1 94 373 MET B N 1
ATOM 6524 C CA . MET B 1 373 ? -20.172 30.828 18.328 1 94 373 MET B CA 1
ATOM 6525 C C . MET B 1 373 ? -20.641 32.094 17.625 1 94 373 MET B C 1
ATOM 6527 O O . MET B 1 373 ? -19.984 33.125 17.719 1 94 373 MET B O 1
ATOM 6531 N N . GLN B 1 374 ? -21.75 32.031 16.906 1 93.44 374 GLN B N 1
ATOM 6532 C CA . GLN B 1 374 ? -22.312 33.219 16.281 1 93.44 374 GLN B CA 1
ATOM 6533 C C . GLN B 1 374 ? -22.688 34.25 17.328 1 93.44 374 GLN B C 1
ATOM 6535 O O . GLN B 1 374 ? -22.453 35.469 17.125 1 93.44 374 GLN B O 1
ATOM 6540 N N . LYS B 1 375 ? -23.172 33.781 18.453 1 94.25 375 LYS B N 1
ATOM 6541 C CA . LYS B 1 375 ? -23.469 34.688 19.547 1 94.25 375 LYS B CA 1
ATOM 6542 C C . LYS B 1 375 ? -22.203 35.281 20.125 1 94.25 375 LYS B C 1
ATOM 6544 O O . LYS B 1 375 ? -22.156 36.5 20.438 1 94.25 375 LYS B O 1
ATOM 6549 N N . LYS B 1 376 ? -21.203 34.406 20.234 1 95.81 376 LYS B N 1
ATOM 6550 C CA . LYS B 1 376 ? -19.922 34.906 20.766 1 95.81 376 LYS B CA 1
ATOM 6551 C C . LYS B 1 376 ? -19.312 35.938 19.844 1 95.81 376 LYS B C 1
ATOM 6553 O O . LYS B 1 376 ? -18.781 36.969 20.297 1 95.81 376 LYS B O 1
ATOM 6558 N N . VAL B 1 377 ? -19.375 35.75 18.562 1 94.81 377 VAL B N 1
ATOM 6559 C CA . VAL B 1 377 ? -18.812 36.688 17.594 1 94.81 377 VAL B CA 1
ATOM 6560 C C . VAL B 1 377 ? -19.547 38 17.688 1 94.81 377 VAL B C 1
ATOM 6562 O O . VAL B 1 377 ? -18.922 39.062 17.641 1 94.81 377 VAL B O 1
ATOM 6565 N N . ALA B 1 378 ? -20.828 38 17.875 1 94.31 378 ALA B N 1
ATOM 6566 C CA . ALA B 1 378 ? -21.609 39.219 18.031 1 94.31 378 ALA B CA 1
ATOM 6567 C C . ALA B 1 378 ? -21.188 40 19.281 1 94.31 378 ALA B C 1
ATOM 6569 O O . ALA B 1 378 ? -21 41.219 19.25 1 94.31 378 ALA B O 1
ATOM 6570 N N . SER B 1 379 ? -20.969 39.219 20.359 1 95.19 379 SER B N 1
ATOM 6571 C CA . SER B 1 379 ? -20.547 39.812 21.609 1 95.19 379 SER B CA 1
ATOM 6572 C C . SER B 1 379 ? -19.141 40.375 21.516 1 95.19 379 SER B C 1
ATOM 6574 O O . SER B 1 379 ? -18.859 41.469 21.984 1 95.19 379 SER B O 1
ATOM 6576 N N . ASP B 1 380 ? -18.312 39.562 20.875 1 94.56 380 ASP B N 1
ATOM 6577 C CA . ASP B 1 380 ? -16.922 39.969 20.734 1 94.56 380 ASP B CA 1
ATOM 6578 C C . ASP B 1 380 ? -16.797 41.188 19.812 1 94.56 380 ASP B C 1
ATOM 6580 O O . ASP B 1 380 ? -15.938 42.031 20 1 94.56 380 ASP B O 1
ATOM 6584 N N . SER B 1 381 ? -17.609 41.281 18.828 1 93.31 381 SER B N 1
ATOM 6585 C CA . SER B 1 381 ? -17.625 42.438 17.922 1 93.31 381 SER B CA 1
ATOM 6586 C C . SER B 1 381 ? -18.016 43.688 18.656 1 93.31 381 SER B C 1
ATOM 6588 O O . SER B 1 381 ? -17.391 44.75 18.469 1 93.31 381 SER B O 1
ATOM 6590 N N . LEU B 1 382 ? -19.031 43.625 19.578 1 94 382 LEU B N 1
ATOM 6591 C CA . LEU B 1 382 ? -19.469 44.781 20.375 1 94 382 LEU B CA 1
ATOM 6592 C C . LEU B 1 382 ? -18.375 45.188 21.359 1 94 382 LEU B C 1
ATOM 6594 O O . LEU B 1 382 ? -18.109 46.375 21.531 1 94 382 LEU B O 1
ATOM 6598 N N . ALA B 1 383 ? -17.781 44.156 21.953 1 92.75 383 ALA B N 1
ATOM 6599 C CA . ALA B 1 383 ? -16.719 44.438 22.906 1 92.75 383 ALA B CA 1
ATOM 6600 C C . ALA B 1 383 ? -15.547 45.125 22.234 1 92.75 383 ALA B C 1
ATOM 6602 O O . ALA B 1 383 ? -14.961 46.062 22.797 1 92.75 383 ALA B O 1
ATOM 6603 N N . TYR B 1 384 ? -15.219 44.719 21.094 1 93.31 384 TYR B N 1
ATOM 6604 C CA . TYR B 1 384 ? -14.133 45.344 20.359 1 93.31 384 TYR B CA 1
ATOM 6605 C C . TYR B 1 384 ? -14.484 46.781 19.984 1 93.31 384 TYR B C 1
ATOM 6607 O O . TYR B 1 384 ? -13.648 47.688 20.094 1 93.31 384 TYR B O 1
ATOM 6615 N N . HIS B 1 385 ? -15.703 47.062 19.578 1 91.38 385 HIS B N 1
ATOM 6616 C CA . HIS B 1 385 ? -16.156 48.406 19.203 1 91.38 385 HIS B CA 1
ATOM 6617 C C . HIS B 1 385 ? -16.094 49.344 20.391 1 91.38 385 HIS B C 1
ATOM 6619 O O . HIS B 1 385 ? -15.586 50.469 20.266 1 91.38 385 HIS B O 1
ATOM 6625 N N . MET B 1 386 ? -16.484 48.875 21.516 1 91.81 386 MET B N 1
ATOM 6626 C CA . MET B 1 386 ? -16.469 49.688 22.719 1 91.81 386 MET B CA 1
ATOM 6627 C C . MET B 1 386 ? -15.047 49.969 23.172 1 91.81 386 MET B C 1
ATOM 6629 O O . MET B 1 386 ? -14.719 51.094 23.578 1 91.81 386 MET B O 1
ATOM 6633 N N . SER B 1 387 ? -14.258 48.875 23.062 1 90.81 387 SER B N 1
ATOM 6634 C CA . SER B 1 387 ? -12.859 49.031 23.453 1 90.81 387 SER B CA 1
ATOM 6635 C C . SER B 1 387 ? -12.133 50 22.531 1 90.81 387 SER B C 1
ATOM 6637 O O . SER B 1 387 ? -11.281 50.781 22.984 1 90.81 387 SER B O 1
ATOM 6639 N N . SER B 1 388 ? -12.445 49.969 21.281 1 87.81 388 SER B N 1
ATOM 6640 C CA . SER B 1 388 ? -11.836 50.906 20.312 1 87.81 388 SER B CA 1
ATOM 6641 C C . SER B 1 388 ? -12.195 52.344 20.609 1 87.81 388 SER B C 1
ATOM 6643 O O . SER B 1 388 ? -11.336 53.219 20.547 1 87.81 388 SER B O 1
ATOM 6645 N N . ARG B 1 389 ? -13.406 52.656 21.062 1 86 389 ARG B N 1
ATOM 6646 C CA . ARG B 1 389 ? -13.859 54 21.406 1 86 389 ARG B CA 1
ATOM 6647 C C . ARG B 1 389 ? -13.172 54.5 22.672 1 86 389 ARG B C 1
ATOM 6649 O O . ARG B 1 389 ? -12.719 55.625 22.734 1 86 389 ARG B O 1
ATOM 6656 N N . LYS B 1 390 ? -13.148 53.594 23.641 1 88.56 390 LYS B N 1
ATOM 6657 C CA . LYS B 1 390 ? -12.492 53.938 24.891 1 88.56 390 LYS B CA 1
ATOM 6658 C C . LYS B 1 390 ? -11.008 54.219 24.672 1 88.56 390 LYS B C 1
ATOM 6660 O O . LYS B 1 390 ? -10.438 55.094 25.344 1 88.56 390 LYS B O 1
ATOM 6665 N N . PHE B 1 391 ? -10.484 53.438 23.859 1 84.44 391 PHE B N 1
ATOM 6666 C CA . PHE B 1 391 ? -9.07 53.625 23.547 1 84.44 391 PHE B CA 1
ATOM 6667 C C . PHE B 1 391 ? -8.82 54.969 22.875 1 84.44 391 PHE B C 1
ATOM 6669 O O . PHE B 1 391 ? -7.855 55.656 23.203 1 84.44 391 PHE B O 1
ATOM 6676 N N . GLU B 1 392 ? -9.672 55.406 22.031 1 79.62 392 GLU B N 1
ATOM 6677 C CA . GLU B 1 392 ? -9.562 56.688 21.344 1 79.62 392 GLU B CA 1
ATOM 6678 C C . GLU B 1 392 ? -9.711 57.875 22.312 1 79.62 392 GLU B C 1
ATOM 6680 O O . GLU B 1 392 ? -9.117 58.938 22.109 1 79.62 392 GLU B O 1
ATOM 6685 N N . GLU B 1 393 ? -10.391 57.562 23.406 1 79.81 393 GLU B N 1
ATOM 6686 C CA . GLU B 1 393 ? -10.594 58.594 24.422 1 79.81 393 GLU B CA 1
ATOM 6687 C C . GLU B 1 393 ? -9.477 58.562 25.469 1 79.81 393 GLU B C 1
ATOM 6689 O O . GLU B 1 393 ? -9.477 59.375 26.406 1 79.81 393 GLU B O 1
ATOM 6694 N N . GLY B 1 394 ? -8.531 57.625 25.281 1 76.69 394 GLY B N 1
ATOM 6695 C CA . GLY B 1 394 ? -7.383 57.531 26.172 1 76.69 394 GLY B CA 1
ATOM 6696 C C . GLY B 1 394 ? -7.656 56.75 27.438 1 76.69 394 GLY B C 1
ATOM 6697 O O . GLY B 1 394 ? -6.852 56.781 28.375 1 76.69 394 GLY B O 1
ATOM 6698 N N . MET B 1 395 ? -8.766 56 27.453 1 77.5 395 MET B N 1
ATOM 6699 C CA . MET B 1 395 ? -9.195 55.344 28.703 1 77.5 395 MET B CA 1
ATOM 6700 C C . MET B 1 395 ? -8.883 53.844 28.672 1 77.5 395 MET B C 1
ATOM 6702 O O . MET B 1 395 ? -9.305 53.125 29.562 1 77.5 395 MET B O 1
ATOM 6706 N N . LEU B 1 396 ? -8.211 53.375 27.656 1 80.88 396 LEU B N 1
ATOM 6707 C CA . LEU B 1 396 ? -7.914 51.969 27.531 1 80.88 396 LEU B CA 1
ATOM 6708 C C . LEU B 1 396 ? -6.477 51.75 27.078 1 80.88 396 LEU B C 1
ATOM 6710 O O . LEU B 1 396 ? -5.957 52.531 26.266 1 80.88 396 LEU B O 1
ATOM 6714 N N . SER B 1 397 ? -5.91 50.688 27.609 1 77.94 397 SER B N 1
ATOM 6715 C CA . SER B 1 397 ? -4.527 50.406 27.234 1 77.94 397 SER B CA 1
ATOM 6716 C C . SER B 1 397 ? -4.453 49.719 25.875 1 77.94 397 SER B C 1
ATOM 6718 O O . SER B 1 397 ? -5.445 49.156 25.406 1 77.94 397 SER B O 1
ATOM 6720 N N . THR B 1 398 ? -3.32 49.906 25.25 1 76 398 THR B N 1
ATOM 6721 C CA . THR B 1 398 ? -3.066 49.25 23.969 1 76 398 THR B CA 1
ATOM 6722 C C . THR B 1 398 ? -3.199 47.719 24.109 1 76 398 THR B C 1
ATOM 6724 O O . THR B 1 398 ? -3.68 47.062 23.188 1 76 398 THR B O 1
ATOM 6727 N N . PHE B 1 399 ? -2.836 47.188 25.219 1 77.44 399 PHE B N 1
ATOM 6728 C CA . PHE B 1 399 ? -2.918 45.781 25.453 1 77.44 399 PHE B CA 1
ATOM 6729 C C . PHE B 1 399 ? -4.371 45.312 25.5 1 77.44 399 PHE B C 1
ATOM 6731 O O . PHE B 1 399 ? -4.703 44.25 24.984 1 77.44 399 PHE B O 1
ATOM 6738 N N . ASP B 1 400 ? -5.207 46.125 26.172 1 82.62 400 ASP B N 1
ATOM 6739 C CA . ASP B 1 400 ? -6.621 45.781 26.266 1 82.62 400 ASP B CA 1
ATOM 6740 C C . ASP B 1 400 ? -7.27 45.781 24.875 1 82.62 400 ASP B C 1
ATOM 6742 O O . ASP B 1 400 ? -8.086 44.906 24.578 1 82.62 400 ASP B O 1
ATOM 6746 N N . LEU B 1 401 ? -6.934 46.719 24.125 1 83.69 401 LEU B N 1
ATOM 6747 C CA . LEU B 1 401 ? -7.469 46.781 22.766 1 83.69 401 LEU B CA 1
ATOM 6748 C C . LEU B 1 401 ? -7.012 45.594 21.938 1 83.69 401 LEU B C 1
ATOM 6750 O O . LEU B 1 401 ? -7.809 45 21.219 1 83.69 401 LEU B O 1
ATOM 6754 N N . HIS B 1 402 ? -5.766 45.25 22.094 1 80.62 402 HIS B N 1
ATOM 6755 C CA . HIS B 1 402 ? -5.223 44.094 21.375 1 80.62 402 HIS B CA 1
ATOM 6756 C C . HIS B 1 402 ? -5.934 42.812 21.797 1 80.62 402 HIS B C 1
ATOM 6758 O O . HIS B 1 402 ? -6.242 41.969 20.953 1 80.62 402 HIS B O 1
ATOM 6764 N N . THR B 1 403 ? -6.133 42.656 22.984 1 83.5 403 THR B N 1
ATOM 6765 C CA . THR B 1 403 ? -6.793 41.469 23.5 1 83.5 403 THR B CA 1
ATOM 6766 C C . THR B 1 403 ? -8.211 41.344 22.938 1 83.5 403 THR B C 1
ATOM 6768 O O . THR B 1 403 ? -8.641 40.25 22.562 1 83.5 403 THR B O 1
ATOM 6771 N N . ALA B 1 404 ? -8.859 42.438 22.938 1 88.25 404 ALA B N 1
ATOM 6772 C CA . ALA B 1 404 ? -10.211 42.438 22.391 1 88.25 404 ALA B CA 1
ATOM 6773 C C . ALA B 1 404 ? -10.211 42.094 20.906 1 88.25 404 ALA B C 1
ATOM 6775 O O . ALA B 1 404 ? -11.039 41.312 20.453 1 88.25 404 ALA B O 1
ATOM 6776 N N . ALA B 1 405 ? -9.297 42.656 20.188 1 87.88 405 ALA B N 1
ATOM 6777 C CA . ALA B 1 405 ? -9.188 42.406 18.75 1 87.88 405 ALA B CA 1
ATOM 6778 C C . ALA B 1 405 ? -8.844 40.938 18.5 1 87.88 405 ALA B C 1
ATOM 6780 O O . ALA B 1 405 ? -9.398 40.312 17.578 1 87.88 405 ALA B O 1
ATOM 6781 N N . GLN B 1 406 ? -7.922 40.406 19.234 1 85.31 406 GLN B N 1
ATOM 6782 C CA . GLN B 1 406 ? -7.492 39.031 19.094 1 85.31 406 GLN B CA 1
ATOM 6783 C C . GLN B 1 406 ? -8.625 38.062 19.422 1 85.31 406 GLN B C 1
ATOM 6785 O O . GLN B 1 406 ? -8.789 37.031 18.766 1 85.31 406 GLN B O 1
ATOM 6790 N N . THR B 1 407 ? -9.328 38.375 20.453 1 89.38 407 THR B N 1
ATOM 6791 C CA . THR B 1 407 ? -10.453 37.531 20.844 1 89.38 407 THR B CA 1
ATOM 6792 C C . THR B 1 407 ? -11.5 37.469 19.734 1 89.38 407 THR B C 1
ATOM 6794 O O . THR B 1 407 ? -12.031 36.406 19.422 1 89.38 407 THR B O 1
ATOM 6797 N N . LEU B 1 408 ? -11.789 38.625 19.172 1 91.56 408 LEU B N 1
ATOM 6798 C CA . LEU B 1 408 ? -12.742 38.688 18.062 1 91.56 408 LEU B CA 1
ATOM 6799 C C . LEU B 1 408 ? -12.242 37.875 16.875 1 91.56 408 LEU B C 1
ATOM 6801 O O . LEU B 1 408 ? -13.008 37.156 16.25 1 91.56 408 LEU B O 1
ATOM 6805 N N . LEU B 1 409 ? -11.016 38 16.578 1 89.5 409 LEU B N 1
ATOM 6806 C CA . LEU B 1 409 ? -10.43 37.25 15.469 1 89.5 409 LEU B CA 1
ATOM 6807 C C . LEU B 1 409 ? -10.562 35.75 15.695 1 89.5 409 LEU B C 1
ATOM 6809 O O . LEU B 1 409 ? -10.953 35.031 14.789 1 89.5 409 LEU B O 1
ATOM 6813 N N . GLU B 1 410 ? -10.227 35.281 16.844 1 88.5 410 GLU B N 1
ATOM 6814 C CA . GLU B 1 410 ? -10.289 33.844 17.188 1 88.5 410 GLU B CA 1
ATOM 6815 C C . GLU B 1 410 ? -11.719 33.312 17.047 1 88.5 410 GLU B C 1
ATOM 6817 O O . GLU B 1 410 ? -11.93 32.219 16.547 1 88.5 410 GLU B O 1
ATOM 6822 N N . SER B 1 411 ? -12.594 34.125 17.594 1 92.94 411 SER B N 1
ATOM 6823 C CA . SER B 1 411 ? -13.984 33.656 17.516 1 92.94 411 SER B CA 1
ATOM 6824 C C . SER B 1 411 ? -14.469 33.594 16.078 1 92.94 411 SER B C 1
ATOM 6826 O O . SER B 1 411 ? -15.219 32.688 15.711 1 92.94 411 SER B O 1
ATOM 6828 N N . ARG B 1 412 ? -14.109 34.562 15.227 1 90.5 412 ARG B N 1
ATOM 6829 C CA . ARG B 1 412 ? -14.484 34.562 13.82 1 90.5 412 ARG B CA 1
ATOM 6830 C C . ARG B 1 412 ? -13.906 33.344 13.102 1 90.5 412 ARG B C 1
ATOM 6832 O O . ARG B 1 412 ? -14.586 32.719 12.289 1 90.5 412 ARG B O 1
ATOM 6839 N N . ILE B 1 413 ? -12.727 33 13.375 1 88.38 413 ILE B N 1
ATOM 6840 C CA . ILE B 1 413 ? -12.062 31.859 12.781 1 88.38 413 ILE B CA 1
ATOM 6841 C C . ILE B 1 413 ? -12.781 30.578 13.195 1 88.38 413 ILE B C 1
ATOM 6843 O O . ILE B 1 413 ? -13.039 29.703 12.367 1 88.38 413 ILE B O 1
ATOM 6847 N N . LYS B 1 414 ? -13.055 30.5 14.422 1 89.88 414 LYS B N 1
ATOM 6848 C CA . LYS B 1 414 ? -13.734 29.312 14.945 1 89.88 414 LYS B CA 1
ATOM 6849 C C . LYS B 1 414 ? -15.133 29.172 14.352 1 89.88 414 LYS B C 1
ATOM 6851 O O . LYS B 1 414 ? -15.586 28.062 14.062 1 89.88 414 LYS B O 1
ATOM 6856 N N . GLU B 1 415 ? -15.844 30.297 14.305 1 92.06 415 GLU B N 1
ATOM 6857 C CA . GLU B 1 415 ? -17.156 30.281 13.664 1 92.06 415 GLU B CA 1
ATOM 6858 C C . GLU B 1 415 ? -17.078 29.719 12.25 1 92.06 415 GLU B C 1
ATOM 6860 O O . GLU B 1 415 ? -17.875 28.844 11.883 1 92.06 415 GLU B O 1
ATOM 6865 N N . LEU B 1 416 ? -16.156 30.219 11.5 1 88.88 416 LEU B N 1
ATOM 6866 C CA . LEU B 1 416 ? -15.945 29.75 10.141 1 88.88 416 LEU B CA 1
ATOM 6867 C C . LEU B 1 416 ? -15.641 28.25 10.133 1 88.88 416 LEU B C 1
ATOM 6869 O O . LEU B 1 416 ? -16.156 27.516 9.297 1 88.88 416 LEU B O 1
ATOM 6873 N N . GLN B 1 417 ? -14.828 27.75 11.016 1 88.44 417 GLN B N 1
ATOM 6874 C CA . GLN B 1 417 ? -14.477 26.344 11.133 1 88.44 417 GLN B CA 1
ATOM 6875 C C . GLN B 1 417 ? -15.703 25.484 11.406 1 88.44 417 GLN B C 1
ATOM 6877 O O . GLN B 1 417 ? -15.898 24.453 10.766 1 88.44 417 GLN B O 1
ATOM 6882 N N . MET B 1 418 ? -16.422 25.922 12.359 1 89.75 418 MET B N 1
ATOM 6883 C CA . MET B 1 418 ? -17.625 25.188 12.719 1 89.75 418 MET B CA 1
ATOM 6884 C C . MET B 1 418 ? -18.609 25.125 11.547 1 89.75 418 MET B C 1
ATOM 6886 O O . MET B 1 418 ? -19.234 24.094 11.312 1 89.75 418 MET B O 1
ATOM 6890 N N . GLN B 1 419 ? -18.75 26.234 10.914 1 89.5 419 GLN B N 1
ATOM 6891 C CA . GLN B 1 419 ? -19.609 26.266 9.734 1 89.5 419 GLN B CA 1
ATOM 6892 C C . GLN B 1 419 ? -19.172 25.25 8.688 1 89.5 419 GLN B C 1
ATOM 6894 O O . GLN B 1 419 ? -19.984 24.516 8.141 1 89.5 419 GLN B O 1
ATOM 6899 N N . MET B 1 420 ? -17.938 25.219 8.438 1 88.25 420 MET B N 1
ATOM 6900 C CA . MET B 1 420 ? -17.375 24.312 7.43 1 88.25 420 MET B CA 1
ATOM 6901 C C . MET B 1 420 ? -17.547 22.859 7.852 1 88.25 420 MET B C 1
ATOM 6903 O O . MET B 1 420 ? -17.922 22.016 7.039 1 88.25 420 MET B O 1
ATOM 6907 N N . LEU B 1 421 ? -17.297 22.531 9.078 1 89.56 421 LEU B N 1
ATOM 6908 C CA . LEU B 1 421 ? -17.422 21.172 9.594 1 89.56 421 LEU B CA 1
ATOM 6909 C C . LEU B 1 421 ? -18.875 20.719 9.547 1 89.56 421 LEU B C 1
ATOM 6911 O O . LEU B 1 421 ? -19.156 19.547 9.258 1 89.56 421 LEU B O 1
ATOM 6915 N N . LEU B 1 422 ? -19.719 21.625 9.898 1 91.12 422 LEU B N 1
ATOM 6916 C CA . LEU B 1 422 ? -21.141 21.312 9.867 1 91.12 422 LEU B CA 1
ATOM 6917 C C . LEU B 1 422 ? -21.578 20.922 8.453 1 91.12 422 LEU B C 1
ATOM 6919 O O . LEU B 1 422 ? -22.328 19.953 8.273 1 91.12 422 LEU B O 1
ATOM 6923 N N . ILE B 1 423 ? -21.156 21.562 7.469 1 87.31 423 ILE B N 1
ATOM 6924 C CA . ILE B 1 423 ? -21.5 21.297 6.078 1 87.31 423 ILE B CA 1
ATOM 6925 C C . ILE B 1 423 ? -21.094 19.875 5.707 1 87.31 423 ILE B C 1
ATOM 6927 O O . ILE B 1 423 ? -21.875 19.141 5.102 1 87.31 423 ILE B O 1
ATOM 6931 N N . ILE B 1 424 ? -19.922 19.469 6.066 1 90.62 424 ILE B N 1
ATOM 6932 C CA . ILE B 1 424 ? -19.391 18.156 5.75 1 90.62 424 ILE B CA 1
ATOM 6933 C C . ILE B 1 424 ? -20.25 17.078 6.426 1 90.62 424 ILE B C 1
ATOM 6935 O O . ILE B 1 424 ? -20.625 16.094 5.793 1 90.62 424 ILE B O 1
ATOM 6939 N N . LYS B 1 425 ? -20.484 17.312 7.684 1 92.44 425 LYS B N 1
ATOM 6940 C CA . LYS B 1 425 ? -21.188 16.297 8.453 1 92.44 425 LYS B CA 1
ATOM 6941 C C . LYS B 1 425 ? -22.641 16.188 7.996 1 92.44 425 LYS B C 1
ATOM 6943 O O . LYS B 1 425 ? -23.203 15.094 7.957 1 92.44 425 LYS B O 1
ATOM 6948 N N . GLN B 1 426 ? -23.25 17.297 7.645 1 91.12 426 GLN B N 1
ATOM 6949 C CA . GLN B 1 426 ? -24.609 17.266 7.113 1 91.12 426 GLN B CA 1
ATOM 6950 C C . GLN B 1 426 ? -24.656 16.531 5.777 1 91.12 426 GLN B C 1
ATOM 6952 O O . GLN B 1 426 ? -25.594 15.781 5.516 1 91.12 426 GLN B O 1
ATOM 6957 N N . ARG B 1 427 ? -23.719 16.797 4.953 1 91.94 427 ARG B N 1
ATOM 6958 C CA . ARG B 1 427 ? -23.625 16.094 3.682 1 91.94 427 ARG B CA 1
ATOM 6959 C C . ARG B 1 427 ? -23.469 14.586 3.9 1 91.94 427 ARG B C 1
ATOM 6961 O O . ARG B 1 427 ? -24.094 13.781 3.197 1 91.94 427 ARG B O 1
ATOM 6968 N N . LEU B 1 428 ? -22.703 14.203 4.844 1 93.06 428 LEU B N 1
ATOM 6969 C CA . LEU B 1 428 ? -22.469 12.797 5.156 1 93.06 428 LEU B CA 1
ATOM 6970 C C . LEU B 1 428 ? -23.734 12.133 5.676 1 93.06 428 LEU B C 1
ATOM 6972 O O . LEU B 1 428 ? -24.062 11 5.297 1 93.06 428 LEU B O 1
ATOM 6976 N N . VAL B 1 429 ? -24.406 12.859 6.547 1 94.25 429 VAL B N 1
ATOM 6977 C CA . VAL B 1 429 ? -25.656 12.344 7.074 1 94.25 429 VAL B CA 1
ATOM 6978 C C . VAL B 1 429 ? -26.656 12.156 5.938 1 94.25 429 VAL B C 1
ATOM 6980 O O . VAL B 1 429 ? -27.344 11.133 5.871 1 94.25 429 VAL B O 1
ATOM 6983 N N . ALA B 1 430 ? -26.703 13.078 5.074 1 92.75 430 ALA B N 1
ATOM 6984 C CA . ALA B 1 430 ? -27.594 12.969 3.918 1 92.75 430 ALA B CA 1
ATOM 6985 C C . ALA B 1 430 ? -27.234 11.75 3.072 1 92.75 430 ALA B C 1
ATOM 6987 O O . ALA B 1 430 ? -28.125 11.055 2.576 1 92.75 430 ALA B O 1
ATOM 6988 N N . TYR B 1 431 ? -25.984 11.492 2.912 1 94 431 TYR B N 1
ATOM 6989 C CA . TYR B 1 431 ? -25.516 10.305 2.213 1 94 431 TYR B CA 1
ATOM 6990 C C . TYR B 1 431 ? -26.016 9.031 2.883 1 94 431 TYR B C 1
ATOM 6992 O O . TYR B 1 431 ? -26.5 8.117 2.207 1 94 431 TYR B O 1
ATOM 7000 N N . TYR B 1 432 ? -25.938 9.031 4.176 1 94.69 432 TYR B N 1
ATOM 7001 C CA . TYR B 1 432 ? -26.391 7.859 4.918 1 94.69 432 TYR B CA 1
ATOM 7002 C C . TYR B 1 432 ? -27.906 7.738 4.871 1 94.69 432 TYR B C 1
ATOM 7004 O O . TYR B 1 432 ? -28.453 6.672 5.156 1 94.69 432 TYR B O 1
ATOM 7012 N N . GLN B 1 433 ? -28.547 8.766 4.539 1 93.31 433 GLN B N 1
ATOM 7013 C CA . GLN B 1 433 ? -30 8.742 4.406 1 93.31 433 GLN B CA 1
ATOM 7014 C C . GLN B 1 433 ? -30.422 8.312 3 1 93.31 433 GLN B C 1
ATOM 7016 O O . GLN B 1 433 ? -31.609 8.195 2.707 1 93.31 433 GLN B O 1
ATOM 7021 N N . GLY B 1 434 ? -29.453 8.164 2.137 1 90.56 434 GLY B N 1
ATOM 7022 C CA . GLY B 1 434 ? -29.75 7.59 0.833 1 90.56 434 GLY B CA 1
ATOM 7023 C C . GLY B 1 434 ? -29.594 8.586 -0.304 1 90.56 434 GLY B C 1
ATOM 7024 O O . GLY B 1 434 ? -29.812 8.242 -1.468 1 90.56 434 GLY B O 1
ATOM 7025 N N . GLU B 1 435 ? -29.203 9.766 0.044 1 89.62 435 GLU B N 1
ATOM 7026 C CA . GLU B 1 435 ? -28.984 10.758 -0.999 1 89.62 435 GLU B CA 1
ATOM 7027 C C . GLU B 1 435 ? -27.641 10.562 -1.681 1 89.62 435 GLU B C 1
ATOM 7029 O O . GLU B 1 435 ? -26.703 10.023 -1.077 1 89.62 435 GLU B O 1
ATOM 7034 N N . ASN B 1 436 ? -27.594 11.008 -2.93 1 88.5 436 ASN B N 1
ATOM 7035 C CA . ASN B 1 436 ? -26.328 10.93 -3.635 1 88.5 436 ASN B CA 1
ATOM 7036 C C . ASN B 1 436 ? -25.297 11.883 -3.047 1 88.5 436 ASN B C 1
ATOM 7038 O O . ASN B 1 436 ? -25.625 13.031 -2.734 1 88.5 436 ASN B O 1
ATOM 7042 N N . LEU B 1 437 ? -24.141 11.328 -2.838 1 89.62 437 LEU B N 1
ATOM 7043 C CA . LEU B 1 437 ? -23.062 12.156 -2.301 1 89.62 437 LEU B CA 1
ATOM 7044 C C . LEU B 1 437 ? -22.719 13.289 -3.258 1 89.62 437 LEU B C 1
ATOM 7046 O O . LEU B 1 437 ? -22.516 14.43 -2.828 1 89.62 437 LEU B O 1
ATOM 7050 N N . ILE B 1 438 ? -22.656 12.898 -4.523 1 87.56 438 ILE B N 1
ATOM 7051 C CA . ILE B 1 438 ? -22.438 13.898 -5.562 1 87.56 438 ILE B CA 1
ATOM 7052 C C . ILE B 1 438 ? -23.781 14.336 -6.156 1 87.56 438 ILE B C 1
ATOM 7054 O O . ILE B 1 438 ? -24.547 13.5 -6.637 1 87.56 438 ILE B O 1
ATOM 7058 N N . LYS B 1 439 ? -24.156 15.562 -6.078 1 79.12 439 LYS B N 1
ATOM 7059 C CA . LYS B 1 439 ? -25.438 16.062 -6.582 1 79.12 439 LYS B CA 1
ATOM 7060 C C . LYS B 1 439 ? -25.328 16.484 -8.047 1 79.12 439 LYS B C 1
ATOM 7062 O O . LYS B 1 439 ? -24.266 16.891 -8.5 1 79.12 439 LYS B O 1
#

Solvent-accessible surface area (backbone atoms only — not comparable to full-atom values): 44631 Å² total; per-residue (Å²): 129,71,81,71,59,72,72,64,71,76,62,69,78,63,69,72,69,68,76,66,59,40,42,74,45,53,48,27,53,48,17,40,74,52,30,66,68,49,56,52,44,53,54,48,43,51,48,32,48,49,46,30,53,51,36,59,52,64,74,48,58,50,74,51,76,51,79,46,81,43,81,46,69,47,80,37,66,34,84,84,68,61,45,82,41,79,44,35,36,39,39,36,39,40,38,39,39,38,39,30,76,73,39,48,40,56,24,63,61,36,48,31,52,41,27,47,52,50,39,66,43,35,62,46,55,49,50,38,54,40,50,52,48,28,53,54,36,51,54,31,46,46,50,18,50,49,28,49,54,45,30,54,54,31,46,52,49,32,53,52,37,48,54,50,39,54,51,41,51,52,36,33,75,70,66,76,41,57,69,68,53,42,52,52,39,51,51,47,37,50,51,32,50,49,49,28,53,49,31,48,51,50,18,52,52,29,42,50,51,30,28,56,65,26,62,42,66,84,88,55,90,81,45,69,54,77,73,81,75,73,66,84,73,71,85,68,89,69,56,42,67,61,34,41,67,66,26,59,84,72,33,40,68,49,50,50,32,51,48,46,28,53,46,28,45,34,48,25,48,30,35,51,10,67,60,39,49,29,33,34,41,34,35,38,41,33,28,37,40,73,44,60,71,64,53,98,63,96,66,75,53,66,71,56,29,44,62,66,37,30,20,38,39,41,32,44,39,38,41,34,58,71,40,50,59,68,56,53,45,46,26,54,51,28,46,48,50,23,50,48,30,48,52,49,33,53,50,47,51,51,51,51,49,52,50,46,39,48,34,42,51,47,27,54,44,28,50,54,48,32,57,37,33,52,52,26,35,54,32,25,50,51,33,30,54,45,40,53,52,37,35,74,74,69,7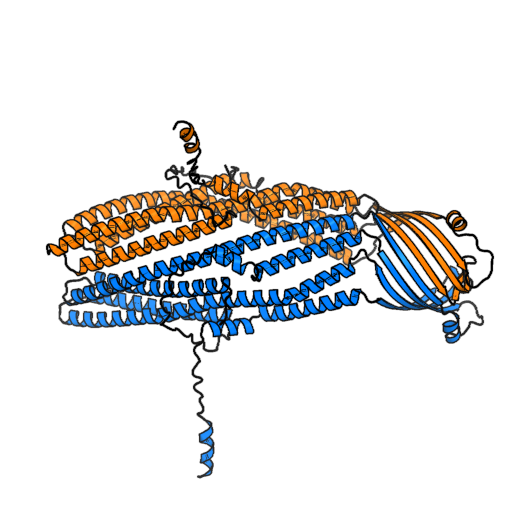4,43,55,64,67,57,42,48,51,36,48,49,53,31,50,52,36,49,52,50,34,52,49,30,52,49,51,27,52,52,26,47,50,50,41,40,35,43,66,70,43,68,80,67,116,129,75,82,74,62,73,74,69,73,78,63,79,74,69,72,71,72,68,78,68,60,38,42,72,46,53,48,29,54,48,16,41,74,51,28,64,68,49,56,48,43,54,51,49,42,51,48,31,48,49,46,29,53,42,34,59,44,64,73,48,59,37,33,38,35,38,39,35,41,33,42,34,37,38,35,38,68,35,84,86,76,53,39,76,40,78,43,35,38,40,41,34,41,40,38,38,40,37,39,31,75,72,40,46,41,56,24,63,62,36,46,31,52,39,26,47,51,49,39,64,41,35,61,46,55,49,50,39,53,41,50,54,48,29,53,52,37,51,55,32,46,46,51,20,51,50,28,50,55,46,31,56,54,32,47,53,50,31,53,51,38,50,52,50,38,55,50,41,52,53,36,35,75,71,66,77,42,56,69,59,56,42,39,44,38,51,26,50,37,32,49,31,50,36,49,29,54,50,30,48,44,48,20,52,50,29,40,50,51,30,28,56,63,26,61,41,67,84,88,54,90,81,44,70,55,76,73,82,74,73,66,83,72,71,84,69,89,69,55,44,66,61,34,43,67,65,26,58,84,70,32,40,69,50,51,50,31,51,48,48,27,55,45,29,45,33,48,24,49,28,37,52,9,66,61,39,52,29,33,34,43,35,36,37,42,34,29,40,41,74,44,60,72,68,54,95,64,96,68,76,54,66,70,58,31,42,62,72,46,51,46,74,51,75,45,80,46,78,47,70,66,84,80,56,70,68,56,54,48,46,26,53,50,28,45,50,49,24,52,50,29,48,52,49,34,52,51,48,50,51,52,51,51,50,51,47,40,48,32,43,49,47,26,54,48,28,50,53,49,31,55,51,30,52,51,48,34,55,50,31,52,50,49,30,54,52,39,52,52,36,34,75,72,68,75,43,54,70,63,58,41,47,49,34,48,51,51,29,49,53,36,49,52,49,33,54,49,30,50,48,51,26,53,54,27,46,51,49,42,42,33,43,65,70,44,68,80,67,115

Nearest PDB structures (foldseek):
  4k7r-assembly1_A  TM=8.936E-01  e=9.035E-19  Escherichia coli K-12
  1ek9-assembly1_A  TM=8.749E-01  e=5.183E-18  Escherichia coli
  2wmz-assembly1_B  TM=8.531E-01  e=1.877E-17  Escherichia coli K-12
  1yc9-assembly1_A-3  TM=8.816E-01  e=1.181E-16  Vibrio cholerae
  4mt4-assembly1_C  TM=8.212E-01  e=1.024E-15  Campylobacter jejuni

Radius of gyration: 42.16 Å; Cα contacts (8 Å, |Δi|>4): 1189; chains: 2; bounding box: 94×139×100 Å

Secondary structure (DSSP, 8-state):
-GGGGGGGGGS---------EEPHHHHHHHHHHH-HHHHHHHHHHHHHHHHHHHHHHTTSPEEEEEEEEEEE-SEEE-TTT--EEE--EEEEEEEEEEEEEEESTTHHHHHHHHHHHHHHHHHHHHHHHHHHHHHHHHHHHHHHHHHHHHHHHHHHHHHHHHHHHHHHHHHHHTTSS-HHHHHHHHHHHHHHHHHHHHHHHHHHHHHHHHHHHHT--TTS--EE---S-----------HHHHHHHHTTT-HHHHHHHHHHHHHHHHHHHHHHTTS-EEEEEEEEEEEEEEESSS---PPPHHHHHHHT-EEEEEEEEEEEEE-HHHHHHHHHHHHHHHHHHHHHHHHHHHHHHHHHHHHHHHHHHHHHHHHHHHHHHHHHHHHHHHHHHHHTT-S-HHHHHHHHHHHHHHHHHHHHHHHHHHHHHHHHHHHTT--S--/-GGGGGGGGG----------EEPHHHHHHHHHHH-HHHHHHHHHHHHHHHHHHHHHHTTSPEEEEEEEEEEEEEEEEETTTTEEEE--EEEEEEEEEEEEEEESTTHHHHHHHHHHHHHHHHHHHHHHHHHHHHHHHHHHHHHHHHHHHHHHHHHHHHHHHHHHHHHHHHHHHTTSS-HHHHHHHHHHHHHHHHHHHHHHHHHHHHHHHHHHHHT--TTS--EE---S-----------HHHHHHHHTTT-HHHHHHHHHHHHHHHHHHHHHHTTS-EEEEEEEEEEEEEEESSS---PPPHHHHHHHT-EEEEEEEEE-----HHHHHHHHHHHHHHHHHHHHHHHHHHHHHHHHHHHHHHHHHHHHHHHHHHHHHHHHHHHHHHHHHHHHTT-S-HHHHHHHHHHHHHHHHHHHHHHHHHHHHHHHHHHHTT--S--

Foldseek 3Di:
DPVVPPPPPPPPCPVPPVQDAAELLNLLVLLLVPPPVLVVLVVVLVVLVVQLVVLVCLQPKDKDWDKDKDWDAAFDADPVVRDTDGFTKIKIKIKIKIKGWDAQLCLSVLSNVLSVLSNVLSVLVSVQSSVVLSLVLLVLLLQLLLLVVLLVLLVVLLVVLVVVLVVQVVCVVVVNDDPVLNVVSVVVNVVSVVVSVVSVVSSLVSVQVSCVSSVHDPPDDHHHDNDPCPDQDPLPPDDLVVLLVQQCVVRSLLVVLVSQLSSLVSQLSSLVSNQAKTKMKMKMKMFMDMDTPGDPDDDDDPVVRRVVRIDIDMDMDIGHDDDDVVSVVSNVVSVVSSVVSVVVSVVSSVVSSVVSVVLSVLLNVLSVVLVVLVVVLVVLVVVLVVQVVCVSVVNHGSVVNSVSSVSNSVSVSVSSVSVSSNVSSVLVNVVSNPDDSND/DPPVPPPPPPPDCVVPPPQDAAELLNLLVLLLVPPVVLVVLVVVLVVLVVQLVVLVCLQPKDKDKDKDKDWDAQWDADPVVRDTDGFIKIKIKIKIKIKGWDAQLCLSVLSNVLSVLSNVLSVLVSVVSSVVLSLVLLVLLLQLLLLVVLLVLLVVLLVVLVVVLVVQVVCVVVVNDDPVLNVVSVVVNVVSVVVNVVSVVSNLVSVQVSCVSSVHDNPDDHHHDNDPCPDLDPLPPDDLVVLLVQQCVVRSLLVVLVSQLSSLVSQLSSLVSNQAKTKMKMKMKMFMDMDTPGDPDDDDDPVVRRVVRIDIDMDMDIGHDDDDPVSVVSNVVSVVSSVVSVVVSVVSSVVSSVVSVVLSVLLNVLSVVLVVLVVVLVVLVVVLVVQVVCVSVVNHGSVSNVVSSVSNSVSVSVSSVSVSSNVSSVLVNVVSNPDDSND

InterPro domains:
  IPR003423 Outer membrane efflux protein [PF02321] (39-214)
  IPR003423 Outer membrane efflux protein [PF02321] (251-420)
  IPR051906 Outer membrane protein TolC-like [PTHR30026] (15-434)

pLDDT: mean 89.06, std 14.01, range [27.48, 98.69]